Protein 7D6B (pdb70)

Structure (mmCIF, N/CA/C/O backbone):
data_7D6B
#
_entry.id   7D6B
#
_cell.length_a   52.109
_cell.length_b   83.831
_cell.length_c   207.448
_cell.angle_alpha   90.000
_cell.angle_beta   90.000
_cell.angle_gamma   90.000
#
_symmetry.space_group_name_H-M   'P 21 21 21'
#
loop_
_entity.id
_entity.type
_entity.pdbx_description
1 polymer 'Beta-glucosidase 18'
2 non-polymer D-glucono-1,5-lactone
3 non-polymer GLYCEROL
4 non-polymer 'ZINC ION'
5 water water
#
loop_
_atom_site.group_PDB
_atom_site.id
_atom_site.type_symbol
_atom_site.label_atom_id
_atom_site.label_alt_id
_atom_site.label_comp_id
_atom_site.label_asym_id
_atom_site.label_entity_id
_atom_site.label_seq_id
_atom_site.pdbx_PDB_ins_code
_atom_site.Cartn_x
_atom_site.Cartn_y
_atom_site.Cartn_z
_atom_site.occupancy
_atom_site.B_iso_or_equiv
_atom_site.auth_seq_id
_atom_site.auth_comp_id
_atom_site.auth_asym_id
_atom_site.auth_atom_id
_atom_site.pdbx_PDB_model_num
ATOM 1 N N . ALA A 1 3 ? -26.157 -20.772 -63.314 1.00 38.72 26 ALA A N 1
ATOM 2 C CA . ALA A 1 3 ? -25.846 -20.800 -64.775 1.00 39.27 26 ALA A CA 1
ATOM 3 C C . ALA A 1 3 ? -24.350 -20.694 -65.061 1.00 38.43 26 ALA A C 1
ATOM 4 O O . ALA A 1 3 ? -23.812 -21.458 -65.864 1.00 41.14 26 ALA A O 1
ATOM 6 N N . ILE A 1 4 ? -23.692 -19.740 -64.405 1.00 34.77 27 ILE A N 1
ATOM 7 C CA . ILE A 1 4 ? -22.268 -19.472 -64.611 1.00 31.62 27 ILE A CA 1
ATOM 8 C C . ILE A 1 4 ? -21.494 -19.915 -63.378 1.00 30.01 27 ILE A C 1
ATOM 9 O O . ILE A 1 4 ? -21.986 -19.772 -62.259 1.00 29.00 27 ILE A O 1
ATOM 14 N N . HIS A 1 5 ? -20.290 -20.455 -63.593 1.00 30.44 28 HIS A N 1
ATOM 15 C CA . HIS A 1 5 ? -19.436 -20.973 -62.511 1.00 30.42 28 HIS A CA 1
ATOM 16 C C . HIS A 1 5 ? -17.984 -20.505 -62.640 1.00 27.95 28 HIS A C 1
ATOM 17 O O . HIS A 1 5 ? -17.552 -20.111 -63.722 1.00 25.89 28 HIS A O 1
ATOM 24 N N . ARG A 1 6 ? -17.243 -20.577 -61.528 1.00 25.95 29 ARG A N 1
ATOM 25 C CA A ARG A 1 6 ? -15.814 -20.209 -61.459 0.50 25.50 29 ARG A CA 1
ATOM 26 C CA B ARG A 1 6 ? -15.840 -20.150 -61.516 0.50 25.18 29 ARG A CA 1
ATOM 27 C C . ARG A 1 6 ? -14.993 -20.931 -62.526 1.00 25.90 29 ARG A C 1
ATOM 28 O O . ARG A 1 6 ? -14.116 -20.349 -63.170 1.00 24.47 29 ARG A O 1
ATOM 43 N N . SER A 1 7 ? -15.281 -22.225 -62.682 1.00 26.35 30 SER A N 1
ATOM 44 C CA . SER A 1 7 ? -14.590 -23.082 -63.645 1.00 27.04 30 SER A CA 1
ATOM 45 C C . SER A 1 7 ? -14.812 -22.682 -65.108 1.00 27.65 30 SER A C 1
ATOM 46 O O . SER A 1 7 ? -14.070 -23.125 -65.979 1.00 30.09 30 SER A O 1
ATOM 49 N N . ASP A 1 8 ? -15.827 -21.861 -65.382 1.00 27.30 31 ASP A N 1
ATOM 50 C CA . ASP A 1 8 ? -16.007 -21.268 -66.711 1.00 27.09 31 ASP A CA 1
ATOM 51 C C . ASP A 1 8 ? -15.013 -20.144 -67.023 1.00 25.47 31 ASP A C 1
ATOM 52 O O . ASP A 1 8 ? -15.031 -19.617 -68.134 1.00 25.51 31 ASP A O 1
ATOM 57 N N . PHE A 1 9 ? -14.175 -19.760 -66.061 1.00 23.07 32 PHE A N 1
ATOM 58 C CA . PHE A 1 9 ? -13.109 -18.778 -66.287 1.00 23.07 32 PHE A CA 1
ATOM 59 C C . PHE A 1 9 ? -11.757 -19.453 -66.129 1.00 24.12 32 PHE A C 1
ATOM 60 O O . PHE A 1 9 ? -11.692 -20.535 -65.559 1.00 25.82 32 PHE A O 1
ATOM 68 N N . PRO A 1 10 ? -10.670 -18.826 -66.631 1.00 26.03 33 PRO A N 1
ATOM 69 C CA . PRO A 1 10 ? -9.332 -19.392 -66.419 1.00 26.46 33 PRO A CA 1
ATOM 70 C C . PRO A 1 10 ? -8.939 -19.539 -64.951 1.00 27.48 33 PRO A C 1
ATOM 71 O O . PRO A 1 10 ? -9.403 -18.777 -64.096 1.00 27.39 33 PRO A O 1
ATOM 75 N N . ALA A 1 11 ? -8.068 -20.508 -64.687 1.00 27.66 34 ALA A N 1
ATOM 76 C CA . ALA A 1 11 ? -7.630 -20.854 -63.335 1.00 28.23 34 ALA A CA 1
ATOM 77 C C . ALA A 1 11 ? -6.988 -19.698 -62.581 1.00 27.72 34 ALA A C 1
ATOM 78 O O . ALA A 1 11 ? -7.233 -19.538 -61.382 1.00 27.76 34 ALA A O 1
ATOM 80 N N . SER A 1 12 ? -6.175 -18.901 -63.280 1.00 27.60 35 SER A N 1
ATOM 81 C CA . SER A 1 12 ? -5.468 -17.755 -62.680 1.00 27.82 35 SER A CA 1
ATOM 82 C C . SER A 1 12 ? -6.223 -16.395 -62.764 1.00 26.08 35 SER A C 1
ATOM 83 O O . SER A 1 12 ? -5.626 -15.335 -62.546 1.00 28.21 35 SER A O 1
ATOM 86 N N . PHE A 1 13 ? -7.518 -16.428 -63.054 1.00 22.40 36 PHE A N 1
ATOM 87 C CA . PHE A 1 13 ? -8.335 -15.218 -63.179 1.00 19.98 36 PHE A CA 1
ATOM 88 C C . PHE A 1 13 ? -8.447 -14.508 -61.827 1.00 18.87 36 PHE A C 1
ATOM 89 O O . PHE A 1 13 ? -8.645 -15.159 -60.813 1.00 17.97 36 PHE A O 1
ATOM 97 N N . LEU A 1 14 ? -8.324 -13.178 -61.808 1.00 17.69 37 LEU A N 1
ATOM 98 C CA . LEU A 1 14 ? -8.549 -12.417 -60.576 1.00 16.88 37 LEU A CA 1
ATOM 99 C C . LEU A 1 14 ? -10.044 -12.224 -60.395 1.00 16.60 37 LEU A C 1
ATOM 100 O O . LEU A 1 14 ? -10.728 -11.812 -61.330 1.00 16.00 37 LEU A O 1
ATOM 105 N N . PHE A 1 15 ? -10.550 -12.563 -59.207 1.00 16.49 38 PHE A N 1
ATOM 106 C CA . PHE A 1 15 ? -11.909 -12.253 -58.795 1.00 16.34 38 PHE A CA 1
ATOM 107 C C . PHE A 1 15 ? -11.849 -11.435 -57.516 1.00 15.79 38 PHE A C 1
ATOM 108 O O . PHE A 1 15 ? -11.286 -11.882 -56.515 1.00 15.68 38 PHE A O 1
ATOM 116 N N . GLY A 1 16 ? -12.413 -10.234 -57.556 1.00 14.92 39 GLY A N 1
ATOM 117 C CA . GLY A 1 16 ? -12.366 -9.335 -56.420 1.00 14.35 39 GLY A CA 1
ATOM 118 C C . GLY A 1 16 ? -13.547 -8.416 -56.334 1.00 13.96 39 GLY A C 1
ATOM 119 O O . GLY A 1 16 ? -14.599 -8.672 -56.934 1.00 13.63 39 GLY A O 1
ATOM 120 N N . THR A 1 17 ? -13.367 -7.374 -55.523 1.00 13.53 40 THR A N 1
ATOM 121 C CA . THR A 1 17 ? -14.287 -6.252 -55.424 1.00 13.42 40 THR A CA 1
ATOM 122 C C . THR A 1 17 ? -13.483 -4.963 -55.577 1.00 13.05 40 THR A C 1
ATOM 123 O O . THR A 1 17 ? -12.251 -4.970 -55.455 1.00 12.99 40 THR A O 1
ATOM 127 N N . ALA A 1 18 ? -14.194 -3.868 -55.816 1.00 12.89 41 ALA A N 1
ATOM 128 C CA . ALA A 1 18 ? -13.587 -2.559 -56.068 1.00 12.97 41 ALA A CA 1
ATOM 129 C C . ALA A 1 18 ? -14.177 -1.473 -55.181 1.00 12.86 41 ALA A C 1
ATOM 130 O O . ALA A 1 18 ? -15.385 -1.471 -54.913 1.00 12.80 41 ALA A O 1
ATOM 132 N N . THR A 1 19 ? -13.302 -0.570 -54.735 1.00 12.63 42 THR A N 1
ATOM 133 C CA . THR A 1 19 ? -13.644 0.642 -53.975 1.00 12.66 42 THR A CA 1
ATOM 134 C C . THR A 1 19 ? -12.766 1.816 -54.432 1.00 12.42 42 THR A C 1
ATOM 135 O O . THR A 1 19 ? -11.890 1.642 -55.261 1.00 12.65 42 THR A O 1
ATOM 139 N N . SER A 1 20 ? -13.031 3.010 -53.900 1.00 12.49 43 SER A N 1
ATOM 140 C CA . SER A 1 20 ? -12.104 4.141 -54.009 1.00 12.36 43 SER A CA 1
ATOM 141 C C . SER A 1 20 ? -12.013 4.843 -52.662 1.00 12.34 43 SER A C 1
ATOM 142 O O . SER A 1 20 ? -12.912 4.712 -51.827 1.00 12.20 43 SER A O 1
ATOM 145 N N . SER A 1 21 ? -10.928 5.597 -52.480 1.00 11.92 44 SER A N 1
ATOM 146 C CA . SER A 1 21 ? -10.577 6.165 -51.190 1.00 11.86 44 SER A CA 1
ATOM 147 C C . SER A 1 21 ? -11.613 7.172 -50.685 1.00 11.79 44 SER A C 1
ATOM 148 O O . SER A 1 21 ? -12.065 7.067 -49.542 1.00 11.11 44 SER A O 1
ATOM 151 N N . TYR A 1 22 ? -11.989 8.141 -51.522 1.00 11.73 45 TYR A N 1
ATOM 152 C CA . TYR A 1 22 ? -12.972 9.140 -51.089 1.00 12.01 45 TYR A CA 1
ATOM 153 C C . TYR A 1 22 ? -14.309 8.485 -50.755 1.00 11.98 45 TYR A C 1
ATOM 154 O O . TYR A 1 22 ? -14.986 8.898 -49.819 1.00 12.40 45 TYR A O 1
ATOM 163 N N . GLN A 1 23 ? -14.668 7.439 -51.484 1.00 12.07 46 GLN A N 1
ATOM 164 C CA . GLN A 1 23 ? -15.998 6.845 -51.333 1.00 12.15 46 GLN A CA 1
ATOM 165 C C . GLN A 1 23 ? -16.204 6.015 -50.065 1.00 11.90 46 GLN A C 1
ATOM 166 O O . GLN A 1 23 ? -17.337 5.836 -49.660 1.00 12.02 46 GLN A O 1
ATOM 172 N N . ILE A 1 24 ? -15.129 5.533 -49.444 1.00 11.86 47 ILE A N 1
ATOM 173 C CA . ILE A 1 24 ? -15.230 4.618 -48.288 1.00 11.93 47 ILE A CA 1
ATOM 174 C C . ILE A 1 24 ? -14.474 5.008 -47.017 1.00 12.08 47 ILE A C 1
ATOM 175 O O . ILE A 1 24 ? -14.856 4.556 -45.926 1.00 11.55 47 ILE A O 1
ATOM 180 N N . GLU A 1 25 ? -13.408 5.806 -47.129 1.00 11.89 48 GLU A N 1
ATOM 181 C CA . GLU A 1 25 ? -12.459 5.923 -46.007 1.00 12.23 48 GLU A CA 1
ATOM 182 C C . GLU A 1 25 ? -12.921 6.724 -44.793 1.00 12.20 48 GLU A C 1
ATOM 183 O O . GLU A 1 25 ? -12.637 6.343 -43.647 1.00 12.75 48 GLU A O 1
ATOM 189 N N . GLY A 1 26 ? -13.574 7.853 -45.038 1.00 12.42 49 GLY A N 1
ATOM 190 C CA . GLY A 1 26 ? -13.772 8.860 -44.008 1.00 12.51 49 GLY A CA 1
ATOM 191 C C . GLY A 1 26 ? -12.452 9.368 -43.458 1.00 12.70 49 GLY A C 1
ATOM 192 O O . GLY A 1 26 ? -11.462 9.464 -44.192 1.00 12.42 49 GLY A O 1
ATOM 193 N N . ALA A 1 27 ? -12.440 9.686 -42.164 1.00 13.14 50 ALA A N 1
ATOM 194 C CA . ALA A 1 27 ? -11.250 10.172 -41.464 1.00 13.61 50 ALA A CA 1
ATOM 195 C C . ALA A 1 27 ? -10.562 11.243 -42.300 1.00 14.31 50 ALA A C 1
ATOM 196 O O . ALA A 1 27 ? -9.339 11.233 -42.490 1.00 14.17 50 ALA A O 1
ATOM 198 N N . TYR A 1 28 ? -11.371 12.169 -42.798 1.00 14.97 51 TYR A N 1
ATOM 199 C CA . TYR A 1 28 ? -10.949 13.046 -43.887 1.00 15.45 51 TYR A CA 1
ATOM 200 C C . TYR A 1 28 ? -9.916 14.088 -43.486 1.00 15.89 51 TYR A C 1
ATOM 201 O O . TYR A 1 28 ? -9.249 14.648 -44.354 1.00 16.08 51 TYR A O 1
ATOM 210 N N . LEU A 1 29 ? -9.802 14.357 -42.188 1.00 16.92 52 LEU A N 1
ATOM 211 C CA . LEU A 1 29 ? -8.751 15.232 -41.672 1.00 18.22 52 LEU A CA 1
ATOM 212 C C . LEU A 1 29 ? -7.809 14.560 -40.673 1.00 17.46 52 LEU A C 1
ATOM 213 O O . LEU A 1 29 ? -7.045 15.239 -40.003 1.00 17.84 52 LEU A O 1
ATOM 218 N N . GLU A 1 30 ? -7.826 13.229 -40.604 1.00 16.90 53 GLU A N 1
ATOM 219 C CA . GLU A 1 30 ? -6.938 12.504 -39.691 1.00 16.98 53 GLU A CA 1
ATOM 220 C C . GLU A 1 30 ? -5.598 12.189 -40.346 1.00 17.09 53 GLU A C 1
ATOM 221 O O . GLU A 1 30 ? -5.457 12.217 -41.579 1.00 16.50 53 GLU A O 1
ATOM 227 N N . GLY A 1 31 ? -4.616 11.901 -39.500 1.00 17.74 54 GLY A N 1
ATOM 228 C CA . GLY A 1 31 ? -3.296 11.461 -39.944 1.00 18.34 54 GLY A CA 1
ATOM 229 C C . GLY A 1 31 ? -2.547 12.440 -40.832 1.00 18.55 54 GLY A C 1
ATOM 230 O O . GLY A 1 31 ? -1.810 12.015 -41.727 1.00 18.84 54 GLY A O 1
ATOM 231 N N . ASN A 1 32 ? -2.716 13.735 -40.557 1.00 18.86 55 ASN A N 1
ATOM 232 C CA . ASN A 1 32 ? -2.123 14.835 -41.336 1.00 20.14 55 ASN A CA 1
ATOM 233 C C . ASN A 1 32 ? -2.580 14.921 -42.793 1.00 18.69 55 ASN A C 1
ATOM 234 O O . ASN A 1 32 ? -1.892 15.547 -43.594 1.00 17.67 55 ASN A O 1
ATOM 239 N N . LYS A 1 33 ? -3.716 14.307 -43.128 1.00 17.44 56 LYS A N 1
ATOM 240 C CA . LYS A 1 33 ? -4.254 14.356 -44.487 1.00 17.33 56 LYS A CA 1
ATOM 241 C C . LYS A 1 33 ? -4.728 15.788 -44.764 1.00 16.61 56 LYS A C 1
ATOM 242 O O . LYS A 1 33 ? -5.300 16.430 -43.885 1.00 16.82 56 LYS A O 1
ATOM 248 N N . SER A 1 34 ? -4.470 16.284 -45.967 1.00 15.81 57 SER A N 1
ATOM 249 C CA . SER A 1 34 ? -4.964 17.602 -46.379 1.00 15.82 57 SER A CA 1
ATOM 250 C C . SER A 1 34 ? -6.353 17.478 -47.024 1.00 15.58 57 SER A C 1
ATOM 251 O O . SER A 1 34 ? -6.815 16.381 -47.323 1.00 15.02 57 SER A O 1
ATOM 254 N N . LEU A 1 35 ? -7.011 18.614 -47.220 1.00 15.32 58 LEU A N 1
ATOM 255 C CA . LEU A 1 35 ? -8.313 18.634 -47.878 1.00 16.01 58 LEU A CA 1
ATOM 256 C C . LEU A 1 35 ? -8.122 18.300 -49.354 1.00 15.47 58 LEU A C 1
ATOM 257 O O . LEU A 1 35 ? -7.202 18.814 -50.002 1.00 15.86 58 LEU A O 1
ATOM 262 N N . SER A 1 36 ? -8.950 17.392 -49.856 1.00 14.54 59 SER A N 1
ATOM 263 C CA . SER A 1 36 ? -8.995 17.103 -51.279 1.00 14.21 59 SER A CA 1
ATOM 264 C C . SER A 1 36 ? -10.009 17.990 -51.973 1.00 14.07 59 SER A C 1
ATOM 265 O O . SER A 1 36 ? -10.794 18.697 -51.329 1.00 14.39 59 SER A O 1
ATOM 268 N N . ASN A 1 37 ? -9.974 17.943 -53.300 1.00 13.69 60 ASN A N 1
ATOM 269 C CA . ASN A 1 37 ? -11.005 18.562 -54.128 1.00 13.83 60 ASN A CA 1
ATOM 270 C C . ASN A 1 37 ? -12.419 18.146 -53.712 1.00 13.92 60 ASN A C 1
ATOM 271 O O . ASN A 1 37 ? -13.298 18.999 -53.595 1.00 14.52 60 ASN A O 1
ATOM 276 N N . TRP A 1 38 ? -12.630 16.855 -53.443 1.00 13.39 61 TRP A N 1
ATOM 277 C CA . TRP A 1 38 ? -13.951 16.375 -53.055 1.00 13.32 61 TRP A CA 1
ATOM 278 C C . TRP A 1 38 ? -14.347 16.735 -51.615 1.00 13.50 61 TRP A C 1
ATOM 279 O O . TRP A 1 38 ? -15.532 16.959 -51.347 1.00 13.41 61 TRP A O 1
ATOM 290 N N . ASP A 1 39 ? -13.382 16.818 -50.700 1.00 13.48 62 ASP A N 1
ATOM 291 C CA . ASP A 1 39 ? -13.642 17.389 -49.358 1.00 13.72 62 ASP A CA 1
ATOM 292 C C . ASP A 1 39 ? -14.224 18.795 -49.469 1.00 13.73 62 ASP A C 1
ATOM 293 O O . ASP A 1 39 ? -15.240 19.112 -48.848 1.00 13.17 62 ASP A O 1
ATOM 298 N N . VAL A 1 40 ? -13.572 19.622 -50.276 1.00 14.12 63 VAL A N 1
ATOM 299 C CA . VAL A 1 40 ? -13.994 21.019 -50.458 1.00 14.64 63 VAL A CA 1
ATOM 300 C C . VAL A 1 40 ? -15.338 21.092 -51.180 1.00 14.66 63 VAL A C 1
ATOM 301 O O . VAL A 1 40 ? -16.252 21.808 -50.753 1.00 14.99 63 VAL A O 1
ATOM 305 N N . PHE A 1 41 ? -15.447 20.331 -52.260 1.00 14.53 64 PHE A N 1
ATOM 306 C CA . PHE A 1 41 ? -16.642 20.293 -53.098 1.00 14.83 64 PHE A CA 1
ATOM 307 C C . PHE A 1 41 ? -17.910 19.900 -52.329 1.00 14.74 64 PHE A C 1
ATOM 308 O O . PHE A 1 41 ? -18.959 20.566 -52.444 1.00 14.00 64 PHE A O 1
ATOM 316 N N . THR A 1 42 ? -17.807 18.836 -51.534 1.00 14.44 65 THR A N 1
ATOM 317 C CA . THR A 1 42 ? -18.967 18.314 -50.818 1.00 15.00 65 THR A CA 1
ATOM 318 C C . THR A 1 42 ? -19.419 19.194 -49.661 1.00 15.87 65 THR A C 1
ATOM 319 O O . THR A 1 42 ? -20.525 19.016 -49.168 1.00 16.30 65 THR A O 1
ATOM 323 N N . HIS A 1 43 ? -18.569 20.120 -49.227 1.00 17.02 66 HIS A N 1
ATOM 324 C CA . HIS A 1 43 ? -18.934 21.097 -48.183 1.00 17.89 66 HIS A CA 1
ATOM 325 C C . HIS A 1 43 ? -19.530 22.392 -48.753 1.00 18.73 66 HIS A C 1
ATOM 326 O O . HIS A 1 43 ? -19.809 23.327 -48.001 1.00 19.01 66 HIS A O 1
ATOM 333 N N . LEU A 1 44 ? -19.706 22.447 -50.074 1.00 18.96 67 LEU A N 1
ATOM 334 C CA . LEU A 1 44 ? -20.465 23.504 -50.734 1.00 19.74 67 LEU A CA 1
ATOM 335 C C . LEU A 1 44 ? -21.897 23.005 -51.005 1.00 19.67 67 LEU A C 1
ATOM 336 O O . LEU A 1 44 ? -22.095 21.815 -51.207 1.00 19.54 67 LEU A O 1
ATOM 341 N N . PRO A 1 45 ? -22.898 23.912 -51.008 1.00 20.09 68 PRO A N 1
ATOM 342 C CA . PRO A 1 45 ? -24.286 23.490 -51.266 1.00 20.69 68 PRO A CA 1
ATOM 343 C C . PRO A 1 45 ? -24.574 23.235 -52.741 1.00 20.68 68 PRO A C 1
ATOM 344 O O . PRO A 1 45 ? -23.850 23.718 -53.608 1.00 19.79 68 PRO A O 1
ATOM 348 N N . GLY A 1 46 ? -25.642 22.490 -53.002 1.00 21.13 69 GLY A N 1
ATOM 349 C CA . GLY A 1 46 ? -26.179 22.339 -54.345 1.00 22.00 69 GLY A CA 1
ATOM 350 C C . GLY A 1 46 ? -25.480 21.347 -55.254 1.00 23.14 69 GLY A C 1
ATOM 351 O O . GLY A 1 46 ? -25.697 21.389 -56.465 1.00 25.38 69 GLY A O 1
ATOM 352 N N . ASN A 1 47 ? -24.642 20.468 -54.698 1.00 22.33 70 ASN A N 1
ATOM 353 C CA . ASN A 1 47 ? -23.915 19.467 -55.500 1.00 23.19 70 ASN A CA 1
ATOM 354 C C . ASN A 1 47 ? -24.474 18.068 -55.281 1.00 21.30 70 ASN A C 1
ATOM 355 O O . ASN A 1 47 ? -24.938 17.422 -56.204 1.00 22.04 70 ASN A O 1
ATOM 360 N N . ILE A 1 48 ? -24.449 17.613 -54.043 1.00 20.44 71 ILE A N 1
ATOM 361 C CA . ILE A 1 48 ? -24.777 16.232 -53.735 1.00 19.18 71 ILE A CA 1
ATOM 362 C C . ILE A 1 48 ? -26.276 16.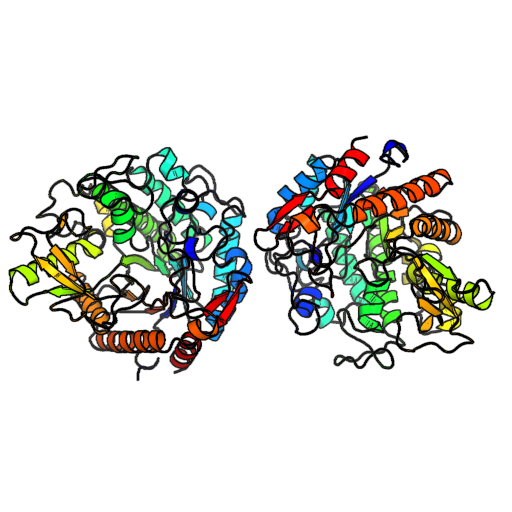131 -53.491 1.00 19.64 71 ILE A C 1
ATOM 363 O O . ILE A 1 48 ? -26.842 16.925 -52.744 1.00 19.87 71 ILE A O 1
ATOM 368 N N . LYS A 1 49 ? -26.903 15.131 -54.097 1.00 20.26 72 LYS A N 1
ATOM 369 C CA . LYS A 1 49 ? -28.369 14.993 -54.103 1.00 21.60 72 LYS A CA 1
ATOM 370 C C . LYS A 1 49 ? -29.011 14.981 -52.705 1.00 20.65 72 LYS A C 1
ATOM 371 O O . LYS A 1 49 ? -30.087 15.541 -52.506 1.00 20.36 72 LYS A O 1
ATOM 377 N N . ASP A 1 50 ? -28.356 14.334 -51.747 1.00 19.34 73 ASP A N 1
ATOM 378 C CA . ASP A 1 50 ? -28.868 14.255 -50.365 1.00 18.22 73 ASP A CA 1
ATOM 379 C C . ASP A 1 50 ? -28.122 15.192 -49.406 1.00 17.22 73 ASP A C 1
ATOM 380 O O . ASP A 1 50 ? -28.251 15.069 -48.190 1.00 17.68 73 ASP A O 1
ATOM 385 N N . GLY A 1 51 ? -27.342 16.114 -49.955 1.00 16.71 74 GLY A N 1
ATOM 386 C CA . GLY A 1 51 ? -26.508 17.020 -49.168 1.00 16.59 74 GLY A CA 1
ATOM 387 C C . GLY A 1 51 ? -25.469 16.361 -48.274 1.00 16.02 74 GLY A C 1
ATOM 388 O O . GLY A 1 51 ? -25.064 16.956 -47.292 1.00 15.24 74 GLY A O 1
ATOM 389 N N . SER A 1 52 ? -25.047 15.136 -48.609 1.00 15.45 75 SER A N 1
ATOM 390 C CA . SER A 1 52 ? -24.111 14.377 -47.794 1.00 15.03 75 SER A CA 1
ATOM 391 C C . SER A 1 52 ? -22.680 14.655 -48.260 1.00 14.79 75 SER A C 1
ATOM 392 O O . SER A 1 52 ? -22.449 15.378 -49.243 1.00 14.58 75 SER A O 1
ATOM 395 N N . ASN A 1 53 ? -21.722 14.057 -47.566 1.00 14.03 76 ASN A N 1
ATOM 396 C CA . ASN A 1 53 ? -20.316 14.170 -47.930 1.00 14.15 76 ASN A CA 1
ATOM 397 C C . ASN A 1 53 ? -19.567 12.881 -47.581 1.00 14.11 76 ASN A C 1
ATOM 398 O O . ASN A 1 53 ? -20.148 11.942 -47.023 1.00 14.16 76 ASN A O 1
ATOM 403 N N . GLY A 1 54 ? -18.274 12.860 -47.890 1.00 14.29 77 GLY A N 1
ATOM 404 C CA . GLY A 1 54 ? -17.405 11.749 -47.544 1.00 13.86 77 GLY A CA 1
ATOM 405 C C . GLY A 1 54 ? -16.594 11.914 -46.270 1.00 13.74 77 GLY A C 1
ATOM 406 O O . GLY A 1 54 ? -15.600 11.212 -46.098 1.00 13.52 77 GLY A O 1
ATOM 407 N N . ASP A 1 55 ? -17.002 12.801 -45.360 1.00 13.95 78 ASP A N 1
ATOM 408 C CA . ASP A 1 55 ? -16.239 13.026 -44.105 1.00 14.25 78 ASP A CA 1
ATOM 409 C C . ASP A 1 55 ? -16.040 11.737 -43.296 1.00 13.93 78 ASP A C 1
ATOM 410 O O . ASP A 1 55 ? -14.976 11.507 -42.734 1.00 14.44 78 ASP A O 1
ATOM 415 N N . ILE A 1 56 ? -17.086 10.926 -43.249 1.00 14.02 79 ILE A N 1
ATOM 416 C CA . ILE A 1 56 ? -17.105 9.661 -42.510 1.00 14.34 79 ILE A CA 1
ATOM 417 C C . ILE A 1 56 ? -17.237 8.480 -43.470 1.00 14.03 79 ILE A C 1
ATOM 418 O O . ILE A 1 56 ? -16.486 7.518 -43.366 1.00 13.90 79 ILE A O 1
ATOM 423 N N . ALA A 1 57 ? -18.221 8.541 -44.372 1.00 13.92 80 ALA A N 1
ATOM 424 C CA . ALA A 1 57 ? -18.456 7.482 -45.357 1.00 13.94 80 ALA A CA 1
ATOM 425 C C . ALA A 1 57 ? -18.622 6.096 -44.681 1.00 14.11 80 ALA A C 1
ATOM 426 O O . ALA A 1 57 ? -19.464 5.969 -43.795 1.00 14.15 80 ALA A O 1
ATOM 428 N N . ASP A 1 58 ? -17.829 5.088 -45.061 1.00 14.25 81 ASP A N 1
ATOM 429 C CA . ASP A 1 58 ? -17.881 3.772 -44.419 1.00 14.56 81 ASP A CA 1
ATOM 430 C C . ASP A 1 58 ? -16.912 3.638 -43.257 1.00 13.94 81 ASP A C 1
ATOM 431 O O . ASP A 1 58 ? -16.768 2.536 -42.691 1.00 13.11 81 ASP A O 1
ATOM 436 N N . ASP A 1 59 ? -16.221 4.730 -42.920 1.00 13.34 82 ASP A N 1
ATOM 437 C CA . ASP A 1 59 ? -15.213 4.730 -41.861 1.00 13.42 82 ASP A CA 1
ATOM 438 C C . ASP A 1 59 ? -14.181 3.605 -42.025 1.00 13.22 82 ASP A C 1
ATOM 439 O O . ASP A 1 59 ? -13.712 3.009 -41.042 1.00 12.76 82 ASP A O 1
ATOM 444 N N . HIS A 1 60 ? -13.826 3.352 -43.277 1.00 12.76 83 HIS A N 1
ATOM 445 C CA . HIS A 1 60 ? -12.946 2.258 -43.648 1.00 13.06 83 HIS A CA 1
ATOM 446 C C . HIS A 1 60 ? -11.523 2.496 -43.131 1.00 13.15 83 HIS A C 1
ATOM 447 O O . HIS A 1 60 ? -10.789 1.536 -42.888 1.00 12.71 83 HIS A O 1
ATOM 454 N N . TYR A 1 61 ? -11.168 3.768 -42.921 1.00 12.82 84 TYR A N 1
ATOM 455 C CA . TYR A 1 61 ? -9.898 4.144 -42.300 1.00 13.03 84 TYR A CA 1
ATOM 456 C C . TYR A 1 61 ? -9.686 3.440 -40.952 1.00 13.13 84 TYR A C 1
ATOM 457 O O . TYR A 1 61 ? -8.595 3.010 -40.668 1.00 12.31 84 TYR A O 1
ATOM 466 N N . HIS A 1 62 ? -10.743 3.347 -40.142 1.00 13.72 85 HIS A N 1
ATOM 467 C CA . HIS A 1 62 ? -10.704 2.607 -38.874 1.00 14.52 85 HIS A CA 1
ATOM 468 C C . HIS A 1 62 ? -11.178 1.165 -38.984 1.00 15.35 85 HIS A C 1
ATOM 469 O O . HIS A 1 62 ? -10.779 0.335 -38.188 1.00 16.35 85 HIS A O 1
ATOM 476 N N . ARG A 1 63 ? -12.042 0.869 -39.945 1.00 16.00 86 ARG A N 1
ATOM 477 C CA . ARG A 1 63 ? -12.710 -0.436 -40.022 1.00 16.21 86 ARG A CA 1
ATOM 478 C C . ARG A 1 63 ? -12.195 -1.360 -41.130 1.00 16.89 86 ARG A C 1
ATOM 479 O O . ARG A 1 63 ? -12.833 -2.386 -41.423 1.00 16.45 86 ARG A O 1
ATOM 487 N N . TYR A 1 64 ? -11.051 -1.004 -41.724 1.00 17.15 87 TYR A N 1
ATOM 488 C CA . TYR A 1 64 ? -10.481 -1.739 -42.859 1.00 18.41 87 TYR A CA 1
ATOM 489 C C . TYR A 1 64 ? -10.321 -3.237 -42.575 1.00 18.50 87 TYR A C 1
ATOM 490 O O . TYR A 1 64 ? -10.570 -4.039 -43.457 1.00 17.94 87 TYR A O 1
ATOM 499 N N . GLU A 1 65 ? -9.944 -3.608 -41.350 1.00 18.69 88 GLU A N 1
ATOM 500 C CA . GLU A 1 65 ? -9.681 -5.015 -41.040 1.00 20.01 88 GLU A CA 1
ATOM 501 C C . GLU A 1 65 ? -10.952 -5.874 -41.086 1.00 18.91 88 GLU A C 1
ATOM 502 O O . GLU A 1 65 ? -10.922 -7.018 -41.579 1.00 17.92 88 GLU A O 1
ATOM 508 N N . GLU A 1 66 ? -12.056 -5.328 -40.583 1.00 17.40 89 GLU A N 1
ATOM 509 C CA . GLU A 1 66 ? -13.360 -5.976 -40.730 1.00 17.73 89 GLU A CA 1
ATOM 510 C C . GLU A 1 66 ? -13.711 -6.151 -42.213 1.00 17.41 89 GLU A C 1
ATOM 511 O O . GLU A 1 66 ? -14.198 -7.211 -42.614 1.00 16.31 89 GLU A O 1
ATOM 517 N N . ASP A 1 67 ? -13.477 -5.107 -43.013 1.00 16.66 90 ASP A N 1
ATOM 518 C CA . ASP A 1 67 ? -13.797 -5.150 -44.450 1.00 16.79 90 ASP A CA 1
ATOM 519 C C . ASP A 1 67 ? -12.944 -6.169 -45.200 1.00 16.58 90 ASP A C 1
ATOM 520 O O . ASP A 1 67 ? -13.449 -6.867 -46.079 1.00 15.92 90 ASP A O 1
ATOM 525 N N . VAL A 1 68 ? -11.675 -6.278 -44.821 1.00 16.89 91 VAL A N 1
ATOM 526 C CA . VAL A 1 68 ? -10.792 -7.310 -45.375 1.00 17.89 91 VAL A CA 1
ATOM 527 C C . VAL A 1 68 ? -11.275 -8.720 -45.003 1.00 18.36 91 VAL A C 1
ATOM 528 O O . VAL A 1 68 ? -11.255 -9.623 -45.852 1.00 17.24 91 VAL A O 1
ATOM 532 N N . GLU A 1 69 ? -11.713 -8.897 -43.756 1.00 19.35 92 GLU A N 1
ATOM 533 C CA . GLU A 1 69 ? -12.302 -10.173 -43.319 1.00 20.98 92 GLU A CA 1
ATOM 534 C C . GLU A 1 69 ? -13.570 -10.534 -44.090 1.00 19.30 92 GLU A C 1
ATOM 535 O O . GLU A 1 69 ? -13.771 -11.683 -44.419 1.00 17.85 92 GLU A O 1
ATOM 541 N N . LEU A 1 70 ? -14.408 -9.549 -44.394 1.00 19.10 93 LEU A N 1
ATOM 542 C CA . LEU A 1 70 ? -15.606 -9.794 -45.191 1.00 19.82 93 LEU A CA 1
ATOM 543 C C . LEU A 1 70 ? -15.278 -10.243 -46.619 1.00 19.69 93 LEU A C 1
ATOM 544 O O . LEU A 1 70 ? -15.822 -11.251 -47.096 1.00 18.74 93 LEU A O 1
ATOM 549 N N . MET A 1 71 ? -14.373 -9.521 -47.273 1.00 19.45 94 MET A N 1
ATOM 550 C CA . MET A 1 71 ? -13.806 -9.937 -48.573 1.00 20.05 94 MET A CA 1
ATOM 551 C C . MET A 1 71 ? -13.319 -11.367 -48.564 1.00 20.05 94 MET A C 1
ATOM 552 O O . MET A 1 71 ? -13.575 -12.139 -49.486 1.00 19.59 94 MET A O 1
ATOM 557 N N . ASN A 1 72 ? -12.556 -11.675 -47.524 1.00 20.46 95 ASN A N 1
ATOM 558 C CA . ASN A 1 72 ? -11.958 -12.985 -47.362 1.00 21.56 95 ASN A CA 1
ATOM 559 C C . ASN A 1 72 ? -13.023 -14.065 -47.250 1.00 20.69 95 ASN A C 1
ATOM 560 O O . ASN A 1 72 ? -12.891 -15.116 -47.860 1.00 21.61 95 ASN A O 1
ATOM 565 N N . SER A 1 73 ? -14.091 -13.785 -46.512 1.00 20.56 96 SER A N 1
ATOM 566 C CA . SER A 1 73 ? -15.189 -14.742 -46.362 1.00 20.79 96 SER A CA 1
ATOM 567 C C . SER A 1 73 ? -15.936 -15.000 -47.687 1.00 20.72 96 SER A C 1
ATOM 568 O O . SER A 1 73 ? -16.573 -16.040 -47.834 1.00 20.19 96 SER A O 1
ATOM 571 N N . LEU A 1 74 ? -15.870 -14.061 -48.636 1.00 20.21 97 LEU A N 1
ATOM 572 C CA . LEU A 1 74 ? -16.407 -14.296 -49.976 1.00 20.50 97 LEU A CA 1
ATOM 573 C C . LEU A 1 74 ? -15.483 -15.169 -50.829 1.00 19.17 97 LEU A C 1
ATOM 574 O O . LEU A 1 74 ? -15.922 -15.736 -51.809 1.00 19.79 97 LEU A O 1
ATOM 579 N N . GLY A 1 75 ? -14.208 -15.252 -50.472 1.00 18.54 98 GLY A N 1
ATOM 580 C CA . GLY A 1 75 ? -13.231 -16.067 -51.201 1.00 18.14 98 GLY A CA 1
ATOM 581 C C . GLY A 1 75 ? -12.621 -15.349 -52.393 1.00 17.75 98 GLY A C 1
ATOM 582 O O . GLY A 1 75 ? -12.214 -15.993 -53.346 1.00 17.24 98 GLY A O 1
ATOM 583 N N . VAL A 1 76 ? -12.556 -14.014 -52.342 1.00 17.64 99 VAL A N 1
ATOM 584 C CA . VAL A 1 76 ? -11.890 -13.222 -53.384 1.00 17.25 99 VAL A CA 1
ATOM 585 C C . VAL A 1 76 ? -10.384 -13.497 -53.365 1.00 16.88 99 VAL A C 1
ATOM 586 O O . VAL A 1 76 ? -9.833 -13.841 -52.322 1.00 16.68 99 VAL A O 1
ATOM 590 N N . ASN A 1 77 ? -9.726 -13.363 -54.513 1.00 16.05 100 ASN A N 1
ATOM 591 C CA . ASN A 1 77 ? -8.255 -13.420 -54.564 1.00 16.06 100 ASN A CA 1
ATOM 592 C C . ASN A 1 77 ? -7.614 -12.061 -54.910 1.00 15.34 100 ASN A C 1
ATOM 593 O O . ASN A 1 77 ? -6.404 -11.978 -55.091 1.00 14.59 100 ASN A O 1
ATOM 598 N N . ALA A 1 78 ? -8.420 -10.995 -54.986 1.00 14.71 101 ALA A N 1
ATOM 599 C CA . ALA A 1 78 ? -7.888 -9.660 -55.233 1.00 14.35 101 ALA A CA 1
ATOM 600 C C . ALA A 1 78 ? -8.805 -8.577 -54.691 1.00 14.26 101 ALA A C 1
ATOM 601 O O . ALA A 1 78 ? -9.990 -8.811 -54.427 1.00 14.00 101 ALA A O 1
ATOM 603 N N . TYR A 1 79 ? -8.236 -7.391 -54.518 1.00 13.79 102 TYR A N 1
ATOM 604 C CA . TYR A 1 79 ? -8.980 -6.255 -54.005 1.00 13.95 102 TYR A CA 1
ATOM 605 C C . TYR A 1 79 ? -8.486 -4.979 -54.673 1.00 13.62 102 TYR A C 1
ATOM 606 O O . TYR A 1 79 ? -7.307 -4.625 -54.563 1.00 13.36 102 TYR A O 1
ATOM 615 N N . ARG A 1 80 ? -9.401 -4.325 -55.379 1.00 13.31 103 ARG A N 1
ATOM 616 C CA . ARG A 1 80 ? -9.120 -3.105 -56.099 1.00 13.31 103 ARG A CA 1
ATOM 617 C C . ARG A 1 80 ? -9.489 -1.908 -55.209 1.00 13.10 103 ARG A C 1
ATOM 618 O O . ARG A 1 80 ? -10.640 -1.762 -54.789 1.00 13.22 103 ARG A O 1
ATOM 626 N N . PHE A 1 81 ? -8.510 -1.057 -54.928 1.00 12.77 104 PHE A N 1
ATOM 627 C CA . PHE A 1 81 ? -8.727 0.125 -54.096 1.00 12.77 104 PHE A CA 1
ATOM 628 C C . PHE A 1 81 ? -7.881 1.292 -54.607 1.00 12.78 104 PHE A C 1
ATOM 629 O O . PHE A 1 81 ? -7.001 1.094 -55.447 1.00 12.98 104 PHE A O 1
ATOM 637 N N . SER A 1 82 ? -8.143 2.497 -54.114 1.00 12.64 105 SER A N 1
ATOM 638 C CA . SER A 1 82 ? -7.328 3.656 -54.490 1.00 12.72 105 SER A CA 1
ATOM 639 C C . SER A 1 82 ? -6.624 4.282 -53.290 1.00 13.06 105 SER A C 1
ATOM 640 O O . SER A 1 82 ? -7.054 4.120 -52.155 1.00 13.11 105 SER A O 1
ATOM 643 N N . ILE A 1 83 ? -5.541 4.999 -53.581 1.00 13.68 106 ILE A N 1
ATOM 644 C CA . ILE A 1 83 ? -4.740 5.696 -52.594 1.00 14.05 106 ILE A CA 1
ATOM 645 C C . ILE A 1 83 ? -5.108 7.180 -52.610 1.00 14.24 106 ILE A C 1
ATOM 646 O O . ILE A 1 83 ? -5.093 7.828 -53.657 1.00 13.88 106 ILE A O 1
ATOM 651 N N . SER A 1 84 ? -5.427 7.709 -51.435 1.00 14.22 107 SER A N 1
ATOM 652 C CA . SER A 1 84 ? -5.739 9.122 -51.273 1.00 14.66 107 SER A CA 1
ATOM 653 C C . SER A 1 84 ? -4.447 9.945 -51.393 1.00 14.95 107 SER A C 1
ATOM 654 O O . SER A 1 84 ? -3.576 9.882 -50.522 1.00 15.28 107 SER A O 1
ATOM 657 N N . TRP A 1 85 ? -4.322 10.668 -52.500 1.00 14.66 108 TRP A N 1
ATOM 658 C CA . TRP A 1 85 ? -3.147 11.522 -52.781 1.00 15.09 108 TRP A CA 1
ATOM 659 C C . TRP A 1 85 ? -2.871 12.465 -51.593 1.00 14.74 108 TRP A C 1
ATOM 660 O O . TRP A 1 85 ? -1.726 12.648 -51.190 1.00 14.64 108 TRP A O 1
ATOM 671 N N . SER A 1 86 ? -3.942 13.023 -51.047 1.00 14.07 109 SER A N 1
ATOM 672 C CA . SER A 1 86 ? -3.888 13.915 -49.910 1.00 14.77 109 SER A CA 1
ATOM 673 C C . SER A 1 86 ? -3.350 13.302 -48.606 1.00 14.78 109 SER A C 1
ATOM 674 O O . SER A 1 86 ? -2.980 14.051 -47.717 1.00 14.24 109 SER A O 1
ATOM 677 N N . ARG A 1 87 ? -3.350 11.972 -48.494 1.00 14.93 110 ARG A N 1
ATOM 678 C CA . ARG A 1 87 ? -2.721 11.271 -47.375 1.00 15.87 110 ARG A CA 1
ATOM 679 C C . ARG A 1 87 ? -1.237 11.039 -47.575 1.00 16.39 110 ARG A C 1
ATOM 680 O O . ARG A 1 87 ? -0.507 10.964 -46.595 1.00 17.23 110 ARG A O 1
ATOM 688 N N . ILE A 1 88 ? -0.803 10.887 -48.821 1.00 16.62 111 ILE A N 1
ATOM 689 C CA . ILE A 1 88 ? 0.587 10.560 -49.129 1.00 17.70 111 ILE A CA 1
ATOM 690 C C . ILE A 1 88 ? 1.422 11.824 -49.238 1.00 18.40 111 ILE A C 1
ATOM 691 O O . ILE A 1 88 ? 2.476 11.930 -48.613 1.00 18.11 111 ILE A O 1
ATOM 696 N N . LEU A 1 89 ? 0.958 12.756 -50.068 1.00 18.89 112 LEU A N 1
ATOM 697 C CA . LEU A 1 89 ? 1.634 14.034 -50.288 1.00 19.35 112 LEU A CA 1
ATOM 698 C C . LEU A 1 89 ? 0.617 15.144 -50.070 1.00 19.58 112 LEU A C 1
ATOM 699 O O . LEU A 1 89 ? 0.064 15.666 -51.040 1.00 19.45 112 LEU A O 1
ATOM 704 N N . PRO A 1 90 ? 0.352 15.493 -48.791 1.00 20.31 113 PRO A N 1
ATOM 705 C CA . PRO A 1 90 ? -0.706 16.445 -48.448 1.00 21.49 113 PRO A CA 1
ATOM 706 C C . PRO A 1 90 ? -0.575 17.805 -49.148 1.00 23.11 113 PRO A C 1
ATOM 707 O O . PRO A 1 90 ? -1.587 18.422 -49.462 1.00 20.66 113 PRO A O 1
ATOM 711 N N . LYS A 1 91 ? 0.660 18.239 -49.394 1.00 25.76 114 LYS A N 1
ATOM 712 C CA . LYS A 1 91 ? 0.924 19.538 -50.030 1.00 28.93 114 LYS A CA 1
ATOM 713 C C . LYS A 1 91 ? 1.594 19.409 -51.400 1.00 28.98 114 LYS A C 1
ATOM 714 O O . LYS A 1 91 ? 2.161 20.371 -51.918 1.00 30.80 114 LYS A O 1
ATOM 720 N N . GLY A 1 92 ? 1.488 18.231 -52.008 1.00 29.28 115 GLY A N 1
ATOM 721 C CA . GLY A 1 92 ? 2.167 17.952 -53.258 1.00 30.14 115 GLY A CA 1
ATOM 722 C C . GLY A 1 92 ? 3.660 17.759 -53.082 1.00 31.40 115 GLY A C 1
ATOM 723 O O . GLY A 1 92 ? 4.158 17.587 -51.969 1.00 27.72 115 GLY A O 1
ATOM 724 N N . ARG A 1 93 ? 4.368 17.814 -54.203 1.00 34.97 116 ARG A N 1
ATOM 725 C CA . ARG A 1 93 ? 5.707 17.220 -54.307 1.00 38.28 116 ARG A CA 1
ATOM 726 C C . ARG A 1 93 ? 6.829 17.916 -53.537 1.00 39.38 116 ARG A C 1
ATOM 727 O O . ARG A 1 93 ? 7.841 17.275 -53.240 1.00 40.97 116 ARG A O 1
ATOM 735 N N . PHE A 1 94 ? 6.652 19.200 -53.213 1.00 39.37 117 PHE A N 1
ATOM 736 C CA . PHE A 1 94 ? 7.626 19.930 -52.396 1.00 40.03 117 PHE A CA 1
ATOM 737 C C . PHE A 1 94 ? 7.305 19.910 -50.880 1.00 39.68 117 PHE A C 1
ATOM 738 O O . PHE A 1 94 ? 8.113 20.413 -50.092 1.00 37.39 117 PHE A O 1
ATOM 740 N N . GLY A 1 95 ? 6.160 19.324 -50.485 1.00 36.49 118 GLY A N 1
ATOM 741 C CA . GLY A 1 95 ? 5.666 19.346 -49.097 1.00 34.39 118 GLY A CA 1
ATOM 742 C C . GLY A 1 95 ? 6.044 18.183 -48.180 1.00 33.05 118 GLY A C 1
ATOM 743 O O . GLY A 1 95 ? 5.723 18.204 -46.997 1.00 35.42 118 GLY A O 1
ATOM 744 N N . GLY A 1 96 ? 6.711 17.170 -48.708 1.00 29.08 119 GLY A N 1
ATOM 745 C CA . GLY A 1 96 ? 7.152 16.026 -47.911 1.00 27.53 119 GLY A CA 1
ATOM 746 C C . GLY A 1 96 ? 6.140 14.886 -47.878 1.00 25.84 119 GLY A C 1
ATOM 747 O O . GLY A 1 96 ? 4.922 15.112 -47.874 1.00 24.16 119 GLY A O 1
ATOM 748 N N . VAL A 1 97 ? 6.659 13.663 -47.844 1.00 25.18 120 VAL A N 1
ATOM 749 C CA . VAL A 1 97 ? 5.838 12.450 -47.746 1.00 25.32 120 VAL A CA 1
ATOM 750 C C . VAL A 1 97 ? 5.252 12.347 -46.331 1.00 24.87 120 VAL A C 1
ATOM 751 O O . VAL A 1 97 ? 5.944 12.598 -45.340 1.00 24.88 120 VAL A O 1
ATOM 755 N N . ASN A 1 98 ? 3.977 11.983 -46.238 1.00 23.54 121 ASN A N 1
ATOM 756 C CA . ASN A 1 98 ? 3.304 11.916 -44.949 1.00 22.66 121 ASN A CA 1
ATOM 757 C C . ASN A 1 98 ? 3.391 10.476 -44.406 1.00 22.60 121 ASN A C 1
ATOM 758 O O . ASN A 1 98 ? 2.696 9.580 -44.910 1.00 20.96 121 ASN A O 1
ATOM 763 N N . PRO A 1 99 ? 4.236 10.243 -43.368 1.00 22.92 122 PRO A N 1
ATOM 764 C CA . PRO A 1 99 ? 4.405 8.852 -42.900 1.00 22.46 122 PRO A CA 1
ATOM 765 C C . PRO A 1 99 ? 3.107 8.163 -42.432 1.00 21.25 122 PRO A C 1
ATOM 766 O O . PRO A 1 99 ? 2.973 6.959 -42.599 1.00 21.44 122 PRO A O 1
ATOM 770 N N . ALA A 1 100 ? 2.149 8.918 -41.904 1.00 20.46 123 ALA A N 1
ATOM 771 C CA . ALA A 1 100 ? 0.883 8.342 -41.458 1.00 20.42 123 ALA A CA 1
ATOM 772 C C . ALA A 1 100 ? 0.052 7.768 -42.630 1.00 19.72 123 ALA A C 1
ATOM 773 O O . ALA A 1 100 ? -0.587 6.721 -42.500 1.00 18.34 123 ALA A O 1
ATOM 775 N N . GLY A 1 101 ? 0.084 8.446 -43.777 1.00 18.97 124 GLY A N 1
ATOM 776 C CA . GLY A 1 101 ? -0.537 7.931 -44.996 1.00 18.16 124 GLY A CA 1
ATOM 777 C C . GLY A 1 101 ? 0.129 6.651 -45.464 1.00 17.74 124 GLY A C 1
ATOM 778 O O . GLY A 1 101 ? -0.554 5.685 -45.797 1.00 16.54 124 GLY A O 1
ATOM 779 N N . ILE A 1 102 ? 1.465 6.655 -45.470 1.00 18.02 125 ILE A N 1
ATOM 780 C CA . ILE A 1 102 ? 2.264 5.489 -45.852 1.00 18.60 125 ILE A CA 1
ATOM 781 C C . ILE A 1 102 ? 1.928 4.305 -44.942 1.00 18.99 125 ILE A C 1
ATOM 782 O O . ILE A 1 102 ? 1.722 3.176 -45.428 1.00 18.85 125 ILE A O 1
ATOM 787 N N . ASP A 1 103 ? 1.859 4.575 -43.634 1.00 19.46 126 ASP A N 1
ATOM 788 C CA . ASP A 1 103 ? 1.532 3.549 -42.643 1.00 19.58 126 ASP A CA 1
ATOM 789 C C . ASP A 1 103 ? 0.156 2.941 -42.866 1.00 18.34 126 ASP A C 1
ATOM 790 O O . ASP A 1 103 ? 0.012 1.724 -42.808 1.00 17.27 126 ASP A O 1
ATOM 795 N N . PHE A 1 104 ? -0.845 3.779 -43.127 1.00 17.25 127 PHE A N 1
ATOM 796 C CA . PHE A 1 104 ? -2.201 3.277 -43.350 1.00 16.71 127 PHE A CA 1
ATOM 797 C C . PHE A 1 104 ? -2.260 2.326 -44.541 1.00 15.91 127 PHE A C 1
ATOM 798 O O . PHE A 1 104 ? -2.795 1.223 -44.418 1.00 15.57 127 PHE A O 1
ATOM 806 N N . TYR A 1 105 ? -1.712 2.739 -45.686 1.00 14.99 128 TYR A N 1
ATOM 807 C CA . TYR A 1 105 ? -1.766 1.865 -46.874 1.00 14.63 128 TYR A CA 1
ATOM 808 C C . TYR A 1 105 ? -0.891 0.600 -46.734 1.00 14.73 128 TYR A C 1
ATOM 809 O O . TYR A 1 105 ? -1.290 -0.452 -47.206 1.00 14.44 128 TYR A O 1
ATOM 818 N N . ASN A 1 106 ? 0.253 0.697 -46.051 1.00 15.49 129 ASN A N 1
ATOM 819 C CA . ASN A 1 106 ? 1.108 -0.491 -45.781 1.00 16.21 129 ASN A CA 1
ATOM 820 C C . ASN A 1 106 ? 0.369 -1.544 -44.987 1.00 17.06 129 ASN A C 1
ATOM 821 O O . ASN A 1 106 ? 0.416 -2.726 -45.314 1.00 17.28 129 ASN A O 1
ATOM 826 N N . LYS A 1 107 ? -0.303 -1.083 -43.941 1.00 18.53 130 LYS A N 1
ATOM 827 C CA . LYS A 1 107 ? -1.100 -1.922 -43.087 1.00 20.14 130 LYS A CA 1
ATOM 828 C C . LYS A 1 107 ? -2.257 -2.578 -43.868 1.00 19.36 130 LYS A C 1
ATOM 829 O O . LYS A 1 107 ? -2.528 -3.775 -43.716 1.00 18.21 130 LYS A O 1
ATOM 835 N N . LEU A 1 108 ? -2.914 -1.797 -44.723 1.00 18.25 131 LEU A N 1
ATOM 836 C CA . LEU A 1 108 ? -4.003 -2.313 -45.550 1.00 17.36 131 LEU A CA 1
ATOM 837 C C . LEU A 1 108 ? -3.484 -3.374 -46.528 1.00 16.82 131 LEU A C 1
ATOM 838 O O . LEU A 1 108 ? -4.063 -4.440 -46.641 1.00 16.05 131 LEU A O 1
ATOM 843 N N . ILE A 1 109 ? -2.392 -3.065 -47.223 1.00 16.53 132 ILE A N 1
ATOM 844 C CA . ILE A 1 109 ? -1.767 -4.019 -48.145 1.00 16.33 132 ILE A CA 1
ATOM 845 C C . ILE A 1 109 ? -1.331 -5.311 -47.426 1.00 16.21 132 ILE A C 1
ATOM 846 O O . ILE A 1 109 ? -1.551 -6.414 -47.931 1.00 15.62 132 ILE A O 1
ATOM 851 N N . ASP A 1 110 ? -0.700 -5.166 -46.266 1.00 16.92 133 ASP A N 1
ATOM 852 C CA . ASP A 1 110 ? -0.258 -6.334 -45.487 1.00 17.55 133 ASP A CA 1
ATOM 853 C C . ASP A 1 110 ? -1.463 -7.178 -45.026 1.00 17.52 133 ASP A C 1
ATOM 854 O O . ASP A 1 110 ? -1.405 -8.404 -45.065 1.00 17.33 133 ASP A O 1
ATOM 859 N N . SER A 1 111 ? -2.556 -6.526 -44.629 1.00 17.02 134 SER A N 1
ATOM 860 C CA . SER A 1 111 ? -3.763 -7.237 -44.207 1.00 17.65 134 SER A CA 1
ATOM 861 C C . SER A 1 111 ? -4.360 -8.099 -45.297 1.00 16.67 134 SER A C 1
ATOM 862 O O . SER A 1 111 ? -4.757 -9.235 -45.034 1.00 15.46 134 SER A O 1
ATOM 865 N N . ILE A 1 112 ? -4.460 -7.552 -46.507 1.00 16.93 135 ILE A N 1
ATOM 866 C CA . ILE A 1 112 ? -5.063 -8.313 -47.612 1.00 17.31 135 ILE A CA 1
ATOM 867 C C . ILE A 1 112 ? -4.114 -9.413 -48.089 1.00 16.96 135 ILE A C 1
ATOM 868 O O . ILE A 1 112 ? -4.566 -10.519 -48.375 1.00 16.18 135 ILE A O 1
ATOM 873 N N . LEU A 1 113 ? -2.809 -9.129 -48.130 1.00 17.91 136 LEU A N 1
ATOM 874 C CA . LEU A 1 113 ? -1.823 -10.165 -48.504 1.00 18.87 136 LEU A CA 1
ATOM 875 C C . LEU A 1 113 ? -1.734 -11.319 -47.507 1.00 20.13 136 LEU A C 1
ATOM 876 O O . LEU A 1 113 ? -1.505 -12.461 -47.915 1.00 20.17 136 LEU A O 1
ATOM 881 N N . LEU A 1 114 ? -1.933 -11.033 -46.220 1.00 20.78 137 LEU A N 1
ATOM 882 C CA . LEU A 1 114 ? -2.030 -12.095 -45.219 1.00 22.11 137 LEU A CA 1
ATOM 883 C C . LEU A 1 114 ? -3.129 -13.114 -45.563 1.00 22.19 137 LEU A C 1
ATOM 884 O O . LEU A 1 114 ? -2.969 -14.296 -45.300 1.00 23.14 137 LEU A O 1
ATOM 889 N N . LYS A 1 115 ? -4.232 -12.649 -46.148 1.00 21.94 138 LYS A N 1
ATOM 890 C CA . LYS A 1 115 ? -5.343 -13.516 -46.554 1.00 22.56 138 LYS A CA 1
ATOM 891 C C . LYS A 1 115 ? -5.229 -14.079 -47.989 1.00 21.49 138 LYS A C 1
ATOM 892 O O . LYS A 1 115 ? -6.175 -14.685 -48.470 1.00 22.83 138 LYS A O 1
ATOM 898 N N . GLY A 1 116 ? -4.095 -13.893 -48.662 1.00 19.78 139 GLY A N 1
ATOM 899 C CA . GLY A 1 116 ? -3.933 -14.297 -50.061 1.00 20.14 139 GLY A CA 1
ATOM 900 C C . GLY A 1 116 ? -4.672 -13.419 -51.072 1.00 19.87 139 GLY A C 1
ATOM 901 O O . GLY A 1 116 ? -4.946 -13.863 -52.170 1.00 19.53 139 GLY A O 1
ATOM 902 N N . ILE A 1 117 ? -4.977 -12.170 -50.705 1.00 19.25 140 ILE A N 1
ATOM 903 C CA . ILE A 1 117 ? -5.750 -11.260 -51.557 1.00 18.77 140 ILE A CA 1
ATOM 904 C C . ILE A 1 117 ? -4.766 -10.259 -52.182 1.00 19.32 140 ILE A C 1
ATOM 905 O O . ILE A 1 117 ? -4.088 -9.511 -51.474 1.00 19.87 140 ILE A O 1
ATOM 910 N N . GLN A 1 118 ? -4.694 -10.261 -53.511 1.00 19.12 141 GLN A N 1
ATOM 911 C CA . GLN A 1 118 ? -3.735 -9.451 -54.256 1.00 19.68 141 GLN A CA 1
ATOM 912 C C . GLN A 1 118 ? -4.202 -7.987 -54.360 1.00 19.17 141 GLN A C 1
ATOM 913 O O . GLN A 1 118 ? -5.350 -7.726 -54.720 1.00 17.82 141 GLN A O 1
ATOM 919 N N . PRO A 1 119 ? -3.315 -7.030 -54.045 1.00 18.45 142 PRO A N 1
ATOM 920 C CA . PRO A 1 119 ? -3.682 -5.632 -54.270 1.00 18.11 142 PRO A CA 1
ATOM 921 C C . PRO A 1 119 ? -3.774 -5.296 -55.750 1.00 17.34 142 PRO A C 1
ATOM 922 O O . PRO A 1 119 ? -2.968 -5.774 -56.542 1.00 17.14 142 PRO A O 1
ATOM 926 N N . PHE A 1 120 ? -4.766 -4.481 -56.103 1.00 16.14 143 PHE A N 1
ATOM 927 C CA . PHE A 1 120 ? -4.938 -3.970 -57.459 1.00 15.34 143 PHE A CA 1
ATOM 928 C C . PHE A 1 120 ? -5.252 -2.480 -57.284 1.00 14.89 143 PHE A C 1
ATOM 929 O O . PHE A 1 120 ? -6.393 -2.082 -57.075 1.00 14.85 143 PHE A O 1
ATOM 937 N N . VAL A 1 121 ? -4.212 -1.669 -57.350 1.00 13.97 144 VAL A N 1
ATOM 938 C CA . VAL A 1 121 ? -4.227 -0.345 -56.745 1.00 14.10 144 VAL A CA 1
ATOM 939 C C . VAL A 1 121 ? -4.377 0.737 -57.804 1.00 13.70 144 VAL A C 1
ATOM 940 O O . VAL A 1 121 ? -3.662 0.739 -58.792 1.00 13.60 144 VAL A O 1
ATOM 944 N N . THR A 1 122 ? -5.306 1.654 -57.562 1.00 13.36 145 THR A N 1
ATOM 945 C CA . THR A 1 122 ? -5.505 2.829 -58.382 1.00 13.67 145 THR A CA 1
ATOM 946 C C . THR A 1 122 ? -4.770 3.990 -57.714 1.00 13.62 145 THR A C 1
ATOM 947 O O . THR A 1 122 ? -5.010 4.263 -56.547 1.00 14.14 145 THR A O 1
ATOM 951 N N . LEU A 1 123 ? -3.890 4.676 -58.432 1.00 13.32 146 LEU A N 1
ATOM 952 C CA . LEU A 1 123 ? -3.210 5.833 -57.840 1.00 13.86 146 LEU A CA 1
ATOM 953 C C . LEU A 1 123 ? -4.181 6.992 -57.593 1.00 14.22 146 LEU A C 1
ATOM 954 O O . LEU A 1 123 ? -4.252 7.506 -56.465 1.00 14.27 146 LEU A O 1
ATOM 959 N N . THR A 1 124 ? -4.943 7.363 -58.619 1.00 14.07 147 THR A N 1
ATOM 960 C CA . THR A 1 124 ? -5.908 8.463 -58.525 1.00 14.56 147 THR A CA 1
ATOM 961 C C . THR A 1 124 ? -7.305 8.048 -59.014 1.00 13.68 147 THR A C 1
ATOM 962 O O . THR A 1 124 ? -7.462 7.480 -60.100 1.00 13.59 147 THR A O 1
ATOM 966 N N . HIS A 1 125 ? -8.302 8.343 -58.191 1.00 12.87 148 HIS A N 1
ATOM 967 C CA . HIS A 1 125 ? -9.691 8.008 -58.476 1.00 12.50 148 HIS A CA 1
ATOM 968 C C . HIS A 1 125 ? -10.547 9.237 -58.147 1.00 12.29 148 HIS A C 1
ATOM 969 O O . HIS A 1 125 ? -11.162 9.316 -57.096 1.00 12.28 148 HIS A O 1
ATOM 976 N N . TYR A 1 126 ? -10.520 10.204 -59.060 1.00 12.60 149 TYR A N 1
ATOM 977 C CA . TYR A 1 126 ? -11.224 11.517 -58.976 1.00 13.17 149 TYR A CA 1
ATOM 978 C C . TYR A 1 126 ? -10.618 12.568 -58.043 1.00 13.79 149 TYR A C 1
ATOM 979 O O . TYR A 1 126 ? -10.932 13.756 -58.186 1.00 13.69 149 TYR A O 1
ATOM 988 N N . ASP A 1 127 ? -9.767 12.145 -57.106 1.00 14.92 150 ASP A N 1
ATOM 989 C CA . ASP A 1 127 ? -9.297 12.992 -55.993 1.00 15.84 150 ASP A CA 1
ATOM 990 C C . ASP A 1 127 ? -7.928 13.602 -56.268 1.00 16.47 150 ASP A C 1
ATOM 991 O O . ASP A 1 127 ? -7.075 12.992 -56.914 1.00 17.07 150 ASP A O 1
ATOM 996 N N . ILE A 1 128 ? -7.736 14.818 -55.771 1.00 16.75 151 ILE A N 1
ATOM 997 C CA . ILE A 1 128 ? -6.446 15.475 -55.733 1.00 17.33 151 ILE A CA 1
ATOM 998 C C . ILE A 1 128 ? -6.425 16.327 -54.470 1.00 16.16 151 ILE A C 1
ATOM 999 O O . ILE A 1 128 ? -7.496 16.727 -54.005 1.00 14.95 151 ILE A O 1
ATOM 1004 N N . PRO A 1 129 ? -5.221 16.636 -53.945 1.00 15.64 152 PRO A N 1
ATOM 1005 C CA . PRO A 1 129 ? -5.142 17.654 -52.910 1.00 15.84 152 PRO A CA 1
ATOM 1006 C C . PRO A 1 129 ? -5.647 18.981 -53.464 1.00 15.89 152 PRO A C 1
ATOM 1007 O O . PRO A 1 129 ? -5.234 19.382 -54.553 1.00 15.52 152 PRO A O 1
ATOM 1011 N N . GLN A 1 130 ? -6.562 19.620 -52.739 1.00 16.63 153 GLN A N 1
ATOM 1012 C CA . GLN A 1 130 ? -7.094 20.931 -53.128 1.00 17.73 153 GLN A CA 1
ATOM 1013 C C . GLN A 1 130 ? -5.976 21.932 -53.430 1.00 18.48 153 GLN A C 1
ATOM 1014 O O . GLN A 1 130 ? -6.092 22.744 -54.354 1.00 18.04 153 GLN A O 1
ATOM 1020 N N . GLU A 1 131 ? -4.902 21.868 -52.654 1.00 19.48 154 GLU A N 1
ATOM 1021 C CA . GLU A 1 131 ? -3.758 22.735 -52.882 1.00 21.02 154 GLU A CA 1
ATOM 1022 C C . GLU A 1 131 ? -3.268 22.761 -54.354 1.00 20.43 154 GLU A C 1
ATOM 1023 O O . GLU A 1 131 ? -2.892 23.810 -54.845 1.00 19.75 154 GLU A O 1
ATOM 1029 N N . LEU A 1 132 ? -3.277 21.624 -55.047 1.00 19.81 155 LEU A N 1
ATOM 1030 C CA . LEU A 1 132 ? -2.849 21.605 -56.453 1.00 19.68 155 LEU A CA 1
ATOM 1031 C C . LEU A 1 132 ? -3.797 22.408 -57.358 1.00 19.22 155 LEU A C 1
ATOM 1032 O O . LEU A 1 132 ? -3.344 23.064 -58.308 1.00 17.75 155 LEU A O 1
ATOM 1037 N N . GLU A 1 133 ? -5.097 22.365 -57.050 1.00 18.80 156 GLU A N 1
ATOM 1038 C CA . GLU A 1 133 ? -6.076 23.222 -57.718 1.00 19.08 156 GLU A CA 1
ATOM 1039 C C . GLU A 1 133 ? -5.775 24.685 -57.410 1.00 19.75 156 GLU A C 1
ATOM 1040 O O . GLU A 1 133 ? -5.703 25.501 -58.325 1.00 19.38 156 GLU A O 1
ATOM 1046 N N . ASP A 1 134 ? -5.580 24.999 -56.132 1.00 20.85 157 ASP A N 1
ATOM 1047 C CA . ASP A 1 134 ? -5.360 26.388 -55.684 1.00 21.96 157 ASP A CA 1
ATOM 1048 C C . ASP A 1 134 ? -4.065 26.987 -56.234 1.00 21.31 157 ASP A C 1
ATOM 1049 O O . ASP A 1 134 ? -4.044 28.141 -56.614 1.00 21.10 157 ASP A O 1
ATOM 1054 N N . ARG A 1 135 ? -3.001 26.192 -56.287 1.00 22.22 158 ARG A N 1
ATOM 1055 C CA . ARG A 1 135 ? -1.679 26.684 -56.688 1.00 23.13 158 ARG A CA 1
ATOM 1056 C C . ARG A 1 135 ? -1.597 27.001 -58.189 1.00 21.13 158 ARG A C 1
ATOM 1057 O O . ARG A 1 135 ? -1.150 28.077 -58.584 1.00 19.92 158 ARG A O 1
ATOM 1065 N N . TYR A 1 136 ? -1.986 26.049 -59.024 1.00 18.98 159 TYR A N 1
ATOM 1066 C CA . TYR A 1 136 ? -1.790 26.201 -60.464 1.00 18.38 159 TYR A CA 1
ATOM 1067 C C . TYR A 1 136 ? -2.937 25.697 -61.353 1.00 17.57 159 TYR A C 1
ATOM 1068 O O . TYR A 1 136 ? -2.766 25.563 -62.562 1.00 17.28 159 TYR A O 1
ATOM 1077 N N . GLY A 1 137 ? -4.108 25.453 -60.770 1.00 17.37 160 GLY A N 1
ATOM 1078 C CA . GLY A 1 137 ? -5.256 24.940 -61.518 1.00 17.32 160 GLY A CA 1
ATOM 1079 C C . GLY A 1 137 ? -5.171 23.484 -61.928 1.00 16.88 160 GLY A C 1
ATOM 1080 O O . GLY A 1 137 ? -5.705 23.103 -62.964 1.00 17.59 160 GLY A O 1
ATOM 1081 N N . ALA A 1 138 ? -4.488 22.672 -61.128 1.00 17.07 161 ALA A N 1
ATOM 1082 C CA . ALA A 1 138 ? -4.422 21.211 -61.318 1.00 16.79 161 ALA A CA 1
ATOM 1083 C C . ALA A 1 138 ? -4.228 20.749 -62.781 1.00 16.79 161 ALA A C 1
ATOM 1084 O O . ALA A 1 138 ? -3.163 21.007 -63.358 1.00 16.81 161 ALA A O 1
ATOM 1086 N N . TRP A 1 139 ? -5.246 20.131 -63.399 1.00 16.73 162 TRP A N 1
ATOM 1087 C CA . TRP A 1 139 ? -5.105 19.477 -64.724 1.00 16.29 162 TRP A CA 1
ATOM 1088 C C . TRP A 1 139 ? -5.023 20.470 -65.896 1.00 16.46 162 TRP A C 1
ATOM 1089 O O . TRP A 1 139 ? -4.768 20.068 -67.036 1.00 16.92 162 TRP A O 1
ATOM 1100 N N . LEU A 1 140 ? -5.234 21.754 -65.626 1.00 16.69 163 LEU A N 1
ATOM 1101 C CA . LEU A 1 140 ? -5.026 22.784 -66.620 1.00 17.30 163 LEU A CA 1
ATOM 1102 C C . LEU A 1 140 ? -3.580 23.257 -66.751 1.00 17.92 163 LEU A C 1
ATOM 1103 O O . LEU A 1 140 ? -3.295 24.070 -67.629 1.00 19.43 163 LEU A O 1
ATOM 1108 N N . ASN A 1 141 ? -2.666 22.746 -65.936 1.00 17.98 164 ASN A N 1
ATOM 1109 C CA . ASN A 1 141 ? -1.256 23.147 -66.011 1.00 18.19 164 ASN A CA 1
ATOM 1110 C C . ASN A 1 141 ? -0.396 21.910 -66.119 1.00 18.68 164 ASN A C 1
ATOM 1111 O O . ASN A 1 141 ? -0.595 20.971 -65.359 1.00 19.34 164 ASN A O 1
ATOM 1116 N N . ALA A 1 142 ? 0.583 21.929 -67.027 1.00 18.70 165 ALA A N 1
ATOM 1117 C CA . ALA A 1 142 ? 1.539 20.822 -67.201 1.00 18.83 165 ALA A CA 1
ATOM 1118 C C . ALA A 1 142 ? 2.362 20.449 -65.954 1.00 18.69 165 ALA A C 1
ATOM 1119 O O . ALA A 1 142 ? 2.904 19.347 -65.900 1.00 18.03 165 ALA A O 1
ATOM 1121 N N . GLU A 1 143 ? 2.461 21.353 -64.976 1.00 19.48 166 GLU A N 1
ATOM 1122 C CA . GLU A 1 143 ? 3.109 21.072 -63.683 1.00 20.87 166 GLU A CA 1
ATOM 1123 C C . GLU A 1 143 ? 2.495 19.862 -62.957 1.00 19.87 166 GLU A C 1
ATOM 1124 O O . GLU A 1 143 ? 3.207 19.132 -62.272 1.00 19.59 166 GLU A O 1
ATOM 1130 N N . ILE A 1 144 ? 1.191 19.634 -63.142 1.00 18.50 167 ILE A N 1
ATOM 1131 C CA . ILE A 1 144 ? 0.523 18.445 -62.609 1.00 18.37 167 ILE A CA 1
ATOM 1132 C C . ILE A 1 144 ? 1.221 17.140 -62.992 1.00 17.69 167 ILE A C 1
ATOM 1133 O O . ILE A 1 144 ? 1.197 16.190 -62.225 1.00 17.40 167 ILE A O 1
ATOM 1138 N N . GLN A 1 145 ? 1.853 17.097 -64.163 1.00 17.23 168 GLN A N 1
ATOM 1139 C CA . GLN A 1 145 ? 2.563 15.891 -64.608 1.00 17.40 168 GLN A CA 1
ATOM 1140 C C . GLN A 1 145 ? 3.692 15.500 -63.648 1.00 17.68 168 GLN A C 1
ATOM 1141 O O . GLN A 1 145 ? 3.880 14.313 -63.350 1.00 17.40 168 GLN A O 1
ATOM 1147 N N . SER A 1 146 ? 4.420 16.501 -63.160 1.00 17.71 169 SER A N 1
ATOM 1148 C CA . SER A 1 146 ? 5.495 16.299 -62.192 1.00 18.07 169 SER A CA 1
ATOM 1149 C C . SER A 1 146 ? 4.960 15.938 -60.814 1.00 17.07 169 SER A C 1
ATOM 1150 O O . SER A 1 146 ? 5.512 15.082 -60.145 1.00 17.36 169 SER A O 1
ATOM 1153 N N . ASP A 1 147 ? 3.909 16.619 -60.373 1.00 17.46 170 ASP A N 1
ATOM 1154 C CA . ASP A 1 147 ? 3.245 16.235 -59.106 1.00 17.47 170 ASP A CA 1
ATOM 1155 C C . ASP A 1 147 ? 2.756 14.786 -59.140 1.00 17.00 170 ASP A C 1
ATOM 1156 O O . ASP A 1 147 ? 3.013 14.025 -58.205 1.00 16.02 170 ASP A O 1
ATOM 1161 N N . PHE A 1 148 ? 2.053 14.418 -60.216 1.00 16.29 171 PHE A N 1
ATOM 1162 C CA . PHE A 1 148 ? 1.544 13.063 -60.337 1.00 15.95 171 PHE A CA 1
ATOM 1163 C C . PHE A 1 148 ? 2.711 12.090 -60.446 1.00 15.69 171 PHE A C 1
ATOM 1164 O O . PHE A 1 148 ? 2.714 11.061 -59.791 1.00 15.72 171 PHE A O 1
ATOM 1172 N N . GLY A 1 149 ? 3.708 12.441 -61.248 1.00 15.77 172 GLY A N 1
ATOM 1173 C CA . GLY A 1 149 ? 4.938 11.665 -61.341 1.00 15.88 172 GLY A CA 1
ATOM 1174 C C . GLY A 1 149 ? 5.545 11.356 -59.984 1.00 15.98 172 GLY A C 1
ATOM 1175 O O . GLY A 1 149 ? 5.852 10.207 -59.680 1.00 15.67 172 GLY A O 1
ATOM 1176 N N . HIS A 1 150 ? 5.671 12.382 -59.158 1.00 16.85 173 HIS A N 1
ATOM 1177 C CA . HIS A 1 150 ? 6.241 12.219 -57.829 1.00 17.62 173 HIS A CA 1
ATOM 1178 C C . HIS A 1 150 ? 5.372 11.359 -56.901 1.00 17.25 173 HIS A C 1
ATOM 1179 O O . HIS A 1 150 ? 5.883 10.471 -56.209 1.00 17.10 173 HIS A O 1
ATOM 1186 N N . PHE A 1 151 ? 4.067 11.617 -56.905 1.00 16.74 174 PHE A N 1
ATOM 1187 C CA . PHE A 1 151 ? 3.097 10.783 -56.184 1.00 16.24 174 PHE A CA 1
ATOM 1188 C C . PHE A 1 151 ? 3.244 9.295 -56.558 1.00 16.32 174 PHE A C 1
ATOM 1189 O O . PHE A 1 151 ? 3.366 8.422 -55.675 1.00 15.88 174 PHE A O 1
ATOM 1197 N N . ALA A 1 152 ? 3.275 9.020 -57.862 1.00 16.30 175 ALA A N 1
ATOM 1198 C CA . ALA A 1 152 ? 3.466 7.665 -58.380 1.00 16.54 175 ALA A CA 1
ATOM 1199 C C . ALA A 1 152 ? 4.781 7.043 -57.892 1.00 16.89 175 ALA A C 1
ATOM 1200 O O . ALA A 1 152 ? 4.813 5.912 -57.412 1.00 16.74 175 ALA A O 1
ATOM 1202 N N . ASP A 1 153 ? 5.849 7.813 -57.996 1.00 16.95 176 ASP A N 1
ATOM 1203 C CA . ASP A 1 153 ? 7.182 7.379 -57.584 1.00 17.94 176 ASP A CA 1
ATOM 1204 C C . ASP A 1 153 ? 7.236 7.002 -56.091 1.00 17.99 176 ASP A C 1
ATOM 1205 O O . ASP A 1 153 ? 7.772 5.950 -55.725 1.00 18.12 176 ASP A O 1
ATOM 1210 N N . VAL A 1 154 ? 6.623 7.835 -55.250 1.00 17.98 177 VAL A N 1
ATOM 1211 C CA . VAL A 1 154 ? 6.526 7.555 -53.813 1.00 17.66 177 VAL A CA 1
ATOM 1212 C C . VAL A 1 154 ? 5.772 6.234 -53.562 1.00 17.36 177 VAL A C 1
ATOM 1213 O O . VAL A 1 154 ? 6.239 5.378 -52.803 1.00 16.21 177 VAL A O 1
ATOM 1217 N N . CYS A 1 155 ? 4.613 6.076 -54.202 1.00 16.78 178 CYS A N 1
ATOM 1218 C CA . CYS A 1 155 ? 3.789 4.873 -54.018 1.00 16.70 178 CYS A CA 1
ATOM 1219 C C . CYS A 1 155 ? 4.487 3.596 -54.497 1.00 16.31 178 CYS A C 1
ATOM 1220 O O . CYS A 1 155 ? 4.471 2.583 -53.803 1.00 16.17 178 CYS A O 1
ATOM 1223 N N . PHE A 1 156 ? 5.112 3.660 -55.666 1.00 16.44 179 PHE A N 1
ATOM 1224 C CA . PHE A 1 156 ? 5.880 2.526 -56.202 1.00 17.26 179 PHE A CA 1
ATOM 1225 C C . PHE A 1 156 ? 6.986 2.131 -55.217 1.00 17.80 179 PHE A C 1
ATOM 1226 O O . PHE A 1 156 ? 7.140 0.955 -54.877 1.00 17.76 179 PHE A O 1
ATOM 1234 N N . GLY A 1 157 ? 7.739 3.126 -54.756 1.00 18.49 180 GLY A N 1
ATOM 1235 C CA . GLY A 1 157 ? 8.841 2.893 -53.820 1.00 18.75 180 GLY A CA 1
ATOM 1236 C C . GLY A 1 157 ? 8.415 2.334 -52.477 1.00 19.38 180 GLY A C 1
ATOM 1237 O O . GLY A 1 157 ? 9.077 1.452 -51.930 1.00 19.98 180 GLY A O 1
ATOM 1238 N N . ALA A 1 158 ? 7.301 2.837 -51.952 1.00 18.87 181 ALA A N 1
ATOM 1239 C CA . ALA A 1 158 ? 6.808 2.421 -50.646 1.00 18.31 181 ALA A CA 1
ATOM 1240 C C . ALA A 1 158 ? 6.041 1.104 -50.683 1.00 17.98 181 ALA A C 1
ATOM 1241 O O . ALA A 1 158 ? 6.165 0.315 -49.759 1.00 18.33 181 ALA A O 1
ATOM 1243 N N . PHE A 1 159 ? 5.250 0.867 -51.736 1.00 17.19 182 PHE A N 1
ATOM 1244 C CA . PHE A 1 159 ? 4.310 -0.274 -51.773 1.00 16.46 182 PHE A CA 1
ATOM 1245 C C . PHE A 1 159 ? 4.582 -1.321 -52.829 1.00 16.43 182 PHE A C 1
ATOM 1246 O O . PHE A 1 159 ? 4.016 -2.418 -52.771 1.00 15.22 182 PHE A O 1
ATOM 1254 N N . GLY A 1 160 ? 5.417 -0.986 -53.806 1.00 16.95 183 GLY A N 1
ATOM 1255 C CA . GLY A 1 160 ? 5.537 -1.803 -55.004 1.00 17.92 183 GLY A CA 1
ATOM 1256 C C . GLY A 1 160 ? 6.204 -3.160 -54.828 1.00 18.21 183 GLY A C 1
ATOM 1257 O O . GLY A 1 160 ? 6.114 -4.001 -55.718 1.00 18.70 183 GLY A O 1
ATOM 1258 N N . ASP A 1 161 ? 6.890 -3.374 -53.704 1.00 18.67 184 ASP A N 1
ATOM 1259 C CA . ASP A 1 161 ? 7.387 -4.726 -53.354 1.00 19.14 184 ASP A CA 1
ATOM 1260 C C . ASP A 1 161 ? 6.254 -5.743 -53.129 1.00 19.24 184 ASP A C 1
ATOM 1261 O O . ASP A 1 161 ? 6.457 -6.955 -53.309 1.00 19.60 184 ASP A O 1
ATOM 1266 N N . ARG A 1 162 ? 5.075 -5.238 -52.744 1.00 18.94 185 ARG A N 1
ATOM 1267 C CA . ARG A 1 162 ? 3.876 -6.036 -52.486 1.00 19.26 185 ARG A CA 1
ATOM 1268 C C . ARG A 1 162 ? 2.699 -5.808 -53.466 1.00 19.98 185 ARG A C 1
ATOM 1269 O O . ARG A 1 162 ? 1.747 -6.581 -53.466 1.00 22.41 185 ARG A O 1
ATOM 1277 N N . VAL A 1 163 ? 2.741 -4.750 -54.268 1.00 20.27 186 VAL A N 1
ATOM 1278 C CA . VAL A 1 163 ? 1.685 -4.449 -55.234 1.00 19.82 186 VAL A CA 1
ATOM 1279 C C . VAL A 1 163 ? 2.207 -4.741 -56.625 1.00 19.60 186 VAL A C 1
ATOM 1280 O O . VAL A 1 163 ? 3.215 -4.173 -57.027 1.00 19.94 186 VAL A O 1
ATOM 1284 N N . LYS A 1 164 ? 1.526 -5.644 -57.330 1.00 18.98 187 LYS A N 1
ATOM 1285 C CA . LYS A 1 164 ? 1.891 -6.078 -58.680 1.00 19.50 187 LYS A CA 1
ATOM 1286 C C . LYS A 1 164 ? 0.945 -5.592 -59.774 1.00 18.20 187 LYS A C 1
ATOM 1287 O O . LYS A 1 164 ? 1.218 -5.807 -60.963 1.00 17.71 187 LYS A O 1
ATOM 1293 N N . TYR A 1 165 ? -0.158 -4.947 -59.394 1.00 17.08 188 TYR A N 1
ATOM 1294 C CA . TYR A 1 165 ? -1.045 -4.327 -60.370 1.00 16.51 188 TYR A CA 1
ATOM 1295 C C . TYR A 1 165 ? -1.347 -2.896 -59.956 1.00 15.60 188 TYR A C 1
ATOM 1296 O O . TYR A 1 165 ? -1.845 -2.661 -58.859 1.00 14.41 188 TYR A O 1
ATOM 1305 N N . TRP A 1 166 ? -1.035 -1.955 -60.844 1.00 15.27 189 TRP A N 1
ATOM 1306 C CA . TRP A 1 166 ? -1.283 -0.541 -60.634 1.00 15.51 189 TRP A CA 1
ATOM 1307 C C . TRP A 1 166 ? -2.121 0.050 -61.771 1.00 15.18 189 TRP A C 1
ATOM 1308 O O . TRP A 1 166 ? -1.934 -0.275 -62.947 1.00 15.55 189 TRP A O 1
ATOM 1319 N N . THR A 1 167 ? -3.006 0.958 -61.395 1.00 15.21 190 THR A N 1
ATOM 1320 C CA . THR A 1 167 ? -3.741 1.800 -62.317 1.00 16.06 190 THR A CA 1
ATOM 1321 C C . THR A 1 167 ? -3.337 3.258 -62.056 1.00 14.89 190 THR A C 1
ATOM 1322 O O . THR A 1 167 ? -3.357 3.718 -60.916 1.00 14.65 190 THR A O 1
ATOM 1326 N N . THR A 1 168 ? -3.007 4.000 -63.102 1.00 14.12 191 THR A N 1
ATOM 1327 C CA . THR A 1 168 ? -2.679 5.411 -62.912 1.00 13.74 191 THR A CA 1
ATOM 1328 C C . THR A 1 168 ? -3.928 6.210 -62.538 1.00 13.79 191 THR A C 1
ATOM 1329 O O . THR A 1 168 ? -3.971 6.819 -61.464 1.00 13.74 191 THR A O 1
ATOM 1333 N N . PHE A 1 169 ? -4.935 6.180 -63.417 1.00 13.68 192 PHE A N 1
ATOM 1334 C CA . PHE A 1 169 ? -6.190 6.927 -63.245 1.00 13.93 192 PHE A CA 1
ATOM 1335 C C . PHE A 1 169 ? -7.431 6.065 -63.422 1.00 13.57 192 PHE A C 1
ATOM 1336 O O . PHE A 1 169 ? -7.463 5.188 -64.288 1.00 13.40 192 PHE A O 1
ATOM 1344 N N . ASN A 1 170 ? -8.454 6.365 -62.626 1.00 13.15 193 ASN A N 1
ATOM 1345 C CA . ASN A 1 170 ? -9.795 5.812 -62.808 1.00 13.34 193 ASN A CA 1
ATOM 1346 C C . ASN A 1 170 ? -10.678 6.791 -63.576 1.00 13.30 193 ASN A C 1
ATOM 1347 O O . ASN A 1 170 ? -10.999 7.866 -63.078 1.00 12.44 193 ASN A O 1
ATOM 1352 N N . GLU A 1 171 ? -11.083 6.393 -64.778 1.00 13.51 194 GLU A N 1
ATOM 1353 C CA . GLU A 1 171 ? -12.083 7.108 -65.567 1.00 13.87 194 GLU A CA 1
ATOM 1354 C C . GLU A 1 171 ? -11.822 8.595 -65.747 1.00 13.70 194 GLU A C 1
ATOM 1355 O O . GLU A 1 171 ? -12.699 9.410 -65.487 1.00 13.50 194 GLU A O 1
ATOM 1361 N N . PRO A 1 172 ? -10.632 8.953 -66.240 1.00 14.29 195 PRO A N 1
ATOM 1362 C CA . PRO A 1 172 ? -10.403 10.362 -66.566 1.00 14.12 195 PRO A CA 1
ATOM 1363 C C . PRO A 1 172 ? -11.373 10.885 -67.640 1.00 14.36 195 PRO A C 1
ATOM 1364 O O . PRO A 1 172 ? -11.673 12.094 -67.653 1.00 14.34 195 PRO A O 1
ATOM 1368 N N . ASN A 1 173 ? -11.906 9.995 -68.490 1.00 13.62 196 ASN A N 1
ATOM 1369 C CA . ASN A 1 173 ? -12.961 10.417 -69.425 1.00 13.99 196 ASN A CA 1
ATOM 1370 C C . ASN A 1 173 ? -14.191 11.025 -68.723 1.00 14.32 196 ASN A C 1
ATOM 1371 O O . ASN A 1 173 ? -14.713 12.040 -69.181 1.00 15.03 196 ASN A O 1
ATOM 1376 N N . VAL A 1 174 ? -14.590 10.440 -67.594 1.00 14.25 197 VAL A N 1
ATOM 1377 C CA . VAL A 1 174 ? -15.691 10.957 -66.765 1.00 14.38 197 VAL A CA 1
ATOM 1378 C C . VAL A 1 174 ? -15.279 12.192 -65.961 1.00 14.55 197 VAL A C 1
ATOM 1379 O O . VAL A 1 174 ? -15.950 13.241 -66.028 1.00 14.37 197 VAL A O 1
ATOM 1383 N N . ALA A 1 175 ? -14.187 12.079 -65.206 1.00 14.54 198 ALA A N 1
ATOM 1384 C CA . ALA A 1 175 ? -13.758 13.180 -64.328 1.00 14.28 198 ALA A CA 1
ATOM 1385 C C . ALA A 1 175 ? -13.455 14.477 -65.089 1.00 14.63 198 ALA A C 1
ATOM 1386 O O . ALA A 1 175 ? -13.813 15.569 -64.619 1.00 14.08 198 ALA A O 1
ATOM 1388 N N . VAL A 1 176 ? -12.827 14.357 -66.262 1.00 14.92 199 VAL A N 1
ATOM 1389 C CA . VAL A 1 176 ? -12.482 15.529 -67.086 1.00 15.25 199 VAL A CA 1
ATOM 1390 C C . VAL A 1 176 ? -13.738 16.199 -67.650 1.00 15.45 199 VAL A C 1
ATOM 1391 O O . VAL A 1 176 ? -13.898 17.412 -67.541 1.00 14.84 199 VAL A O 1
ATOM 1395 N N . ARG A 1 177 ? -14.610 15.413 -68.277 1.00 15.78 200 ARG A N 1
ATOM 1396 C CA . ARG A 1 177 ? -15.836 15.981 -68.865 1.00 16.21 200 ARG A CA 1
ATOM 13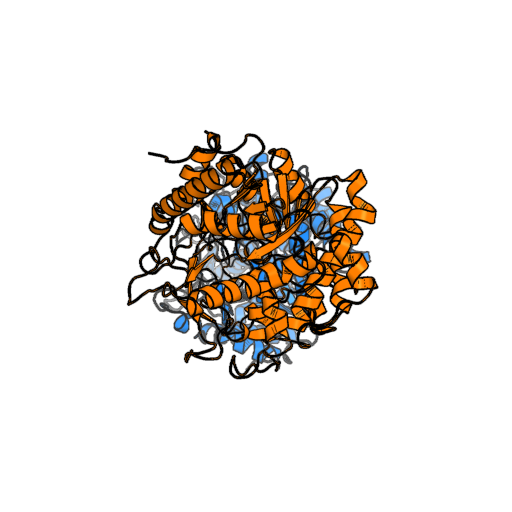97 C C . ARG A 1 177 ? -16.760 16.570 -67.797 1.00 15.78 200 ARG A C 1
ATOM 1398 O O . ARG A 1 177 ? -17.249 17.701 -67.966 1.00 15.39 200 ARG A O 1
ATOM 1406 N N . HIS A 1 178 ? -16.971 15.844 -66.698 1.00 14.84 201 HIS A N 1
ATOM 1407 C CA . HIS A 1 178 ? -17.757 16.385 -65.577 1.00 15.26 201 HIS A CA 1
ATOM 1408 C C . HIS A 1 178 ? -17.103 17.642 -64.969 1.00 14.59 201 HIS A C 1
ATOM 1409 O O . HIS A 1 178 ? -17.788 18.629 -64.655 1.00 13.44 201 HIS A O 1
ATOM 1416 N N . GLY A 1 179 ? -15.779 17.623 -64.843 1.00 14.62 202 GLY A N 1
ATOM 1417 C CA . GLY A 1 179 ? -15.047 18.718 -64.203 1.00 14.79 202 GLY A CA 1
ATOM 1418 C C . GLY A 1 179 ? -14.900 19.995 -65.020 1.00 15.21 202 GLY A C 1
ATOM 1419 O O . GLY A 1 179 ? -14.937 21.092 -64.456 1.00 15.60 202 GLY A O 1
ATOM 1420 N N . TYR A 1 180 ? -14.713 19.838 -66.334 1.00 15.25 203 TYR A N 1
ATOM 1421 C CA . TYR A 1 180 ? -14.347 20.925 -67.240 1.00 15.41 203 TYR A CA 1
ATOM 1422 C C . TYR A 1 180 ? -15.295 21.184 -68.419 1.00 15.72 203 TYR A C 1
ATOM 1423 O O . TYR A 1 180 ? -15.174 22.223 -69.065 1.00 14.96 203 TYR A O 1
ATOM 1432 N N . MET A 1 181 ? -16.217 20.261 -68.710 1.00 16.21 204 MET A N 1
ATOM 1433 C CA . MET A 1 181 ? -17.161 20.422 -69.815 1.00 16.48 204 MET A CA 1
ATOM 1434 C C . MET A 1 181 ? -18.556 20.726 -69.283 1.00 17.16 204 MET A C 1
ATOM 1435 O O . MET A 1 181 ? -19.118 21.759 -69.622 1.00 17.35 204 MET A O 1
ATOM 1440 N N . LEU A 1 182 ? -19.102 19.834 -68.455 1.00 17.71 205 LEU A N 1
ATOM 1441 C CA . LEU A 1 182 ? -20.392 20.073 -67.780 1.00 18.40 205 LEU A CA 1
ATOM 1442 C C . LEU A 1 182 ? -20.273 20.922 -66.526 1.00 17.32 205 LEU A C 1
ATOM 1443 O O . LEU A 1 182 ? -21.233 21.550 -66.135 1.00 17.28 205 LEU A O 1
ATOM 1448 N N . GLY A 1 183 ? -19.115 20.897 -65.873 1.00 16.76 206 GLY A N 1
ATOM 1449 C CA . GLY A 1 183 ? -18.916 21.616 -64.628 1.00 16.38 206 GLY A CA 1
ATOM 1450 C C . GLY A 1 183 ? -19.672 21.090 -63.420 1.00 15.93 206 GLY A C 1
ATOM 1451 O O . GLY A 1 183 ? -19.904 21.845 -62.487 1.00 15.31 206 GLY A O 1
ATOM 1452 N N . THR A 1 184 ? -20.012 19.798 -63.426 1.00 15.19 207 THR A N 1
ATOM 1453 C CA . THR A 1 184 ? -20.763 19.158 -62.344 1.00 15.30 207 THR A CA 1
ATOM 1454 C C . THR A 1 184 ? -19.885 18.464 -61.300 1.00 15.12 207 THR A C 1
ATOM 1455 O O . THR A 1 184 ? -20.390 18.056 -60.265 1.00 14.74 207 THR A O 1
ATOM 1459 N N . TYR A 1 185 ? -18.596 18.293 -61.606 1.00 14.68 208 TYR A N 1
ATOM 1460 C CA . TYR A 1 185 ? -17.601 17.800 -60.669 1.00 14.80 208 TYR A CA 1
ATOM 1461 C C . TYR A 1 185 ? -16.637 18.942 -60.451 1.00 15.09 208 TYR A C 1
ATOM 1462 O O . TYR A 1 185 ? -16.532 19.815 -61.311 1.00 15.70 208 TYR A O 1
ATOM 1471 N N . PRO A 1 186 ? -15.901 18.923 -59.331 1.00 15.15 209 PRO A N 1
ATOM 1472 C CA . PRO A 1 186 ? -14.834 19.917 -59.186 1.00 15.57 209 PRO A CA 1
ATOM 1473 C C . PRO A 1 186 ? -13.790 19.777 -60.328 1.00 15.66 209 PRO A C 1
ATOM 1474 O O . PRO A 1 186 ? -13.495 18.646 -60.743 1.00 16.03 209 PRO A O 1
ATOM 1478 N N . PRO A 1 187 ? -13.236 20.874 -60.842 1.00 15.34 210 PRO A N 1
ATOM 1479 C CA . PRO A 1 187 ? -13.328 22.221 -60.276 1.00 15.37 210 PRO A CA 1
ATOM 1480 C C . PRO A 1 187 ? -14.536 23.051 -60.725 1.00 15.58 210 PRO A C 1
ATOM 1481 O O . PRO A 1 187 ? -14.496 24.269 -60.591 1.00 15.53 210 PRO A O 1
ATOM 1485 N N . SER A 1 188 ? -15.596 22.411 -61.233 1.00 15.76 211 SER A N 1
ATOM 1486 C CA . SER A 1 188 ? -16.865 23.082 -61.557 1.00 16.18 211 SER A CA 1
ATOM 1487 C C . SER A 1 188 ? -16.707 24.182 -62.596 1.00 16.51 211 SER A C 1
ATOM 1488 O O . SER A 1 188 ? -17.141 25.321 -62.397 1.00 16.88 211 SER A O 1
ATOM 1491 N N . ARG A 1 189 ? -16.069 23.835 -63.710 1.00 17.04 212 ARG A N 1
ATOM 1492 C CA . ARG A 1 189 ? -15.799 24.798 -64.784 1.00 17.08 212 ARG A CA 1
ATOM 1493 C C . ARG A 1 189 ? -16.557 24.374 -66.044 1.00 17.49 212 ARG A C 1
ATOM 1494 O O . ARG A 1 189 ? -16.661 23.183 -66.354 1.00 16.49 212 ARG A O 1
ATOM 1502 N N . CYS A 1 190 ? -17.103 25.356 -66.748 1.00 17.71 213 CYS A N 1
ATOM 1503 C CA . CYS A 1 190 ? -17.892 25.124 -67.952 1.00 18.71 213 CYS A CA 1
ATOM 1504 C C . CYS A 1 190 ? -18.189 26.460 -68.630 1.00 18.62 213 CYS A C 1
ATOM 1505 O O . CYS A 1 190 ? -17.886 27.514 -68.089 1.00 16.90 213 CYS A O 1
ATOM 1508 N N . SER A 1 191 ? -18.781 26.389 -69.817 1.00 18.76 214 SER A N 1
ATOM 1509 C CA . SER A 1 191 ? -19.264 27.578 -70.515 1.00 19.60 214 SER A CA 1
ATOM 1510 C C . SER A 1 191 ? -20.469 27.201 -71.353 1.00 20.51 214 SER A C 1
ATOM 1511 O O . SER A 1 191 ? -20.747 26.005 -71.538 1.00 19.62 214 SER A O 1
ATOM 1514 N N . PRO A 1 192 ? -21.207 28.210 -71.852 1.00 21.89 215 PRO A N 1
ATOM 1515 C CA . PRO A 1 192 ? -22.337 27.876 -72.728 1.00 22.58 215 PRO A CA 1
ATOM 1516 C C . PRO A 1 192 ? -21.909 27.082 -73.978 1.00 21.73 215 PRO A C 1
ATOM 1517 O O . PRO A 1 192 ? -20.811 27.283 -74.473 1.00 21.40 215 PRO A O 1
ATOM 1521 N N . PRO A 1 193 ? -22.739 26.173 -74.476 1.00 22.18 216 PRO A N 1
ATOM 1522 C CA . PRO A 1 193 ? -24.091 25.912 -74.000 1.00 22.74 216 PRO A CA 1
ATOM 1523 C C . PRO A 1 193 ? -24.208 24.821 -72.899 1.00 22.60 216 PRO A C 1
ATOM 1524 O O . PRO A 1 193 ? -25.299 24.296 -72.679 1.00 21.80 216 PRO A O 1
ATOM 1528 N N . PHE A 1 194 ? -23.117 24.488 -72.212 1.00 22.11 217 PHE A N 1
ATOM 1529 C CA . PHE A 1 194 ? -23.134 23.394 -71.226 1.00 22.45 217 PHE A CA 1
ATOM 1530 C C . PHE A 1 194 ? -23.643 23.856 -69.866 1.00 23.33 217 PHE A C 1
ATOM 1531 O O . PHE A 1 194 ? -24.121 23.053 -69.076 1.00 23.86 217 PHE A O 1
ATOM 1539 N N . GLY A 1 195 ? -23.537 25.148 -69.603 1.00 24.34 218 GLY A N 1
ATOM 1540 C CA . GLY A 1 195 ? -23.982 25.716 -68.347 1.00 26.54 218 GLY A CA 1
ATOM 1541 C C . GLY A 1 195 ? -23.350 27.068 -68.146 1.00 28.06 218 GLY A C 1
ATOM 1542 O O . GLY A 1 195 ? -22.626 27.549 -69.015 1.00 26.50 218 GLY A O 1
ATOM 1543 N N . HIS A 1 196 ? -23.635 27.667 -66.993 1.00 31.79 219 HIS A N 1
ATOM 1544 C CA . HIS A 1 196 ? -23.034 28.929 -66.573 1.00 34.79 219 HIS A CA 1
ATOM 1545 C C . HIS A 1 196 ? -22.337 28.670 -65.250 1.00 33.74 219 HIS A C 1
ATOM 1546 O O . HIS A 1 196 ? -22.964 28.669 -64.193 1.00 40.20 219 HIS A O 1
ATOM 1553 N N . CYS A 1 197 ? -21.042 28.409 -65.318 1.00 29.95 220 CYS A N 1
ATOM 1554 C CA . CYS A 1 197 ? -20.251 28.151 -64.129 1.00 28.34 220 CYS A CA 1
ATOM 1555 C C . CYS A 1 197 ? -19.657 29.474 -63.635 1.00 28.97 220 CYS A C 1
ATOM 1556 O O . CYS A 1 197 ? -18.942 30.152 -64.375 1.00 26.41 220 CYS A O 1
ATOM 1559 N N . ALA A 1 198 ? -19.944 29.836 -62.383 1.00 30.87 221 ALA A N 1
ATOM 1560 C CA . ALA A 1 198 ? -19.531 31.148 -61.840 1.00 31.82 221 ALA A CA 1
ATOM 1561 C C . ALA A 1 198 ? -18.005 31.311 -61.728 1.00 31.63 221 ALA A C 1
ATOM 1562 O O . ALA A 1 198 ? -17.492 32.413 -61.785 1.00 30.64 221 ALA A O 1
ATOM 1564 N N . ARG A 1 199 ? -17.292 30.200 -61.593 1.00 33.40 222 ARG A N 1
ATOM 1565 C CA . ARG A 1 199 ? -15.826 30.199 -61.629 1.00 35.43 222 ARG A CA 1
ATOM 1566 C C . ARG A 1 199 ? -15.247 30.481 -63.024 1.00 32.21 222 ARG A C 1
ATOM 1567 O O . ARG A 1 199 ? -14.087 30.829 -63.137 1.00 34.60 222 ARG A O 1
ATOM 1575 N N . GLY A 1 200 ? -16.042 30.295 -64.076 1.00 28.04 223 GLY A N 1
ATOM 1576 C CA . GLY A 1 200 ? -15.592 30.450 -65.451 1.00 26.41 223 GLY A CA 1
ATOM 1577 C C . GLY A 1 200 ? -15.353 29.103 -66.098 1.00 24.45 223 GLY A C 1
ATOM 1578 O O . GLY A 1 200 ? -15.769 28.066 -65.580 1.00 23.08 223 GLY A O 1
ATOM 1579 N N . GLY A 1 201 ? -14.677 29.128 -67.236 1.00 22.96 224 GLY A N 1
ATOM 1580 C CA . GLY A 1 201 ? -14.368 27.922 -67.996 1.00 22.73 224 GLY A CA 1
ATOM 1581 C C . GLY A 1 201 ? -14.535 28.108 -69.487 1.00 22.09 224 GLY A C 1
ATOM 1582 O O . GLY A 1 201 ? -14.883 29.180 -69.970 1.00 22.19 224 GLY A O 1
ATOM 1583 N N . ASP A 1 202 ? -14.254 27.033 -70.207 1.00 20.98 225 ASP A N 1
ATOM 1584 C CA . ASP A 1 202 ? -14.420 26.954 -71.648 1.00 19.78 225 ASP A CA 1
ATOM 1585 C C . ASP A 1 202 ? -14.567 25.469 -71.972 1.00 18.27 225 ASP A C 1
ATOM 1586 O O . ASP A 1 202 ? -13.571 24.759 -72.127 1.00 17.37 225 ASP A O 1
ATOM 1591 N N . SER A 1 203 ? -15.819 25.036 -72.077 1.00 17.32 226 SER A N 1
ATOM 1592 C CA . SER A 1 203 ? -16.181 23.649 -72.367 1.00 17.68 226 SER A CA 1
ATOM 1593 C C . SER A 1 203 ? -15.646 23.111 -73.702 1.00 18.15 226 SER A C 1
ATOM 1594 O O . SER A 1 203 ? -15.559 21.891 -73.876 1.00 18.26 226 SER A O 1
ATOM 1597 N N . HIS A 1 204 ? -15.324 24.003 -74.643 1.00 18.18 227 HIS A N 1
ATOM 1598 C CA . HIS A 1 204 ? -14.773 23.595 -75.931 1.00 18.93 227 HIS A CA 1
ATOM 1599 C C . HIS A 1 204 ? -13.245 23.442 -75.947 1.00 18.58 227 HIS A C 1
ATOM 1600 O O . HIS A 1 204 ? -12.703 22.954 -76.945 1.00 19.73 227 HIS A O 1
ATOM 1607 N N . ALA A 1 205 ? -12.557 23.860 -74.877 1.00 17.49 228 ALA A N 1
ATOM 1608 C CA . ALA A 1 205 ? -11.079 23.859 -74.829 1.00 17.47 228 ALA A CA 1
ATOM 1609 C C . ALA A 1 205 ? -10.504 23.184 -73.589 1.00 16.59 228 ALA A C 1
ATOM 1610 O O . ALA A 1 205 ? -9.638 22.321 -73.695 1.00 17.21 228 ALA A O 1
ATOM 1612 N N . GLU A 1 206 ? -10.967 23.589 -72.417 1.00 16.23 229 GLU A N 1
ATOM 1613 C CA . GLU A 1 206 ? -10.375 23.122 -71.165 1.00 16.05 229 GLU A CA 1
ATOM 1614 C C . GLU A 1 206 ? -10.436 21.610 -70.961 1.00 15.61 229 GLU A C 1
ATOM 1615 O O . GLU A 1 206 ? -9.468 21.034 -70.490 1.00 16.12 229 GLU A O 1
ATOM 1621 N N . PRO A 1 207 ? -11.549 20.956 -71.342 1.00 15.13 230 PRO A N 1
ATOM 1622 C CA . PRO A 1 207 ? -11.533 19.492 -71.180 1.00 15.11 230 PRO A CA 1
ATOM 1623 C C . PRO A 1 207 ? -10.384 18.802 -71.925 1.00 15.34 230 PRO A C 1
ATOM 1624 O O . PRO A 1 207 ? -9.810 17.827 -71.425 1.00 15.32 230 PRO A O 1
ATOM 1628 N N . TYR A 1 208 ? -10.042 19.319 -73.103 1.00 15.16 231 TYR A N 1
ATOM 1629 C CA . TYR A 1 208 ? -9.002 18.713 -73.918 1.00 15.27 231 TYR A CA 1
ATOM 1630 C C . TYR A 1 208 ? -7.610 19.014 -73.369 1.00 15.38 231 TYR A C 1
ATOM 1631 O O . TYR A 1 208 ? -6.720 18.175 -73.479 1.00 16.05 231 TYR A O 1
ATOM 1640 N N . VAL A 1 209 ? -7.438 20.182 -72.754 1.00 15.20 232 VAL A N 1
ATOM 1641 C CA . VAL A 1 209 ? -6.198 20.494 -72.035 1.00 15.40 232 VAL A CA 1
ATOM 1642 C C . VAL A 1 209 ? -6.034 19.555 -70.828 1.00 14.99 232 VAL A C 1
ATOM 1643 O O . VAL A 1 209 ? -4.957 18.974 -70.627 1.00 13.73 232 VAL A O 1
ATOM 1647 N N . ALA A 1 210 ? -7.115 19.402 -70.057 1.00 14.47 233 ALA A N 1
ATOM 1648 C CA . ALA A 1 210 ? -7.087 18.575 -68.845 1.00 14.77 233 ALA A CA 1
ATOM 1649 C C . ALA A 1 210 ? -6.745 17.133 -69.172 1.00 14.78 233 ALA A C 1
ATOM 1650 O O . ALA A 1 210 ? -5.832 16.565 -68.574 1.00 14.63 233 ALA A O 1
ATOM 1652 N N . ALA A 1 211 ? -7.444 16.571 -70.156 1.00 14.66 234 ALA A N 1
ATOM 1653 C CA . ALA A 1 211 ? -7.188 15.203 -70.603 1.00 14.17 234 ALA A CA 1
ATOM 1654 C C . ALA A 1 211 ? -5.763 15.024 -71.112 1.00 13.95 234 ALA A C 1
ATOM 1655 O O . ALA A 1 211 ? -5.136 13.980 -70.873 1.00 13.45 234 ALA A O 1
ATOM 1657 N N . HIS A 1 212 ? -5.263 16.038 -71.810 1.00 13.70 235 HIS A N 1
ATOM 1658 C CA . HIS A 1 212 ? -3.879 16.027 -72.301 1.00 14.28 235 HIS A CA 1
ATOM 1659 C C . HIS A 1 212 ? -2.893 15.814 -71.153 1.00 13.68 235 HIS A C 1
ATOM 1660 O O . HIS A 1 212 ? -2.023 14.940 -71.220 1.00 13.40 235 HIS A O 1
ATOM 1667 N N . ASN A 1 213 ? -3.055 16.604 -70.096 1.00 13.60 236 ASN A N 1
ATOM 1668 C CA . ASN A 1 213 ? -2.211 16.481 -68.912 1.00 13.55 236 ASN A CA 1
ATOM 1669 C C . ASN A 1 213 ? -2.435 15.186 -68.130 1.00 13.37 236 ASN A C 1
ATOM 1670 O O . ASN A 1 213 ? -1.500 14.681 -67.532 1.00 13.58 236 ASN A O 1
ATOM 1675 N N . VAL A 1 214 ? -3.642 14.632 -68.147 1.00 13.00 237 VAL A N 1
ATOM 1676 C CA . VAL A 1 214 ? -3.851 13.316 -67.541 1.00 13.57 237 VAL A CA 1
ATOM 1677 C C . VAL A 1 214 ? -3.050 12.253 -68.311 1.00 13.89 237 VAL A C 1
ATOM 1678 O O . VAL A 1 214 ? -2.319 11.457 -67.720 1.00 14.00 237 VAL A O 1
ATOM 1682 N N . ILE A 1 215 ? -3.190 12.254 -69.629 1.00 14.34 238 ILE A N 1
ATOM 1683 C CA . ILE A 1 215 ? -2.454 11.320 -70.487 1.00 14.77 238 ILE A CA 1
ATOM 1684 C C . ILE A 1 215 ? -0.946 11.376 -70.211 1.00 14.62 238 ILE A C 1
ATOM 1685 O O . ILE A 1 215 ? -0.290 10.340 -70.052 1.00 14.13 238 ILE A O 1
ATOM 1690 N N . LEU A 1 216 ? -0.413 12.586 -70.140 1.00 14.50 239 LEU A N 1
ATOM 1691 C CA . LEU A 1 216 ? 1.015 12.767 -69.937 1.00 15.14 239 LEU A CA 1
ATOM 1692 C C . LEU A 1 216 ? 1.454 12.530 -68.497 1.00 15.41 239 LEU A C 1
ATOM 1693 O O . LEU A 1 216 ? 2.624 12.240 -68.256 1.00 15.82 239 LEU A O 1
ATOM 1698 N N . SER A 1 217 ? 0.519 12.644 -67.556 1.00 14.99 240 SER A N 1
ATOM 1699 C CA . SER A 1 217 ? 0.778 12.273 -66.172 1.00 15.13 240 SER A CA 1
ATOM 1700 C C . SER A 1 217 ? 0.929 10.762 -66.107 1.00 15.02 240 SER A C 1
ATOM 1701 O O . SER A 1 217 ? 1.888 10.261 -65.507 1.00 14.76 240 SER A O 1
ATOM 1704 N N . HIS A 1 218 ? 0.016 10.042 -66.765 1.00 14.78 241 HIS A N 1
ATOM 1705 C CA . HIS A 1 218 ? 0.140 8.599 -66.906 1.00 15.14 241 HIS A CA 1
ATOM 1706 C C . HIS A 1 218 ? 1.514 8.229 -67.491 1.00 15.78 241 HIS A C 1
ATOM 1707 O O . HIS A 1 218 ? 2.236 7.393 -66.938 1.00 15.94 241 HIS A O 1
ATOM 1714 N N . ALA A 1 219 ? 1.852 8.857 -68.613 1.00 16.07 242 ALA A N 1
ATOM 1715 C CA . ALA A 1 219 ? 3.096 8.566 -69.329 1.00 16.19 242 ALA A CA 1
ATOM 1716 C C . ALA A 1 219 ? 4.343 8.804 -68.467 1.00 16.06 242 ALA A C 1
ATOM 1717 O O . ALA A 1 219 ? 5.290 8.020 -68.509 1.00 15.59 242 ALA A O 1
ATOM 1719 N N . THR A 1 220 ? 4.313 9.874 -67.679 1.00 16.32 243 THR A N 1
ATOM 1720 C CA . THR A 1 220 ? 5.381 10.186 -66.725 1.00 16.77 243 THR A CA 1
ATOM 1721 C C . THR A 1 220 ? 5.506 9.079 -65.666 1.00 16.69 243 THR A C 1
ATOM 1722 O O . THR A 1 220 ? 6.608 8.613 -65.375 1.00 16.14 243 THR A O 1
ATOM 1726 N N . ALA A 1 221 ? 4.364 8.654 -65.127 1.00 16.17 244 ALA A N 1
ATOM 1727 C CA . ALA A 1 221 ? 4.309 7.612 -64.110 1.00 16.20 244 ALA A CA 1
ATOM 1728 C C . ALA A 1 221 ? 4.801 6.264 -64.621 1.00 16.71 244 ALA A C 1
ATOM 1729 O O . ALA A 1 221 ? 5.574 5.579 -63.933 1.00 15.83 244 ALA A O 1
ATOM 1731 N N . ILE A 1 222 ? 4.358 5.875 -65.812 1.00 17.37 245 ILE A N 1
ATOM 1732 C CA . ILE A 1 222 ? 4.752 4.571 -66.334 1.00 18.36 245 ILE A CA 1
ATOM 1733 C C . ILE A 1 222 ? 6.226 4.553 -66.792 1.00 18.08 245 ILE A C 1
ATOM 1734 O O . ILE A 1 222 ? 6.887 3.529 -66.653 1.00 17.03 245 ILE A O 1
ATOM 1739 N N . GLU A 1 223 ? 6.742 5.669 -67.306 1.00 18.85 246 GLU A N 1
ATOM 1740 C CA . GLU A 1 223 ? 8.178 5.766 -67.585 1.00 20.16 246 GLU A CA 1
ATOM 1741 C C . GLU A 1 223 ? 8.970 5.562 -66.286 1.00 19.23 246 GLU A C 1
ATOM 1742 O O . GLU A 1 223 ? 9.916 4.784 -66.258 1.00 18.93 246 GLU A O 1
ATOM 1748 N N . ILE A 1 224 ? 8.572 6.251 -65.223 1.00 18.62 247 ILE A N 1
ATOM 1749 C CA . ILE A 1 224 ? 9.197 6.071 -63.903 1.00 18.43 247 ILE A CA 1
ATOM 1750 C C . ILE A 1 224 ? 9.142 4.602 -63.496 1.00 18.24 247 ILE A C 1
ATOM 1751 O O . ILE A 1 224 ? 10.171 4.024 -63.128 1.00 17.85 247 ILE A O 1
ATOM 1756 N N . TYR A 1 225 ? 7.967 3.987 -63.598 1.00 17.19 248 TYR A N 1
ATOM 1757 C CA . TYR A 1 225 ? 7.824 2.588 -63.209 1.00 17.45 248 TYR A CA 1
ATOM 1758 C C . TYR A 1 225 ? 8.762 1.677 -63.996 1.00 18.56 248 TYR A C 1
ATOM 1759 O O . TYR A 1 225 ? 9.504 0.887 -63.405 1.00 18.06 248 TYR A O 1
ATOM 1768 N N . LYS A 1 226 ? 8.738 1.794 -65.321 1.00 19.78 249 LYS A N 1
ATOM 1769 C CA . LYS A 1 226 ? 9.532 0.900 -66.166 1.00 21.60 249 LYS A CA 1
ATOM 1770 C C . LYS A 1 226 ? 11.049 1.142 -66.097 1.00 22.94 249 LYS A C 1
ATOM 1771 O O . LYS A 1 226 ? 11.820 0.190 -66.156 1.00 22.81 249 LYS A O 1
ATOM 1777 N N . ARG A 1 227 ? 11.469 2.397 -65.958 1.00 24.52 250 ARG A N 1
ATOM 1778 C CA . ARG A 1 227 ? 12.888 2.712 -65.769 1.00 27.16 250 ARG A CA 1
ATOM 1779 C C . ARG A 1 227 ? 13.415 2.340 -64.372 1.00 26.60 250 ARG A C 1
ATOM 1780 O O . ARG A 1 227 ? 14.536 1.857 -64.251 1.00 26.54 250 ARG A O 1
ATOM 1788 N N . LYS A 1 228 ? 12.613 2.565 -63.331 1.00 24.81 251 LYS A N 1
ATOM 1789 C CA . LYS A 1 228 ? 13.082 2.467 -61.950 1.00 24.49 251 LYS A CA 1
ATOM 1790 C C . LYS A 1 228 ? 12.671 1.184 -61.226 1.00 23.62 251 LYS A C 1
ATOM 1791 O O . LYS A 1 228 ? 13.485 0.604 -60.509 1.00 24.39 251 LYS A O 1
ATOM 1797 N N . TYR A 1 229 ? 11.435 0.724 -61.414 1.00 21.33 252 TYR A N 1
ATOM 1798 C CA . TYR A 1 229 ? 10.865 -0.310 -60.552 1.00 20.60 252 TYR A CA 1
ATOM 1799 C C . TYR A 1 229 ? 10.522 -1.649 -61.192 1.00 21.40 252 TYR A C 1
ATOM 1800 O O . TYR A 1 229 ? 10.479 -2.656 -60.489 1.00 21.16 252 TYR A O 1
ATOM 1809 N N . GLN A 1 230 ? 10.245 -1.682 -62.491 1.00 22.95 253 GLN A N 1
ATOM 1810 C CA . GLN A 1 230 ? 9.658 -2.885 -63.096 1.00 24.94 253 GLN A CA 1
ATOM 1811 C C . GLN A 1 230 ? 10.525 -4.146 -62.990 1.00 24.47 253 GLN A C 1
ATOM 1812 O O . GLN A 1 230 ? 9.997 -5.225 -62.731 1.00 23.45 253 GLN A O 1
ATOM 1818 N N . SER A 1 231 ? 11.831 -4.033 -63.214 1.00 25.30 254 SER A N 1
ATOM 1819 C CA . SER A 1 231 ? 12.693 -5.230 -63.201 1.00 26.50 254 SER A CA 1
ATOM 1820 C C . SER A 1 231 ? 12.748 -5.886 -61.812 1.00 26.62 254 SER A C 1
ATOM 1821 O O . SER A 1 231 ? 12.743 -7.105 -61.710 1.00 27.56 254 SER A O 1
ATOM 1824 N N . LYS A 1 232 ? 12.800 -5.070 -60.760 1.00 27.53 255 LYS A N 1
ATOM 1825 C CA . LYS A 1 232 ? 12.733 -5.565 -59.380 1.00 28.76 255 LYS A CA 1
ATOM 1826 C C . LYS A 1 232 ? 11.308 -6.030 -58.999 1.00 26.43 255 LYS A C 1
ATOM 1827 O O . LYS A 1 232 ? 11.130 -7.144 -58.531 1.00 25.98 255 LYS A O 1
ATOM 1833 N N . GLN A 1 233 ? 10.307 -5.180 -59.224 1.00 23.52 256 GLN A N 1
ATOM 1834 C CA . GLN A 1 233 ? 8.945 -5.412 -58.704 1.00 22.20 256 GLN A CA 1
ATOM 1835 C C . GLN A 1 233 ? 8.065 -6.298 -59.582 1.00 21.87 256 GLN A C 1
ATOM 1836 O O . GLN A 1 233 ? 7.172 -6.979 -59.068 1.00 21.26 256 GLN A O 1
ATOM 1842 N N . ARG A 1 234 ? 8.307 -6.287 -60.893 1.00 22.19 257 ARG A N 1
ATOM 1843 C CA . ARG A 1 234 ? 7.639 -7.184 -61.850 1.00 23.58 257 ARG A CA 1
ATOM 1844 C C . ARG A 1 234 ? 6.115 -7.011 -61.891 1.00 21.61 257 ARG A C 1
ATOM 1845 O O . ARG A 1 234 ? 5.381 -7.984 -62.003 1.00 20.80 257 ARG A O 1
ATOM 1853 N N . GLY A 1 235 ? 5.643 -5.775 -61.790 1.00 20.08 258 GLY A N 1
ATOM 1854 C CA . GLY A 1 235 ? 4.206 -5.500 -61.848 1.00 19.63 258 GLY A CA 1
ATOM 1855 C C . GLY A 1 235 ? 3.752 -5.036 -63.216 1.00 19.33 258 GLY A C 1
ATOM 1856 O O . GLY A 1 235 ? 4.535 -4.999 -64.169 1.00 18.67 258 GLY A O 1
ATOM 1857 N N . MET A 1 236 ? 2.474 -4.689 -63.301 1.00 19.21 259 MET A N 1
ATOM 1858 C CA . MET A 1 236 ? 1.865 -4.180 -64.523 1.00 20.16 259 MET A CA 1
ATOM 1859 C C . MET A 1 236 ? 1.177 -2.869 -64.195 1.00 18.95 259 MET A C 1
ATOM 1860 O O . MET A 1 236 ? 0.569 -2.740 -63.127 1.00 18.34 259 MET A O 1
ATOM 1865 N N . ILE A 1 237 ? 1.279 -1.912 -65.117 1.00 18.24 260 ILE A N 1
ATOM 1866 C CA . ILE A 1 237 ? 0.710 -0.574 -64.974 1.00 18.43 260 ILE A CA 1
ATOM 1867 C C . ILE A 1 237 ? -0.299 -0.337 -66.103 1.00 17.61 260 ILE A C 1
ATOM 1868 O O . ILE A 1 237 ? 0.055 -0.420 -67.278 1.00 17.77 260 ILE A O 1
ATOM 1873 N N . GLY A 1 238 ? -1.550 -0.049 -65.744 1.00 16.30 261 GLY A N 1
ATOM 1874 C CA . GLY A 1 238 ? -2.592 0.253 -66.725 1.00 15.64 261 GLY A CA 1
ATOM 1875 C C . GLY A 1 238 ? -3.308 1.555 -66.439 1.00 15.27 261 GLY A C 1
ATOM 1876 O O . GLY A 1 238 ? -2.891 2.341 -65.575 1.00 13.92 261 GLY A O 1
ATOM 1877 N N . MET A 1 239 ? -4.374 1.786 -67.203 1.00 15.62 262 MET A N 1
ATOM 1878 C CA . MET A 1 239 ? -5.323 2.880 -66.973 1.00 15.50 262 MET A CA 1
ATOM 1879 C C . MET A 1 239 ? -6.737 2.327 -67.045 1.00 15.00 262 MET A C 1
ATOM 1880 O O . MET A 1 239 ? -7.034 1.465 -67.871 1.00 14.52 262 MET A O 1
ATOM 1885 N N . VAL A 1 240 ? -7.600 2.852 -66.185 1.00 15.01 263 VAL A N 1
ATOM 1886 C CA . VAL A 1 240 ? -9.000 2.435 -66.117 1.00 14.88 263 VAL A CA 1
ATOM 1887 C C . VAL A 1 240 ? -9.854 3.481 -66.814 1.00 15.24 263 VAL A C 1
ATOM 1888 O O . VAL A 1 240 ? -9.720 4.691 -66.541 1.00 15.51 263 VAL A O 1
ATOM 1892 N N . LEU A 1 241 ? -10.729 3.030 -67.707 1.00 15.37 264 LEU A N 1
ATOM 1893 C CA . LEU A 1 241 ? -11.639 3.936 -68.413 1.00 15.74 264 LEU A CA 1
ATOM 1894 C C . LEU A 1 241 ? -13.103 3.538 -68.291 1.00 15.33 264 LEU A C 1
ATOM 1895 O O . LEU A 1 241 ? -13.433 2.355 -68.235 1.00 14.45 264 LEU A O 1
ATOM 1900 N N . TYR A 1 242 ? -13.978 4.539 -68.238 1.00 14.95 265 TYR A N 1
ATOM 1901 C CA . TYR A 1 242 ? -15.418 4.288 -68.175 1.00 14.82 265 TYR A CA 1
ATOM 1902 C C . TYR A 1 242 ? -15.851 3.837 -69.556 1.00 14.75 265 TYR A C 1
ATOM 1903 O O . TYR A 1 242 ? -15.700 4.606 -70.514 1.00 14.69 265 TYR A O 1
ATOM 1912 N N . SER A 1 243 ? -16.370 2.608 -69.657 1.00 14.62 266 SER A N 1
ATOM 1913 C CA . SER A 1 243 ? -16.501 1.898 -70.935 1.00 14.82 266 SER A CA 1
ATOM 1914 C C . SER A 1 243 ? -17.922 1.419 -71.201 1.00 15.66 266 SER A C 1
ATOM 1915 O O . SER A 1 243 ? -18.261 0.242 -70.995 1.00 16.14 266 SER A O 1
ATOM 1918 N N . THR A 1 244 ? -18.747 2.351 -71.670 1.00 15.53 267 THR A N 1
ATOM 1919 C CA . THR A 1 244 ? -20.126 2.081 -72.041 1.00 15.68 267 THR A CA 1
ATOM 1920 C C . THR A 1 244 ? -20.189 1.529 -73.467 1.00 15.53 267 THR A C 1
ATOM 1921 O O . THR A 1 244 ? -19.520 2.039 -74.358 1.00 14.90 267 THR A O 1
ATOM 1925 N N . TRP A 1 245 ? -20.991 0.492 -73.693 1.00 15.31 268 TRP A N 1
ATOM 1926 C CA . TRP A 1 245 ? -21.212 0.019 -75.057 1.00 15.26 268 TRP A CA 1
ATOM 1927 C C . TRP A 1 245 ? -22.329 0.841 -75.720 1.00 15.48 268 TRP A C 1
ATOM 1928 O O . TRP A 1 245 ? -23.311 1.227 -75.070 1.00 14.11 268 TRP A O 1
ATOM 1939 N N . TYR A 1 246 ? -22.147 1.132 -77.010 1.00 15.82 269 TYR A N 1
ATOM 1940 C CA . TYR A 1 246 ? -23.119 1.890 -77.791 1.00 16.33 269 TYR A CA 1
ATOM 1941 C C . TYR A 1 246 ? -23.591 1.092 -78.998 1.00 16.80 269 TYR A C 1
ATOM 1942 O O . TYR A 1 246 ? -22.784 0.442 -79.663 1.00 16.74 269 TYR A O 1
ATOM 1951 N N . GLU A 1 247 ? -24.901 1.125 -79.246 1.00 17.65 270 GLU A N 1
ATOM 1952 C CA . GLU A 1 247 ? -25.531 0.511 -80.413 1.00 18.57 270 GLU A CA 1
ATOM 1953 C C . GLU A 1 247 ? -26.211 1.606 -81.230 1.00 17.81 270 GLU A C 1
ATOM 1954 O O . GLU A 1 247 ? -26.745 2.540 -80.656 1.00 17.58 270 GLU A O 1
ATOM 1960 N N . PRO A 1 248 ? -26.212 1.503 -82.574 1.00 17.15 271 PRO A N 1
ATOM 1961 C CA . PRO A 1 248 ? -26.920 2.532 -83.374 1.00 16.88 271 PRO A CA 1
ATOM 1962 C C . PRO A 1 248 ? -28.437 2.575 -83.106 1.00 17.02 271 PRO A C 1
ATOM 1963 O O . PRO A 1 248 ? -29.064 1.534 -83.058 1.00 15.90 271 PRO A O 1
ATOM 1967 N N . LEU A 1 249 ? -29.011 3.759 -82.903 1.00 17.66 272 LEU A N 1
ATOM 1968 C CA . LEU A 1 249 ? -30.447 3.843 -82.608 1.00 18.35 272 LEU A CA 1
ATOM 1969 C C . LEU A 1 249 ? -31.252 3.261 -83.783 1.00 19.13 272 LEU A C 1
ATOM 1970 O O . LEU A 1 249 ? -32.115 2.416 -83.581 1.00 18.02 272 LEU A O 1
ATOM 1975 N N . ARG A 1 250 ? -30.948 3.716 -85.002 1.00 19.69 273 ARG A N 1
ATOM 1976 C CA . ARG A 1 250 ? -31.492 3.102 -86.217 1.00 20.56 273 ARG A CA 1
ATOM 1977 C C . ARG A 1 250 ? -30.344 2.452 -86.974 1.00 20.59 273 ARG A C 1
ATOM 1978 O O . ARG A 1 250 ? -29.232 2.990 -87.019 1.00 19.23 273 ARG A O 1
ATOM 1986 N N . ASP A 1 251 ? -30.602 1.298 -87.576 1.00 21.36 274 ASP A N 1
ATOM 1987 C CA . ASP A 1 251 ? -29.544 0.564 -88.265 1.00 22.89 274 ASP A CA 1
ATOM 1988 C C . ASP A 1 251 ? -29.329 1.142 -89.671 1.00 21.30 274 ASP A C 1
ATOM 1989 O O . ASP A 1 251 ? -29.630 0.517 -90.680 1.00 22.09 274 ASP A O 1
ATOM 1994 N N . VAL A 1 252 ? -28.792 2.355 -89.708 1.00 19.70 275 VAL A N 1
ATOM 1995 C CA . VAL A 1 252 ? -28.504 3.055 -90.953 1.00 18.86 275 VAL A CA 1
ATOM 1996 C C . VAL A 1 252 ? -27.095 3.653 -90.841 1.00 17.98 275 VAL A C 1
ATOM 1997 O O . VAL A 1 252 ? -26.624 3.909 -89.735 1.00 16.58 275 VAL A O 1
ATOM 2001 N N . PRO A 1 253 ? -26.421 3.879 -91.979 1.00 17.66 276 PRO A N 1
ATOM 2002 C CA . PRO A 1 253 ? -25.037 4.355 -91.903 1.00 17.74 276 PRO A CA 1
ATOM 2003 C C . PRO A 1 253 ? -24.790 5.568 -91.002 1.00 17.33 276 PRO A C 1
ATOM 2004 O O . PRO A 1 253 ? -23.852 5.554 -90.232 1.00 16.54 276 PRO A O 1
ATOM 2008 N N . GLU A 1 254 ? -25.623 6.595 -91.065 1.00 17.89 277 GLU A N 1
ATOM 2009 C CA . GLU A 1 254 ? -25.350 7.798 -90.250 1.00 19.09 277 GLU A CA 1
ATOM 2010 C C . GLU A 1 254 ? -25.371 7.538 -88.724 1.00 18.25 277 GLU A C 1
ATOM 2011 O O . GLU A 1 254 ? -24.590 8.136 -87.997 1.00 18.01 277 GLU A O 1
ATOM 2017 N N . ASP A 1 255 ? -26.221 6.618 -88.259 1.00 17.72 278 ASP A N 1
ATOM 2018 C CA . ASP A 1 255 ? -26.249 6.242 -86.840 1.00 17.47 278 ASP A CA 1
ATOM 2019 C C . ASP A 1 255 ? -25.110 5.277 -86.500 1.00 17.32 278 ASP A C 1
ATOM 2020 O O . ASP A 1 255 ? -24.555 5.356 -85.412 1.00 17.04 278 ASP A O 1
ATOM 2025 N N . ARG A 1 256 ? -24.776 4.373 -87.419 1.00 16.72 279 ARG A N 1
ATOM 2026 C CA . ARG A 1 256 ? -23.606 3.516 -87.244 1.00 16.92 279 ARG A CA 1
ATOM 2027 C C . ARG A 1 256 ? -22.342 4.356 -87.082 1.00 16.63 279 ARG A C 1
ATOM 2028 O O . ARG A 1 256 ? -21.548 4.105 -86.178 1.00 15.67 279 ARG A O 1
ATOM 2036 N N . LEU A 1 257 ? -22.173 5.352 -87.954 1.00 15.92 280 LEU A N 1
ATOM 2037 C CA . LEU A 1 257 ? -20.999 6.218 -87.897 1.00 16.31 280 LEU A CA 1
ATOM 2038 C C . LEU A 1 257 ? -20.987 7.027 -86.604 1.00 16.04 280 LEU A C 1
ATOM 2039 O O . LEU A 1 257 ? -19.935 7.162 -85.965 1.00 15.48 280 LEU A O 1
ATOM 2044 N N . ALA A 1 258 ? -22.155 7.557 -86.237 1.00 15.59 281 ALA A N 1
ATOM 2045 C CA . ALA A 1 258 ? -22.347 8.262 -84.958 1.00 15.90 281 ALA A CA 1
ATOM 2046 C C . ALA A 1 258 ? -21.988 7.391 -83.753 1.00 15.97 281 ALA A C 1
ATOM 2047 O O . ALA A 1 258 ? -21.407 7.884 -82.787 1.00 16.75 281 ALA A O 1
ATOM 2049 N N . THR A 1 259 ? -22.359 6.113 -83.810 1.00 16.15 282 THR A N 1
ATOM 2050 C CA . THR A 1 259 ? -22.023 5.147 -82.766 1.00 16.27 282 THR A CA 1
ATOM 2051 C C . THR A 1 259 ? -20.502 4.973 -82.646 1.00 16.92 282 THR A C 1
ATOM 2052 O O . THR A 1 259 ? -19.955 4.954 -81.538 1.00 16.66 282 THR A O 1
ATOM 2056 N N . GLU A 1 260 ? -19.836 4.843 -83.788 1.00 17.49 283 GLU A N 1
ATOM 2057 C CA . GLU A 1 260 ? -18.375 4.771 -83.840 1.00 18.38 283 GLU A CA 1
ATOM 2058 C C . GLU A 1 260 ? -17.718 6.036 -83.270 1.00 17.15 283 GLU A C 1
ATOM 2059 O O . GLU A 1 260 ? -16.726 5.940 -82.543 1.00 16.76 283 GLU A O 1
ATOM 2065 N N . ARG A 1 261 ? -18.281 7.204 -83.576 1.00 15.56 284 ARG A N 1
ATOM 2066 C CA . ARG A 1 261 ? -17.824 8.458 -82.975 1.00 15.44 284 ARG A CA 1
ATOM 2067 C C . ARG A 1 261 ? -18.013 8.477 -81.449 1.00 15.02 284 ARG A C 1
ATOM 2068 O O . ARG A 1 261 ? -17.093 8.816 -80.720 1.00 14.89 284 ARG A O 1
ATOM 2076 N N . ALA A 1 262 ? -19.196 8.093 -80.970 1.00 14.63 285 ALA A N 1
ATOM 2077 C CA . ALA A 1 262 ? -19.476 8.062 -79.525 1.00 14.41 285 ALA A CA 1
ATOM 2078 C C . ALA A 1 262 ? -18.475 7.173 -78.788 1.00 14.65 285 ALA A C 1
ATOM 2079 O O . ALA A 1 262 ? -17.962 7.548 -77.723 1.00 15.18 285 ALA A O 1
ATOM 2081 N N . LEU A 1 263 ? -18.188 6.015 -79.374 1.00 13.99 286 LEU A N 1
ATOM 2082 C CA . LEU A 1 263 ? -17.211 5.090 -78.821 1.00 14.19 286 LEU A CA 1
ATOM 2083 C C . LEU A 1 263 ? -15.798 5.660 -78.843 1.00 14.49 286 LEU A C 1
ATOM 2084 O O . LEU A 1 263 ? -15.088 5.558 -77.856 1.00 14.39 286 LEU A O 1
ATOM 2089 N N . ALA A 1 264 ? -15.405 6.245 -79.974 1.00 14.56 287 ALA A N 1
ATOM 2090 C CA . ALA A 1 264 ? -14.060 6.807 -80.148 1.00 14.77 287 ALA A CA 1
ATOM 2091 C C . ALA A 1 264 ? -13.779 8.011 -79.258 1.00 14.73 287 ALA A C 1
ATOM 2092 O O . ALA A 1 264 ? -12.628 8.235 -78.860 1.00 14.47 287 ALA A O 1
ATOM 2094 N N . PHE A 1 265 ? -14.824 8.784 -78.955 1.00 14.58 288 PHE A N 1
ATOM 2095 C CA . PHE A 1 265 ? -14.708 9.946 -78.068 1.00 14.70 288 PHE A CA 1
ATOM 2096 C C . PHE A 1 265 ? -14.626 9.557 -76.580 1.00 14.71 288 PHE A C 1
ATOM 2097 O O . PHE A 1 265 ? -14.364 10.410 -75.748 1.00 14.34 288 PHE A O 1
ATOM 2105 N N . GLU A 1 266 ? -14.855 8.293 -76.235 1.00 15.34 289 GLU A N 1
ATOM 2106 C CA . GLU A 1 266 ? -14.781 7.875 -74.833 1.00 16.36 289 GLU A CA 1
ATOM 2107 C C . GLU A 1 266 ? -13.419 7.285 -74.508 1.00 16.08 289 GLU A C 1
ATOM 2108 O O . GLU A 1 266 ? -12.518 8.020 -74.136 1.00 16.93 289 GLU A O 1
ATOM 2114 N N . THR A 1 267 ? -13.244 5.980 -74.667 1.00 15.89 290 THR A N 1
ATOM 2115 C CA . THR A 1 267 ? -12.038 5.340 -74.157 1.00 15.22 290 THR A CA 1
ATOM 2116 C C . THR A 1 267 ? -10.800 5.547 -75.046 1.00 14.59 290 THR A C 1
ATOM 2117 O O . THR A 1 267 ? -9.695 5.704 -74.505 1.00 14.51 290 THR A O 1
ATOM 2121 N N . PRO A 1 268 ? -10.968 5.585 -76.391 1.00 13.67 291 PRO A N 1
ATOM 2122 C CA . PRO A 1 268 ? -9.794 5.859 -77.231 1.00 13.51 291 PRO A CA 1
ATOM 2123 C C . PRO A 1 268 ? -9.194 7.256 -77.113 1.00 13.37 291 PRO A C 1
ATOM 2124 O O . PRO A 1 268 ? -8.040 7.444 -77.479 1.00 13.31 291 PRO A O 1
ATOM 2128 N N . TRP A 1 269 ? -9.965 8.218 -76.624 1.00 13.15 292 TRP A N 1
ATOM 2129 C CA . TRP A 1 269 ? -9.456 9.541 -76.283 1.00 13.22 292 TRP A CA 1
ATOM 2130 C C . TRP A 1 269 ? -8.167 9.427 -75.467 1.00 13.35 292 TRP A C 1
ATOM 2131 O O . TRP A 1 269 ? -7.213 10.166 -75.704 1.00 13.21 292 TRP A O 1
ATOM 2142 N N . PHE A 1 270 ? -8.152 8.471 -74.536 1.00 13.75 293 PHE A N 1
ATOM 2143 C CA . PHE A 1 270 ? -6.990 8.163 -73.711 1.00 13.97 293 PHE A CA 1
ATOM 2144 C C . PHE A 1 270 ? -6.148 7.006 -74.253 1.00 14.58 293 PHE A C 1
ATOM 2145 O O . PHE A 1 270 ? -4.912 7.101 -74.294 1.00 14.51 293 PHE A O 1
ATOM 2153 N N . LEU A 1 271 ? -6.808 5.933 -74.681 1.00 14.53 294 LEU A N 1
ATOM 2154 C CA . LEU A 1 271 ? -6.109 4.719 -75.100 1.00 14.86 294 LEU A CA 1
ATOM 2155 C C . LEU A 1 271 ? -5.353 4.823 -76.432 1.00 14.55 294 LEU A C 1
ATOM 2156 O O . LEU A 1 271 ? -4.297 4.204 -76.572 1.00 13.99 294 LEU A O 1
ATOM 2161 N N . ASP A 1 272 ? -5.873 5.576 -77.406 1.00 14.77 295 ASP A N 1
ATOM 2162 C CA . ASP A 1 272 ? -5.138 5.756 -78.668 1.00 14.84 295 ASP A CA 1
ATOM 2163 C C . ASP A 1 272 ? -3.767 6.420 -78.421 1.00 14.73 295 ASP A C 1
ATOM 2164 O O . ASP A 1 272 ? -2.752 5.899 -78.895 1.00 14.08 295 ASP A O 1
ATOM 2169 N N . PRO A 1 273 ? -3.724 7.553 -77.691 1.00 14.62 296 PRO A N 1
ATOM 2170 C CA . PRO A 1 273 ? -2.411 8.130 -77.379 1.00 15.16 296 PRO A CA 1
ATOM 2171 C C . PRO A 1 273 ? -1.468 7.161 -76.658 1.00 15.64 296 PRO A C 1
ATOM 2172 O O . PRO A 1 273 ? -0.292 7.088 -77.007 1.00 15.02 296 PRO A O 1
ATOM 2176 N N . LEU A 1 274 ? -2.002 6.414 -75.694 1.00 16.08 297 LEU A N 1
ATOM 2177 C CA . LEU A 1 274 ? -1.216 5.456 -74.924 1.00 17.05 297 LEU A CA 1
ATOM 2178 C C . LEU A 1 274 ? -0.759 4.216 -75.697 1.00 17.48 297 LEU A C 1
ATOM 2179 O O . LEU A 1 274 ? 0.222 3.623 -75.312 1.00 19.22 297 LEU A O 1
ATOM 2184 N N . VAL A 1 275 ? -1.440 3.829 -76.774 1.00 17.70 298 VAL A N 1
ATOM 2185 C CA . VAL A 1 275 ? -1.063 2.641 -77.551 1.00 17.27 298 VAL A CA 1
ATOM 2186 C C . VAL A 1 275 ? -0.405 3.012 -78.889 1.00 17.64 298 VAL A C 1
ATOM 2187 O O . VAL A 1 275 ? 0.582 2.394 -79.273 1.00 17.25 298 VAL A O 1
ATOM 2191 N N . TYR A 1 276 ? -0.968 4.000 -79.591 1.00 17.32 299 TYR A N 1
ATOM 2192 C CA . TYR A 1 276 ? -0.536 4.386 -80.942 1.00 16.93 299 TYR A CA 1
ATOM 2193 C C . TYR A 1 276 ? 0.184 5.731 -81.021 1.00 17.15 299 TYR A C 1
ATOM 2194 O O . TYR A 1 276 ? 0.708 6.055 -82.069 1.00 18.03 299 TYR A O 1
ATOM 2203 N N . GLY A 1 277 ? 0.211 6.503 -79.935 1.00 16.76 300 GLY A N 1
ATOM 2204 C CA . GLY A 1 277 ? 0.915 7.783 -79.897 1.00 16.82 300 GLY A CA 1
ATOM 2205 C C . GLY A 1 277 ? 0.210 8.974 -80.523 1.00 17.15 300 GLY A C 1
ATOM 2206 O O . GLY A 1 277 ? 0.846 9.985 -80.797 1.00 17.05 300 GLY A O 1
ATOM 2207 N N . ASP A 1 278 ? -1.098 8.865 -80.752 1.00 17.23 301 ASP A N 1
ATOM 2208 C CA . ASP A 1 278 ? -1.899 9.966 -81.292 1.00 17.49 301 ASP A CA 1
ATOM 2209 C C . ASP A 1 278 ? -3.315 9.850 -80.771 1.00 16.46 301 ASP A C 1
ATOM 2210 O O . ASP A 1 278 ? -3.781 8.743 -80.485 1.00 15.45 301 ASP A O 1
ATOM 2215 N N . TYR A 1 279 ? -4.006 10.981 -80.693 1.00 15.09 302 TYR A N 1
ATOM 2216 C CA . TYR A 1 279 ? -5.440 10.973 -80.406 1.00 15.09 302 TYR A CA 1
ATOM 2217 C C . TYR A 1 279 ? -6.224 10.214 -81.461 1.00 14.53 302 TYR A C 1
ATOM 2218 O O . TYR A 1 279 ? -5.744 10.047 -82.583 1.00 14.81 302 TYR A O 1
ATOM 2227 N N . PRO A 1 280 ? -7.446 9.764 -81.120 1.00 14.61 303 PRO A N 1
ATOM 2228 C CA . PRO A 1 280 ? -8.211 9.048 -82.146 1.00 14.53 303 PRO A CA 1
ATOM 2229 C C . PRO A 1 280 ? -8.430 9.908 -83.388 1.00 14.25 303 PRO A C 1
ATOM 2230 O O . PRO A 1 280 ? -8.742 11.089 -83.251 1.00 14.12 303 PRO A O 1
ATOM 2234 N N . PRO A 1 281 ? -8.251 9.331 -84.597 1.00 13.99 304 PRO A N 1
ATOM 2235 C CA . PRO A 1 281 ? -8.497 10.135 -85.795 1.00 13.89 304 PRO A CA 1
ATOM 2236 C C . PRO A 1 281 ? -9.959 10.611 -85.882 1.00 13.83 304 PRO A C 1
ATOM 2237 O O . PRO A 1 281 ? -10.210 11.681 -86.418 1.00 13.52 304 PRO A O 1
ATOM 2241 N N . GLU A 1 282 ? -10.890 9.834 -85.322 1.00 13.86 305 GLU A N 1
ATOM 2242 C CA . GLU A 1 282 ? -12.314 10.206 -85.292 1.00 14.22 305 GLU A CA 1
ATOM 2243 C C . GLU A 1 282 ? -12.492 11.522 -84.545 1.00 14.25 305 GLU A C 1
ATOM 2244 O O . GLU A 1 282 ? -13.283 12.373 -84.956 1.00 13.86 305 GLU A O 1
ATOM 2250 N N . MET A 1 283 ? -11.731 11.684 -83.460 1.00 14.60 306 MET A N 1
ATOM 2251 C CA . MET A 1 283 ? -11.724 12.918 -82.676 1.00 14.99 306 MET A CA 1
ATOM 2252 C C . MET A 1 283 ? -10.966 14.045 -83.370 1.00 14.96 306 MET A C 1
ATOM 2253 O O . MET A 1 283 ? -11.444 15.178 -83.396 1.00 14.40 306 MET A O 1
ATOM 2258 N N A ARG A 1 284 ? -9.783 13.729 -83.904 0.50 15.70 307 ARG A N 1
ATOM 2259 N N B ARG A 1 284 ? -9.785 13.738 -83.909 0.50 15.62 307 ARG A N 1
ATOM 2260 C CA A ARG A 1 284 ? -8.931 14.712 -84.580 0.50 16.20 307 ARG A CA 1
ATOM 2261 C CA B ARG A 1 284 ? -8.949 14.747 -84.563 0.50 16.06 307 ARG A CA 1
ATOM 2262 C C A ARG A 1 284 ? -9.636 15.350 -85.773 0.50 16.51 307 ARG A C 1
ATOM 2263 C C B ARG A 1 284 ? -9.632 15.358 -85.783 0.50 16.43 307 ARG A C 1
ATOM 2264 O O A ARG A 1 284 ? -9.535 16.560 -85.978 0.50 16.48 307 ARG A O 1
ATOM 2265 O O B ARG A 1 284 ? -9.515 16.560 -86.014 0.50 16.41 307 ARG A O 1
ATOM 2280 N N . GLN A 1 285 ? -10.342 14.534 -86.553 1.00 16.88 308 GLN A N 1
ATOM 2281 C CA . GLN A 1 285 ? -11.111 15.028 -87.717 1.00 17.52 308 GLN A CA 1
ATOM 2282 C C . GLN A 1 285 ? -12.088 16.156 -87.351 1.00 17.59 308 GLN A C 1
ATOM 2283 O O . GLN A 1 285 ? -12.238 17.105 -88.100 1.00 17.26 308 GLN A O 1
ATOM 2289 N N . ILE A 1 286 ? -12.741 16.041 -86.197 1.00 17.91 309 ILE A N 1
ATOM 2290 C CA . ILE A 1 286 ? -13.722 17.039 -85.755 1.00 17.48 309 ILE A CA 1
ATOM 2291 C C . ILE A 1 286 ? -13.082 18.179 -84.969 1.00 16.93 309 ILE A C 1
ATOM 2292 O O . ILE A 1 286 ? -13.420 19.321 -85.192 1.00 16.86 309 ILE A O 1
ATOM 2297 N N . LEU A 1 287 ? -12.181 17.861 -84.040 1.00 16.85 310 LEU A N 1
ATOM 2298 C CA . LEU A 1 287 ? -11.670 18.848 -83.083 1.00 16.84 310 LEU A CA 1
ATOM 2299 C C . LEU A 1 287 ? -10.427 19.608 -83.552 1.00 16.94 310 LEU A C 1
ATOM 2300 O O . LEU A 1 287 ? -10.200 20.736 -83.099 1.00 16.86 310 LEU A O 1
ATOM 2305 N N . GLY A 1 288 ? -9.627 18.982 -84.420 1.00 16.51 311 GLY A N 1
ATOM 2306 C CA . GLY A 1 288 ? -8.397 19.585 -84.949 1.00 16.49 311 GLY A CA 1
ATOM 2307 C C . GLY A 1 288 ? -7.512 20.061 -83.814 1.00 16.45 311 GLY A C 1
ATOM 2308 O O . GLY A 1 288 ? -7.280 19.324 -82.857 1.00 15.66 311 GLY A O 1
ATOM 2309 N N . GLY A 1 289 ? -7.102 21.327 -83.887 1.00 16.35 312 GLY A N 1
ATOM 2310 C CA . GLY A 1 289 ? -6.170 21.918 -82.936 1.00 16.56 312 GLY A CA 1
ATOM 2311 C C . GLY A 1 289 ? -6.623 22.039 -81.492 1.00 16.42 312 GLY A C 1
ATOM 2312 O O . GLY A 1 289 ? -5.808 22.345 -80.625 1.00 16.64 312 GLY A O 1
ATOM 2313 N N . ARG A 1 290 ? -7.911 21.819 -81.229 1.00 16.49 313 ARG A N 1
ATOM 2314 C CA . ARG A 1 290 ? -8.406 21.721 -79.850 1.00 16.64 313 ARG A CA 1
ATOM 2315 C C . ARG A 1 290 ? -7.771 20.584 -79.056 1.00 16.19 313 ARG A C 1
ATOM 2316 O O . ARG A 1 290 ? -7.688 20.660 -77.837 1.00 16.10 313 ARG A O 1
ATOM 2324 N N . LEU A 1 291 ? -7.350 19.528 -79.741 1.00 15.99 314 LEU A N 1
ATOM 2325 C CA . LEU A 1 291 ? -6.537 18.492 -79.122 1.00 16.29 314 LEU A CA 1
ATOM 2326 C C . LEU A 1 291 ? -5.078 18.958 -79.186 1.00 16.39 314 LEU A C 1
ATOM 2327 O O . LEU A 1 291 ? -4.558 19.154 -80.265 1.00 16.05 314 LEU A O 1
ATOM 2332 N N . PRO A 1 292 ? -4.416 19.146 -78.032 1.00 16.91 315 PRO A N 1
ATOM 2333 C CA . PRO A 1 292 ? -2.999 19.561 -78.106 1.00 17.32 315 PRO A CA 1
ATOM 2334 C C . PRO A 1 292 ? -2.095 18.514 -78.749 1.00 18.27 315 PRO A C 1
ATOM 2335 O O . PRO A 1 292 ? -2.479 17.348 -78.867 1.00 17.97 315 PRO A O 1
ATOM 2339 N N . SER A 1 293 ? -0.904 18.943 -79.154 1.00 18.86 316 SER A N 1
ATOM 2340 C CA . SER A 1 293 ? 0.054 18.069 -79.792 1.00 19.17 316 SER A CA 1
ATOM 2341 C C . SER A 1 293 ? 0.883 17.369 -78.746 1.00 18.74 316 SER A C 1
ATOM 2342 O O . SER A 1 293 ? 0.970 17.812 -77.606 1.00 19.01 316 SER A O 1
ATOM 2345 N N . PHE A 1 294 ? 1.483 16.262 -79.149 1.00 18.76 317 PHE A N 1
ATOM 2346 C CA . PHE A 1 294 ? 2.462 15.570 -78.336 1.00 19.35 317 PHE A CA 1
ATOM 2347 C C . PHE A 1 294 ? 3.852 15.953 -78.849 1.00 20.72 317 PHE A C 1
ATOM 2348 O O . PHE A 1 294 ? 4.157 15.746 -80.018 1.00 21.75 317 PHE A O 1
ATOM 2356 N N . SER A 1 295 ? 4.661 16.545 -77.976 1.00 22.30 318 SER A N 1
ATOM 2357 C CA . SER A 1 295 ? 6.039 16.944 -78.289 1.00 23.41 318 SER A CA 1
ATOM 2358 C C . SER A 1 295 ? 6.938 15.714 -78.408 1.00 25.57 318 SER A C 1
ATOM 2359 O O . SER A 1 295 ? 6.531 14.621 -78.007 1.00 25.82 318 SER A O 1
ATOM 2362 N N . PRO A 1 296 ? 8.177 15.881 -78.932 1.00 27.01 319 PRO A N 1
ATOM 2363 C CA . PRO A 1 296 ? 9.087 14.730 -78.976 1.00 26.99 319 PRO A CA 1
ATOM 2364 C C . PRO A 1 296 ? 9.326 14.096 -77.604 1.00 27.13 319 PRO A C 1
ATOM 2365 O O . PRO A 1 296 ? 9.348 12.863 -77.475 1.00 27.98 319 PRO A O 1
ATOM 2369 N N . GLU A 1 297 ? 9.491 14.940 -76.596 1.00 27.36 320 GLU A N 1
ATOM 2370 C CA . GLU A 1 297 ? 9.621 14.489 -75.226 1.00 28.48 320 GLU A CA 1
ATOM 2371 C C . GLU A 1 297 ? 8.375 13.690 -74.794 1.00 26.97 320 GLU A C 1
ATOM 2372 O O . GLU A 1 297 ? 8.507 12.600 -74.224 1.00 24.72 320 GLU A O 1
ATOM 2378 N N . ASP A 1 298 ? 7.182 14.222 -75.088 1.00 24.94 321 ASP A N 1
ATOM 2379 C CA . ASP A 1 298 ? 5.924 13.513 -74.784 1.00 23.53 321 ASP A CA 1
ATOM 2380 C C . ASP A 1 298 ? 5.897 12.147 -75.436 1.00 22.46 321 ASP A C 1
ATOM 2381 O O . ASP A 1 298 ? 5.526 11.166 -74.807 1.00 21.34 321 ASP A O 1
ATOM 2386 N N . ARG A 1 299 ? 6.288 12.106 -76.706 1.00 23.41 322 ARG A N 1
ATOM 2387 C CA . ARG A 1 299 ? 6.245 10.883 -77.496 1.00 24.76 322 ARG A CA 1
ATOM 2388 C C . ARG A 1 299 ? 7.219 9.842 -76.986 1.00 25.75 322 ARG A C 1
ATOM 2389 O O . ARG A 1 299 ? 6.935 8.651 -77.059 1.00 25.54 322 ARG A O 1
ATOM 2397 N N . ARG A 1 300 ? 8.352 10.286 -76.448 1.00 27.48 323 ARG A N 1
ATOM 2398 C CA . ARG A 1 300 ? 9.313 9.370 -75.833 1.00 29.31 323 ARG A CA 1
ATOM 2399 C C . ARG A 1 300 ? 8.677 8.625 -74.644 1.00 27.81 323 ARG A C 1
ATOM 2400 O O . ARG A 1 300 ? 8.820 7.412 -74.526 1.00 26.14 323 ARG A O 1
ATOM 2408 N N . LYS A 1 301 ? 7.958 9.358 -73.793 1.00 27.19 324 LYS A N 1
ATOM 2409 C CA . LYS A 1 301 ? 7.258 8.769 -72.641 1.00 27.07 324 LYS A CA 1
ATOM 2410 C C . LYS A 1 301 ? 6.114 7.851 -73.087 1.00 25.61 324 LYS A C 1
ATOM 2411 O O . LYS A 1 301 ? 5.898 6.779 -72.508 1.00 24.54 324 LYS A O 1
ATOM 2417 N N . LEU A 1 302 ? 5.398 8.278 -74.128 1.00 24.56 325 LEU A N 1
ATOM 2418 C CA . LEU A 1 302 ? 4.299 7.496 -74.691 1.00 24.21 325 LEU A CA 1
ATOM 2419 C C . LEU A 1 302 ? 4.726 6.134 -75.257 1.00 24.73 325 LEU A C 1
ATOM 2420 O O . LEU A 1 302 ? 3.911 5.210 -75.304 1.00 22.82 325 LEU A O 1
ATOM 2425 N N . ARG A 1 303 ? 6.000 5.986 -75.633 1.00 26.13 326 ARG A N 1
ATOM 2426 C CA . ARG A 1 303 ? 6.532 4.673 -76.041 1.00 28.17 326 ARG A CA 1
ATOM 2427 C C . ARG A 1 303 ? 6.495 3.601 -74.948 1.00 26.38 326 ARG A C 1
ATOM 2428 O O . ARG A 1 303 ? 6.554 2.421 -75.264 1.00 26.27 326 ARG A O 1
ATOM 2436 N N . TYR A 1 304 ? 6.411 3.995 -73.679 1.00 26.43 327 TYR A N 1
ATOM 2437 C CA . TYR A 1 304 ? 6.169 3.037 -72.588 1.00 27.22 327 TYR A CA 1
ATOM 2438 C C . TYR A 1 304 ? 4.696 2.522 -72.537 1.00 28.26 327 TYR A C 1
ATOM 2439 O O . TYR A 1 304 ? 4.404 1.482 -71.932 1.00 30.91 327 TYR A O 1
ATOM 2448 N N . LYS A 1 305 ? 3.774 3.253 -73.162 1.00 28.43 328 LYS A N 1
ATOM 2449 C CA . LYS A 1 305 ? 2.393 2.778 -73.417 1.00 27.94 328 LYS A CA 1
ATOM 2450 C C . LYS A 1 305 ? 1.597 2.404 -72.137 1.00 25.90 328 LYS A C 1
ATOM 2451 O O . LYS A 1 305 ? 1.539 3.214 -71.180 1.00 22.16 328 LYS A O 1
ATOM 2457 N N . LEU A 1 306 ? 0.974 1.213 -72.133 1.00 23.88 329 LEU A N 1
ATOM 2458 C CA . LEU A 1 306 ? 0.370 0.634 -70.941 1.00 23.56 329 LEU A CA 1
ATOM 2459 C C . LEU A 1 306 ? 0.339 -0.891 -71.059 1.00 21.83 329 LEU A C 1
ATOM 2460 O O . LEU A 1 306 ? 0.351 -1.442 -72.156 1.00 22.04 329 LEU A O 1
ATOM 2465 N N . ASP A 1 307 ? 0.304 -1.558 -69.916 1.00 20.45 330 ASP A N 1
ATOM 2466 C CA . ASP A 1 307 ? 0.333 -3.022 -69.852 1.00 19.38 330 ASP A CA 1
ATOM 2467 C C . ASP A 1 307 ? -1.069 -3.628 -69.908 1.00 17.96 330 ASP A C 1
ATOM 2468 O O . ASP A 1 307 ? -1.222 -4.781 -70.288 1.00 17.95 330 ASP A O 1
ATOM 2473 N N . PHE A 1 308 ? -2.084 -2.877 -69.495 1.00 16.30 331 PHE A N 1
ATOM 2474 C CA . PHE A 1 308 ? -3.467 -3.362 -69.576 1.00 15.64 331 PHE A CA 1
ATOM 2475 C C . PHE A 1 308 ? -4.469 -2.234 -69.634 1.00 15.15 331 PHE A C 1
ATOM 2476 O O . PHE A 1 308 ? -4.148 -1.086 -69.314 1.00 15.14 331 PHE A O 1
ATOM 2484 N N . ILE A 1 309 ? -5.677 -2.592 -70.060 1.00 14.61 332 ILE A N 1
ATOM 2485 C CA . ILE A 1 309 ? -6.829 -1.705 -70.078 1.00 14.60 332 ILE A CA 1
ATOM 2486 C C . ILE A 1 309 ? -7.728 -2.131 -68.942 1.00 14.28 332 ILE A C 1
ATOM 2487 O O . ILE A 1 309 ? -8.112 -3.307 -68.845 1.00 14.10 332 ILE A O 1
ATOM 2492 N N . GLY A 1 310 ? -8.047 -1.182 -68.072 1.00 14.04 333 GLY A N 1
ATOM 2493 C CA . GLY A 1 310 ? -9.012 -1.401 -67.017 1.00 14.13 333 GLY A CA 1
ATOM 2494 C C . GLY A 1 310 ? -10.377 -1.001 -67.538 1.00 14.24 333 GLY A C 1
ATOM 2495 O O . GLY A 1 310 ? -10.636 0.178 -67.787 1.00 13.92 333 GLY A O 1
ATOM 2496 N N . VAL A 1 311 ? -11.249 -1.986 -67.694 1.00 14.63 334 VAL A N 1
ATOM 2497 C CA . VAL A 1 311 ? -12.568 -1.790 -68.281 1.00 14.90 334 VAL A CA 1
ATOM 2498 C C . VAL A 1 311 ? -13.589 -1.627 -67.168 1.00 15.08 334 VAL A C 1
ATOM 2499 O O . VAL A 1 311 ? -13.940 -2.615 -66.502 1.00 15.57 334 VAL A O 1
ATOM 2503 N N . ASN A 1 312 ? -14.044 -0.388 -66.938 1.00 14.88 335 ASN A N 1
ATOM 2504 C CA . ASN A 1 312 ? -15.197 -0.148 -66.054 1.00 14.95 335 ASN A CA 1
ATOM 2505 C C . ASN A 1 312 ? -16.456 -0.152 -66.923 1.00 15.06 335 ASN A C 1
ATOM 2506 O O . ASN A 1 312 ? -16.794 0.865 -67.549 1.00 15.14 335 ASN A O 1
ATOM 2511 N N . HIS A 1 313 ? -17.128 -1.297 -66.987 1.00 14.84 336 HIS A N 1
ATOM 2512 C CA . HIS A 1 313 ? -18.315 -1.440 -67.824 1.00 14.83 336 HIS A CA 1
ATOM 2513 C C . HIS A 1 313 ? -19.552 -1.735 -67.000 1.00 14.49 336 HIS A C 1
ATOM 2514 O O . HIS A 1 313 ? -19.584 -2.713 -66.246 1.00 14.41 336 HIS A O 1
ATOM 2521 N N . TYR A 1 314 ? -20.587 -0.923 -67.213 1.00 14.02 337 TYR A N 1
ATOM 2522 C CA . TYR A 1 314 ? -21.858 -1.072 -66.516 1.00 13.91 337 TYR A CA 1
ATOM 2523 C C . TYR A 1 314 ? -23.056 -1.249 -67.443 1.00 14.06 337 TYR A C 1
ATOM 2524 O O . TYR A 1 314 ? -23.912 -2.088 -67.181 1.00 14.71 337 TYR A O 1
ATOM 2533 N N . THR A 1 315 ? -23.119 -0.450 -68.505 1.00 13.96 338 THR A N 1
ATOM 2534 C CA . THR A 1 315 ? -24.344 -0.261 -69.256 1.00 14.34 338 THR A CA 1
ATOM 2535 C C . THR A 1 315 ? -24.102 -0.151 -70.760 1.00 14.28 338 THR A C 1
ATOM 2536 O O . THR A 1 315 ? -22.965 -0.061 -71.208 1.00 13.44 338 THR A O 1
ATOM 2540 N N . THR A 1 316 ? -25.213 -0.160 -71.496 1.00 15.01 339 THR A N 1
ATOM 2541 C CA . THR A 1 316 ? -25.255 -0.040 -72.948 1.00 15.18 339 THR A CA 1
ATOM 2542 C C . THR A 1 316 ? -26.355 0.948 -73.298 1.00 15.81 339 THR A C 1
ATOM 2543 O O . THR A 1 316 ? -27.422 0.934 -72.678 1.00 15.88 339 THR A O 1
ATOM 2547 N N . LEU A 1 317 ? -26.085 1.809 -74.281 1.00 16.12 340 LEU A N 1
ATOM 2548 C CA . LEU A 1 317 ? -27.019 2.839 -74.728 1.00 16.69 340 LEU A CA 1
ATOM 2549 C C . LEU A 1 317 ? -27.103 2.872 -76.259 1.00 16.70 340 LEU A C 1
ATOM 2550 O O . LEU A 1 317 ? -26.203 2.373 -76.952 1.00 16.32 340 LEU A O 1
ATOM 2555 N N . TYR A 1 318 ? -28.195 3.437 -76.778 1.00 16.69 341 TYR A N 1
ATOM 2556 C CA . TYR A 1 318 ? -28.325 3.704 -78.209 1.00 16.65 341 TYR A CA 1
ATOM 2557 C C . TYR A 1 318 ? -27.617 4.998 -78.528 1.00 16.73 341 TYR A C 1
ATOM 2558 O O . TYR A 1 318 ? -27.650 5.908 -77.724 1.00 17.14 341 TYR A O 1
ATOM 2567 N N . ALA A 1 319 ? -26.991 5.084 -79.705 1.00 17.07 342 ALA A N 1
ATOM 2568 C CA . ALA A 1 319 ? -26.389 6.334 -80.190 1.00 17.02 342 ALA A CA 1
ATOM 2569 C C . ALA A 1 319 ? -27.021 6.716 -81.520 1.00 17.49 342 ALA A C 1
ATOM 2570 O O . ALA A 1 319 ? -27.238 5.854 -82.375 1.00 16.90 342 ALA A O 1
ATOM 2572 N N . ARG A 1 320 ? -27.294 8.009 -81.689 1.00 18.18 343 ARG A N 1
ATOM 2573 C CA . ARG A 1 320 ? -27.847 8.543 -82.935 1.00 19.80 343 ARG A CA 1
ATOM 2574 C C . ARG A 1 320 ? -27.060 9.756 -83.435 1.00 18.86 343 ARG A C 1
ATOM 2575 O O . ARG A 1 320 ? -26.397 10.451 -82.667 1.00 17.81 343 ARG A O 1
ATOM 2583 N N . ASP A 1 321 ? -27.167 10.003 -84.737 1.00 18.51 344 ASP A N 1
ATOM 2584 C CA . ASP A 1 321 ? -26.426 11.071 -85.387 1.00 17.99 344 ASP A CA 1
ATOM 2585 C C . ASP A 1 321 ? -26.923 12.466 -85.025 1.00 18.12 344 ASP A C 1
ATOM 2586 O O . ASP A 1 321 ? -28.129 12.716 -85.016 1.00 17.22 344 ASP A O 1
ATOM 2591 N N . CYS A 1 322 ? -25.974 13.359 -84.751 1.00 18.49 345 CYS A N 1
ATOM 2592 C CA . CYS A 1 322 ? -26.219 14.806 -84.653 1.00 20.52 345 CYS A CA 1
ATOM 2593 C C . CYS A 1 322 ? -25.416 15.634 -85.661 1.00 20.30 345 CYS A C 1
ATOM 2594 O O . CYS A 1 322 ? -25.479 16.857 -85.632 1.00 21.35 345 CYS A O 1
ATOM 2597 N N . MET A 1 323 ? -24.662 14.982 -86.544 1.00 20.44 346 MET A N 1
ATOM 2598 C CA . MET A 1 323 ? -23.896 15.684 -87.575 1.00 20.40 346 MET A CA 1
ATOM 2599 C C . MET A 1 323 ? -24.820 16.243 -88.659 1.00 19.95 346 MET A C 1
ATOM 2600 O O . MET A 1 323 ? -24.581 17.317 -89.153 1.00 19.94 346 MET A O 1
ATOM 2605 N N . PHE A 1 324 ? -25.869 15.506 -89.006 1.00 20.80 347 PHE A N 1
ATOM 2606 C CA . PHE A 1 324 ? -26.798 15.884 -90.081 1.00 20.96 347 PHE A CA 1
ATOM 2607 C C . PHE A 1 324 ? -28.236 16.042 -89.594 1.00 21.60 347 PHE A C 1
ATOM 2608 O O . PHE A 1 324 ? -29.155 16.066 -90.407 1.00 21.67 347 PHE A O 1
ATOM 2616 N N . SER A 1 325 ? -28.419 16.131 -88.272 1.00 22.82 348 SER A N 1
ATOM 2617 C CA . SER A 1 325 ? -29.687 16.483 -87.631 1.00 23.14 348 SER A CA 1
ATOM 2618 C C . SER A 1 325 ? -29.363 17.442 -86.495 1.00 24.36 348 SER A C 1
ATOM 2619 O O . SER A 1 325 ? -28.279 17.358 -85.911 1.00 25.41 348 SER A O 1
ATOM 2622 N N . ASP A 1 326 ? -30.287 18.337 -86.170 1.00 25.02 349 ASP A N 1
ATOM 2623 C CA . ASP A 1 326 ? -30.067 19.287 -85.084 1.00 26.33 349 ASP A CA 1
ATOM 2624 C C . ASP A 1 326 ? -30.498 18.654 -83.758 1.00 25.38 349 ASP A C 1
ATOM 2625 O O . ASP A 1 326 ? -31.662 18.320 -83.582 1.00 27.18 349 ASP A O 1
ATOM 2630 N N . CYS A 1 327 ? -29.547 18.485 -82.842 1.00 23.80 350 CYS A N 1
ATOM 2631 C CA . CYS A 1 327 ? -29.796 17.855 -81.537 1.00 23.06 350 CYS A CA 1
ATOM 2632 C C . CYS A 1 327 ? -29.705 18.894 -80.411 1.00 21.38 350 CYS A C 1
ATOM 2633 O O . CYS A 1 327 ? -29.103 19.953 -80.602 1.00 19.71 350 CYS A O 1
ATOM 2636 N N . PRO A 1 328 ? -30.275 18.582 -79.225 1.00 20.63 351 PRO A N 1
ATOM 2637 C CA . PRO A 1 328 ? -30.079 19.479 -78.088 1.00 20.81 351 PRO A CA 1
ATOM 2638 C C . PRO A 1 328 ? -28.596 19.639 -77.766 1.00 20.41 351 PRO A C 1
ATOM 2639 O O . PRO A 1 328 ? -27.860 18.655 -77.743 1.00 20.64 351 PRO A O 1
ATOM 2643 N N . GLN A 1 329 ? -28.175 20.880 -77.570 1.00 20.30 352 GLN A N 1
ATOM 2644 C CA . GLN A 1 329 ? -26.792 21.203 -77.260 1.00 20.59 352 GLN A CA 1
ATOM 2645 C C . GLN A 1 329 ? -26.551 21.109 -75.755 1.00 19.89 352 GLN A C 1
ATOM 2646 O O . GLN A 1 329 ? -27.487 21.016 -74.980 1.00 19.96 352 GLN A O 1
ATOM 2652 N N . GLY A 1 330 ? -25.286 21.116 -75.356 1.00 20.45 353 GLY A N 1
ATOM 2653 C CA . GLY A 1 330 ? -24.900 21.061 -73.936 1.00 19.79 353 GLY A CA 1
ATOM 2654 C C . GLY A 1 330 ? -24.839 19.687 -73.274 1.00 19.90 353 GLY A C 1
ATOM 2655 O O . GLY A 1 330 ? -24.667 19.606 -72.065 1.00 19.94 353 GLY A O 1
ATOM 2656 N N . GLN A 1 331 ? -24.970 18.603 -74.029 1.00 19.73 354 GLN A N 1
ATOM 2657 C CA . GLN A 1 331 ? -24.758 17.271 -73.467 1.00 20.73 354 GLN A CA 1
ATOM 2658 C C . GLN A 1 331 ? -23.285 16.919 -73.652 1.00 20.10 354 GLN A C 1
ATOM 2659 O O . GLN A 1 331 ? -22.628 17.436 -74.557 1.00 18.27 354 GLN A O 1
ATOM 2665 N N . GLU A 1 332 ? -22.770 16.019 -72.819 1.00 19.86 355 GLU A N 1
ATOM 2666 C CA . GLU A 1 332 ? -21.351 15.642 -72.908 1.00 20.67 355 GLU A CA 1
ATOM 2667 C C . GLU A 1 332 ? -20.931 15.061 -74.261 1.00 20.01 355 GLU A C 1
ATOM 2668 O O . GLU A 1 332 ? -19.784 15.242 -74.670 1.00 18.93 355 GLU A O 1
ATOM 2674 N N . THR A 1 333 ? -21.872 14.413 -74.949 1.00 19.56 356 THR A N 1
ATOM 2675 C CA . THR A 1 333 ? -21.664 13.927 -76.314 1.00 20.17 356 THR A CA 1
ATOM 2676 C C . THR A 1 333 ? -21.741 14.996 -77.425 1.00 19.62 356 THR A C 1
ATOM 2677 O O . THR A 1 333 ? -21.635 14.638 -78.596 1.00 19.94 356 THR A O 1
ATOM 2681 N N . GLN A 1 334 ? -21.897 16.285 -77.091 1.00 18.81 357 GLN A N 1
ATOM 2682 C CA . GLN A 1 334 ? -22.080 17.321 -78.110 1.00 18.88 357 GLN A CA 1
ATOM 2683 C C . GLN A 1 334 ? -20.987 17.325 -79.176 1.00 18.85 357 GLN A C 1
ATOM 2684 O O . GLN A 1 334 ? -21.290 17.306 -80.373 1.00 18.65 357 GLN A O 1
ATOM 2690 N N . HIS A 1 335 ? -19.726 17.364 -78.752 1.00 17.92 358 HIS A N 1
ATOM 2691 C CA . HIS A 1 335 ? -18.618 17.483 -79.705 1.00 18.39 358 HIS A CA 1
ATOM 2692 C C . HIS A 1 335 ? -18.439 16.253 -80.601 1.00 18.08 358 HIS A C 1
ATOM 2693 O O . HIS A 1 335 ? -18.000 16.384 -81.734 1.00 17.64 358 HIS A O 1
ATOM 2700 N N . ALA A 1 336 ? -18.810 15.080 -80.089 1.00 17.62 359 ALA A N 1
ATOM 2701 C CA . ALA A 1 336 ? -18.843 13.841 -80.874 1.00 17.85 359 ALA A CA 1
ATOM 2702 C C . ALA A 1 336 ? -19.951 13.805 -81.947 1.00 17.96 359 ALA A C 1
ATOM 2703 O O . ALA A 1 336 ? -19.980 12.881 -82.774 1.00 17.56 359 ALA A O 1
ATOM 2705 N N . LEU A 1 337 ? -20.864 14.783 -81.912 1.00 18.14 360 LEU A N 1
ATOM 2706 C CA . LEU A 1 337 ? -21.979 14.887 -82.856 1.00 18.35 360 LEU A CA 1
ATOM 2707 C C . LEU A 1 337 ? -22.807 13.618 -82.856 1.00 18.41 360 LEU A C 1
ATOM 2708 O O . LEU A 1 337 ? -23.210 13.105 -83.899 1.00 19.03 360 LEU A O 1
ATOM 2713 N N . ALA A 1 338 ? -23.051 13.130 -81.651 1.00 18.40 361 ALA A N 1
ATOM 2714 C CA . ALA A 1 338 ? -23.953 12.032 -81.401 1.00 18.55 361 ALA A CA 1
ATOM 2715 C C . ALA A 1 338 ? -24.752 12.382 -80.165 1.00 18.57 361 ALA A C 1
ATOM 2716 O O . ALA A 1 338 ? -24.317 13.203 -79.355 1.00 18.18 361 ALA A O 1
ATOM 2718 N N . ALA A 1 339 ? -25.934 11.783 -80.056 1.00 18.73 362 ALA A N 1
ATOM 2719 C CA . ALA A 1 339 ? -26.765 11.867 -78.865 1.00 19.47 362 ALA A CA 1
ATOM 2720 C C . ALA A 1 339 ? -27.038 10.435 -78.440 1.00 20.18 362 ALA A C 1
ATOM 2721 O O . ALA A 1 339 ? -27.170 9.548 -79.290 1.00 19.43 362 ALA A O 1
ATOM 2723 N N . VAL A 1 340 ? -27.129 10.212 -77.133 1.00 20.91 363 VAL A N 1
ATOM 2724 C CA . VAL A 1 340 ? -27.281 8.854 -76.607 1.00 21.40 363 VAL A CA 1
ATOM 2725 C C . VAL A 1 340 ? -28.561 8.747 -75.807 1.00 21.64 363 VAL A C 1
ATOM 2726 O O . VAL A 1 340 ? -28.987 9.710 -75.190 1.00 22.15 363 VAL A O 1
ATOM 2730 N N . THR A 1 341 ? -29.176 7.575 -75.836 1.00 21.88 364 THR A N 1
ATOM 2731 C CA . THR A 1 341 ? -30.401 7.345 -75.094 1.00 22.09 364 THR A CA 1
ATOM 2732 C C . THR A 1 341 ? -30.553 5.877 -74.785 1.00 22.23 364 THR A C 1
ATOM 2733 O O . THR A 1 341 ? -30.034 5.018 -75.499 1.00 20.67 364 THR A O 1
ATOM 2737 N N . GLY A 1 342 ? -31.270 5.609 -73.703 1.00 22.73 365 GLY A N 1
ATOM 2738 C CA . GLY A 1 342 ? -31.604 4.268 -73.311 1.00 23.94 365 GLY A CA 1
ATOM 2739 C C . GLY A 1 342 ? -32.906 3.747 -73.889 1.00 25.87 365 GLY A C 1
ATOM 2740 O O . GLY A 1 342 ? -33.226 2.596 -73.634 1.00 25.51 365 GLY A O 1
ATOM 2741 N N . GLU A 1 343 ? -33.658 4.570 -74.638 1.00 29.38 366 GLU A N 1
ATOM 2742 C CA . GLU A 1 343 ? -34.952 4.153 -75.250 1.00 33.94 366 GLU A CA 1
ATOM 2743 C C . GLU A 1 343 ? -34.971 4.229 -76.770 1.00 34.55 366 GLU A C 1
ATOM 2744 O O . GLU A 1 343 ? -34.275 5.046 -77.373 1.00 32.34 366 GLU A O 1
ATOM 2750 N N . SER A 1 344 ? -35.798 3.381 -77.376 1.00 37.51 367 SER A N 1
ATOM 2751 C CA . SER A 1 344 ? -35.975 3.366 -78.822 1.00 39.66 367 SER A CA 1
ATOM 2752 C C . SER A 1 344 ? -37.377 3.812 -79.209 1.00 44.50 367 SER A C 1
ATOM 2753 O O . SER A 1 344 ? -37.526 4.804 -79.927 1.00 49.41 367 SER A O 1
ATOM 2756 N N . ASN A 1 345 ? -38.401 3.102 -78.741 1.00 47.63 368 ASN A N 1
ATOM 2757 C CA . ASN A 1 345 ? -39.796 3.505 -79.009 1.00 52.64 368 ASN A CA 1
ATOM 2758 C C . ASN A 1 345 ? -40.667 3.183 -77.811 1.00 52.37 368 ASN A C 1
ATOM 2759 O O . ASN A 1 345 ? -41.526 2.304 -77.863 1.00 52.91 368 ASN A O 1
ATOM 2764 N N . GLY A 1 346 ? -40.414 3.898 -76.718 1.00 54.35 369 GLY A N 1
ATOM 2765 C CA . GLY A 1 346 ? -41.021 3.586 -75.425 1.00 51.62 369 GLY A CA 1
ATOM 2766 C C . GLY A 1 346 ? -40.682 2.207 -74.873 1.00 49.46 369 GLY A C 1
ATOM 2767 O O . GLY A 1 346 ? -41.462 1.635 -74.103 1.00 45.98 369 GLY A O 1
ATOM 2768 N N . LEU A 1 347 ? -39.536 1.666 -75.281 1.00 44.79 370 LEU A N 1
ATOM 2769 C CA . LEU A 1 347 ? -38.990 0.454 -74.687 1.00 43.94 370 LEU A CA 1
ATOM 2770 C C . LEU A 1 347 ? -37.549 0.777 -74.318 1.00 39.38 370 LEU A C 1
ATOM 2771 O O . LEU A 1 347 ? -36.809 1.333 -75.141 1.00 37.45 370 LEU A O 1
ATOM 2776 N N . PRO A 1 348 ? -37.149 0.442 -73.080 1.00 35.18 371 PRO A N 1
ATOM 2777 C CA . PRO A 1 348 ? -35.760 0.642 -72.719 1.00 31.47 371 PRO A CA 1
ATOM 2778 C C . PRO A 1 348 ? -34.894 -0.441 -73.353 1.00 26.91 371 PRO A C 1
ATOM 2779 O O . PRO A 1 348 ? -35.371 -1.541 -73.638 1.00 25.46 371 PRO A O 1
ATOM 2783 N N . ILE A 1 349 ? -33.630 -0.109 -73.593 1.00 23.92 372 ILE A N 1
ATOM 2784 C CA . ILE A 1 349 ? -32.639 -1.052 -74.150 1.00 21.14 372 ILE A CA 1
ATOM 2785 C C . ILE A 1 349 ? -32.468 -2.336 -73.315 1.00 20.54 372 ILE A C 1
ATOM 2786 O O . ILE A 1 349 ? -32.099 -3.397 -73.826 1.00 20.48 372 ILE A O 1
ATOM 2791 N N . GLY A 1 350 ? -32.704 -2.218 -72.017 1.00 19.90 373 GLY A N 1
ATOM 2792 C CA . GLY A 1 350 ? -32.713 -3.355 -71.095 1.00 19.04 373 GLY A CA 1
ATOM 2793 C C . GLY A 1 350 ? -33.460 -2.900 -69.861 1.00 18.89 373 GLY A C 1
ATOM 2794 O O . GLY A 1 350 ? -33.938 -1.775 -69.820 1.00 17.69 373 GLY A O 1
ATOM 2795 N N . THR A 1 351 ? -33.563 -3.753 -68.852 1.00 20.24 374 THR A N 1
ATOM 2796 C CA . THR A 1 351 ? -34.304 -3.387 -67.633 1.00 21.32 374 THR A CA 1
ATOM 2797 C C . THR A 1 351 ? -33.670 -2.127 -67.037 1.00 20.78 374 THR A C 1
ATOM 2798 O O . THR A 1 351 ? -32.465 -2.099 -66.845 1.00 19.69 374 THR A O 1
ATOM 2802 N N . PRO A 1 352 ? -34.469 -1.079 -66.786 1.00 21.00 375 PRO A N 1
ATOM 2803 C CA . PRO A 1 352 ? -33.927 0.078 -66.068 1.00 20.91 375 PRO A CA 1
ATOM 2804 C C . PRO A 1 352 ? -33.515 -0.234 -64.613 1.00 20.57 375 PRO A C 1
ATOM 2805 O O . PRO A 1 352 ? -33.970 -1.223 -64.024 1.00 19.20 375 PRO A O 1
ATOM 2809 N N . THR A 1 353 ? -32.627 0.599 -64.076 1.00 19.90 376 THR A N 1
ATOM 2810 C CA . THR A 1 353 ? -32.152 0.486 -62.697 1.00 19.09 376 THR A CA 1
ATOM 2811 C C . THR A 1 353 ? -32.215 1.856 -62.028 1.00 19.23 376 THR A C 1
ATOM 2812 O O . THR A 1 353 ? -32.448 2.883 -62.687 1.00 18.98 376 THR A O 1
ATOM 2816 N N . ALA A 1 354 ? -31.947 1.876 -60.724 1.00 18.90 377 ALA A N 1
ATOM 2817 C CA . ALA A 1 354 ? -31.959 3.120 -59.960 1.00 18.60 377 ALA A CA 1
ATOM 2818 C C . ALA A 1 354 ? -30.886 4.130 -60.385 1.00 17.85 377 ALA A C 1
ATOM 2819 O O . ALA A 1 354 ? -31.030 5.311 -60.104 1.00 18.54 377 ALA A O 1
ATOM 2821 N N . MET A 1 355 ? -29.807 3.687 -61.031 1.00 17.27 378 MET A N 1
ATOM 2822 C CA . MET A 1 355 ? -28.785 4.618 -61.534 1.00 16.68 378 MET A CA 1
ATOM 2823 C C . MET A 1 355 ? -29.203 5.094 -62.925 1.00 16.78 378 MET A C 1
ATOM 2824 O O . MET A 1 355 ? -29.346 4.270 -63.818 1.00 16.75 378 MET A O 1
ATOM 2829 N N . PRO A 1 356 ? -29.386 6.416 -63.122 1.00 17.41 379 PRO A N 1
ATOM 2830 C CA . PRO A 1 356 ? -29.643 6.935 -64.474 1.00 17.56 379 PRO A CA 1
ATOM 2831 C C . PRO A 1 356 ? -28.615 6.457 -65.507 1.00 17.13 379 PRO A C 1
ATOM 2832 O O . PRO A 1 356 ? -27.417 6.464 -65.223 1.00 16.92 379 PRO A O 1
ATOM 2836 N N . THR A 1 357 ? -29.110 6.024 -66.670 1.00 16.46 380 THR A N 1
ATOM 2837 C CA . THR A 1 357 ? -28.320 5.498 -67.814 1.00 15.94 380 THR A CA 1
ATOM 2838 C C . THR A 1 357 ? -27.872 4.034 -67.686 1.00 15.63 380 THR A C 1
ATOM 2839 O O . THR A 1 357 ? -27.387 3.463 -68.673 1.00 15.15 380 THR A O 1
ATOM 2843 N N . PHE A 1 358 ? -28.040 3.436 -66.501 1.00 15.23 381 PHE A N 1
ATOM 2844 C CA . PHE A 1 358 ? -27.654 2.054 -66.265 1.00 15.44 381 PHE A CA 1
ATOM 2845 C C . PHE A 1 358 ? -28.844 1.149 -66.564 1.00 16.11 381 PHE A C 1
ATOM 2846 O O . PHE A 1 358 ? -29.846 1.170 -65.836 1.00 16.54 381 PHE A O 1
ATOM 2854 N N . TYR A 1 359 ? -28.726 0.363 -67.632 1.00 16.39 382 TYR A N 1
ATOM 2855 C CA . TYR A 1 359 ? -29.725 -0.653 -67.975 1.00 16.88 382 TYR A CA 1
ATOM 2856 C C . TYR A 1 359 ? -29.089 -2.023 -67.926 1.00 17.05 382 TYR A C 1
ATOM 2857 O O . TYR A 1 359 ? -27.877 -2.152 -68.077 1.00 16.75 382 TYR A O 1
ATOM 2866 N N . VAL A 1 360 ? -29.908 -3.048 -67.704 1.00 17.59 383 VAL A N 1
ATOM 2867 C CA . VAL A 1 360 ? -29.408 -4.417 -67.593 1.00 17.64 383 VAL A CA 1
ATOM 2868 C C . VAL A 1 360 ? -29.257 -4.931 -69.019 1.00 18.14 383 VAL A C 1
ATOM 2869 O O . VAL A 1 360 ? -30.236 -5.328 -69.640 1.00 18.42 383 VAL A O 1
ATOM 2873 N N . VAL A 1 361 ? -28.034 -4.880 -69.547 1.00 17.77 384 VAL A N 1
ATOM 2874 C CA . VAL A 1 361 ? -27.745 -5.320 -70.917 1.00 17.61 384 VAL A CA 1
ATOM 2875 C C . VAL A 1 361 ? -26.442 -6.124 -70.904 1.00 17.96 384 VAL A C 1
ATOM 2876 O O . VAL A 1 361 ? -25.384 -5.599 -71.238 1.00 17.65 384 VAL A O 1
ATOM 2880 N N . PRO A 1 362 ? -26.514 -7.408 -70.497 1.00 18.50 385 PRO A N 1
ATOM 2881 C CA . PRO A 1 362 ? -25.315 -8.240 -70.348 1.00 18.48 385 PRO A CA 1
ATOM 2882 C C . PRO A 1 362 ? -24.389 -8.322 -71.564 1.00 18.85 385 PRO A C 1
ATOM 2883 O O . PRO A 1 362 ? -23.171 -8.280 -71.398 1.00 18.13 385 PRO A O 1
ATOM 2887 N N . ASP A 1 363 ? -24.929 -8.450 -72.774 1.00 20.00 386 ASP A N 1
ATOM 2888 C CA . ASP A 1 363 ? -24.044 -8.628 -73.937 1.00 21.63 386 ASP A CA 1
ATOM 2889 C C . ASP A 1 363 ? -23.217 -7.373 -74.275 1.00 20.37 386 ASP A C 1
ATOM 2890 O O . ASP A 1 363 ? -22.280 -7.455 -75.069 1.00 19.06 386 ASP A O 1
ATOM 2895 N N . GLY A 1 364 ? -23.557 -6.233 -73.663 1.00 18.89 387 GLY A N 1
ATOM 2896 C CA . GLY A 1 364 ? -22.709 -5.045 -73.701 1.00 18.38 387 GLY A CA 1
ATOM 2897 C C . GLY A 1 364 ? -21.274 -5.277 -73.257 1.00 17.99 387 GLY A C 1
ATOM 2898 O O . GLY A 1 364 ? -20.357 -4.690 -73.828 1.00 17.66 387 GLY A O 1
ATOM 2899 N N . ILE A 1 365 ? -21.066 -6.119 -72.235 1.00 17.76 388 ILE A N 1
ATOM 2900 C CA . ILE A 1 365 ? -19.700 -6.374 -71.734 1.00 17.45 388 ILE A CA 1
ATOM 2901 C C . ILE A 1 365 ? -18.879 -7.168 -72.761 1.00 17.43 388 ILE A C 1
ATOM 2902 O O . ILE A 1 365 ? -17.703 -6.878 -72.982 1.00 16.81 388 ILE A O 1
ATOM 2907 N N . GLU A 1 366 ? -19.527 -8.130 -73.409 1.00 17.83 389 GLU A N 1
ATOM 2908 C CA . GLU A 1 366 ? -18.932 -8.881 -74.515 1.00 18.84 389 GLU A CA 1
ATOM 2909 C C . GLU A 1 366 ? -18.564 -7.952 -75.678 1.00 18.56 389 GLU A C 1
ATOM 2910 O O . GLU A 1 366 ? -17.443 -7.976 -76.187 1.00 17.21 389 GLU A O 1
ATOM 2916 N N . LYS A 1 367 ? -19.516 -7.129 -76.081 1.00 18.44 390 LYS A N 1
ATOM 2917 C CA . LYS A 1 367 ? -19.310 -6.242 -77.216 1.00 19.28 390 LYS A CA 1
ATOM 2918 C C . LYS A 1 367 ? -18.232 -5.181 -76.931 1.00 17.69 390 LYS A C 1
ATOM 2919 O O . LYS A 1 367 ? -17.412 -4.893 -77.778 1.00 16.52 390 LYS A O 1
ATOM 2925 N N . MET A 1 368 ? -18.211 -4.648 -75.715 1.00 17.28 391 MET A N 1
ATOM 2926 C CA . MET A 1 368 ? -17.200 -3.668 -75.318 1.00 16.80 391 MET A CA 1
ATOM 2927 C C . MET A 1 368 ? -15.798 -4.305 -75.351 1.00 16.68 391 MET A C 1
ATOM 2928 O O . MET A 1 368 ? -14.872 -3.741 -75.924 1.00 15.61 391 MET A O 1
ATOM 2933 N N . VAL A 1 369 ? -15.660 -5.481 -74.745 1.00 16.46 392 VAL A N 1
ATOM 2934 C CA . VAL A 1 369 ? -14.387 -6.213 -74.770 1.00 16.93 392 VAL A CA 1
ATOM 2935 C C . VAL A 1 369 ? -13.904 -6.480 -76.218 1.00 17.49 392 VAL A C 1
ATOM 2936 O O . VAL A 1 369 ? -12.737 -6.216 -76.544 1.00 16.55 392 VAL A O 1
ATOM 2940 N N . LYS A 1 370 ? -14.798 -6.966 -77.078 1.00 18.10 393 LYS A N 1
ATOM 2941 C CA . LYS A 1 370 ? -14.451 -7.191 -78.503 1.00 19.50 393 LYS A CA 1
ATOM 2942 C C . LYS A 1 370 ? -14.019 -5.900 -79.213 1.00 17.84 393 LYS A C 1
ATOM 2943 O O . LYS A 1 370 ? -13.116 -5.930 -80.050 1.00 17.42 393 LYS A O 1
ATOM 2949 N N . TYR A 1 371 ? -14.643 -4.774 -78.868 1.00 16.14 394 TYR A N 1
ATOM 2950 C CA . TYR A 1 371 ? -14.225 -3.467 -79.401 1.00 15.66 394 TYR A CA 1
ATOM 2951 C C . TYR A 1 371 ? -12.768 -3.164 -79.025 1.00 15.62 394 TYR A C 1
ATOM 2952 O O . TYR A 1 371 ? -11.971 -2.800 -79.883 1.00 14.88 394 TYR A O 1
ATOM 2961 N N . PHE A 1 372 ? -12.424 -3.332 -77.754 1.00 15.86 395 PHE A N 1
ATOM 2962 C CA . PHE A 1 372 ? -11.021 -3.195 -77.329 1.00 16.57 395 PHE A CA 1
ATOM 2963 C C . PHE A 1 372 ? -10.102 -4.177 -78.048 1.00 16.67 395 PHE A C 1
ATOM 2964 O O . PHE A 1 372 ? -9.055 -3.781 -78.557 1.00 16.09 395 PHE A O 1
ATOM 2972 N N . MET A 1 373 ? -10.499 -5.445 -78.103 1.00 18.02 396 MET A N 1
ATOM 2973 C CA . MET A 1 373 ? -9.726 -6.466 -78.816 1.00 19.79 396 MET A CA 1
ATOM 2974 C C . MET A 1 373 ? -9.330 -6.027 -80.219 1.00 19.87 396 MET A C 1
ATOM 2975 O O . MET A 1 373 ? -8.159 -6.103 -80.586 1.00 19.52 396 MET A O 1
ATOM 2980 N N . ARG A 1 374 ? -10.314 -5.589 -80.997 1.00 20.92 397 ARG A N 1
ATOM 2981 C CA . ARG A 1 374 ? -10.078 -5.181 -82.382 1.00 22.43 397 ARG A CA 1
ATOM 2982 C C . ARG A 1 374 ? -9.265 -3.895 -82.468 1.00 20.07 397 ARG A C 1
ATOM 2983 O O . ARG A 1 374 ? -8.377 -3.792 -83.300 1.00 19.03 397 ARG A O 1
ATOM 2991 N N . ARG A 1 375 ? -9.563 -2.914 -81.620 1.00 17.94 398 ARG A N 1
ATOM 2992 C CA . ARG A 1 375 ? -8.869 -1.630 -81.712 1.00 16.91 398 ARG A CA 1
ATOM 2993 C C . ARG A 1 375 ? -7.423 -1.692 -81.203 1.00 16.92 398 ARG A C 1
ATOM 2994 O O . ARG A 1 375 ? -6.557 -0.998 -81.732 1.00 16.22 398 ARG A O 1
ATOM 3002 N N . TYR A 1 376 ? -7.174 -2.517 -80.185 1.00 16.82 399 TYR A N 1
ATOM 3003 C CA . TYR A 1 376 ? -5.878 -2.564 -79.501 1.00 17.45 399 TYR A CA 1
ATOM 3004 C C . TYR A 1 376 ? -5.199 -3.945 -79.553 1.00 18.24 399 TYR A C 1
ATOM 3005 O O . TYR A 1 376 ? -4.370 -4.289 -78.692 1.00 17.73 399 TYR A O 1
ATOM 3014 N N . ASN A 1 377 ? -5.553 -4.730 -80.566 1.00 19.81 400 ASN A N 1
ATOM 3015 C CA . ASN A 1 377 ? -4.929 -6.024 -80.821 1.00 21.79 400 ASN A CA 1
ATOM 3016 C C . ASN A 1 377 ? -4.829 -6.897 -79.580 1.00 19.96 400 ASN A C 1
ATOM 3017 O O . ASN A 1 377 ? -3.767 -7.415 -79.242 1.00 18.90 400 ASN A O 1
ATOM 3022 N N . ASN A 1 378 ? -5.963 -7.023 -78.903 1.00 18.62 401 ASN A N 1
ATOM 3023 C CA . ASN A 1 378 ? -6.106 -7.883 -77.748 1.00 18.69 401 ASN A CA 1
ATOM 3024 C C . ASN A 1 378 ? -5.111 -7.611 -76.612 1.00 18.54 401 ASN A C 1
ATOM 3025 O O . ASN A 1 378 ? -4.656 -8.539 -75.937 1.00 18.46 401 ASN A O 1
ATOM 3030 N N . LEU A 1 379 ? -4.808 -6.334 -76.387 1.00 18.87 402 LEU A N 1
ATOM 3031 C CA . LEU A 1 379 ? -4.013 -5.911 -75.232 1.00 18.71 402 LEU A CA 1
ATOM 3032 C C . LEU A 1 379 ? -4.715 -6.446 -73.968 1.00 18.30 402 LEU A C 1
ATOM 3033 O O . LEU A 1 379 ? -5.952 -6.450 -73.927 1.00 17.63 402 LEU A O 1
ATOM 3038 N N . PRO A 1 380 ? -3.953 -6.933 -72.959 1.00 17.14 403 PRO A N 1
ATOM 3039 C CA . PRO A 1 380 ? -4.630 -7.484 -71.776 1.00 16.87 403 PRO A CA 1
ATOM 3040 C C . PRO A 1 380 ? -5.636 -6.533 -71.134 1.00 15.63 403 PRO A C 1
ATOM 3041 O O . PRO A 1 380 ? -5.415 -5.323 -71.103 1.00 14.64 403 PRO A O 1
ATOM 3045 N N . MET A 1 381 ? -6.736 -7.094 -70.656 1.00 15.52 404 MET A N 1
ATOM 3046 C CA . MET A 1 381 ? -7.809 -6.331 -70.035 1.00 15.70 404 MET A CA 1
ATOM 3047 C C . MET A 1 381 ? -8.152 -6.905 -68.673 1.00 15.29 404 MET A C 1
ATOM 3048 O O . MET A 1 381 ? -7.977 -8.101 -68.424 1.00 15.80 404 MET A O 1
ATOM 3053 N N . PHE A 1 382 ? -8.628 -6.045 -67.786 1.00 14.15 405 PHE A N 1
ATOM 3054 C CA . PHE A 1 382 ? -9.251 -6.466 -66.553 1.00 13.90 405 PHE A CA 1
ATOM 3055 C C . PHE A 1 382 ? -10.584 -5.747 -66.485 1.00 13.58 405 PHE A C 1
ATOM 3056 O O . PHE A 1 382 ? -10.671 -4.556 -66.826 1.00 13.12 405 PHE A O 1
ATOM 3064 N N . ILE A 1 383 ? -11.626 -6.448 -66.052 1.00 13.49 406 ILE A N 1
ATOM 3065 C CA . ILE A 1 383 ? -12.902 -5.780 -65.783 1.00 13.60 406 ILE A CA 1
ATOM 3066 C C . ILE A 1 383 ? -12.775 -5.191 -64.376 1.00 13.43 406 ILE A C 1
ATOM 3067 O O . ILE A 1 383 ? -13.015 -5.872 -63.383 1.00 13.64 406 ILE A O 1
ATOM 3072 N N . THR A 1 384 ? -12.376 -3.926 -64.310 1.00 12.95 407 THR A N 1
ATOM 3073 C CA . THR A 1 384 ? -12.021 -3.289 -63.045 1.00 12.80 407 THR A CA 1
ATOM 3074 C C . THR A 1 384 ? -13.225 -2.768 -62.267 1.00 13.02 407 THR A C 1
ATOM 3075 O O . THR A 1 384 ? -13.090 -2.443 -61.078 1.00 13.36 407 THR A O 1
ATOM 3079 N N . GLU A 1 385 ? -14.383 -2.651 -62.930 1.00 12.96 408 GLU A N 1
ATOM 3080 C CA . GLU A 1 385 ? -15.662 -2.412 -62.253 1.00 13.31 408 GLU A CA 1
ATOM 3081 C C . GLU A 1 385 ? -16.803 -2.956 -63.097 1.00 13.31 408 GLU A C 1
ATOM 3082 O O . GLU A 1 385 ? -16.811 -2.819 -64.328 1.00 13.88 408 GLU A O 1
ATOM 3088 N N . ASN A 1 386 ? -17.759 -3.566 -62.408 1.00 13.20 409 ASN A N 1
ATOM 3089 C CA . ASN A 1 386 ? -19.049 -3.962 -62.963 1.00 13.24 409 ASN A CA 1
ATOM 3090 C C . ASN A 1 386 ? -19.957 -4.122 -61.760 1.00 12.84 409 ASN A C 1
ATOM 3091 O O . ASN A 1 386 ? -19.520 -4.605 -60.723 1.00 12.87 409 ASN A O 1
ATOM 3096 N N . GLY A 1 387 ? -21.211 -3.713 -61.866 1.00 13.00 410 GLY A N 1
ATOM 3097 C CA . GLY A 1 387 ? -22.090 -3.767 -60.715 1.00 12.98 410 GLY A CA 1
ATOM 3098 C C . GLY A 1 387 ? -23.452 -3.143 -60.947 1.00 13.33 410 GLY A C 1
ATOM 3099 O O . GLY A 1 387 ? -23.768 -2.729 -62.055 1.00 13.30 410 GLY A O 1
ATOM 3100 N N . TYR A 1 388 ? -24.225 -3.054 -59.867 1.00 13.47 411 TYR A N 1
ATOM 3101 C CA . TYR A 1 388 ? -25.658 -2.767 -59.919 1.00 13.82 411 TYR A CA 1
ATOM 3102 C C . TYR A 1 388 ? -26.041 -1.934 -58.704 1.00 14.16 411 TYR A C 1
ATOM 3103 O O . TYR A 1 388 ? -25.632 -2.259 -57.580 1.00 14.00 411 TYR A O 1
ATOM 3112 N N . ALA A 1 389 ? -26.832 -0.885 -58.927 1.00 14.17 412 ALA A N 1
ATOM 3113 C CA . ALA A 1 389 ? -27.282 0.012 -57.861 1.00 14.45 412 ALA A CA 1
ATOM 3114 C C . ALA A 1 389 ? -28.720 -0.277 -57.474 1.00 14.97 412 ALA A C 1
ATOM 3115 O O . ALA A 1 389 ? -29.569 -0.470 -58.344 1.00 13.93 412 ALA A O 1
ATOM 3117 N N . GLN A 1 390 ? -28.969 -0.300 -56.163 1.00 15.60 413 GLN A N 1
ATOM 3118 C CA . GLN A 1 390 ? -30.309 -0.178 -55.616 1.00 16.71 413 GLN A CA 1
ATOM 3119 C C . GLN A 1 390 ? -30.536 1.261 -55.184 1.00 17.75 413 GLN A C 1
ATOM 3120 O O . GLN A 1 390 ? -29.610 1.936 -54.729 1.00 17.13 413 GLN A O 1
ATOM 3126 N N . GLY A 1 391 ? -31.775 1.715 -55.291 1.00 19.70 414 GLY A N 1
ATOM 3127 C CA . GLY A 1 391 ? -32.151 2.976 -54.682 1.00 22.88 414 GLY A CA 1
ATOM 3128 C C . GLY A 1 391 ? -33.635 3.231 -54.715 1.00 26.38 414 GLY A C 1
ATOM 3129 O O . GLY A 1 391 ? -34.359 2.597 -55.475 1.00 29.34 414 GLY A O 1
ATOM 3130 N N . GLY A 1 392 ? -34.079 4.167 -53.883 1.00 30.59 415 GLY A N 1
ATOM 3131 C CA . GLY A 1 392 ? -35.399 4.787 -54.026 1.00 34.45 415 GLY A CA 1
ATOM 3132 C C . GLY A 1 392 ? -36.459 4.307 -53.053 1.00 38.24 415 GLY A C 1
ATOM 3133 O O . GLY A 1 392 ? -36.155 3.608 -52.079 1.00 37.10 415 GLY A O 1
ATOM 3134 N N . ASP A 1 393 ? -37.706 4.671 -53.373 1.00 41.95 416 ASP A N 1
ATOM 3135 C CA . ASP A 1 393 ? -38.901 4.496 -52.516 1.00 45.22 416 ASP A CA 1
ATOM 3136 C C . ASP A 1 393 ? -39.121 3.075 -51.995 1.00 44.00 416 ASP A C 1
ATOM 3137 O O . ASP A 1 393 ? -39.564 2.897 -50.862 1.00 44.63 416 ASP A O 1
ATOM 3142 N N . SER A 1 394 ? -38.825 2.080 -52.838 1.00 43.48 417 SER A N 1
ATOM 3143 C CA . SER A 1 394 ? -38.989 0.652 -52.500 1.00 44.53 417 SER A CA 1
ATOM 3144 C C . SER A 1 394 ? -38.221 0.169 -51.248 1.00 42.81 417 SER A C 1
ATOM 3145 O O . SER A 1 394 ? -38.544 -0.897 -50.712 1.00 41.77 417 SER A O 1
ATOM 3148 N N . TYR A 1 395 ? -37.220 0.937 -50.796 1.00 40.31 418 TYR A N 1
ATOM 3149 C CA . TYR A 1 395 ? -36.323 0.517 -49.717 1.00 38.30 418 TYR A CA 1
ATOM 3150 C C . TYR A 1 395 ? -36.461 1.417 -48.499 1.00 39.00 418 TYR A C 1
ATOM 3151 O O . TYR A 1 395 ? -36.085 2.583 -48.541 1.00 39.05 418 TYR A O 1
ATOM 3160 N N . THR A 1 396 ? -37.019 0.863 -47.426 1.00 40.40 419 THR A N 1
ATOM 3161 C CA . THR A 1 396 ? -37.195 1.573 -46.156 1.00 41.94 419 THR A CA 1
ATOM 3162 C C . THR A 1 396 ? -36.378 0.968 -44.998 1.00 42.43 419 THR A C 1
ATOM 3163 O O . THR A 1 396 ? -36.018 1.692 -44.068 1.00 45.44 419 THR A O 1
ATOM 3167 N N . ASP A 1 397 ? -36.085 -0.334 -45.039 1.00 40.36 420 ASP A N 1
ATOM 3168 C CA . ASP A 1 397 ? -35.270 -0.970 -43.987 1.00 39.35 420 ASP A CA 1
ATOM 3169 C C . ASP A 1 397 ? -34.197 -1.894 -44.550 1.00 35.20 420 ASP A C 1
ATOM 3170 O O . ASP A 1 397 ? -34.178 -2.181 -45.749 1.00 32.93 420 ASP A O 1
ATOM 3175 N N . ALA A 1 398 ? -33.316 -2.351 -43.659 1.00 32.66 421 ALA A N 1
ATOM 3176 C CA . ALA A 1 398 ? -32.222 -3.266 -43.990 1.00 31.50 421 ALA A CA 1
ATOM 3177 C C . ALA A 1 398 ? -32.647 -4.464 -44.834 1.00 29.13 421 ALA A C 1
ATOM 3178 O O . ALA A 1 398 ? -32.006 -4.762 -45.830 1.00 27.34 421 ALA A O 1
ATOM 3180 N N . GLU A 1 399 ? -33.730 -5.126 -44.429 1.00 28.92 422 GLU A N 1
ATOM 3181 C CA . GLU A 1 399 ? -34.282 -6.296 -45.135 1.00 29.75 422 GLU A CA 1
ATOM 3182 C C . GLU A 1 399 ? -34.532 -6.035 -46.627 1.00 27.19 422 GLU A C 1
ATOM 3183 O O . GLU A 1 399 ? -34.272 -6.907 -47.455 1.00 26.47 422 GLU A O 1
ATOM 3189 N N . ASP A 1 400 ? -35.061 -4.855 -46.956 1.00 25.05 423 ASP A N 1
ATOM 3190 C CA . ASP A 1 400 ? -35.316 -4.491 -48.359 1.00 24.28 423 ASP A CA 1
ATOM 3191 C C . ASP A 1 400 ? -34.009 -4.436 -49.150 1.00 22.62 423 ASP A C 1
ATOM 3192 O O . ASP A 1 400 ? -33.926 -4.989 -50.243 1.00 22.35 423 ASP A O 1
ATOM 3197 N N . TRP A 1 401 ? -32.990 -3.783 -48.586 1.00 20.19 424 TRP A N 1
ATOM 3198 C CA . TRP A 1 401 ? -31.675 -3.695 -49.236 1.00 19.22 424 TRP A CA 1
ATOM 3199 C C . TRP A 1 401 ? -30.976 -5.058 -49.366 1.00 18.87 424 TRP A C 1
ATOM 3200 O O . TRP A 1 401 ? -30.306 -5.328 -50.367 1.00 17.83 424 TRP A O 1
ATOM 3211 N N . ILE A 1 402 ? -31.142 -5.903 -48.352 1.00 18.98 425 ILE A N 1
ATOM 3212 C CA . ILE A 1 402 ? -30.525 -7.247 -48.313 1.00 19.96 425 ILE A CA 1
ATOM 3213 C C . ILE A 1 402 ? -31.090 -8.196 -49.377 1.00 19.76 425 ILE A C 1
ATOM 3214 O O . ILE A 1 402 ? -30.362 -9.017 -49.917 1.00 19.52 425 ILE A O 1
ATOM 3219 N N . ASP A 1 403 ? -32.379 -8.063 -49.671 1.00 20.31 426 ASP A N 1
ATOM 3220 C CA . ASP A 1 403 ? -33.051 -8.872 -50.682 1.00 21.34 426 ASP A CA 1
ATOM 3221 C C . ASP A 1 403 ? -32.742 -8.344 -52.097 1.00 20.49 426 ASP A C 1
ATOM 3222 O O . ASP A 1 403 ? -33.546 -7.617 -52.693 1.00 20.39 426 ASP A O 1
ATOM 3227 N N . ASP A 1 404 ? -31.577 -8.708 -52.627 1.00 19.20 427 ASP A N 1
ATOM 3228 C CA . ASP A 1 404 ? -31.094 -8.125 -53.882 1.00 18.96 427 ASP A CA 1
ATOM 3229 C C . ASP A 1 404 ? -30.910 -9.175 -54.983 1.00 18.96 427 ASP A C 1
ATOM 3230 O O . ASP A 1 404 ? -29.839 -9.277 -55.613 1.00 18.12 427 ASP A O 1
ATOM 3235 N N . GLU A 1 405 ? -31.975 -9.947 -55.200 1.00 18.87 428 GLU A N 1
ATOM 3236 C CA . GLU A 1 405 ? -32.060 -10.897 -56.308 1.00 19.89 428 GLU A CA 1
ATOM 3237 C C . GLU A 1 405 ? -31.878 -10.176 -57.656 1.00 18.74 428 GLU A C 1
ATOM 3238 O O . GLU A 1 405 ? -31.366 -10.755 -58.595 1.00 18.63 428 GLU A O 1
ATOM 3244 N N . ASP A 1 406 ? -32.300 -8.917 -57.736 1.00 17.77 429 ASP A N 1
ATOM 3245 C CA . ASP A 1 406 ? -32.047 -8.092 -58.917 1.00 17.99 429 ASP A CA 1
ATOM 3246 C C . ASP A 1 406 ? -30.538 -7.875 -59.189 1.00 17.04 429 ASP A C 1
ATOM 3247 O O . ASP A 1 406 ? -30.107 -7.974 -60.325 1.00 16.22 429 ASP A O 1
ATOM 3252 N N . ARG A 1 407 ? -29.739 -7.643 -58.151 1.00 16.61 430 ARG A N 1
ATOM 3253 C CA . ARG A 1 407 ? -28.272 -7.578 -58.312 1.00 15.77 430 ARG A CA 1
ATOM 3254 C C . ARG A 1 407 ? -27.697 -8.925 -58.738 1.00 15.89 430 ARG A C 1
ATOM 3255 O O . ARG A 1 407 ? -26.825 -8.985 -59.609 1.00 15.03 430 ARG A O 1
ATOM 3263 N N . ILE A 1 408 ? -28.199 -10.002 -58.141 1.00 16.22 431 ILE A N 1
ATOM 3264 C CA . ILE A 1 408 ? -27.767 -11.356 -58.505 1.00 16.54 431 ILE A CA 1
ATOM 3265 C C . ILE A 1 408 ? -27.981 -11.614 -60.002 1.00 17.11 431 ILE A C 1
ATOM 3266 O O . ILE A 1 408 ? -27.074 -12.113 -60.681 1.00 16.40 431 ILE A O 1
ATOM 3271 N N . GLU A 1 409 ? -29.172 -11.284 -60.502 1.00 18.13 432 GLU A N 1
ATOM 3272 C CA . GLU A 1 409 ? -29.478 -11.461 -61.928 1.00 19.69 432 GLU A CA 1
ATOM 3273 C C . GLU A 1 409 ? -28.555 -10.650 -62.843 1.00 18.22 432 GLU A C 1
ATOM 3274 O O . GLU A 1 409 ? -28.093 -11.160 -63.848 1.00 17.02 432 GLU A O 1
ATOM 3280 N N . TYR A 1 410 ? -28.278 -9.406 -62.477 1.00 16.97 433 TYR A N 1
ATOM 3281 C CA . TYR A 1 410 ? -27.268 -8.608 -63.175 1.00 16.87 433 TYR A CA 1
ATOM 3282 C C . TYR A 1 410 ? -25.903 -9.314 -63.218 1.00 17.40 433 TYR A C 1
ATOM 3283 O O . TYR A 1 410 ? -25.355 -9.530 -64.291 1.00 17.19 433 TYR A O 1
ATOM 3292 N N . LEU A 1 411 ? -25.375 -9.692 -62.054 1.00 18.28 434 LEU A N 1
ATOM 3293 C CA . LEU A 1 411 ? -24.029 -10.271 -61.974 1.00 18.96 434 LEU A CA 1
ATOM 3294 C C . LEU A 1 411 ? -23.903 -11.569 -62.768 1.00 19.56 434 LEU A C 1
ATOM 3295 O O . LEU A 1 411 ? -22.915 -11.774 -63.492 1.00 18.42 434 LEU A O 1
ATOM 3300 N N . GLU A 1 412 ? -24.918 -12.416 -62.647 1.00 20.00 435 GLU A N 1
ATOM 3301 C CA . GLU A 1 412 ? -24.965 -13.680 -63.362 1.00 22.02 435 GLU A CA 1
ATOM 3302 C C . GLU A 1 412 ? -24.994 -13.485 -64.886 1.00 20.91 435 GLU A C 1
ATOM 3303 O O . GLU A 1 412 ? -24.251 -14.149 -65.611 1.00 21.88 435 GLU A O 1
ATOM 3309 N N . GLY A 1 413 ? -25.826 -12.563 -65.359 1.00 19.16 436 GLY A N 1
ATOM 3310 C CA . GLY A 1 413 ? -25.910 -12.245 -66.787 1.00 18.55 436 GLY A CA 1
ATOM 3311 C C . GLY A 1 413 ? -24.609 -11.706 -67.356 1.00 17.97 436 GLY A C 1
ATOM 3312 O O . GLY A 1 413 ? -24.135 -12.163 -68.405 1.00 17.31 436 GLY A O 1
ATOM 3313 N N . TYR A 1 414 ? -24.015 -10.737 -66.663 1.00 16.75 437 TYR A N 1
ATOM 3314 C CA . TYR A 1 414 ? -22.776 -10.128 -67.148 1.00 16.24 437 TYR A CA 1
ATOM 3315 C C . TYR A 1 414 ? -21.597 -11.093 -67.073 1.00 16.28 437 TYR A C 1
ATOM 3316 O O . TYR A 1 414 ? -20.797 -11.166 -68.011 1.00 16.07 437 TYR A O 1
ATOM 3325 N N . LEU A 1 415 ? -21.496 -11.849 -65.984 1.00 16.55 438 LEU A N 1
ATOM 3326 C CA . LEU A 1 415 ? -20.428 -12.849 -65.867 1.00 17.11 438 LEU A CA 1
ATOM 3327 C C . LEU A 1 415 ? -20.556 -13.939 -66.944 1.00 17.59 438 LEU A C 1
ATOM 3328 O O . LEU A 1 415 ? -19.550 -14.388 -67.492 1.00 17.08 438 LEU A O 1
ATOM 3333 N N . THR A 1 416 ? -21.788 -14.320 -67.273 1.00 18.72 439 THR A N 1
ATOM 3334 C CA . THR A 1 416 ? -22.039 -15.292 -68.356 1.00 19.10 439 THR A CA 1
ATOM 3335 C C . THR A 1 416 ? -21.458 -14.772 -69.676 1.00 19.31 439 THR A C 1
ATOM 3336 O O . THR A 1 416 ? -20.715 -15.485 -70.352 1.00 19.20 439 THR A O 1
ATOM 3340 N N . LYS A 1 417 ? -21.772 -13.526 -70.024 1.00 19.88 440 LYS A N 1
ATOM 3341 C CA . LYS A 1 417 ? -21.250 -12.936 -71.251 1.00 20.62 440 LYS A CA 1
ATOM 3342 C C . LYS A 1 417 ? -19.741 -12.699 -71.203 1.00 19.97 440 LYS A C 1
ATOM 3343 O O . LYS A 1 417 ? -19.081 -12.774 -72.239 1.00 20.54 440 LYS A O 1
ATOM 3349 N N . LEU A 1 418 ? -19.196 -12.406 -70.025 1.00 19.41 441 LEU A N 1
ATOM 3350 C CA . LEU A 1 418 ? -17.745 -12.237 -69.883 1.00 19.35 441 LEU A CA 1
ATOM 3351 C C . LEU A 1 418 ? -17.022 -13.556 -70.149 1.00 19.39 441 LEU A C 1
ATOM 3352 O O . LEU A 1 418 ? -16.051 -13.578 -70.889 1.00 19.39 441 LEU A O 1
ATOM 3357 N N . ALA A 1 419 ? -17.504 -14.650 -69.558 1.00 19.73 442 ALA A N 1
ATOM 3358 C CA . ALA A 1 419 ? -16.911 -15.970 -69.813 1.00 20.89 442 ALA A CA 1
ATOM 3359 C C . ALA A 1 419 ? -16.940 -16.322 -71.306 1.00 21.16 442 ALA A C 1
ATOM 3360 O O . ALA A 1 419 ? -15.986 -16.922 -71.818 1.00 21.88 442 ALA A O 1
ATOM 3362 N N . LYS A 1 420 ? -18.015 -15.926 -71.992 1.00 21.28 443 LYS A N 1
ATOM 3363 C CA . LYS A 1 420 ? -18.162 -16.174 -73.422 1.00 22.48 443 LYS A CA 1
ATOM 3364 C C . LYS A 1 420 ? -17.103 -15.466 -74.256 1.00 21.82 443 LYS A C 1
ATOM 3365 O O . LYS A 1 420 ? -16.517 -16.081 -75.132 1.00 21.32 443 LYS A O 1
ATOM 3371 N N . VAL A 1 421 ? -16.896 -14.172 -74.008 1.00 21.04 444 VAL A N 1
ATOM 3372 C CA . VAL A 1 421 ? -15.912 -13.390 -74.769 1.00 20.57 444 VAL A CA 1
ATOM 3373 C C . VAL A 1 421 ? -14.471 -13.881 -74.539 1.00 20.89 444 VAL A C 1
ATOM 3374 O O . VAL A 1 421 ? -13.636 -13.820 -75.450 1.00 19.84 444 VAL A O 1
ATOM 3378 N N . ILE A 1 422 ? -14.199 -14.392 -73.339 1.00 21.67 445 ILE A N 1
ATOM 3379 C CA . ILE A 1 422 ? -12.899 -14.982 -73.012 1.00 22.77 445 ILE A CA 1
ATOM 3380 C C . ILE A 1 422 ? -12.707 -16.307 -73.775 1.00 24.92 445 ILE A C 1
ATOM 3381 O O . ILE A 1 422 ? -11.643 -16.521 -74.355 1.00 24.62 445 ILE A O 1
ATOM 3386 N N . ARG A 1 423 ? -13.727 -17.172 -73.785 1.00 27.33 446 ARG A N 1
ATOM 3387 C CA . ARG A 1 423 ? -13.729 -18.372 -74.649 1.00 29.73 446 ARG A CA 1
ATOM 3388 C C . ARG A 1 423 ? -13.493 -18.003 -76.115 1.00 29.44 446 ARG A C 1
ATOM 3389 O O . ARG A 1 423 ? -12.764 -18.691 -76.814 1.00 29.61 446 ARG A O 1
ATOM 3397 N N . ASP A 1 424 ? -14.104 -16.906 -76.562 1.00 29.10 447 ASP A N 1
ATOM 3398 C CA . ASP A 1 424 ? -13.897 -16.389 -77.916 1.00 29.18 447 ASP A CA 1
ATOM 3399 C C . ASP A 1 424 ? -12.537 -15.684 -78.158 1.00 27.74 447 ASP A C 1
ATOM 3400 O O . ASP A 1 424 ? -12.332 -15.125 -79.233 1.00 29.16 447 ASP A O 1
ATOM 3405 N N . GLY A 1 425 ? -11.624 -15.692 -77.186 1.00 25.79 448 GLY A N 1
ATOM 3406 C CA . GLY A 1 425 ? -10.244 -15.232 -77.405 1.00 25.28 448 GLY A CA 1
ATOM 3407 C C . GLY A 1 425 ? -9.801 -13.956 -76.702 1.00 24.51 448 GLY A C 1
ATOM 3408 O O . GLY A 1 425 ? -8.621 -13.587 -76.794 1.00 24.24 448 GLY A O 1
ATOM 3409 N N . ALA A 1 426 ? -10.713 -13.274 -76.003 1.00 22.98 449 ALA A N 1
ATOM 3410 C CA . ALA A 1 426 ? -10.374 -12.018 -75.323 1.00 21.70 449 ALA A CA 1
ATOM 3411 C C . ALA A 1 426 ? -9.390 -12.275 -74.204 1.00 21.00 449 ALA A C 1
ATOM 3412 O O . ALA A 1 426 ? -9.597 -13.181 -73.396 1.00 21.49 449 ALA A O 1
ATOM 3414 N N . ASP A 1 427 ? -8.333 -11.469 -74.128 1.00 19.11 450 ASP A N 1
ATOM 3415 C CA . ASP A 1 427 ? -7.366 -11.616 -73.065 1.00 18.54 450 ASP A CA 1
ATOM 3416 C C . ASP A 1 427 ? -7.820 -10.811 -71.834 1.00 18.43 450 ASP A C 1
ATOM 3417 O O . ASP A 1 427 ? -7.174 -9.833 -71.436 1.00 18.07 450 ASP A O 1
ATOM 3422 N N . VAL A 1 428 ? -8.937 -11.226 -71.234 1.00 18.39 451 VAL A N 1
ATOM 3423 C CA . VAL A 1 428 ? -9.405 -10.629 -69.991 1.00 18.11 451 VAL A CA 1
ATOM 3424 C C . VAL A 1 428 ? -8.859 -11.468 -68.853 1.00 17.60 451 VAL A C 1
ATOM 3425 O O . VAL A 1 428 ? -8.971 -12.688 -68.899 1.00 18.00 451 VAL A O 1
ATOM 3429 N N . ARG A 1 429 ? -8.307 -10.814 -67.830 1.00 16.98 452 ARG A N 1
ATOM 3430 C CA . ARG A 1 429 ? -7.565 -11.491 -66.755 1.00 17.45 452 ARG A CA 1
ATOM 3431 C C . ARG A 1 429 ? -8.137 -11.337 -65.342 1.00 17.07 452 ARG A C 1
ATOM 3432 O O . ARG A 1 429 ? -7.592 -11.888 -64.381 1.00 17.63 452 ARG A O 1
ATOM 3440 N N . GLY A 1 430 ? -9.246 -10.624 -65.210 1.00 17.04 453 GLY A N 1
ATOM 3441 C CA . GLY A 1 430 ? -9.908 -10.528 -63.929 1.00 16.32 453 GLY A CA 1
ATOM 3442 C C . GLY A 1 430 ? -11.189 -9.726 -63.979 1.00 15.70 453 GLY A C 1
ATOM 3443 O O . GLY A 1 430 ? -11.508 -9.098 -64.998 1.00 15.06 453 GLY A O 1
ATOM 3444 N N . TYR A 1 431 ? -11.898 -9.761 -62.853 1.00 15.11 454 TYR A N 1
ATOM 3445 C CA . TYR A 1 431 ? -13.201 -9.132 -62.670 1.00 14.67 454 TYR A CA 1
ATOM 3446 C C . TYR A 1 431 ? -13.314 -8.625 -61.221 1.00 14.73 454 TYR A C 1
ATOM 3447 O O . TYR A 1 431 ? -13.060 -9.374 -60.263 1.00 14.27 454 TYR A O 1
ATOM 3456 N N . PHE A 1 432 ? -13.721 -7.366 -61.087 1.00 13.77 455 PHE A N 1
ATOM 3457 C CA . PHE A 1 432 ? -13.911 -6.716 -59.808 1.00 13.70 455 PHE A CA 1
ATOM 3458 C C . PHE A 1 432 ? -15.342 -6.171 -59.734 1.00 13.34 455 PHE A C 1
ATOM 3459 O O . PHE A 1 432 ? -15.738 -5.345 -60.564 1.00 13.10 455 PHE A O 1
ATOM 3467 N N . ALA A 1 433 ? -16.118 -6.664 -58.772 1.00 12.77 456 ALA A N 1
ATOM 3468 C CA . ALA A 1 433 ? -17.478 -6.173 -58.550 1.00 12.96 456 ALA A CA 1
ATOM 3469 C C . ALA A 1 433 ? -17.437 -4.844 -57.798 1.00 12.99 456 ALA A C 1
ATOM 3470 O O . ALA A 1 433 ? -16.820 -4.740 -56.730 1.00 13.25 456 ALA A O 1
ATOM 3472 N N . TRP A 1 434 ? -18.084 -3.832 -58.356 1.00 12.98 457 TRP A N 1
ATOM 3473 C CA . TRP A 1 434 ? -18.298 -2.584 -57.635 1.00 13.05 457 TRP A CA 1
ATOM 3474 C C . TRP A 1 434 ? -19.650 -2.755 -56.929 1.00 13.07 457 TRP A C 1
ATOM 3475 O O . TRP A 1 434 ? -20.675 -2.814 -57.618 1.00 13.06 457 TRP A O 1
ATOM 3486 N N . SER A 1 435 ? -19.712 -2.825 -55.594 1.00 12.92 458 SER A N 1
ATOM 3487 C CA . SER A 1 435 ? -18.605 -2.685 -54.647 1.00 12.63 458 SER A CA 1
ATOM 3488 C C . SER A 1 435 ? -18.833 -3.678 -53.505 1.00 13.46 458 SER A C 1
ATOM 3489 O O . SER A 1 435 ? -19.935 -4.229 -53.342 1.00 14.30 458 SER A O 1
ATOM 3492 N N . VAL A 1 436 ? -17.777 -3.934 -52.747 1.00 13.27 459 VAL A N 1
ATOM 3493 C CA . VAL A 1 436 ? -17.867 -4.758 -51.540 1.00 13.43 459 VAL A CA 1
ATOM 3494 C C . VAL A 1 436 ? -18.884 -4.193 -50.545 1.00 12.91 459 VAL A C 1
ATOM 3495 O O . VAL A 1 436 ? -19.640 -4.953 -49.931 1.00 12.54 459 VAL A O 1
ATOM 3499 N N . VAL A 1 437 ? -18.912 -2.869 -50.406 1.00 12.84 460 VAL A N 1
ATOM 3500 C CA . VAL A 1 437 ? -19.832 -2.193 -49.483 1.00 13.05 460 VAL A CA 1
ATOM 3501 C C . VAL A 1 437 ? -20.552 -1.027 -50.159 1.00 12.92 460 VAL A C 1
ATOM 3502 O O . VAL A 1 437 ? -20.015 -0.408 -51.085 1.00 13.03 460 VAL A O 1
ATOM 3506 N N . ASP A 1 438 ? -21.763 -0.733 -49.679 1.00 12.60 461 ASP A N 1
ATOM 3507 C CA . ASP A 1 438 ? -22.452 0.510 -50.014 1.00 12.55 461 ASP A CA 1
ATOM 3508 C C . ASP A 1 438 ? -21.527 1.668 -49.634 1.00 12.39 461 ASP A C 1
ATOM 3509 O O . ASP A 1 438 ? -20.820 1.610 -48.603 1.00 12.52 461 ASP A O 1
ATOM 3514 N N . ASN A 1 439 ? -21.519 2.716 -50.447 1.00 11.99 462 ASN A N 1
ATOM 3515 C CA . ASN A 1 439 ? -20.573 3.809 -50.223 1.00 12.29 462 ASN A CA 1
ATOM 3516 C C . ASN A 1 439 ? -21.084 5.137 -50.781 1.00 12.25 462 ASN A C 1
ATOM 3517 O O . ASN A 1 439 ? -22.226 5.213 -51.244 1.00 12.46 462 ASN A O 1
ATOM 3522 N N . PHE A 1 440 ? -20.273 6.188 -50.666 1.00 12.40 463 PHE A N 1
ATOM 3523 C CA . PHE A 1 440 ? -20.638 7.525 -51.152 1.00 12.36 463 PHE A CA 1
ATOM 3524 C C . PHE A 1 440 ? -20.588 7.513 -52.682 1.00 12.35 463 PHE A C 1
ATOM 3525 O O . PHE A 1 440 ? -19.508 7.426 -53.263 1.00 12.21 463 PHE A O 1
ATOM 3533 N N . GLU A 1 441 ? -21.753 7.597 -53.325 1.00 12.31 464 GLU A N 1
ATOM 3534 C CA . GLU A 1 441 ? -21.852 7.532 -54.796 1.00 12.84 464 GLU A CA 1
ATOM 3535 C C . GLU A 1 441 ? -21.827 8.928 -55.431 1.00 12.65 464 GLU A C 1
ATOM 3536 O O . GLU A 1 441 ? -22.773 9.350 -56.096 1.00 12.72 464 GLU A O 1
ATOM 3542 N N . TRP A 1 442 ? -20.720 9.632 -55.203 1.00 12.65 465 TRP A N 1
ATOM 3543 C CA . TRP A 1 442 ? -20.442 10.931 -55.821 1.00 12.62 465 TRP A CA 1
ATOM 3544 C C . TRP A 1 442 ? -21.671 11.867 -55.720 1.00 12.70 465 TRP A C 1
ATOM 3545 O O . TRP A 1 442 ? -22.165 12.075 -54.609 1.00 12.04 465 TRP A O 1
ATOM 3556 N N . LEU A 1 443 ? -22.203 12.371 -56.839 1.00 13.00 466 LEU A N 1
ATOM 3557 C CA . LEU A 1 443 ? -23.291 13.372 -56.785 1.00 13.58 466 LEU A CA 1
ATOM 3558 C C . LEU A 1 443 ? -24.611 12.794 -56.277 1.00 13.83 466 LEU A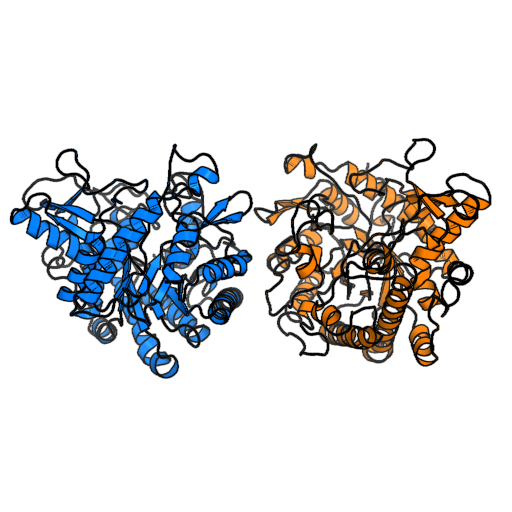 C 1
ATOM 3559 O O . LEU A 1 443 ? -25.523 13.553 -55.907 1.00 13.41 466 LEU A O 1
ATOM 3564 N N . PHE A 1 444 ? -24.714 11.462 -56.270 1.00 13.48 467 PHE A N 1
ATOM 3565 C CA . PHE A 1 444 ? -25.883 10.787 -55.728 1.00 13.94 467 PHE A CA 1
ATOM 3566 C C . PHE A 1 444 ? -25.815 10.589 -54.220 1.00 13.62 467 PHE A C 1
ATOM 3567 O O . PHE A 1 444 ? -26.796 10.136 -53.625 1.00 13.29 467 PHE A O 1
ATOM 3575 N N . GLY A 1 445 ? -24.677 10.938 -53.601 1.00 13.24 468 GLY A N 1
ATOM 3576 C CA . GLY A 1 445 ? -24.465 10.732 -52.171 1.00 13.22 468 GLY A CA 1
ATOM 3577 C C . GLY A 1 445 ? -24.685 9.281 -51.777 1.00 13.14 468 GLY A C 1
ATOM 3578 O O . GLY A 1 445 ? -24.294 8.376 -52.504 1.00 12.75 468 GLY A O 1
ATOM 3579 N N . TYR A 1 446 ? -25.372 9.063 -50.663 1.00 13.14 469 TYR A N 1
ATOM 3580 C CA . TYR A 1 446 ? -25.665 7.714 -50.203 1.00 13.68 469 TYR A CA 1
ATOM 3581 C C . TYR A 1 446 ? -26.998 7.181 -50.730 1.00 14.02 469 TYR A C 1
ATOM 3582 O O . TYR A 1 446 ? -27.421 6.095 -50.321 1.00 15.10 469 TYR A O 1
ATOM 3591 N N . THR A 1 447 ? -27.633 7.883 -51.673 1.00 14.24 470 THR A N 1
ATOM 3592 C CA . THR A 1 447 ? -28.947 7.451 -52.184 1.00 14.31 470 THR A CA 1
ATOM 3593 C C . THR A 1 447 ? -28.880 6.224 -53.114 1.00 14.49 470 THR A C 1
ATOM 3594 O O . THR A 1 447 ? -29.912 5.604 -53.386 1.00 14.96 470 THR A O 1
ATOM 3598 N N . LEU A 1 448 ? -27.697 5.908 -53.633 1.00 14.28 471 LEU A N 1
ATOM 3599 C CA . LEU A 1 448 ? -27.494 4.699 -54.424 1.00 15.08 471 LEU A CA 1
ATOM 3600 C C . LEU A 1 448 ? -26.530 3.768 -53.711 1.00 15.15 471 LEU A C 1
ATOM 3601 O O . LEU A 1 448 ? -25.477 4.194 -53.230 1.00 16.30 471 LEU A O 1
ATOM 3606 N N . ARG A 1 449 ? -26.919 2.498 -53.645 1.00 14.91 472 ARG A N 1
ATOM 3607 C CA . ARG A 1 449 ? -26.230 1.481 -52.878 1.00 14.64 472 ARG A CA 1
ATOM 3608 C C . ARG A 1 449 ? -25.814 0.373 -53.841 1.00 14.41 472 ARG A C 1
ATOM 3609 O O . ARG A 1 449 ? -26.660 -0.327 -54.409 1.00 14.83 472 ARG A O 1
ATOM 3617 N N . PHE A 1 450 ? -24.503 0.252 -54.036 1.00 13.89 473 PHE A N 1
ATOM 3618 C CA . PHE A 1 450 ? -23.901 -0.712 -54.965 1.00 13.74 473 PHE A CA 1
ATOM 3619 C C . PHE A 1 450 ? -23.311 -1.924 -54.247 1.00 14.07 473 PHE A C 1
ATOM 3620 O O . PHE A 1 450 ? -22.801 -2.839 -54.898 1.00 15.18 473 PHE A O 1
ATOM 3628 N N . GLY A 1 451 ? -23.342 -1.932 -52.917 1.00 14.33 474 GLY A N 1
ATOM 3629 C CA . GLY A 1 451 ? -22.585 -2.904 -52.156 1.00 14.68 474 GLY A CA 1
ATOM 3630 C C . GLY A 1 451 ? -23.083 -4.331 -52.215 1.00 15.18 474 GLY A C 1
ATOM 3631 O O . GLY A 1 451 ? -24.290 -4.574 -52.329 1.00 15.45 474 GLY A O 1
ATOM 3632 N N . LEU A 1 452 ? -22.151 -5.276 -52.102 1.00 15.59 475 LEU A N 1
ATOM 3633 C CA . LEU A 1 452 ? -22.490 -6.656 -51.764 1.00 15.60 475 LEU A CA 1
ATOM 3634 C C . LEU A 1 452 ? -22.879 -6.749 -50.289 1.00 15.81 475 LEU A C 1
ATOM 3635 O O . LEU A 1 452 ? -23.676 -7.610 -49.910 1.00 15.71 475 LEU A O 1
ATOM 3640 N N . TYR A 1 453 ? -22.295 -5.873 -49.468 1.00 15.63 476 TYR A N 1
ATOM 3641 C CA . TYR A 1 453 ? -22.674 -5.708 -48.077 1.00 16.41 476 TYR A CA 1
ATOM 3642 C C . TYR A 1 453 ? -23.441 -4.399 -47.869 1.00 16.08 476 TYR A C 1
ATOM 3643 O O . TYR A 1 453 ? -23.037 -3.327 -48.327 1.00 16.26 476 TYR A O 1
ATOM 3652 N N . TYR A 1 454 ? -24.552 -4.515 -47.163 1.00 15.98 477 TYR A N 1
ATOM 3653 C CA . TYR A 1 454 ? -25.329 -3.376 -46.717 1.00 16.17 477 TYR A CA 1
ATOM 3654 C C . TYR A 1 454 ? -24.630 -2.710 -45.543 1.00 16.19 477 TYR A C 1
ATOM 3655 O O . TYR A 1 454 ? -24.110 -3.388 -44.657 1.00 15.90 477 TYR A O 1
ATOM 3664 N N . ILE A 1 455 ? -24.649 -1.380 -45.536 1.00 16.22 478 ILE A N 1
ATOM 3665 C CA . ILE A 1 455 ? -24.097 -0.587 -44.452 1.00 16.53 478 ILE A CA 1
ATOM 3666 C C . ILE A 1 455 ? -25.194 0.237 -43.788 1.00 16.97 478 ILE A C 1
ATOM 3667 O O . ILE A 1 455 ? -25.854 1.045 -44.449 1.00 16.91 478 ILE A O 1
ATOM 3672 N N . ASP A 1 456 ? -25.355 0.064 -42.477 1.00 17.80 479 ASP A N 1
ATOM 3673 C CA . ASP A 1 456 ? -26.164 0.976 -41.673 1.00 18.99 479 ASP A CA 1
ATOM 3674 C C . ASP A 1 456 ? -25.239 2.116 -41.273 1.00 19.22 479 ASP A C 1
ATOM 3675 O O . ASP A 1 456 ? -24.341 1.933 -40.450 1.00 18.55 479 ASP A O 1
ATOM 3680 N N . TYR A 1 457 ? -25.463 3.291 -41.856 1.00 19.41 480 TYR A N 1
ATOM 3681 C CA . TYR A 1 457 ? -24.597 4.447 -41.594 1.00 20.34 480 TYR A CA 1
ATOM 3682 C C . TYR A 1 457 ? -24.715 5.049 -40.181 1.00 21.58 480 TYR A C 1
ATOM 3683 O O . TYR A 1 457 ? -23.814 5.750 -39.740 1.00 21.81 480 TYR A O 1
ATOM 3692 N N . ARG A 1 458 ? -25.793 4.753 -39.464 1.00 23.56 481 ARG A N 1
ATOM 3693 C CA . ARG A 1 458 ? -25.898 5.169 -38.065 1.00 25.20 481 ARG A CA 1
ATOM 3694 C C . ARG A 1 458 ? -24.901 4.398 -37.182 1.00 23.04 481 ARG A C 1
ATOM 3695 O O . ARG A 1 458 ? -24.294 4.974 -36.287 1.00 22.39 481 ARG A O 1
ATOM 3703 N N . THR A 1 459 ? -24.715 3.108 -37.460 1.00 20.27 482 THR A N 1
ATOM 3704 C CA . THR A 1 459 ? -23.886 2.251 -36.622 1.00 18.91 482 THR A CA 1
ATOM 3705 C C . THR A 1 459 ? -22.592 1.768 -37.275 1.00 18.33 482 THR A C 1
ATOM 3706 O O . THR A 1 459 ? -21.730 1.224 -36.583 1.00 17.46 482 THR A O 1
ATOM 3710 N N . GLN A 1 460 ? -22.471 1.938 -38.595 1.00 17.41 483 GLN A N 1
ATOM 3711 C CA . GLN A 1 460 ? -21.413 1.321 -39.399 1.00 16.97 483 GLN A CA 1
ATOM 3712 C C . GLN A 1 460 ? -21.455 -0.210 -39.441 1.00 17.00 483 GLN A C 1
ATOM 3713 O O . GLN A 1 460 ? -20.508 -0.830 -39.896 1.00 16.26 483 GLN A O 1
ATOM 3719 N N . GLU A 1 461 ? -22.570 -0.814 -39.041 1.00 18.34 484 GLU A N 1
ATOM 3720 C CA . GLU A 1 461 ? -22.731 -2.265 -39.150 1.00 19.22 484 GLU A CA 1
ATOM 3721 C C . GLU A 1 461 ? -22.737 -2.704 -40.633 1.00 18.13 484 GLU A C 1
ATOM 3722 O O . GLU A 1 461 ? -23.440 -2.119 -41.459 1.00 17.39 484 GLU A O 1
ATOM 3728 N N . ARG A 1 462 ? -21.927 -3.714 -40.940 1.00 17.19 485 ARG A N 1
ATOM 3729 C CA . ARG A 1 462 ? -21.905 -4.383 -42.232 1.00 16.85 485 ARG A CA 1
ATOM 3730 C C . ARG A 1 462 ? -22.823 -5.615 -42.139 1.00 17.25 485 ARG A C 1
ATOM 3731 O O . ARG A 1 462 ? -22.702 -6.382 -41.179 1.00 16.32 485 ARG A O 1
ATOM 3739 N N . SER A 1 463 ? -23.713 -5.801 -43.122 1.00 16.89 486 SER A N 1
ATOM 3740 C CA . SER A 1 463 ? -24.567 -7.008 -43.223 1.00 17.72 486 SER A CA 1
ATOM 3741 C C . SER A 1 463 ? -24.528 -7.541 -44.654 1.00 17.70 486 SER A C 1
ATOM 3742 O O . SER A 1 463 ? -24.679 -6.754 -45.602 1.00 18.61 486 SER A O 1
ATOM 3745 N N . PRO A 1 464 ? -24.332 -8.863 -44.825 1.00 17.44 487 PRO A N 1
ATOM 3746 C CA . PRO A 1 464 ? -24.317 -9.408 -46.181 1.00 17.09 487 PRO A CA 1
ATOM 3747 C C . PRO A 1 464 ? -25.682 -9.322 -46.864 1.00 16.99 487 PRO A C 1
ATOM 3748 O O . PRO A 1 464 ? -26.678 -9.713 -46.275 1.00 16.87 487 PRO A O 1
ATOM 3752 N N . LYS A 1 465 ? -25.718 -8.789 -48.088 1.00 16.31 488 LYS A N 1
ATOM 3753 C CA . LYS A 1 465 ? -26.890 -8.935 -48.945 1.00 16.15 488 LYS A CA 1
ATOM 3754 C C . LYS A 1 465 ? -26.867 -10.336 -49.564 1.00 16.15 488 LYS A C 1
ATOM 3755 O O . LYS A 1 465 ? -25.872 -11.057 -49.452 1.00 15.19 488 LYS A O 1
ATOM 3761 N N . LEU A 1 466 ? -27.956 -10.716 -50.235 1.00 16.45 489 LEU A N 1
ATOM 3762 C CA . LEU A 1 466 ? -27.991 -12.011 -50.926 1.00 16.78 489 LEU A CA 1
ATOM 3763 C C . LEU A 1 466 ? -26.891 -12.124 -51.987 1.00 16.85 489 LEU A C 1
ATOM 3764 O O . LEU A 1 466 ? -26.364 -13.217 -52.221 1.00 16.61 489 LEU A O 1
ATOM 3769 N N . SER A 1 467 ? -26.533 -11.005 -52.619 1.00 16.18 490 SER A N 1
ATOM 3770 C CA . SER A 1 467 ? -25.483 -11.005 -53.627 1.00 15.96 490 SER A CA 1
ATOM 3771 C C . SER A 1 467 ? -24.121 -11.367 -53.046 1.00 15.82 490 SER A C 1
ATOM 3772 O O . SER A 1 467 ? -23.308 -11.940 -53.762 1.00 16.16 490 SER A O 1
ATOM 3775 N N . ALA A 1 468 ? -23.856 -10.996 -51.784 1.00 15.67 491 ALA A N 1
ATOM 3776 C CA . ALA A 1 468 ? -22.610 -11.398 -51.115 1.00 15.76 491 ALA A CA 1
ATOM 3777 C C . ALA A 1 468 ? -22.557 -12.914 -50.985 1.00 15.94 491 ALA A C 1
ATOM 3778 O O . ALA A 1 468 ? -21.535 -13.530 -51.276 1.00 14.96 491 ALA A O 1
ATOM 3780 N N . LEU A 1 469 ? -23.685 -13.498 -50.587 1.00 16.79 492 LEU A N 1
ATOM 3781 C CA . LEU A 1 469 ? -23.812 -14.960 -50.465 1.00 17.79 492 LEU A CA 1
ATOM 3782 C C . LEU A 1 469 ? -23.693 -15.627 -51.835 1.00 17.66 492 LEU A C 1
ATOM 3783 O O . LEU A 1 469 ? -23.039 -16.668 -51.971 1.00 18.00 492 LEU A O 1
ATOM 3788 N N . TRP A 1 470 ? -24.320 -15.030 -52.848 1.00 17.71 493 TRP A N 1
ATOM 3789 C CA . TRP A 1 470 ? -24.209 -15.529 -54.223 1.00 18.21 493 TRP A CA 1
ATOM 3790 C C . TRP A 1 470 ? -22.752 -15.529 -54.720 1.00 17.86 493 TRP A C 1
ATOM 3791 O O . TRP A 1 470 ? -22.263 -16.539 -55.230 1.00 16.39 493 TRP A O 1
ATOM 3802 N N . TYR A 1 471 ? -22.069 -14.395 -54.560 1.00 17.17 494 TYR A N 1
ATOM 3803 C CA . TYR A 1 471 ? -20.693 -14.244 -55.049 1.00 17.16 494 TYR A CA 1
ATOM 3804 C C . TYR A 1 471 ? -19.742 -15.223 -54.360 1.00 17.82 494 TYR A C 1
ATOM 3805 O O . TYR A 1 471 ? -18.869 -15.809 -55.014 1.00 17.73 494 TYR A O 1
ATOM 3814 N N . LYS A 1 472 ? -19.935 -15.401 -53.053 1.00 18.46 495 LYS A N 1
ATOM 3815 C CA . LYS A 1 472 ? -19.248 -16.430 -52.274 1.00 19.92 495 LYS A CA 1
ATOM 3816 C C . LYS A 1 472 ? -19.457 -17.827 -52.865 1.00 20.28 495 LYS A C 1
ATOM 3817 O O . LYS A 1 472 ? -18.510 -18.584 -53.063 1.00 19.45 495 LYS A O 1
ATOM 3823 N N . GLU A 1 473 ? -20.707 -18.152 -53.147 1.00 21.49 496 GLU A N 1
ATOM 3824 C CA . GLU A 1 473 ? -21.059 -19.454 -53.713 1.00 23.20 496 GLU A CA 1
ATOM 3825 C C . GLU A 1 473 ? -20.447 -19.645 -55.105 1.00 23.18 496 GLU A C 1
ATOM 3826 O O . GLU A 1 473 ? -19.880 -20.705 -55.400 1.00 23.24 496 GLU A O 1
ATOM 3832 N N . PHE A 1 474 ? -20.534 -18.606 -55.938 1.00 22.20 497 PHE A N 1
ATOM 3833 C CA . PHE A 1 474 ? -19.856 -18.573 -57.235 1.00 21.62 497 PHE A CA 1
ATOM 3834 C C . PHE A 1 474 ? -18.350 -18.814 -57.130 1.00 23.21 497 PHE A C 1
ATOM 3835 O O . PHE A 1 474 ? -17.806 -19.623 -57.887 1.00 23.88 497 PHE A O 1
ATOM 3843 N N . LEU A 1 475 ? -17.675 -18.118 -56.217 1.00 23.36 498 LEU A N 1
ATOM 3844 C CA . LEU A 1 475 ? -16.213 -18.278 -56.066 1.00 24.37 498 LEU A CA 1
ATOM 3845 C C . LEU A 1 475 ? -15.785 -19.605 -55.431 1.00 25.84 498 LEU A C 1
ATOM 3846 O O . LEU A 1 475 ? -14.640 -20.009 -55.579 1.00 25.83 498 LEU A O 1
ATOM 3851 N N . GLN A 1 476 ? -16.695 -20.272 -54.725 1.00 29.37 499 GLN A N 1
ATOM 3852 C CA . GLN A 1 476 ? -16.463 -21.650 -54.259 1.00 32.03 499 GLN A CA 1
ATOM 3853 C C . GLN A 1 476 ? -16.555 -22.712 -55.366 1.00 34.55 499 GLN A C 1
ATOM 3854 O O . GLN A 1 476 ? -16.114 -23.837 -55.155 1.00 37.80 499 GLN A O 1
ATOM 3860 N N . ASN A 1 477 ? -17.130 -22.364 -56.521 1.00 36.80 500 ASN A N 1
ATOM 3861 C CA . ASN A 1 477 ? -17.325 -23.288 -57.653 1.00 39.42 500 ASN A CA 1
ATOM 3862 C C . ASN A 1 477 ? -18.249 -24.446 -57.246 1.00 40.52 500 ASN A C 1
ATOM 3863 O O . ASN A 1 477 ? -18.804 -25.145 -58.092 1.00 43.09 500 ASN A O 1
ATOM 3868 N N . ALA B 1 1 ? -22.279 29.889 -5.248 1.00 23.89 24 ALA B N 1
ATOM 3869 C CA . ALA B 1 1 ? -20.907 30.319 -5.655 1.00 24.77 24 ALA B CA 1
ATOM 3870 C C . ALA B 1 1 ? -19.946 29.138 -5.597 1.00 25.84 24 ALA B C 1
ATOM 3871 O O . ALA B 1 1 ? -20.234 28.135 -4.947 1.00 24.89 24 ALA B O 1
ATOM 3873 N N . MET B 1 2 ? -18.803 29.256 -6.270 1.00 28.03 25 MET B N 1
ATOM 3874 C CA . MET B 1 2 ? -17.794 28.200 -6.211 1.00 28.16 25 MET B CA 1
ATOM 3875 C C . MET B 1 2 ? -17.342 28.112 -4.758 1.00 27.32 25 MET B C 1
ATOM 3876 O O . MET B 1 2 ? -16.865 29.095 -4.196 1.00 26.73 25 MET B O 1
ATOM 3881 N N . ALA B 1 3 ? -17.563 26.950 -4.149 1.00 25.68 26 ALA B N 1
ATOM 3882 C CA . ALA B 1 3 ? -17.346 26.755 -2.716 1.00 25.78 26 ALA B CA 1
ATOM 3883 C C . ALA B 1 3 ? -15.893 26.462 -2.385 1.00 24.44 26 ALA B C 1
ATOM 3884 O O . ALA B 1 3 ? -15.496 26.560 -1.231 1.00 23.28 26 ALA B O 1
ATOM 3886 N N . ILE B 1 4 ? -15.110 26.094 -3.397 1.00 24.60 27 ILE B N 1
ATOM 3887 C CA . ILE B 1 4 ? -13.735 25.654 -3.195 1.00 24.22 27 ILE B CA 1
ATOM 3888 C C . ILE B 1 4 ? -12.912 26.104 -4.392 1.00 24.66 27 ILE B C 1
ATOM 3889 O O . ILE B 1 4 ? -13.436 26.250 -5.492 1.00 24.07 27 ILE B O 1
ATOM 3894 N N . HIS B 1 5 ? -11.630 26.377 -4.169 1.00 26.54 28 HIS B N 1
ATOM 3895 C CA . HIS B 1 5 ? -10.756 26.905 -5.222 1.00 28.08 28 HIS B CA 1
ATOM 3896 C C . HIS B 1 5 ? -9.379 26.239 -5.153 1.00 26.85 28 HIS B C 1
ATOM 3897 O O . HIS B 1 5 ? -9.029 25.618 -4.145 1.00 24.34 28 HIS B O 1
ATOM 3904 N N . ARG B 1 6 ? -8.603 26.380 -6.221 1.00 26.29 29 ARG B N 1
ATOM 3905 C CA . ARG B 1 6 ? -7.225 25.869 -6.251 1.00 27.54 29 ARG B CA 1
ATOM 3906 C C . ARG B 1 6 ? -6.374 26.415 -5.100 1.00 25.44 29 ARG B C 1
ATOM 3907 O O . ARG B 1 6 ? -5.541 25.708 -4.561 1.00 24.94 29 ARG B O 1
ATOM 3915 N N . SER B 1 7 ? -6.617 27.669 -4.736 1.00 24.64 30 SER B N 1
ATOM 3916 C CA . SER B 1 7 ? -5.938 28.332 -3.623 1.00 24.10 30 SER B CA 1
ATOM 3917 C C . SER B 1 7 ? -6.209 27.728 -2.251 1.00 22.65 30 SER B C 1
ATOM 3918 O O . SER B 1 7 ? -5.499 28.042 -1.308 1.00 22.82 30 SER B O 1
ATOM 3921 N N . ASP B 1 8 ? -7.231 26.876 -2.129 1.00 21.71 31 ASP B N 1
ATOM 3922 C CA . ASP B 1 8 ? -7.496 26.129 -0.892 1.00 21.26 31 ASP B CA 1
ATOM 3923 C C . ASP B 1 8 ? -6.616 24.867 -0.730 1.00 20.19 31 ASP B C 1
ATOM 3924 O O . ASP B 1 8 ? -6.725 24.164 0.266 1.00 18.41 31 ASP B O 1
ATOM 3929 N N . PHE B 1 9 ? -5.745 24.601 -1.708 1.00 19.27 32 PHE B N 1
ATOM 3930 C CA . PHE B 1 9 ? -4.815 23.487 -1.679 1.00 18.92 32 PHE B CA 1
ATOM 3931 C C . PHE B 1 9 ? -3.403 24.056 -1.719 1.00 19.25 32 PHE B C 1
ATOM 3932 O O . PHE B 1 9 ? -3.224 25.190 -2.119 1.00 19.19 32 PHE B O 1
ATOM 3940 N N . PRO B 1 10 ? -2.393 23.267 -1.325 1.00 20.17 33 PRO B N 1
ATOM 3941 C CA . PRO B 1 10 ? -1.002 23.738 -1.381 1.00 20.32 33 PRO B CA 1
ATOM 3942 C C . PRO B 1 10 ? -0.532 24.102 -2.786 1.00 21.13 33 PRO B C 1
ATOM 3943 O O . PRO B 1 10 ? -0.993 23.517 -3.774 1.00 19.73 33 PRO B O 1
ATOM 3947 N N . ALA B 1 11 ? 0.394 25.057 -2.860 1.00 21.69 34 ALA B N 1
ATOM 3948 C CA . ALA B 1 11 ? 0.922 25.539 -4.140 1.00 22.41 34 ALA B CA 1
ATOM 3949 C C . ALA B 1 11 ? 1.564 24.449 -4.999 1.00 22.54 34 ALA B C 1
ATOM 3950 O O . ALA B 1 11 ? 1.526 24.556 -6.213 1.00 21.68 34 ALA B O 1
ATOM 3952 N N . SER B 1 12 ? 2.146 23.414 -4.386 1.00 24.07 35 SER B N 1
ATOM 3953 C CA . SER B 1 12 ? 2.795 22.325 -5.159 1.00 25.47 35 SER B CA 1
ATOM 3954 C C . SER B 1 12 ? 1.877 21.141 -5.565 1.00 25.55 35 SER B C 1
ATOM 3955 O O . SER B 1 12 ? 2.346 20.149 -6.126 1.00 29.22 35 SER B O 1
ATOM 3958 N N . PHE B 1 13 ? 0.574 21.270 -5.350 1.00 23.29 36 PHE B N 1
ATOM 3959 C CA . PHE B 1 13 ? -0.392 20.193 -5.595 1.00 20.86 36 PHE B CA 1
ATOM 3960 C C . PHE B 1 13 ? -0.559 19.912 -7.092 1.00 20.41 36 PHE B C 1
ATOM 3961 O O . PHE B 1 13 ? -0.587 20.842 -7.886 1.00 19.78 36 PHE B O 1
ATOM 3969 N N . LEU B 1 14 ? -0.660 18.636 -7.477 1.00 18.61 37 LEU B N 1
ATOM 3970 C CA . LEU B 1 14 ? -0.977 18.273 -8.859 1.00 18.39 37 LEU B CA 1
ATOM 3971 C C . LEU B 1 14 ? -2.484 18.242 -9.059 1.00 18.00 37 LEU B C 1
ATOM 3972 O O . LEU B 1 14 ? -3.196 17.616 -8.279 1.00 18.26 37 LEU B O 1
ATOM 3977 N N . PHE B 1 15 ? -2.959 18.916 -10.103 1.00 17.30 38 PHE B N 1
ATOM 3978 C CA . PHE B 1 15 ? -4.359 18.829 -10.522 1.00 16.64 38 PHE B CA 1
ATOM 3979 C C . PHE B 1 15 ? -4.391 18.386 -11.972 1.00 15.98 38 PHE B C 1
ATOM 3980 O O . PHE B 1 15 ? -3.720 18.974 -12.822 1.00 15.49 38 PHE B O 1
ATOM 3988 N N . GLY B 1 16 ? -5.170 17.349 -12.250 1.00 15.05 39 GLY B N 1
ATOM 3989 C CA . GLY B 1 16 ? -5.262 16.828 -13.592 1.00 14.54 39 GLY B CA 1
ATOM 3990 C C . GLY B 1 16 ? -6.534 16.067 -13.871 1.00 14.29 39 GLY B C 1
ATOM 3991 O O . GLY B 1 16 ? -7.548 16.209 -13.155 1.00 13.60 39 GLY B O 1
ATOM 3992 N N . THR B 1 17 ? -6.459 15.273 -14.938 1.00 13.38 40 THR B N 1
ATOM 3993 C CA . THR B 1 17 ? -7.502 14.333 -15.300 1.00 13.16 40 THR B CA 1
ATOM 3994 C C . THR B 1 17 ? -6.835 12.977 -15.508 1.00 13.16 40 THR B C 1
ATOM 3995 O O . THR B 1 17 ? -5.610 12.899 -15.689 1.00 12.58 40 THR B O 1
ATOM 3999 N N . ALA B 1 18 ? -7.645 11.921 -15.496 1.00 13.41 41 ALA B N 1
ATOM 4000 C CA . ALA B 1 18 ? -7.161 10.562 -15.664 1.00 13.57 41 ALA B CA 1
ATOM 4001 C C . ALA B 1 18 ? -7.905 9.790 -16.767 1.00 13.75 41 ALA B C 1
ATOM 4002 O O . ALA B 1 18 ? -9.117 9.969 -16.969 1.00 14.09 41 ALA B O 1
ATOM 4004 N N . THR B 1 19 ? -7.146 8.934 -17.456 1.00 13.72 42 THR B N 1
ATOM 4005 C CA . THR B 1 19 ? -7.620 8.017 -18.483 1.00 13.69 42 THR B CA 1
ATOM 4006 C C . THR B 1 19 ? -6.885 6.669 -18.333 1.00 13.90 42 THR B C 1
ATOM 4007 O O . THR B 1 19 ? -5.992 6.547 -17.483 1.00 13.77 42 THR B O 1
ATOM 4011 N N . SER B 1 20 ? -7.264 5.684 -19.162 1.00 13.22 43 SER B N 1
ATOM 4012 C CA . SER B 1 20 ? -6.471 4.464 -19.385 1.00 13.20 43 SER B CA 1
ATOM 4013 C C . SER B 1 20 ? -6.467 4.093 -20.860 1.00 13.25 43 SER B C 1
ATOM 4014 O O . SER B 1 20 ? -7.356 4.501 -21.618 1.00 13.69 43 SER B O 1
ATOM 4017 N N . SER B 1 21 ? -5.476 3.294 -21.244 1.00 13.26 44 SER B N 1
ATOM 4018 C CA . SER B 1 21 ? -5.176 3.023 -22.649 1.00 13.51 44 SER B CA 1
ATOM 4019 C C . SER B 1 21 ? -6.342 2.336 -23.365 1.00 13.71 44 SER B C 1
ATOM 4020 O O . SER B 1 21 ? -6.784 2.800 -24.421 1.00 13.09 44 SER B O 1
ATOM 4023 N N . TYR B 1 22 ? -6.862 1.253 -22.790 1.00 13.75 45 TYR B N 1
ATOM 4024 C CA . TYR B 1 22 ? -7.944 0.535 -23.456 1.00 13.87 45 TYR B CA 1
ATOM 4025 C C . TYR B 1 22 ? -9.204 1.400 -23.561 1.00 13.69 45 TYR B C 1
ATOM 4026 O O . TYR B 1 22 ? -9.940 1.318 -24.538 1.00 13.51 45 TYR B O 1
ATOM 4035 N N . GLN B 1 23 ? -9.431 2.249 -22.571 1.00 13.60 46 GLN B N 1
ATOM 4036 C CA . GLN B 1 23 ? -10.668 3.008 -22.517 1.00 13.37 46 GLN B CA 1
ATOM 4037 C C . GLN B 1 23 ? -10.741 4.140 -23.531 1.00 13.65 46 GLN B C 1
ATOM 4038 O O . GLN B 1 23 ? -11.851 4.497 -23.944 1.00 13.31 46 GLN B O 1
ATOM 4044 N N . ILE B 1 24 ? -9.583 4.658 -23.970 1.00 13.57 47 ILE B N 1
ATOM 4045 C CA . ILE B 1 24 ? -9.559 5.829 -24.859 1.00 13.98 47 ILE B CA 1
ATOM 4046 C C . ILE B 1 24 ? -8.875 5.680 -26.216 1.00 14.26 47 ILE B C 1
ATOM 4047 O O . ILE B 1 24 ? -9.258 6.380 -27.150 1.00 14.13 47 ILE B O 1
ATOM 4052 N N . GLU B 1 25 ? -7.864 4.812 -26.335 1.00 14.53 48 GLU B N 1
ATOM 4053 C CA . GLU B 1 25 ? -6.937 4.893 -27.473 1.00 14.79 48 GLU B CA 1
ATOM 4054 C C . GLU B 1 25 ? -7.524 4.468 -28.826 1.00 15.03 48 GLU B C 1
ATOM 4055 O O . GLU B 1 25 ? -7.226 5.081 -29.863 1.00 14.51 48 GLU B O 1
ATOM 4061 N N . GLY B 1 26 ? -8.328 3.408 -28.820 1.00 15.14 49 GLY B N 1
ATOM 4062 C CA . GLY B 1 26 ? -8.663 2.712 -30.051 1.00 14.93 49 GLY B CA 1
ATOM 4063 C C . GLY B 1 26 ? -7.420 2.240 -30.784 1.00 15.19 49 GLY B C 1
ATOM 4064 O O . GLY B 1 26 ? -6.420 1.858 -30.149 1.00 15.31 49 GLY B O 1
ATOM 4065 N N . ALA B 1 27 ? -7.483 2.254 -32.120 1.00 14.75 50 ALA B N 1
ATOM 4066 C CA . ALA B 1 27 ? -6.358 1.837 -32.973 1.00 14.96 50 ALA B CA 1
ATOM 4067 C C . ALA B 1 27 ? -5.769 0.509 -32.495 1.00 15.15 50 ALA B C 1
ATOM 4068 O O . ALA B 1 27 ? -4.546 0.326 -32.429 1.00 14.05 50 ALA B O 1
ATOM 4070 N N . TYR B 1 28 ? -6.666 -0.418 -32.162 1.00 15.89 51 TYR B N 1
ATOM 4071 C CA . TYR B 1 28 ? -6.290 -1.606 -31.376 1.00 16.91 51 TYR B CA 1
ATOM 4072 C C . TYR B 1 28 ? -5.331 -2.576 -32.081 1.00 17.68 51 TYR B C 1
ATOM 4073 O O . TYR B 1 28 ? -4.637 -3.343 -31.406 1.00 16.80 51 TYR B O 1
ATOM 4082 N N . LEU B 1 29 ? -5.290 -2.540 -33.415 1.00 19.09 52 LEU B N 1
ATOM 4083 C CA . LEU B 1 29 ? -4.318 -3.330 -34.189 1.00 20.82 52 LEU B CA 1
ATOM 4084 C C . LEU B 1 29 ? -3.291 -2.495 -34.968 1.00 21.15 52 LEU B C 1
ATOM 4085 O O . LEU B 1 29 ? -2.567 -3.037 -35.810 1.00 23.21 52 LEU B O 1
ATOM 4090 N N . GLU B 1 30 ? -3.192 -1.203 -34.680 1.00 20.70 53 GLU B N 1
ATOM 4091 C CA . GLU B 1 30 ? -2.261 -0.334 -35.399 1.00 21.37 53 GLU B CA 1
ATOM 4092 C C . GLU B 1 30 ? -0.917 -0.279 -34.689 1.00 20.52 53 GLU B C 1
ATOM 4093 O O . GLU B 1 30 ? -0.823 -0.604 -33.504 1.00 19.97 53 GLU B O 1
ATOM 4099 N N . GLY B 1 31 ? 0.114 0.129 -35.427 1.00 19.94 54 GLY B N 1
ATOM 4100 C CA . GLY B 1 31 ? 1.454 0.308 -34.893 1.00 20.04 54 GLY B CA 1
ATOM 4101 C C . GLY B 1 31 ? 2.057 -0.959 -34.302 1.00 19.48 54 GLY B C 1
ATOM 4102 O O . GLY B 1 31 ? 2.730 -0.896 -33.280 1.00 19.61 54 GLY B O 1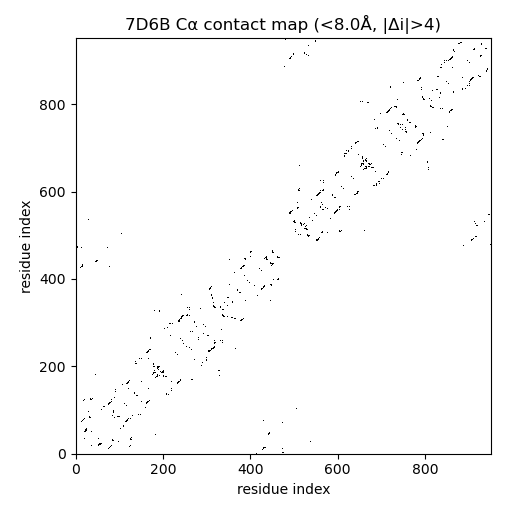
ATOM 4103 N N . ASN B 1 32 ? 1.770 -2.095 -34.934 1.00 19.12 55 ASN B N 1
ATOM 4104 C CA . ASN B 1 32 ? 2.237 -3.437 -34.521 1.00 18.97 55 ASN B CA 1
ATOM 4105 C C . ASN B 1 32 ? 1.758 -3.889 -33.128 1.00 18.18 55 ASN B C 1
ATOM 4106 O O . ASN B 1 32 ? 2.356 -4.785 -32.529 1.00 17.65 55 ASN B O 1
ATOM 4111 N N . LYS B 1 33 ? 0.683 -3.292 -32.621 1.00 17.01 56 LYS B N 1
ATOM 4112 C CA . LYS B 1 33 ? 0.132 -3.686 -31.329 1.00 16.95 56 LYS B CA 1
ATOM 4113 C C . LYS B 1 33 ? -0.513 -5.075 -31.436 1.00 16.93 56 LYS B C 1
ATOM 4114 O O . LYS B 1 33 ? -1.171 -5.372 -32.428 1.00 16.43 56 LYS B O 1
ATOM 4120 N N . SER B 1 34 ? -0.317 -5.908 -30.415 1.00 16.70 57 SER B N 1
ATOM 4121 C CA . SER B 1 34 ? -0.953 -7.217 -30.363 1.00 17.29 57 SER B CA 1
ATOM 4122 C C . SER B 1 34 ? -2.312 -7.112 -29.692 1.00 16.96 57 SER B C 1
ATOM 4123 O O . SER B 1 34 ? -2.646 -6.090 -29.080 1.00 16.71 57 SER B O 1
ATOM 4126 N N . LEU B 1 35 ? -3.085 -8.186 -29.813 1.00 16.10 58 LEU B N 1
ATOM 4127 C CA . LEU B 1 35 ? -4.350 -8.309 -29.109 1.00 16.01 58 LEU B CA 1
ATOM 4128 C C . LEU B 1 35 ? -4.122 -8.393 -27.595 1.00 15.75 58 LEU B C 1
ATOM 4129 O O . LEU B 1 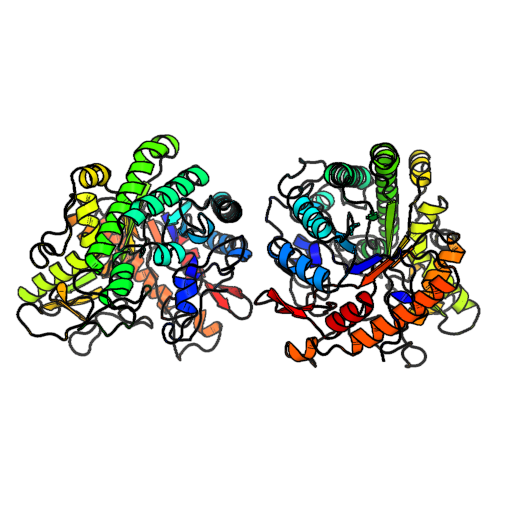35 ? -3.260 -9.149 -27.127 1.00 15.15 58 LEU B O 1
ATOM 4134 N N . SER B 1 36 ? -4.871 -7.580 -26.846 1.00 15.09 59 SER B N 1
ATOM 4135 C CA . SER B 1 36 ? -4.898 -7.665 -25.387 1.00 14.97 59 SER B CA 1
ATOM 4136 C C . SER B 1 36 ? -6.041 -8.555 -24.908 1.00 14.85 59 SER B C 1
ATOM 4137 O O . SER B 1 36 ? -6.926 -8.932 -25.675 1.00 14.53 59 SER B O 1
ATOM 4140 N N . ASN B 1 37 ? -6.014 -8.865 -23.615 1.00 14.87 60 ASN B N 1
ATOM 4141 C CA . ASN B 1 37 ? -7.129 -9.548 -22.960 1.00 14.39 60 ASN B CA 1
ATOM 4142 C C . ASN B 1 37 ? -8.484 -8.881 -23.224 1.00 14.64 60 ASN B C 1
ATOM 4143 O O . ASN B 1 37 ? -9.487 -9.572 -23.439 1.00 14.39 60 ASN B O 1
ATOM 4148 N N . TRP B 1 38 ? -8.512 -7.547 -23.211 1.00 14.43 61 TRP B N 1
ATOM 4149 C CA . TRP B 1 38 ? -9.765 -6.821 -23.421 1.00 14.49 61 TRP B CA 1
ATOM 4150 C C . TRP B 1 38 ? -10.185 -6.800 -24.905 1.00 14.93 61 TRP B C 1
ATOM 4151 O O . TRP B 1 38 ? -11.383 -6.874 -25.193 1.00 14.72 61 TRP B O 1
ATOM 4162 N N . ASP B 1 39 ? -9.221 -6.732 -25.830 1.00 14.99 62 ASP B N 1
ATOM 4163 C CA . ASP B 1 39 ? -9.529 -6.896 -27.252 1.00 15.64 62 ASP B CA 1
ATOM 4164 C C . ASP B 1 39 ? -10.286 -8.222 -27.506 1.00 15.85 62 ASP B C 1
ATOM 4165 O O . ASP B 1 39 ? -11.307 -8.231 -28.168 1.00 15.24 62 ASP B O 1
ATOM 4170 N N . VAL B 1 40 ? -9.787 -9.312 -26.933 1.00 15.99 63 VAL B N 1
ATOM 4171 C CA . VAL B 1 40 ? -10.377 -10.647 -27.118 1.00 16.20 63 VAL B CA 1
ATOM 4172 C C . VAL B 1 40 ? -11.748 -10.712 -26.438 1.00 16.87 63 VAL B C 1
ATOM 4173 O O . VAL B 1 40 ? -12.738 -11.081 -27.068 1.00 16.68 63 VAL B O 1
ATOM 4177 N N . PHE B 1 41 ? -11.795 -10.291 -25.170 1.00 16.46 64 PHE B N 1
ATOM 4178 C CA . PHE B 1 41 ? -12.997 -10.310 -24.343 1.00 17.15 64 PHE B CA 1
ATOM 4179 C C . PHE B 1 41 ? -14.180 -9.532 -24.943 1.00 17.63 64 PHE B C 1
ATOM 4180 O O . PHE B 1 41 ? -15.315 -10.025 -24.954 1.00 17.54 64 PHE B O 1
ATOM 4188 N N . THR B 1 42 ? -13.919 -8.328 -25.452 1.00 17.86 65 THR B N 1
ATOM 4189 C CA . THR B 1 42 ? -14.982 -7.488 -26.012 1.00 19.17 65 THR B CA 1
ATOM 4190 C C . THR B 1 42 ? -15.449 -7.939 -27.399 1.00 20.42 65 THR B C 1
ATOM 4191 O O . THR B 1 42 ? -16.467 -7.455 -27.881 1.00 20.94 65 THR B O 1
ATOM 4195 N N . HIS B 1 43 ? -14.709 -8.843 -28.043 1.00 21.88 66 HIS B N 1
ATOM 4196 C CA . HIS B 1 43 ? -15.160 -9.419 -29.308 1.00 23.26 66 HIS B CA 1
ATOM 4197 C C . HIS B 1 43 ? -15.950 -10.718 -29.121 1.00 24.30 66 HIS B C 1
ATOM 4198 O O . HIS B 1 43 ? -16.269 -11.378 -30.103 1.00 23.91 66 HIS B O 1
ATOM 4205 N N . LEU B 1 44 ? -16.265 -11.069 -27.869 1.00 25.19 67 LEU B N 1
ATOM 4206 C CA . LEU B 1 44 ? -17.143 -12.193 -27.559 1.00 26.14 67 LEU B CA 1
ATOM 4207 C C . LEU B 1 44 ? -18.505 -11.664 -27.136 1.00 27.33 67 LEU B C 1
ATOM 4208 O O . LEU B 1 44 ? -18.575 -10.709 -26.352 1.00 27.92 67 LEU B O 1
ATOM 4213 N N . PRO B 1 45 ? -19.595 -12.282 -27.647 1.00 28.39 68 PRO B N 1
ATOM 4214 C CA . PRO B 1 45 ? -20.946 -11.803 -27.354 1.00 28.30 68 PRO B CA 1
ATOM 4215 C C . PRO B 1 45 ? -21.334 -11.964 -25.882 1.00 27.17 68 PRO B C 1
ATOM 4216 O O . PRO B 1 45 ? -20.852 -12.874 -25.216 1.00 25.42 68 PRO B O 1
ATOM 4220 N N . GLY B 1 46 ? -22.179 -11.055 -25.392 1.00 26.52 69 GLY B N 1
ATOM 4221 C CA . GLY B 1 46 ? -22.764 -11.160 -24.063 1.00 26.69 69 GLY B CA 1
ATOM 4222 C C . GLY B 1 46 ? -21.949 -10.605 -22.910 1.00 27.10 69 GLY B C 1
ATOM 4223 O O . GLY B 1 46 ? -22.382 -10.708 -21.768 1.00 28.81 69 GLY B O 1
ATOM 4224 N N . ASN B 1 47 ? -20.785 -10.015 -23.183 1.00 25.03 70 ASN B N 1
ATOM 4225 C CA . ASN B 1 47 ? -19.925 -9.502 -22.113 1.00 24.37 70 ASN B CA 1
ATOM 4226 C C . ASN B 1 47 ? -20.147 -8.030 -21.814 1.00 22.57 70 ASN B C 1
ATOM 4227 O O . ASN B 1 47 ? -20.124 -7.637 -20.661 1.00 22.46 70 ASN B O 1
ATOM 4232 N N . ILE B 1 48 ? -20.359 -7.221 -22.847 1.00 21.53 71 ILE B N 1
ATOM 4233 C CA . ILE B 1 48 ? -20.450 -5.773 -22.693 1.00 21.05 71 ILE B CA 1
ATOM 4234 C C . ILE B 1 48 ? -21.901 -5.369 -22.858 1.00 21.32 71 ILE B C 1
ATOM 4235 O O . ILE B 1 48 ? -22.549 -5.804 -23.796 1.00 21.65 71 ILE B O 1
ATOM 4240 N N . LYS B 1 49 ? -22.389 -4.513 -21.962 1.00 21.36 72 LYS B N 1
ATOM 4241 C CA . LYS B 1 49 ? -23.816 -4.189 -21.864 1.00 22.61 72 LYS B CA 1
ATOM 4242 C C . LYS B 1 49 ? -24.454 -3.758 -23.189 1.00 21.81 72 LYS B C 1
ATOM 4243 O O . LYS B 1 49 ? -25.543 -4.216 -23.519 1.00 21.62 72 LYS B O 1
ATOM 4249 N N . ASP B 1 50 ? -23.774 -2.888 -23.935 1.00 20.45 73 ASP B N 1
ATOM 4250 C CA . ASP B 1 50 ? -24.297 -2.354 -25.204 1.00 19.51 73 ASP B CA 1
ATOM 4251 C C . ASP B 1 50 ? -23.714 -3.066 -26.437 1.00 19.15 73 ASP B C 1
ATOM 4252 O O . ASP B 1 50 ? -23.804 -2.553 -27.548 1.00 19.27 73 ASP B O 1
ATOM 4257 N N . GLY B 1 51 ? -23.121 -4.240 -26.243 1.00 18.93 74 GLY B N 1
ATOM 4258 C CA . GLY B 1 51 ? -22.448 -4.971 -27.319 1.00 18.71 74 GLY B CA 1
ATOM 4259 C C . GLY B 1 51 ? -21.291 -4.245 -27.993 1.00 19.07 74 GLY B C 1
ATOM 4260 O O . GLY B 1 51 ? -20.955 -4.578 -29.122 1.00 18.86 74 GLY B O 1
ATOM 4261 N N . SER B 1 52 ? -20.679 -3.266 -27.309 1.00 18.81 75 SER B N 1
ATOM 4262 C CA . SER B 1 52 ? -19.636 -2.417 -27.894 1.00 18.17 75 SER B CA 1
ATOM 4263 C C . SER B 1 52 ? -18.240 -2.938 -27.550 1.00 17.49 75 SER B C 1
ATOM 4264 O O . SER B 1 52 ? -18.085 -3.895 -26.785 1.00 16.46 75 SER B O 1
ATOM 4267 N N . ASN B 1 53 ? -17.226 -2.278 -28.096 1.00 16.67 76 ASN B N 1
ATOM 4268 C CA . ASN B 1 53 ? -15.838 -2.613 -27.787 1.00 16.66 76 ASN B CA 1
ATOM 4269 C C . ASN B 1 53 ? -14.965 -1.366 -27.799 1.00 16.05 76 ASN B C 1
ATOM 4270 O O . ASN B 1 53 ? -15.447 -0.259 -28.077 1.00 15.59 76 ASN B O 1
ATOM 4275 N N . GLY B 1 54 ? -13.685 -1.560 -27.505 1.00 15.56 77 GLY B N 1
ATOM 4276 C CA . GLY B 1 54 ? -12.702 -0.484 -27.536 1.00 15.76 77 GLY B CA 1
ATOM 4277 C C . GLY B 1 54 ? -11.829 -0.453 -28.771 1.00 15.77 77 GLY B C 1
ATOM 4278 O O . GLY B 1 54 ? -10.737 0.107 -28.717 1.00 15.79 77 GLY B O 1
ATOM 4279 N N . ASP B 1 55 ? -12.294 -1.016 -29.893 1.00 15.75 78 ASP B N 1
ATOM 4280 C CA . ASP B 1 55 ? -11.499 -1.013 -31.136 1.00 15.67 78 ASP B CA 1
ATOM 4281 C C . ASP B 1 55 ? -11.139 0.412 -31.540 1.00 15.48 78 ASP B C 1
ATOM 4282 O O . ASP B 1 55 ? -10.033 0.655 -32.007 1.00 15.91 78 ASP B O 1
ATOM 4287 N N . ILE B 1 56 ? -12.097 1.327 -31.366 1.00 15.21 79 ILE B N 1
ATOM 4288 C CA . ILE B 1 56 ? -11.968 2.736 -31.730 1.00 15.24 79 ILE B CA 1
ATOM 4289 C C . ILE B 1 56 ? -12.029 3.664 -30.515 1.00 15.23 79 ILE B C 1
ATOM 4290 O O . ILE B 1 56 ? -11.211 4.577 -30.416 1.00 14.59 79 ILE B O 1
ATOM 4295 N N . ALA B 1 57 ? -12.993 3.444 -29.612 1.00 15.38 80 ALA B N 1
ATOM 4296 C CA . ALA B 1 57 ? -13.101 4.216 -28.373 1.00 15.01 80 ALA B CA 1
ATOM 4297 C C . ALA B 1 57 ? -13.114 5.727 -28.674 1.00 14.90 80 ALA B C 1
ATOM 4298 O O . ALA B 1 57 ? -13.913 6.164 -29.501 1.00 14.23 80 ALA B O 1
ATOM 4300 N N . ASP B 1 58 ? -12.212 6.509 -28.073 1.00 14.66 81 ASP B N 1
ATOM 4301 C CA . ASP B 1 58 ? -12.142 7.949 -28.335 1.00 15.20 81 ASP B CA 1
ATOM 4302 C C . ASP B 1 58 ? -11.151 8.295 -29.436 1.00 14.75 81 ASP B C 1
ATOM 4303 O O . ASP B 1 58 ? -10.867 9.474 -29.649 1.00 14.06 81 ASP B O 1
ATOM 4308 N N . ASP B 1 59 ? -10.616 7.273 -30.109 1.00 14.40 82 ASP B N 1
ATOM 4309 C CA . ASP B 1 59 ? -9.686 7.434 -31.217 1.00 14.18 82 ASP B CA 1
ATOM 4310 C C . ASP B 1 59 ? -8.478 8.277 -30.800 1.00 14.49 82 ASP B C 1
ATOM 4311 O O . ASP B 1 59 ? -7.929 9.047 -31.600 1.00 13.87 82 ASP B O 1
ATOM 4316 N N . HIS B 1 60 ? -8.057 8.098 -29.547 1.00 14.22 83 HIS B N 1
ATOM 4317 C CA . HIS B 1 60 ? -7.068 8.977 -28.940 1.00 14.33 83 HIS B CA 1
ATOM 4318 C C . HIS B 1 60 ? -5.655 8.701 -29.470 1.00 14.68 83 HIS B C 1
ATOM 4319 O O . HIS B 1 60 ? -4.870 9.638 -29.587 1.00 14.31 83 HIS B O 1
ATOM 4326 N N . TYR B 1 61 ? -5.356 7.455 -29.853 1.00 15.03 84 TYR B N 1
ATOM 4327 C CA . TYR B 1 61 ? -4.101 7.145 -30.556 1.00 16.21 84 TYR B CA 1
ATOM 4328 C C . TYR B 1 61 ? -3.905 8.102 -31.722 1.00 16.72 84 TYR B C 1
ATOM 4329 O O . TYR B 1 61 ? -2.813 8.651 -31.896 1.00 16.47 84 TYR B O 1
ATOM 4338 N N . HIS B 1 62 ? -4.974 8.332 -32.491 1.00 16.64 85 HIS B N 1
ATOM 4339 C CA . HIS B 1 62 ? -4.932 9.291 -33.587 1.00 16.28 85 HIS B CA 1
ATOM 4340 C C . HIS B 1 62 ? -5.074 10.737 -33.119 1.00 16.90 85 HIS B C 1
ATOM 4341 O O . HIS B 1 62 ? -4.404 11.607 -33.659 1.00 16.48 85 HIS B O 1
ATOM 4348 N N . ARG B 1 63 ? -5.948 10.989 -32.145 1.00 16.63 86 ARG B N 1
ATOM 4349 C CA . ARG B 1 63 ? -6.389 12.342 -31.802 1.00 17.01 86 ARG B CA 1
ATOM 4350 C C . ARG B 1 63 ? -5.776 12.943 -30.528 1.00 17.02 86 ARG B C 1
ATOM 4351 O O . ARG B 1 63 ? -6.281 13.947 -30.024 1.00 16.24 86 ARG B O 1
ATOM 4359 N N . TYR B 1 64 ? -4.682 12.359 -30.032 1.00 16.63 87 TYR B N 1
ATOM 4360 C CA . TYR B 1 64 ? -4.075 12.803 -28.773 1.00 17.29 87 TYR B CA 1
ATOM 4361 C C . TYR B 1 64 ? -3.742 14.292 -28.712 1.00 17.90 87 TYR B C 1
ATOM 4362 O O . TYR B 1 64 ? -3.843 14.878 -27.651 1.00 17.55 87 TYR B O 1
ATOM 4371 N N . GLU B 1 65 ? -3.352 14.897 -29.834 1.00 19.83 88 GLU B N 1
ATOM 4372 C CA . GLU B 1 65 ? -2.940 16.309 -29.842 1.00 21.34 88 GLU B CA 1
ATOM 4373 C C . GLU B 1 65 ? -4.100 17.210 -29.452 1.00 20.65 88 GLU B C 1
ATOM 4374 O O . GLU B 1 65 ? -3.936 18.097 -28.628 1.00 19.75 88 GLU B O 1
ATOM 4380 N N . GLU B 1 66 ? -5.276 16.962 -30.025 1.00 20.75 89 GLU B N 1
ATOM 4381 C CA . GLU B 1 66 ? -6.480 17.702 -29.641 1.00 21.17 89 GLU B CA 1
ATOM 4382 C C . GLU B 1 66 ? -6.787 17.505 -28.151 1.00 19.80 89 GLU B C 1
ATOM 4383 O O . GLU B 1 66 ? -7.042 18.471 -27.433 1.00 18.47 89 GLU B O 1
ATOM 4389 N N . ASP B 1 67 ? -6.724 16.266 -27.675 1.00 19.17 90 ASP B N 1
ATOM 4390 C CA . ASP B 1 67 ? -7.013 16.014 -26.256 1.00 19.38 90 ASP B CA 1
ATOM 4391 C C . ASP B 1 67 ? -6.025 16.719 -25.314 1.00 19.00 90 ASP B C 1
ATOM 4392 O O . ASP B 1 67 ? -6.438 17.228 -24.260 1.00 18.48 90 ASP B O 1
ATOM 4397 N N . VAL B 1 68 ? -4.744 16.763 -25.691 1.00 19.15 91 VAL B N 1
ATOM 4398 C CA . VAL B 1 68 ? -3.736 17.524 -24.923 1.00 19.80 91 VAL B CA 1
ATOM 4399 C C . VAL B 1 68 ? -4.066 19.037 -24.912 1.00 20.40 91 VAL B C 1
ATOM 4400 O O . VAL B 1 68 ? -3.959 19.692 -23.873 1.00 19.08 91 VAL B O 1
ATOM 4404 N N . GLU B 1 69 ? -4.489 19.579 -26.053 1.00 21.76 92 GLU B N 1
ATOM 4405 C CA . GLU B 1 69 ? -4.905 20.987 -26.117 1.00 23.90 92 GLU B CA 1
ATOM 4406 C C . GLU B 1 69 ? -6.101 21.248 -25.219 1.00 23.42 92 GLU B C 1
ATOM 4407 O O . GLU B 1 69 ? -6.140 22.267 -24.524 1.00 23.16 92 GLU B O 1
ATOM 4413 N N . LEU B 1 70 ? -7.075 20.336 -25.232 1.00 22.57 93 LEU B N 1
ATOM 4414 C CA . LEU B 1 70 ? -8.256 20.503 -24.393 1.00 22.58 93 LEU B CA 1
ATOM 4415 C C . LEU B 1 70 ? -7.922 20.482 -22.904 1.00 21.36 93 LEU B C 1
ATOM 4416 O O . LEU B 1 70 ? -8.373 21.354 -22.168 1.00 20.13 93 LEU B O 1
ATOM 4421 N N . MET B 1 71 ? -7.121 19.515 -22.460 1.00 20.88 94 MET B N 1
ATOM 4422 C CA . MET B 1 71 ? -6.716 19.494 -21.050 1.00 21.29 94 MET B CA 1
ATOM 4423 C C . MET B 1 71 ? -5.858 20.714 -20.686 1.00 20.87 94 MET B C 1
ATOM 4424 O O . MET B 1 71 ? -5.997 21.249 -19.592 1.00 19.91 94 MET B O 1
ATOM 4429 N N . ASN B 1 72 ? -5.021 21.182 -21.611 1.00 21.16 95 ASN B N 1
ATOM 4430 C CA . ASN B 1 72 ? -4.227 22.399 -21.377 1.00 21.49 95 ASN B CA 1
ATOM 4431 C C . ASN B 1 72 ? -5.123 23.630 -21.180 1.00 21.54 95 ASN B C 1
ATOM 4432 O O . ASN B 1 72 ? -4.846 24.464 -20.317 1.00 20.91 95 ASN B O 1
ATOM 4437 N N . SER B 1 73 ? -6.216 23.712 -21.943 1.00 21.15 96 SER B N 1
ATOM 4438 C CA . SER B 1 73 ? -7.168 24.816 -21.801 1.00 21.90 96 SER B CA 1
ATOM 4439 C C . SER B 1 73 ? -7.871 24.836 -20.435 1.00 21.21 96 SER B C 1
ATOM 4440 O O . SER B 1 73 ? -8.325 25.889 -19.998 1.00 20.63 96 SER B O 1
ATOM 4443 N N . LEU B 1 74 ? -7.962 23.680 -19.769 1.00 20.57 97 LEU B N 1
ATOM 4444 C CA . LEU B 1 74 ? -8.498 23.616 -18.403 1.00 20.62 97 LEU B CA 1
ATOM 4445 C C . LEU B 1 74 ? -7.542 24.177 -17.347 1.00 19.82 97 LEU B C 1
ATOM 4446 O O . LEU B 1 74 ? -7.973 24.495 -16.247 1.00 19.80 97 LEU B O 1
ATOM 4451 N N . GLY B 1 75 ? -6.250 24.231 -17.672 1.00 19.08 98 GLY B N 1
ATOM 4452 C CA . GLY B 1 75 ? -5.208 24.711 -16.779 1.00 18.32 98 GLY B CA 1
ATOM 4453 C C . GLY B 1 75 ? -4.670 23.636 -15.855 1.00 17.85 98 GLY B C 1
ATOM 4454 O O . GLY B 1 75 ? -4.165 23.954 -14.796 1.00 16.62 98 GLY B O 1
ATOM 4455 N N . VAL B 1 76 ? -4.793 22.361 -16.237 1.00 17.46 99 VAL B N 1
ATOM 4456 C CA . VAL B 1 76 ? -4.198 21.271 -15.455 1.00 17.12 99 VAL B CA 1
ATOM 4457 C C . VAL B 1 76 ? -2.674 21.399 -15.453 1.00 17.12 99 VAL B C 1
ATOM 4458 O O . VAL B 1 76 ? -2.109 21.980 -16.370 1.00 16.91 99 VAL B O 1
ATOM 4462 N N . ASN B 1 77 ? -2.016 20.863 -14.427 1.00 17.00 100 ASN B N 1
ATOM 4463 C CA . ASN B 1 77 ? -0.560 20.743 -14.453 1.00 17.51 100 ASN B CA 1
ATOM 4464 C C . ASN B 1 77 ? -0.072 19.288 -14.486 1.00 16.79 100 ASN B C 1
ATOM 4465 O O . ASN B 1 77 ? 1.131 19.040 -14.347 1.00 16.22 100 ASN B O 1
ATOM 4470 N N . ALA B 1 78 ? -0.997 18.343 -14.675 1.00 15.99 101 ALA B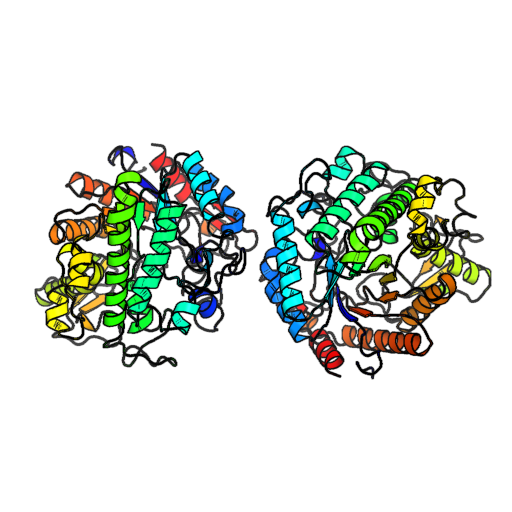 N 1
ATOM 4471 C CA . ALA B 1 78 ? -0.655 16.918 -14.770 1.00 15.38 101 ALA B CA 1
ATOM 4472 C C . ALA B 1 78 ? -1.704 16.122 -15.519 1.00 15.03 101 ALA B C 1
ATOM 4473 O O . ALA B 1 78 ? -2.863 16.548 -15.650 1.00 15.06 101 ALA B O 1
ATOM 4475 N N . TYR B 1 79 ? -1.282 14.959 -16.011 1.00 14.47 102 TYR B N 1
ATOM 4476 C CA . TYR B 1 79 ? -2.140 14.090 -16.798 1.00 14.34 102 TYR B CA 1
ATOM 4477 C C . TYR B 1 79 ? -1.820 12.646 -16.445 1.00 14.33 102 TYR B C 1
ATOM 4478 O O . TYR B 1 79 ? -0.676 12.221 -16.628 1.00 13.79 102 TYR B O 1
ATOM 4487 N N . ARG B 1 80 ? -2.829 11.935 -15.924 1.00 13.84 103 ARG B N 1
ATOM 4488 C CA . ARG B 1 80 ? -2.734 10.522 -15.587 1.00 14.07 103 ARG B CA 1
ATOM 4489 C C . ARG B 1 80 ? -3.264 9.655 -16.739 1.00 14.42 103 ARG B C 1
ATOM 4490 O O . ARG B 1 80 ? -4.446 9.748 -17.111 1.00 14.40 103 ARG B O 1
ATOM 4498 N N . PHE B 1 81 ? -2.373 8.832 -17.294 1.00 14.48 104 PHE B N 1
ATOM 4499 C CA . PHE B 1 81 ? -2.687 7.918 -18.395 1.00 14.60 104 PHE B CA 1
ATOM 4500 C C . PHE B 1 81 ? -1.965 6.576 -18.198 1.00 14.59 104 PHE B C 1
ATOM 4501 O O . PHE B 1 81 ? -1.025 6.483 -17.405 1.00 15.15 104 PHE B O 1
ATOM 4509 N N . SER B 1 82 ? -2.387 5.557 -18.943 1.00 14.66 105 SER B N 1
ATOM 4510 C CA . SER B 1 82 ? -1.761 4.247 -18.881 1.00 14.63 105 SER B CA 1
ATOM 4511 C C . SER B 1 82 ? -1.069 3.885 -20.200 1.00 14.74 105 SER B C 1
ATOM 4512 O O . SER B 1 82 ? -1.381 4.426 -21.260 1.00 14.48 105 SER B O 1
ATOM 4515 N N . ILE B 1 83 ? -0.085 2.999 -20.097 1.00 15.09 106 ILE B N 1
ATOM 4516 C CA . ILE B 1 83 ? 0.674 2.534 -21.246 1.00 15.38 106 ILE B CA 1
ATOM 4517 C C . ILE B 1 83 ? 0.153 1.156 -21.630 1.00 15.01 106 ILE B C 1
ATOM 4518 O O . ILE B 1 83 ? 0.040 0.271 -20.785 1.00 14.43 106 ILE B O 1
ATOM 4523 N N . SER B 1 84 ? -0.165 0.979 -22.911 1.00 15.12 107 SER B N 1
ATOM 4524 C CA . SER B 1 84 ? -0.622 -0.316 -23.410 1.00 15.17 107 SER B CA 1
ATOM 4525 C C . SER B 1 84 ? 0.567 -1.275 -23.516 1.00 14.72 107 SER B C 1
ATOM 4526 O O . SER B 1 84 ? 1.455 -1.090 -24.345 1.00 14.72 107 SER B O 1
ATOM 4529 N N . TRP B 1 85 ? 0.584 -2.279 -22.647 1.00 14.45 108 TRP B N 1
ATOM 4530 C CA . TRP B 1 85 ? 1.613 -3.342 -22.659 1.00 14.73 108 TRP B CA 1
ATOM 4531 C C . TRP B 1 85 ? 1.751 -3.939 -24.077 1.00 15.06 108 TRP B C 1
ATOM 4532 O O . TRP B 1 85 ? 2.857 -4.132 -24.575 1.00 14.49 108 TRP B O 1
ATOM 4543 N N . SER B 1 86 ? 0.605 -4.206 -24.703 1.00 15.43 109 SER B N 1
ATOM 4544 C CA . SER B 1 86 ? 0.537 -4.756 -26.058 1.00 16.05 109 SER B CA 1
ATOM 4545 C C . SER B 1 86 ? 1.182 -3.896 -27.161 1.00 15.70 109 SER B C 1
ATOM 4546 O O . SER B 1 86 ? 1.519 -4.422 -28.230 1.00 14.82 109 SER B O 1
ATOM 4549 N N . ARG B 1 87 ? 1.303 -2.582 -26.918 1.00 15.24 110 ARG B N 1
ATOM 4550 C CA . ARG B 1 87 ? 2.027 -1.680 -27.807 1.00 15.34 110 ARG B CA 1
ATOM 4551 C C . ARG B 1 87 ? 3.521 -1.679 -27.551 1.00 15.50 110 ARG B C 1
ATOM 4552 O O . ARG B 1 87 ? 4.288 -1.473 -28.475 1.00 16.55 110 ARG B O 1
ATOM 4560 N N . ILE B 1 88 ? 3.942 -1.824 -26.301 1.00 15.50 111 ILE B N 1
ATOM 4561 C CA . ILE B 1 88 ? 5.362 -1.725 -25.972 1.00 16.03 111 ILE B CA 1
ATOM 4562 C C . ILE B 1 88 ? 6.080 -3.052 -26.227 1.00 16.53 111 ILE B C 1
ATOM 4563 O O . ILE B 1 88 ? 7.159 -3.081 -26.834 1.00 16.67 111 ILE B O 1
ATOM 4568 N N . LEU B 1 89 ? 5.490 -4.134 -25.727 1.00 16.37 112 LEU B N 1
ATOM 4569 C CA . LEU B 1 89 ? 6.012 -5.484 -25.915 1.00 16.59 112 LEU B CA 1
ATOM 4570 C C . LEU B 1 89 ? 4.856 -6.351 -26.399 1.00 16.89 112 LEU B C 1
ATOM 4571 O O . LEU B 1 89 ? 4.208 -7.004 -25.582 1.00 16.95 112 LEU B O 1
ATOM 4576 N N . PRO B 1 90 ? 4.563 -6.337 -27.724 1.00 16.75 113 PRO B N 1
ATOM 4577 C CA . PRO B 1 90 ? 3.403 -7.066 -28.247 1.00 17.14 113 PRO B CA 1
ATOM 4578 C C . PRO B 1 90 ? 3.361 -8.535 -27.855 1.00 17.26 113 PRO B C 1
ATOM 4579 O O . PRO B 1 90 ? 2.282 -9.061 -27.672 1.00 17.85 113 PRO B O 1
ATOM 4583 N N . LYS B 1 91 ? 4.523 -9.165 -27.706 1.00 17.90 114 LYS B N 1
ATOM 4584 C CA . LYS B 1 91 ? 4.624 -10.576 -27.329 1.00 18.42 114 LYS B CA 1
ATOM 4585 C C . LYS B 1 91 ? 5.280 -10.765 -25.963 1.00 18.50 114 LYS B C 1
ATOM 4586 O O . LYS B 1 91 ? 5.802 -11.843 -25.672 1.00 18.08 114 LYS B O 1
ATOM 4592 N N . GLY B 1 92 ? 5.226 -9.736 -25.109 1.00 18.65 115 GLY B N 1
ATOM 4593 C CA . GLY B 1 92 ? 5.973 -9.729 -23.851 1.00 19.04 115 GLY B CA 1
ATOM 4594 C C . GLY B 1 92 ? 7.455 -10.069 -24.013 1.00 19.36 115 GLY B C 1
ATOM 4595 O O . GLY B 1 92 ? 8.106 -9.592 -24.947 1.00 19.06 115 GLY B O 1
ATOM 4596 N N . ARG B 1 93 ? 7.976 -10.919 -23.120 1.00 19.01 116 ARG B N 1
ATOM 4597 C CA . ARG B 1 93 ? 9.363 -11.416 -23.218 1.00 19.32 116 ARG B CA 1
ATOM 4598 C C . ARG B 1 93 ? 9.611 -12.321 -24.445 1.00 19.13 116 ARG B C 1
ATOM 4599 O O . ARG B 1 93 ? 10.753 -12.634 -24.762 1.00 17.85 116 ARG B O 1
ATOM 4607 N N . PHE B 1 94 ? 8.550 -12.719 -25.142 1.00 18.80 117 PHE B N 1
ATOM 4608 C CA . PHE B 1 94 ? 8.654 -13.676 -26.241 1.00 19.33 117 PHE B CA 1
ATOM 4609 C C . PHE B 1 94 ? 8.772 -12.990 -27.607 1.00 19.11 117 PHE B C 1
ATOM 4610 O O . PHE B 1 94 ? 8.685 -13.644 -28.637 1.00 19.82 117 PHE B O 1
ATOM 4618 N N . GLY B 1 95 ? 8.982 -11.673 -27.602 1.00 19.07 118 GLY B N 1
ATOM 4619 C CA . GLY B 1 95 ? 9.299 -10.913 -28.804 1.00 18.96 118 GLY B CA 1
ATOM 4620 C C . GLY B 1 95 ? 10.060 -9.664 -28.406 1.00 19.30 118 GLY B C 1
ATOM 4621 O O . GLY B 1 95 ? 10.457 -9.522 -27.249 1.00 19.17 118 GLY B O 1
ATOM 4622 N N . GLY B 1 96 ? 10.245 -8.749 -29.349 1.00 18.83 119 GLY B N 1
ATOM 4623 C CA . GLY B 1 96 ? 11.068 -7.562 -29.108 1.00 19.38 119 GLY B CA 1
ATOM 4624 C C . GLY B 1 96 ? 10.269 -6.365 -28.614 1.00 19.66 119 GLY B C 1
ATOM 4625 O O . GLY B 1 96 ? 9.031 -6.396 -28.552 1.00 19.27 119 GLY B O 1
ATOM 4626 N N . VAL B 1 97 ? 10.994 -5.304 -28.275 1.00 19.31 120 VAL B N 1
ATOM 4627 C CA . VAL B 1 97 ? 10.389 -4.012 -27.988 1.00 19.52 120 VAL B CA 1
ATOM 4628 C C . VAL B 1 97 ? 9.907 -3.427 -29.316 1.00 19.52 120 VAL B C 1
ATOM 4629 O O . VAL B 1 97 ? 10.619 -3.492 -30.324 1.00 19.94 120 VAL B O 1
ATOM 4633 N N . ASN B 1 98 ? 8.707 -2.849 -29.309 1.00 19.17 121 ASN B N 1
ATOM 4634 C CA . ASN B 1 98 ? 8.062 -2.353 -30.522 1.00 18.93 121 ASN B CA 1
ATOM 4635 C C . ASN B 1 98 ? 8.324 -0.845 -30.671 1.00 19.35 121 ASN B C 1
ATOM 4636 O O . ASN B 1 98 ? 7.769 -0.074 -29.897 1.00 18.82 121 ASN B O 1
ATOM 4641 N N . PRO B 1 99 ? 9.134 -0.425 -31.683 1.00 20.61 122 PRO B N 1
ATOM 4642 C CA . PRO B 1 99 ? 9.432 1.014 -31.864 1.00 20.57 122 PRO B CA 1
ATOM 4643 C C . PRO B 1 99 ? 8.221 1.919 -32.051 1.00 19.25 122 PRO B C 1
ATOM 4644 O O . PRO B 1 99 ? 8.220 3.028 -31.525 1.00 19.05 122 PRO B O 1
ATOM 4648 N N . ALA B 1 100 ? 7.193 1.450 -32.753 1.00 18.54 123 ALA B N 1
ATOM 4649 C CA . ALA B 1 100 ? 5.990 2.263 -32.970 1.00 18.48 123 ALA B CA 1
ATOM 4650 C C . ALA B 1 100 ? 5.270 2.606 -31.654 1.00 18.42 123 ALA B C 1
ATOM 4651 O O . ALA B 1 100 ? 4.822 3.736 -31.469 1.00 18.27 123 ALA B O 1
ATOM 4653 N N . GLY B 1 101 ? 5.205 1.649 -30.724 1.00 18.15 124 GLY B N 1
ATOM 4654 C CA . GLY B 1 101 ? 4.619 1.884 -29.396 1.00 17.57 124 GLY B CA 1
ATOM 4655 C C . GLY B 1 101 ? 5.420 2.893 -28.589 1.00 17.19 124 GLY B C 1
ATOM 4656 O O . GLY B 1 101 ? 4.853 3.841 -28.026 1.00 16.95 124 GLY B O 1
ATOM 4657 N N . ILE B 1 102 ? 6.740 2.700 -28.570 1.00 17.08 125 ILE B N 1
ATOM 4658 C CA . ILE B 1 102 ? 7.667 3.623 -27.906 1.00 17.34 125 ILE B CA 1
ATOM 4659 C C . ILE B 1 102 ? 7.480 5.032 -28.460 1.00 17.78 125 ILE B C 1
ATOM 4660 O O . ILE B 1 102 ? 7.340 5.994 -27.695 1.00 16.38 125 ILE B O 1
ATOM 4665 N N . ASP B 1 103 ? 7.494 5.129 -29.792 1.00 18.32 126 ASP B N 1
ATOM 466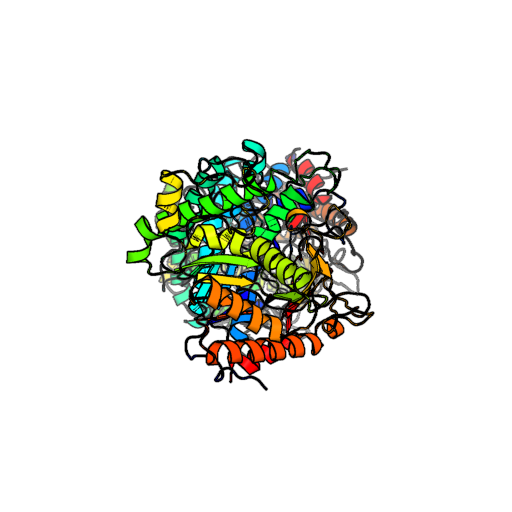6 C CA A ASP B 1 103 ? 7.332 6.410 -30.497 0.50 18.28 126 ASP B CA 1
ATOM 4667 C CA B ASP B 1 103 ? 7.340 6.402 -30.493 0.50 19.55 126 ASP B CA 1
ATOM 4668 C C . ASP B 1 103 ? 6.035 7.115 -30.115 1.00 18.61 126 ASP B C 1
ATOM 4669 O O . ASP B 1 103 ? 6.024 8.327 -29.890 1.00 19.13 126 ASP B O 1
ATOM 4678 N N . PHE B 1 104 ? 4.934 6.373 -30.040 1.00 17.89 127 PHE B N 1
ATOM 4679 C CA . PHE B 1 104 ? 3.654 7.009 -29.681 1.00 17.25 127 PHE B CA 1
ATOM 4680 C C . PHE B 1 104 ? 3.692 7.678 -28.300 1.00 16.56 127 PHE B C 1
ATOM 4681 O O . PHE B 1 104 ? 3.341 8.869 -28.148 1.00 16.04 127 PHE B O 1
ATOM 4689 N N . TYR B 1 105 ? 4.107 6.917 -27.291 1.00 15.62 128 TYR B N 1
ATOM 4690 C CA . TYR B 1 105 ? 4.117 7.450 -25.935 1.00 15.29 128 TYR B CA 1
ATOM 4691 C C . TYR B 1 105 ? 5.144 8.581 -25.799 1.00 15.86 128 TYR B C 1
ATOM 4692 O O . TYR B 1 105 ? 4.888 9.530 -25.067 1.00 16.20 128 TYR B O 1
ATOM 4701 N N . ASN B 1 106 ? 6.260 8.517 -26.530 1.00 15.95 129 ASN B N 1
ATOM 4702 C CA . ASN B 1 106 ? 7.196 9.647 -26.547 1.00 16.65 129 ASN B CA 1
ATOM 4703 C C . ASN B 1 106 ? 6.537 10.908 -27.091 1.00 17.14 129 ASN B C 1
ATOM 4704 O O . ASN B 1 106 ? 6.745 11.983 -26.547 1.00 18.06 129 ASN B O 1
ATOM 4709 N N . LYS B 1 107 ? 5.733 10.788 -28.142 1.00 18.19 130 LYS B N 1
ATOM 4710 C CA . LYS B 1 107 ? 5.025 11.968 -28.671 1.00 18.89 130 LYS B CA 1
ATOM 4711 C C . LYS B 1 107 ? 4.031 12.528 -27.660 1.00 18.01 130 LYS B C 1
ATOM 4712 O O . LYS B 1 107 ? 3.916 13.745 -27.493 1.00 18.20 130 LYS B O 1
ATOM 4718 N N . LEU B 1 108 ? 3.307 11.630 -26.997 1.00 17.22 131 LEU B N 1
ATOM 4719 C CA . LEU B 1 108 ? 2.322 12.018 -26.000 1.00 16.86 131 LEU B CA 1
ATOM 4720 C C . LEU B 1 108 ? 2.986 12.742 -24.834 1.00 16.78 131 LEU B C 1
ATOM 4721 O O . LEU B 1 108 ? 2.554 13.819 -24.438 1.00 15.44 131 LEU B O 1
ATOM 4726 N N . ILE B 1 109 ? 4.037 12.125 -24.301 1.00 17.00 132 ILE B N 1
ATOM 4727 C CA . ILE B 1 109 ? 4.789 12.685 -23.183 1.00 16.88 132 ILE B CA 1
ATOM 4728 C C . ILE B 1 109 ? 5.380 14.045 -23.555 1.00 17.18 132 ILE B C 1
ATOM 4729 O O . ILE B 1 109 ? 5.247 15.001 -22.785 1.00 16.67 132 ILE B O 1
ATOM 4734 N N . ASP B 1 110 ? 6.010 14.129 -24.726 1.00 17.74 133 ASP B N 1
ATOM 4735 C CA . ASP B 1 110 ? 6.588 15.398 -25.191 1.00 18.45 133 ASP B CA 1
ATOM 4736 C C . ASP B 1 110 ? 5.504 16.488 -25.368 1.00 19.01 133 ASP B C 1
ATOM 4737 O O . ASP B 1 110 ? 5.743 17.647 -25.002 1.00 19.14 133 ASP B O 1
ATOM 4742 N N . SER B 1 111 ? 4.321 16.121 -25.882 1.00 19.12 134 SER B N 1
ATOM 4743 C CA . SER B 1 111 ? 3.215 17.087 -26.053 1.00 20.31 134 SER B CA 1
ATOM 4744 C C . SER B 1 111 ? 2.753 17.694 -24.738 1.00 19.97 134 SER B C 1
ATOM 4745 O O . SER B 1 111 ? 2.630 18.913 -24.633 1.00 20.01 134 SER B O 1
ATOM 4748 N N . ILE B 1 112 ? 2.479 16.854 -23.740 1.00 19.62 135 ILE B N 1
ATOM 4749 C CA . ILE B 1 112 ? 2.024 17.377 -22.435 1.00 19.94 135 ILE B CA 1
ATOM 4750 C C . ILE B 1 112 ? 3.107 18.213 -21.731 1.00 20.17 135 ILE B C 1
ATOM 4751 O O . ILE B 1 112 ? 2.805 19.289 -21.198 1.00 20.57 135 ILE B O 1
ATOM 4756 N N . LEU B 1 113 ? 4.365 17.773 -21.793 1.00 20.48 136 LEU B N 1
ATOM 4757 C CA . LEU B 1 113 ? 5.466 18.532 -21.184 1.00 21.33 136 LEU B CA 1
ATOM 4758 C C . LEU B 1 113 ? 5.720 19.892 -21.838 1.00 22.35 136 LEU B C 1
ATOM 4759 O O . LEU B 1 113 ? 6.070 20.840 -21.133 1.00 23.34 136 LEU B O 1
ATOM 4764 N N . LEU B 1 114 ? 5.528 19.989 -23.156 1.00 23.69 137 LEU B N 1
ATOM 4765 C CA . LEU B 1 114 ? 5.572 21.272 -23.860 1.00 26.13 137 LEU B CA 1
ATOM 4766 C C . LEU B 1 114 ? 4.577 22.303 -23.267 1.00 26.52 137 LEU B C 1
ATOM 4767 O O . LEU B 1 114 ? 4.848 23.505 -23.288 1.00 25.91 137 LEU B O 1
ATOM 4772 N N . LYS B 1 115 ? 3.448 21.819 -22.733 1.00 25.74 138 LYS B N 1
ATOM 4773 C CA . LYS B 1 115 ? 2.437 22.654 -22.075 1.00 25.52 138 LYS B CA 1
ATOM 4774 C C . LYS B 1 115 ? 2.606 22.776 -20.561 1.00 23.92 138 LYS B C 1
ATOM 4775 O O . LYS B 1 115 ? 1.695 23.263 -19.900 1.00 24.81 138 LYS B O 1
ATOM 4781 N N . GLY B 1 116 ? 3.737 22.343 -20.000 1.00 22.58 139 GLY B N 1
ATOM 4782 C CA . GLY B 1 116 ? 3.911 22.282 -18.534 1.00 22.42 139 GLY B CA 1
ATOM 4783 C C . GLY B 1 116 ? 3.018 21.279 -17.798 1.00 21.12 139 GLY B C 1
ATOM 4784 O O . GLY B 1 116 ? 2.738 21.455 -16.610 1.00 20.42 139 GLY B O 1
ATOM 4785 N N . ILE B 1 117 ? 2.578 20.228 -18.499 1.00 20.23 140 ILE B N 1
ATOM 4786 C CA . ILE B 1 117 ? 1.689 19.198 -17.924 1.00 18.96 140 ILE B CA 1
ATOM 4787 C C . ILE B 1 117 ? 2.535 17.959 -17.629 1.00 18.87 140 ILE B C 1
ATOM 4788 O O . ILE B 1 117 ? 3.083 17.349 -18.544 1.00 17.91 140 ILE B O 1
ATOM 4793 N N . GLN B 1 118 ? 2.639 17.607 -16.346 1.00 19.03 141 GLN B N 1
ATOM 4794 C CA . GLN B 1 118 ? 3.485 16.509 -15.885 1.00 18.97 141 GLN B CA 1
ATOM 4795 C C . GLN B 1 118 ? 2.820 15.129 -16.109 1.00 18.62 141 GLN B C 1
ATOM 4796 O O . GLN B 1 118 ? 1.672 14.926 -15.729 1.00 17.88 141 GLN B O 1
ATOM 4802 N N . PRO B 1 119 ? 3.542 14.176 -16.712 1.00 17.99 142 PRO B N 1
ATOM 4803 C CA . PRO B 1 119 ? 3.006 12.815 -16.814 1.00 17.83 142 PRO B CA 1
ATOM 4804 C C . PRO B 1 119 ? 2.837 12.129 -15.455 1.00 16.76 142 PRO B C 1
ATOM 4805 O O . PRO B 1 119 ? 3.653 12.313 -14.558 1.00 15.73 142 PRO B O 1
ATOM 4809 N N . PHE B 1 120 ? 1.768 11.358 -15.315 1.00 15.51 143 PHE B N 1
ATOM 4810 C CA . PHE B 1 120 ? 1.543 10.553 -14.118 1.00 15.28 143 PHE B CA 1
ATOM 4811 C C . PHE B 1 120 ? 1.109 9.184 -14.654 1.00 15.09 143 PHE B C 1
ATOM 4812 O O . PHE B 1 120 ? -0.070 8.960 -14.953 1.00 15.03 143 PHE B O 1
ATOM 4820 N N . VAL B 1 121 ? 2.068 8.276 -14.807 1.00 14.86 144 VAL B N 1
ATOM 4821 C CA . VAL B 1 121 ? 1.897 7.165 -15.748 1.00 14.85 144 VAL B CA 1
ATOM 4822 C C . VAL B 1 121 ? 1.602 5.852 -15.056 1.00 14.86 144 VAL B C 1
ATOM 4823 O O . VAL B 1 121 ? 2.384 5.424 -14.213 1.00 15.71 144 VAL B O 1
ATOM 4827 N N . THR B 1 122 ? 0.496 5.211 -15.450 1.00 14.19 145 THR B N 1
ATOM 4828 C CA . THR B 1 122 ? 0.158 3.856 -14.999 1.00 14.10 145 THR B CA 1
ATOM 4829 C C . THR B 1 122 ? 0.753 2.842 -15.973 1.00 14.19 145 THR B C 1
ATOM 4830 O O . THR B 1 122 ? 0.539 2.948 -17.171 1.00 14.38 145 THR B O 1
ATOM 4834 N N . LEU B 1 123 ? 1.477 1.850 -15.466 1.00 14.31 146 LEU B N 1
ATOM 4835 C CA . LEU B 1 123 ? 2.023 0.809 -16.326 1.00 14.88 146 LEU B CA 1
ATOM 4836 C C . LEU B 1 123 ? 0.914 -0.122 -16.821 1.00 15.09 146 LEU B C 1
ATOM 4837 O O . LEU B 1 123 ? 0.783 -0.330 -18.019 1.00 14.70 146 LEU B O 1
ATOM 4842 N N . THR B 1 124 ? 0.101 -0.639 -15.904 1.00 15.13 147 THR B N 1
ATOM 4843 C CA . THR B 1 124 ? -0.957 -1.589 -16.252 1.00 15.31 147 THR B CA 1
ATOM 4844 C C . THR B 1 124 ? -2.289 -1.181 -15.627 1.00 14.59 147 THR B C 1
ATOM 4845 O O . THR B 1 124 ? -2.395 -0.932 -14.417 1.00 14.22 147 THR B O 1
ATOM 4849 N N . HIS B 1 125 ? -3.301 -1.100 -16.478 1.00 14.17 148 HIS B N 1
ATOM 4850 C CA . HIS B 1 125 ? -4.627 -0.679 -16.074 1.00 13.75 148 HIS B CA 1
ATOM 4851 C C . HIS B 1 125 ? -5.600 -1.687 -16.688 1.00 13.85 148 HIS B C 1
ATOM 4852 O O . HIS B 1 125 ? -6.222 -1.424 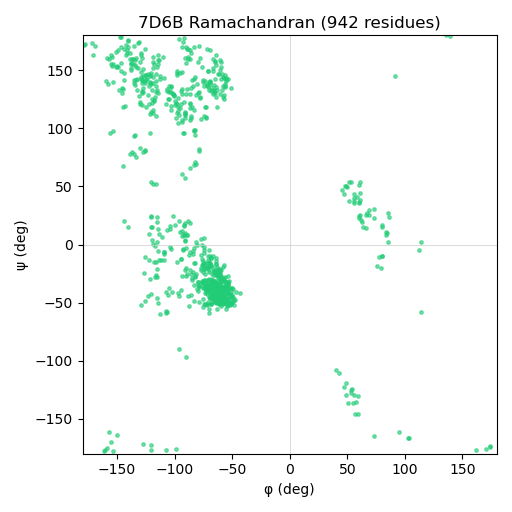-17.704 1.00 13.92 148 HIS B O 1
ATOM 4859 N N . TYR B 1 126 ? -5.640 -2.873 -16.072 1.00 14.09 149 TYR B N 1
ATOM 4860 C CA . TYR B 1 126 ? -6.494 -4.016 -16.438 1.00 14.32 149 TYR B CA 1
ATOM 4861 C C . TYR B 1 126 ? -5.984 -4.839 -17.631 1.00 15.56 149 TYR B C 1
ATOM 4862 O O . TYR B 1 126 ? -6.367 -5.999 -17.781 1.00 16.62 149 TYR B O 1
ATOM 4871 N N . ASP B 1 127 ? -5.118 -4.253 -18.455 1.00 16.53 150 ASP B N 1
ATOM 4872 C CA . ASP B 1 127 ? -4.734 -4.828 -19.740 1.00 17.11 150 ASP B CA 1
ATOM 4873 C C . ASP B 1 127 ? -3.471 -5.675 -19.646 1.00 16.46 150 ASP B C 1
ATOM 4874 O O . ASP B 1 127 ? -2.591 -5.399 -18.832 1.00 17.05 150 ASP B O 1
ATOM 4879 N N . ILE B 1 128 ? -3.411 -6.697 -20.499 1.00 15.79 151 ILE B N 1
ATOM 4880 C CA A ILE B 1 128 ? -2.216 -7.526 -20.692 0.50 15.65 151 ILE B CA 1
ATOM 4881 C CA B ILE B 1 128 ? -2.240 -7.553 -20.657 0.50 15.76 151 ILE B CA 1
ATOM 4882 C C . ILE B 1 128 ? -2.243 -8.040 -22.117 1.00 15.40 151 ILE B C 1
ATOM 4883 O O . ILE B 1 128 ? -3.314 -8.156 -22.702 1.00 14.71 151 ILE B O 1
ATOM 4892 N N . PRO B 1 129 ? -1.059 -8.342 -22.697 1.00 15.28 152 PRO B N 1
ATOM 4893 C CA . PRO B 1 129 ? -1.156 -9.007 -24.001 1.00 15.54 152 PRO B CA 1
ATOM 4894 C C . PRO B 1 129 ? -1.831 -10.375 -23.816 1.00 15.60 152 PRO B C 1
ATOM 4895 O O . PRO B 1 129 ? -1.507 -11.099 -22.858 1.00 15.00 152 PRO B O 1
ATOM 4899 N N . GLN B 1 130 ? -2.769 -10.707 -24.699 1.00 16.07 153 GLN B N 1
ATOM 4900 C CA . GLN B 1 130 ? -3.465 -11.999 -24.638 1.00 16.68 153 GLN B CA 1
ATOM 4901 C C . GLN B 1 130 ? -2.464 -13.146 -24.612 1.00 16.98 153 GLN B C 1
ATOM 4902 O O . GLN B 1 130 ? -2.709 -14.176 -23.983 1.00 17.05 153 GLN B O 1
ATOM 4908 N N . GLU B 1 131 ? -1.339 -12.960 -25.298 1.00 18.01 154 GLU B N 1
ATOM 4909 C CA . GLU B 1 131 ? -0.286 -13.970 -25.348 1.00 18.24 154 GLU B CA 1
ATOM 4910 C C . GLU B 1 131 ? 0.191 -14.441 -23.968 1.00 17.72 154 GLU B C 1
ATOM 4911 O O . GLU B 1 131 ? 0.517 -15.620 -23.802 1.00 17.38 154 GLU B O 1
ATOM 4917 N N . LEU B 1 132 ? 0.224 -13.534 -22.988 1.00 16.96 155 LEU B N 1
ATOM 4918 C CA . LEU B 1 132 ? 0.641 -13.902 -21.627 1.00 16.90 155 LEU B CA 1
ATOM 4919 C C . LEU B 1 132 ? -0.393 -14.752 -20.895 1.00 16.52 155 LEU B C 1
ATOM 4920 O O . LEU B 1 132 ? -0.028 -15.620 -20.092 1.00 16.26 155 LEU B O 1
ATOM 4925 N N . GLU B 1 133 ? -1.667 -14.520 -21.182 1.00 16.45 156 GLU B N 1
ATOM 4926 C CA . GLU B 1 133 ? -2.734 -15.407 -20.713 1.00 17.15 156 GLU B CA 1
ATOM 4927 C C . GLU B 1 133 ? -2.607 -16.779 -21.372 1.00 16.99 156 GLU B C 1
ATOM 4928 O O . GLU B 1 133 ? -2.671 -17.816 -20.697 1.00 15.99 156 GLU B O 1
ATOM 4934 N N . ASP B 1 134 ? -2.446 -16.772 -22.693 1.00 17.37 157 ASP B N 1
ATOM 4935 C CA . ASP B 1 134 ? -2.354 -18.011 -23.467 1.00 17.92 157 ASP B CA 1
ATOM 4936 C C . ASP B 1 134 ? -1.178 -18.871 -23.039 1.00 17.59 157 ASP B C 1
ATOM 4937 O O . ASP B 1 134 ? -1.335 -20.064 -22.840 1.00 17.71 157 ASP B O 1
ATOM 4942 N N . ARG B 1 135 ? -0.006 -18.260 -22.904 1.00 17.80 158 ARG B N 1
ATOM 4943 C CA . ARG B 1 135 ? 1.217 -19.010 -22.651 1.00 18.16 158 ARG B CA 1
ATOM 4944 C C . ARG B 1 135 ? 1.286 -19.629 -21.255 1.00 18.96 158 ARG B C 1
ATOM 4945 O O . ARG B 1 135 ? 1.659 -20.785 -21.137 1.00 18.95 158 ARG B O 1
ATOM 4953 N N . TYR B 1 136 ? 0.926 -18.879 -20.208 1.00 19.28 159 TYR B N 1
ATOM 4954 C CA . TYR B 1 136 ? 1.033 -19.415 -18.839 1.00 18.95 159 TYR B CA 1
ATOM 4955 C C . TYR B 1 136 ? -0.050 -18.994 -17.848 1.00 18.46 159 TYR B C 1
ATOM 4956 O O . TYR B 1 136 ? 0.119 -19.155 -16.642 1.00 19.08 159 TYR B O 1
ATOM 4965 N N . GLY B 1 137 ? -1.192 -18.538 -18.344 1.00 18.30 160 GLY B N 1
ATOM 4966 C CA . GLY B 1 137 ? -2.285 -18.115 -17.472 1.00 18.28 160 GLY B CA 1
ATOM 4967 C C . GLY B 1 137 ? -2.001 -16.840 -16.680 1.00 17.60 160 GLY B C 1
ATOM 4968 O O . GLY B 1 137 ? -2.523 -16.657 -15.581 1.00 16.79 160 GLY B O 1
ATOM 4969 N N . ALA B 1 138 ? -1.176 -15.969 -17.255 1.00 17.31 161 ALA B N 1
ATOM 4970 C CA . ALA B 1 138 ? -0.842 -14.653 -16.699 1.00 17.21 161 ALA B CA 1
ATOM 4971 C C . ALA B 1 138 ? -0.626 -14.631 -15.171 1.00 16.98 161 ALA B C 1
ATOM 4972 O O . ALA B 1 138 ? 0.361 -15.212 -14.705 1.00 16.86 161 ALA B O 1
ATOM 4974 N N . TRP B 1 139 ? -1.567 -14.047 -14.409 1.00 16.43 162 TRP B N 1
ATOM 4975 C CA . TRP B 1 139 ? -1.398 -13.785 -12.959 1.00 16.32 162 TRP B CA 1
ATOM 4976 C C . TRP B 1 139 ? -1.431 -15.050 -12.090 1.00 16.41 162 TRP B C 1
ATOM 4977 O O . TRP B 1 139 ? -1.029 -15.014 -10.926 1.00 15.83 162 TRP B O 1
ATOM 4988 N N . LEU B 1 140 ? -1.869 -16.173 -12.661 1.00 16.41 163 LEU B N 1
ATOM 4989 C CA . LEU B 1 140 ? -1.809 -17.455 -11.965 1.00 17.01 163 LEU B CA 1
ATOM 4990 C C . LEU B 1 140 ? -0.440 -18.144 -12.018 1.00 17.01 163 LEU B C 1
ATOM 4991 O O . LEU B 1 140 ? -0.308 -19.246 -11.499 1.00 18.53 163 LEU B O 1
ATOM 4996 N N . ASN B 1 141 ? 0.575 -17.530 -12.627 1.00 16.79 164 ASN B N 1
ATOM 4997 C CA . ASN B 1 141 ? 1.915 -18.129 -12.684 1.00 17.00 164 ASN B CA 1
ATOM 4998 C C . ASN B 1 141 ? 2.973 -17.087 -12.350 1.00 16.95 164 ASN B C 1
ATOM 4999 O O . ASN B 1 141 ? 2.900 -15.956 -12.833 1.00 16.51 164 ASN B O 1
ATOM 5004 N N . ALA B 1 142 ? 3.963 -17.475 -11.545 1.00 16.64 165 ALA B N 1
ATOM 5005 C CA . ALA B 1 142 ? 4.998 -16.554 -11.084 1.00 17.18 165 ALA B CA 1
ATOM 5006 C C . ALA B 1 142 ? 5.826 -15.942 -12.219 1.00 17.40 165 ALA B C 1
ATOM 5007 O O . ALA B 1 142 ? 6.424 -14.892 -12.037 1.00 17.25 165 ALA B O 1
ATOM 5009 N N . GLU B 1 143 ? 5.845 -16.587 -13.388 1.00 17.92 166 GLU B N 1
ATOM 5010 C CA . GLU B 1 143 ? 6.512 -16.040 -14.567 1.00 18.12 166 GLU B CA 1
ATOM 5011 C C . GLU B 1 143 ? 6.029 -14.644 -15.000 1.00 17.72 166 GLU B C 1
ATOM 5012 O O . GLU B 1 143 ? 6.805 -13.892 -15.582 1.00 16.94 166 GLU B O 1
ATOM 5018 N N . ILE B 1 144 ? 4.771 -14.301 -14.706 1.00 17.28 167 ILE B N 1
ATOM 5019 C CA . ILE B 1 144 ? 4.263 -12.937 -14.934 1.00 17.47 167 ILE B CA 1
ATOM 5020 C C . ILE B 1 144 ? 5.122 -11.845 -14.283 1.00 16.77 167 ILE B C 1
ATOM 5021 O O . ILE B 1 144 ? 5.159 -10.710 -14.764 1.00 17.07 167 ILE B O 1
ATOM 5026 N N . GLN B 1 145 ? 5.817 -12.193 -13.202 1.00 16.77 168 GLN B N 1
ATOM 5027 C CA . GLN B 1 145 ? 6.680 -11.252 -12.494 1.00 16.61 168 GLN B CA 1
ATOM 5028 C C . GLN B 1 145 ? 7.843 -10.823 -13.381 1.00 16.36 168 GLN B C 1
ATOM 5029 O O . GLN B 1 145 ? 8.215 -9.648 -13.390 1.00 16.08 168 GLN B O 1
ATOM 5035 N N . SER B 1 146 ? 8.401 -11.780 -14.127 1.00 15.92 169 SER B N 1
ATOM 5036 C CA . SER B 1 146 ? 9.482 -11.501 -15.084 1.00 16.10 169 SER B CA 1
ATOM 5037 C C . SER B 1 146 ? 8.991 -10.672 -16.249 1.00 15.10 169 SER B C 1
ATOM 5038 O O . SER B 1 146 ? 9.667 -9.741 -16.665 1.00 15.12 169 SER B O 1
ATOM 5041 N N . ASP B 1 147 ? 7.822 -11.028 -16.784 1.00 14.92 170 ASP B N 1
ATOM 5042 C CA . ASP B 1 147 ? 7.223 -10.251 -17.891 1.00 14.44 170 ASP B CA 1
ATOM 5043 C C . ASP B 1 147 ? 6.873 -8.829 -17.458 1.00 14.36 170 ASP B C 1
ATOM 5044 O O . ASP B 1 147 ? 7.161 -7.876 -18.193 1.00 14.31 170 ASP B O 1
ATOM 5049 N N . PHE B 1 148 ? 6.285 -8.677 -16.270 1.00 14.01 171 PHE B N 1
ATOM 5050 C CA . PHE B 1 148 ? 5.978 -7.338 -15.776 1.00 14.26 171 PHE B CA 1
ATOM 5051 C C . PHE B 1 148 ? 7.240 -6.515 -15.496 1.00 14.19 171 PHE B C 1
ATOM 5052 O O . PHE B 1 148 ? 7.293 -5.335 -15.834 1.00 14.10 171 PHE B O 1
ATOM 5060 N N . GLY B 1 149 ? 8.255 -7.145 -14.904 1.00 14.28 172 GLY B N 1
ATOM 5061 C CA . GLY B 1 149 ? 9.529 -6.473 -14.642 1.00 14.33 172 GLY B CA 1
ATOM 5062 C C . GLY B 1 149 ? 10.200 -6.002 -15.912 1.00 14.88 172 GLY B C 1
ATOM 5063 O O . GLY B 1 149 ? 10.794 -4.917 -15.949 1.00 14.92 172 GLY B O 1
ATOM 5064 N N . HIS B 1 150 ? 10.111 -6.832 -16.955 1.00 15.09 173 HIS B N 1
ATOM 5065 C CA . HIS B 1 150 ? 10.672 -6.499 -18.253 1.00 15.27 173 HIS B CA 1
ATOM 5066 C C . HIS B 1 150 ? 9.959 -5.282 -18.878 1.00 14.62 173 HIS B C 1
ATOM 5067 O O . HIS B 1 150 ? 10.599 -4.355 -19.375 1.00 14.54 173 HIS B O 1
ATOM 5074 N N . PHE B 1 151 ? 8.633 -5.313 -18.849 1.00 14.11 174 PHE B N 1
ATOM 5075 C CA . PHE B 1 151 ? 7.804 -4.206 -19.318 1.00 13.94 174 PHE B CA 1
ATOM 5076 C C . PHE B 1 151 ? 8.102 -2.898 -18.571 1.00 14.44 174 PHE B C 1
ATOM 5077 O O . PHE B 1 151 ? 8.274 -1.839 -19.195 1.00 14.41 174 PHE B O 1
ATOM 5085 N N . ALA B 1 152 ? 8.213 -2.979 -17.249 1.00 14.71 175 ALA B N 1
ATOM 5086 C CA . ALA B 1 152 ? 8.538 -1.803 -16.444 1.00 15.15 175 ALA B CA 1
ATOM 5087 C C . ALA B 1 152 ? 9.939 -1.277 -16.773 1.00 15.77 175 ALA B C 1
ATOM 5088 O O . ALA B 1 152 ? 10.114 -0.088 -16.982 1.00 15.92 175 ALA B O 1
ATOM 5090 N N . ASP B 1 153 ? 10.913 -2.180 -16.845 1.00 16.13 176 ASP B N 1
ATOM 5091 C CA . ASP B 1 153 ? 12.296 -1.836 -17.180 1.00 16.59 176 ASP B CA 1
ATOM 5092 C C . ASP B 1 153 ? 12.373 -1.079 -18.520 1.00 16.94 176 ASP B C 1
ATOM 5093 O O . ASP B 1 153 ? 12.988 -0.011 -18.593 1.00 16.46 176 ASP B O 1
ATOM 5098 N N . VAL B 1 154 ? 11.705 -1.617 -19.548 1.00 16.87 177 VAL B N 1
ATOM 5099 C CA . VAL B 1 154 ? 11.618 -0.964 -20.862 1.00 16.77 177 VAL B CA 1
ATOM 5100 C C . VAL B 1 154 ? 10.980 0.425 -20.788 1.00 16.28 177 VAL B C 1
ATOM 5101 O O . VAL B 1 154 ? 11.492 1.354 -21.407 1.00 16.18 177 VAL B O 1
ATOM 5105 N N . CYS B 1 155 ? 9.876 0.560 -20.046 1.00 15.62 178 CYS B N 1
ATOM 5106 C CA . CYS B 1 155 ? 9.209 1.854 -19.889 1.00 15.64 178 CYS B CA 1
ATOM 5107 C C . CYS B 1 155 ? 10.061 2.847 -19.104 1.00 15.50 178 CYS B C 1
ATOM 5108 O O . CYS B 1 155 ? 10.163 4.004 -19.500 1.00 15.42 178 CYS B O 1
ATOM 5111 N N . PHE B 1 156 ? 10.675 2.399 -18.005 1.00 15.18 179 PHE B N 1
ATOM 5112 C CA . PHE B 1 156 ? 11.579 3.261 -17.232 1.00 15.47 179 PHE B CA 1
ATOM 5113 C C . PHE B 1 156 ? 12.720 3.775 -18.107 1.00 15.60 179 PHE B C 1
ATOM 5114 O O . PHE B 1 156 ? 13.019 4.968 -18.105 1.00 14.98 179 PHE B O 1
ATOM 5122 N N . GLY B 1 157 ? 13.331 2.864 -18.863 1.00 15.43 180 GLY B N 1
ATOM 5123 C CA . GLY B 1 157 ? 14.418 3.205 -19.769 1.00 16.23 180 GLY B CA 1
ATOM 5124 C C . GLY B 1 157 ? 14.047 4.171 -20.883 1.00 16.57 180 GLY B C 1
ATOM 5125 O O . GLY B 1 157 ? 14.800 5.099 -21.166 1.00 15.91 180 GLY B O 1
ATOM 5126 N N . ALA B 1 158 ? 12.896 3.948 -21.514 1.00 16.47 181 ALA B N 1
ATOM 5127 C CA . ALA B 1 158 ? 12.462 4.771 -22.651 1.00 16.52 181 ALA B CA 1
ATOM 5128 C C . ALA B 1 158 ? 11.854 6.107 -22.254 1.00 16.38 181 ALA B C 1
ATOM 5129 O O . ALA B 1 158 ? 11.998 7.078 -22.982 1.00 16.08 181 ALA B O 1
ATOM 5131 N N . PHE B 1 159 ? 11.130 6.153 -21.138 1.00 16.62 182 PHE B N 1
ATOM 5132 C CA . PHE B 1 159 ? 10.341 7.350 -20.784 1.00 16.53 182 PHE B CA 1
ATOM 5133 C C . PHE B 1 159 ? 10.733 8.045 -19.483 1.00 16.83 182 PHE B C 1
ATOM 5134 O O . PHE B 1 159 ? 10.289 9.171 -19.233 1.00 16.51 182 PHE B O 1
ATOM 5142 N N . GLY B 1 160 ? 11.518 7.375 -18.638 1.00 17.06 183 GLY B N 1
ATOM 5143 C CA . GLY B 1 160 ? 11.737 7.825 -17.267 1.00 16.69 183 GLY B CA 1
ATOM 5144 C C . GLY B 1 160 ? 12.561 9.101 -17.107 1.00 17.18 183 GLY B C 1
ATOM 5145 O O . GLY B 1 160 ? 12.571 9.709 -16.037 1.00 15.99 183 GLY B O 1
ATOM 5146 N N . ASP B 1 161 ? 13.275 9.492 -18.157 1.00 18.34 184 ASP B N 1
ATOM 5147 C CA . ASP B 1 161 ? 13.966 10.786 -18.187 1.00 19.65 184 ASP B CA 1
ATOM 5148 C C . ASP B 1 161 ? 12.957 11.947 -18.104 1.00 19.80 184 ASP B C 1
ATOM 5149 O O . ASP B 1 161 ? 13.303 13.030 -17.641 1.00 20.45 184 ASP B O 1
ATOM 5154 N N . ARG B 1 162 ? 11.720 11.702 -18.551 1.00 19.48 185 ARG B N 1
ATOM 5155 C CA . ARG B 1 162 ? 10.640 12.686 -18.542 1.00 19.79 185 ARG B CA 1
ATOM 5156 C C . ARG B 1 162 ? 9.441 12.361 -17.634 1.00 20.22 185 ARG B C 1
ATOM 5157 O O . ARG B 1 162 ? 8.682 13.256 -17.303 1.00 21.59 185 ARG B O 1
ATOM 5165 N N . VAL B 1 163 ? 9.253 11.095 -17.269 1.00 20.19 186 VAL B N 1
ATOM 5166 C CA . VAL B 1 163 ? 8.172 10.674 -16.375 1.00 19.56 186 VAL B CA 1
ATOM 5167 C C . VAL B 1 163 ? 8.734 10.556 -14.970 1.00 19.02 186 VAL B C 1
ATOM 5168 O O . VAL B 1 163 ? 9.662 9.787 -14.760 1.00 19.18 186 VAL B O 1
ATOM 5172 N N . LYS B 1 164 ? 8.169 11.310 -14.027 1.00 18.77 187 LYS B N 1
ATOM 5173 C CA . LYS B 1 164 ? 8.594 11.301 -12.622 1.00 19.12 187 LYS B CA 1
ATOM 5174 C C . LYS B 1 164 ? 7.615 10.646 -11.636 1.00 18.92 187 LYS B C 1
ATOM 5175 O O . LYS B 1 164 ? 7.954 10.486 -10.451 1.00 19.58 187 LYS B O 1
ATOM 5181 N N . TYR B 1 165 ? 6.422 10.264 -12.117 1.00 17.24 188 TYR B N 1
ATOM 5182 C CA . TYR B 1 165 ? 5.435 9.562 -11.312 1.00 16.70 188 TYR B CA 1
ATOM 5183 C C . TYR B 1 165 ? 4.961 8.335 -12.093 1.00 16.12 188 TYR B C 1
ATOM 5184 O O . TYR B 1 165 ? 4.450 8.456 -13.221 1.00 15.63 188 TYR B O 1
ATOM 5193 N N . TRP B 1 166 ? 5.164 7.175 -11.484 1.00 15.24 189 TRP B N 1
ATOM 5194 C CA . TRP B 1 166 ? 4.772 5.895 -12.037 1.00 15.40 189 TRP B CA 1
ATOM 5195 C C . TRP B 1 166 ? 3.874 5.175 -11.063 1.00 15.07 189 TRP B C 1
ATOM 5196 O O . TRP B 1 166 ? 4.092 5.230 -9.859 1.00 15.32 189 TRP B O 1
ATOM 5207 N N . THR B 1 167 ? 2.884 4.480 -11.603 1.00 15.14 190 THR B N 1
ATOM 5208 C CA . THR B 1 167 ? 2.059 3.539 -10.871 1.00 14.93 190 THR B CA 1
ATOM 5209 C C . THR B 1 167 ? 2.260 2.183 -11.540 1.00 14.44 190 THR B C 1
ATOM 5210 O O . THR B 1 167 ? 2.182 2.087 -12.771 1.00 14.26 190 THR B O 1
ATOM 5214 N N . THR B 1 168 ? 2.495 1.136 -10.754 1.00 13.47 191 THR B N 1
ATOM 5215 C CA . THR B 1 168 ? 2.616 -0.201 -11.321 1.00 13.58 191 THR B CA 1
ATOM 5216 C C . THR B 1 168 ? 1.263 -0.716 -11.841 1.00 14.02 191 THR B C 1
ATOM 5217 O O . THR B 1 168 ? 1.131 -1.039 -13.037 1.00 14.47 191 THR B O 1
ATOM 5221 N N . PHE B 1 169 ? 0.260 -0.727 -10.969 1.00 14.13 192 PHE B N 1
ATOM 5222 C CA . PHE B 1 169 ? -1.052 -1.312 -11.268 1.00 14.88 192 PHE B CA 1
ATOM 5223 C C . PHE B 1 169 ? -2.203 -0.423 -10.863 1.00 15.10 192 PHE B C 1
ATOM 5224 O O . PHE B 1 169 ? -2.164 0.193 -9.790 1.00 15.62 192 PHE B O 1
ATOM 5232 N N . ASN B 1 170 ? -3.245 -0.405 -11.696 1.00 15.01 193 ASN B N 1
ATOM 5233 C CA . ASN B 1 170 ? -4.496 0.260 -11.358 1.00 15.02 193 ASN B CA 1
ATOM 5234 C C . ASN B 1 170 ? -5.495 -0.766 -10.842 1.00 15.39 193 ASN B C 1
ATOM 5235 O O . ASN B 1 170 ? -5.935 -1.642 -11.580 1.00 15.05 193 ASN B O 1
ATOM 5240 N N . GLU B 1 171 ? -5.829 -0.643 -9.563 1.00 15.28 194 GLU B N 1
ATOM 5241 C CA . GLU B 1 171 ? -6.910 -1.378 -8.935 1.00 15.93 194 GLU B CA 1
ATOM 5242 C C . GLU B 1 171 ? -6.845 -2.882 -9.125 1.00 15.65 194 GLU B C 1
ATOM 5243 O O . GLU B 1 171 ? -7.837 -3.498 -9.565 1.00 15.53 194 GLU B O 1
ATOM 5249 N N . PRO B 1 172 ? -5.703 -3.490 -8.770 1.00 15.37 195 PRO B N 1
ATOM 5250 C CA . PRO B 1 172 ? -5.671 -4.947 -8.847 1.00 15.80 195 PRO B CA 1
ATOM 5251 C C . PRO B 1 172 ? -6.688 -5.628 -7.924 1.00 16.03 195 PRO B C 1
ATOM 5252 O O . PRO B 1 172 ? -7.043 -6.777 -8.178 1.00 15.94 195 PRO B O 1
ATOM 5256 N N . ASN B 1 173 ? -7.133 -4.940 -6.862 1.00 16.08 196 ASN B N 1
ATOM 5257 C CA . ASN B 1 173 ? -8.206 -5.470 -6.008 1.00 16.08 196 ASN B CA 1
ATOM 5258 C C . ASN B 1 173 ? -9.516 -5.698 -6.796 1.00 16.31 196 ASN B C 1
ATOM 5259 O O . ASN B 1 173 ? -10.176 -6.722 -6.606 1.00 17.45 196 ASN B O 1
ATOM 5264 N N . VAL B 1 174 ? -9.836 -4.793 -7.720 1.00 15.99 197 VAL B N 1
ATOM 5265 C CA . VAL B 1 174 ? -10.982 -4.945 -8.616 1.00 16.13 197 VAL B CA 1
ATOM 5266 C C . VAL B 1 174 ? -10.708 -5.990 -9.706 1.00 16.26 197 VAL B C 1
ATOM 5267 O O . VAL B 1 174 ? -11.536 -6.881 -9.926 1.00 15.96 197 VAL B O 1
ATOM 5271 N N . ALA B 1 175 ? -9.578 -5.853 -10.400 1.00 15.42 198 ALA B N 1
ATOM 5272 C CA . ALA B 1 175 ? -9.280 -6.718 -11.539 1.00 16.07 198 ALA B CA 1
ATOM 5273 C C . ALA B 1 175 ? -9.126 -8.181 -11.130 1.00 15.77 198 ALA B C 1
ATOM 5274 O O . ALA B 1 175 ? -9.580 -9.065 -11.848 1.00 15.06 198 ALA B O 1
ATOM 5276 N N . VAL B 1 176 ? -8.479 -8.424 -9.991 1.00 15.78 199 VAL B N 1
ATOM 5277 C CA . VAL B 1 176 ? -8.301 -9.789 -9.495 1.00 15.67 199 VAL B CA 1
ATOM 5278 C C . VAL B 1 176 ? -9.634 -10.414 -9.096 1.00 15.82 199 VAL B C 1
ATOM 5279 O O . VAL B 1 176 ? -9.901 -11.560 -9.452 1.00 16.48 199 VAL B O 1
ATOM 5283 N N . ARG B 1 177 ? -10.453 -9.692 -8.343 1.00 16.10 200 ARG B N 1
ATOM 5284 C CA . ARG B 1 177 ? -11.731 -10.246 -7.901 1.00 16.43 200 ARG B CA 1
ATOM 5285 C C . ARG B 1 177 ? -12.682 -10.466 -9.086 1.00 16.17 200 ARG B C 1
ATOM 5286 O O . ARG B 1 177 ? -13.322 -11.524 -9.188 1.00 14.78 200 ARG B O 1
ATOM 5294 N N . HIS B 1 178 ? -12.758 -9.499 -9.995 1.00 15.71 201 HIS B N 1
ATOM 5295 C CA . HIS B 1 178 ? -13.601 -9.669 -11.186 1.00 16.07 201 HIS B CA 1
ATOM 5296 C C . HIS B 1 178 ? -13.089 -10.807 -12.082 1.00 16.06 201 HIS B C 1
ATOM 5297 O O . HIS B 1 178 ? -13.888 -11.592 -12.616 1.00 14.46 201 HIS B O 1
ATOM 5304 N N . GLY B 1 179 ? -11.763 -10.891 -12.228 1.00 15.85 202 GLY B N 1
ATOM 5305 C CA . GLY B 1 179 ? -11.149 -11.865 -13.111 1.00 15.70 202 GLY B CA 1
ATOM 5306 C C . GLY B 1 179 ? -11.194 -13.297 -12.617 1.00 15.55 202 GLY B C 1
ATOM 5307 O O . GLY B 1 179 ? -11.304 -14.235 -13.415 1.00 15.26 202 GLY B O 1
ATOM 5308 N N . TYR B 1 180 ? -11.050 -13.468 -11.309 1.00 15.32 203 TYR B N 1
ATOM 5309 C CA . TYR B 1 180 ? -10.815 -14.786 -10.718 1.00 16.01 203 TYR B CA 1
ATOM 5310 C C . TYR B 1 180 ? -11.795 -15.184 -9.622 1.00 16.29 203 TYR B C 1
ATOM 5311 O O . TYR B 1 180 ? -11.796 -16.342 -9.218 1.00 16.21 203 TYR B O 1
ATOM 5320 N N . MET B 1 181 ? -12.617 -14.253 -9.137 1.00 16.45 204 MET B N 1
ATOM 5321 C CA . MET B 1 181 ? -13.579 -14.562 -8.086 1.00 17.73 204 MET B CA 1
ATOM 5322 C C . MET B 1 181 ? -14.987 -14.595 -8.652 1.00 18.25 204 MET B C 1
ATOM 5323 O O . MET B 1 181 ? -15.679 -15.602 -8.505 1.00 18.67 204 MET B O 1
ATOM 5328 N N . LEU B 1 182 ? -15.409 -13.490 -9.268 1.00 18.33 205 LEU B N 1
ATOM 5329 C CA . LEU B 1 182 ? -16.710 -13.417 -9.939 1.00 19.07 205 LEU B CA 1
ATOM 5330 C C . LEU B 1 182 ? -16.675 -13.923 -11.376 1.00 18.37 205 LEU B C 1
ATOM 5331 O O . LEU B 1 182 ? -17.714 -14.315 -11.908 1.00 18.46 205 LEU B O 1
ATOM 5336 N N . GLY B 1 183 ? -15.505 -13.856 -12.005 1.00 17.53 206 GLY B N 1
ATOM 5337 C CA . GLY B 1 183 ? -15.345 -14.237 -13.396 1.00 17.87 206 GLY B CA 1
ATOM 5338 C C . GLY B 1 183 ? -16.060 -13.337 -14.383 1.00 17.75 206 GLY B C 1
ATOM 5339 O O . GLY B 1 183 ? -16.422 -13.795 -15.460 1.00 19.05 206 GLY B O 1
ATOM 5340 N N . THR B 1 184 ? -16.264 -12.070 -14.017 1.00 17.35 207 THR B N 1
ATOM 5341 C CA . THR B 1 184 ? -16.941 -11.092 -14.863 1.00 16.70 207 THR B CA 1
ATOM 5342 C C . THR B 1 184 ? -15.965 -10.245 -15.703 1.00 16.36 207 THR B C 1
ATOM 5343 O O . THR B 1 184 ? -16.397 -9.551 -16.610 1.00 16.27 207 THR B O 1
ATOM 5347 N N . TYR B 1 185 ? -14.668 -10.297 -15.390 1.00 15.68 208 TYR B N 1
ATOM 5348 C CA . TYR B 1 185 ? -13.605 -9.742 -16.233 1.00 15.85 208 TYR B CA 1
ATOM 5349 C C . TYR B 1 185 ? -12.773 -10.907 -16.751 1.00 16.24 208 TYR B C 1
ATOM 5350 O O . TYR B 1 185 ? -12.774 -11.980 -16.138 1.00 16.36 208 TYR B O 1
ATOM 5359 N N . PRO B 1 186 ? -12.036 -10.707 -17.863 1.00 16.87 209 PRO B N 1
ATOM 5360 C CA . PRO B 1 186 ? -11.057 -11.735 -18.273 1.00 17.82 209 PRO B CA 1
ATOM 5361 C C . PRO B 1 186 ? -10.048 -12.000 -17.150 1.00 18.21 209 PRO B C 1
ATOM 5362 O O . PRO B 1 186 ? -9.685 -11.055 -16.454 1.00 17.96 209 PRO B O 1
ATOM 5366 N N . PRO B 1 187 ? -9.599 -13.243 -16.952 1.00 18.73 210 PRO B N 1
ATOM 5367 C CA . PRO B 1 187 ? -9.858 -14.397 -17.832 1.00 19.04 210 PRO B CA 1
ATOM 5368 C C . PRO B 1 187 ? -11.157 -15.165 -17.558 1.00 18.74 210 PRO B C 1
ATOM 5369 O O . PRO B 1 187 ? -11.266 -16.306 -17.985 1.00 18.62 210 PRO B O 1
ATOM 5373 N N . SER B 1 188 ? -12.118 -14.560 -16.853 1.00 18.74 211 SER B N 1
ATOM 5374 C CA . SER B 1 188 ? -13.465 -15.124 -16.694 1.00 18.69 211 SER B CA 1
ATOM 5375 C C . SER B 1 188 ? -13.420 -16.480 -15.985 1.00 19.25 211 SER B C 1
ATOM 5376 O O . SER B 1 188 ? -13.942 -17.477 -16.480 1.00 19.60 211 SER B O 1
ATOM 5379 N N . ARG B 1 189 ? -12.781 -16.495 -14.821 1.00 19.35 212 ARG B N 1
ATOM 5380 C CA . ARG B 1 189 ? -12.625 -17.699 -14.028 1.00 19.32 212 ARG B CA 1
ATOM 5381 C C . ARG B 1 189 ? -13.354 -17.510 -12.711 1.00 19.63 212 ARG B C 1
ATOM 5382 O O . ARG B 1 189 ? -13.297 -16.428 -12.115 1.00 18.55 212 ARG B O 1
ATOM 5390 N N . CYS B 1 190 ? -14.082 -18.555 -12.305 1.00 20.12 213 CYS B N 1
ATOM 5391 C CA . CYS B 1 190 ? -14.915 -18.555 -11.094 1.00 20.44 213 CYS B CA 1
ATOM 5392 C C . CYS B 1 190 ? -15.396 -19.980 -10.773 1.00 20.27 213 CYS B C 1
ATOM 5393 O O . CYS B 1 190 ? -15.196 -20.891 -11.562 1.00 19.10 213 CYS B O 1
ATOM 5396 N N . SER B 1 191 ? -16.003 -20.152 -9.602 1.00 20.15 214 SER B N 1
ATOM 5397 C CA . SER B 1 191 ? -16.630 -21.422 -9.206 1.00 20.77 214 SER B CA 1
ATOM 5398 C C . SER B 1 191 ? -17.789 -21.138 -8.241 1.00 21.11 214 SER B C 1
ATOM 5399 O O . SER B 1 191 ? -17.914 -19.998 -7.749 1.00 20.51 214 SER B O 1
ATOM 5402 N N . PRO B 1 192 ? -18.670 -22.138 -8.004 1.00 21.15 215 PRO B N 1
ATOM 5403 C CA . PRO B 1 192 ? -19.811 -21.870 -7.132 1.00 21.17 215 PRO B CA 1
ATOM 5404 C C . PRO B 1 192 ? -19.374 -21.505 -5.717 1.00 20.61 215 PRO B C 1
ATOM 5405 O O . PRO B 1 192 ? -18.334 -21.994 -5.276 1.00 19.59 215 PRO B O 1
ATOM 5409 N N . PRO B 1 193 ? -20.114 -20.634 -5.021 1.00 20.76 216 PRO B N 1
ATOM 5410 C CA . PRO B 1 193 ? -21.393 -20.050 -5.459 1.00 20.38 216 PRO B CA 1
ATOM 5411 C C . PRO B 1 193 ? -21.273 -18.704 -6.208 1.00 20.23 216 PRO B C 1
ATOM 5412 O O . PRO B 1 193 ? -22.272 -17.999 -6.354 1.00 19.27 216 PRO B O 1
ATOM 5416 N N . PHE B 1 194 ? -20.078 -18.359 -6.684 1.00 19.62 217 PHE B N 1
ATOM 5417 C CA . PHE B 1 194 ? -19.868 -17.082 -7.363 1.00 20.91 217 PHE B CA 1
ATOM 5418 C C . PHE B 1 194 ? -20.353 -17.140 -8.811 1.00 21.54 217 PHE B C 1
ATOM 5419 O O . PHE B 1 194 ? -20.851 -16.143 -9.333 1.00 21.91 217 PHE B O 1
ATOM 5427 N N . GLY B 1 195 ? -20.245 -18.312 -9.428 1.00 21.85 218 GLY B N 1
ATOM 5428 C CA . GLY B 1 195 ? -20.770 -18.544 -10.781 1.00 23.61 218 GLY B CA 1
ATOM 5429 C C . GLY B 1 195 ? -20.315 -19.885 -11.323 1.00 24.06 218 GLY B C 1
ATOM 5430 O O . GLY B 1 195 ? -19.633 -20.627 -10.621 1.00 23.93 218 GLY B O 1
ATOM 5431 N N . HIS B 1 196 ? -20.665 -20.173 -12.580 1.00 26.95 219 HIS B N 1
ATOM 5432 C CA . HIS B 1 196 ? -20.345 -21.454 -13.248 1.00 28.88 219 HIS B CA 1
ATOM 5433 C C . HIS B 1 196 ? -19.501 -21.219 -14.503 1.00 28.94 219 HIS B C 1
ATOM 5434 O O . HIS B 1 196 ? -19.850 -21.696 -15.573 1.00 32.19 219 HIS B O 1
ATOM 5441 N N . CYS B 1 197 ? -18.386 -20.512 -14.377 1.00 27.92 220 CYS B N 1
ATOM 5442 C CA . CYS B 1 197 ? -17.577 -20.106 -15.535 1.00 26.24 220 CYS B CA 1
ATOM 5443 C C . CYS B 1 197 ? -17.103 -21.267 -16.421 1.00 26.74 220 CYS B C 1
ATOM 5444 O O . CYS B 1 197 ? -16.505 -22.224 -15.927 1.00 27.03 220 CYS B O 1
ATOM 5447 N N . ALA B 1 198 ? -17.340 -21.161 -17.729 1.00 27.38 221 ALA B N 1
ATOM 5448 C CA . ALA B 1 198 ? -16.993 -22.231 -18.689 1.00 27.89 221 ALA B CA 1
ATOM 5449 C C . ALA B 1 198 ? -15.495 -22.548 -18.738 1.00 28.23 221 ALA B C 1
ATOM 5450 O O . ALA B 1 198 ? -15.107 -23.697 -18.902 1.00 28.73 221 ALA B O 1
ATOM 5452 N N . ARG B 1 199 ? -14.654 -21.538 -18.560 1.00 28.82 222 ARG B N 1
ATOM 5453 C CA . ARG B 1 199 ? -13.207 -21.754 -18.504 1.00 30.70 222 ARG B CA 1
ATOM 5454 C C . ARG B 1 199 ? -12.710 -22.453 -17.233 1.00 29.09 222 ARG B C 1
ATOM 5455 O O . ARG B 1 199 ? -11.544 -22.820 -17.163 1.00 30.68 222 ARG B O 1
ATOM 5463 N N . GLY B 1 200 ? -13.577 -22.607 -16.232 1.00 26.64 223 GLY B N 1
ATOM 5464 C CA . GLY B 1 200 ? -13.218 -23.213 -14.956 1.00 24.56 223 GLY B CA 1
ATOM 5465 C C . GLY B 1 200 ? -12.840 -22.131 -13.973 1.00 22.74 223 GLY B C 1
ATOM 5466 O O . GLY B 1 200 ? -13.168 -20.954 -14.158 1.00 22.24 223 GLY B O 1
ATOM 5467 N N . GLY B 1 201 ? -12.139 -22.543 -12.930 1.00 21.40 224 GLY B N 1
ATOM 5468 C CA . GLY B 1 201 ? -11.654 -21.652 -11.901 1.00 20.42 224 GLY B CA 1
ATOM 5469 C C . GLY B 1 201 ? -11.879 -22.207 -10.510 1.00 19.99 224 GLY B C 1
ATOM 5470 O O . GLY B 1 201 ? -12.407 -23.310 -10.326 1.00 18.12 224 GLY B O 1
ATOM 5471 N N . ASP B 1 202 ? -11.449 -21.423 -9.533 1.00 19.44 225 ASP B N 1
ATOM 5472 C CA . ASP B 1 202 ? -11.648 -21.730 -8.126 1.00 19.59 225 ASP B CA 1
ATOM 5473 C C . ASP B 1 202 ? -11.648 -20.386 -7.394 1.00 19.11 225 ASP B C 1
ATOM 5474 O O . ASP B 1 202 ? -10.593 -19.823 -7.105 1.00 18.15 225 ASP B O 1
ATOM 5479 N N . SER B 1 203 ? -12.847 -19.883 -7.123 1.00 18.88 226 SER B N 1
ATOM 5480 C CA . SER B 1 203 ? -13.022 -18.585 -6.478 1.00 19.65 226 SER B CA 1
ATOM 5481 C C . SER B 1 203 ? -12.509 -18.543 -5.029 1.00 20.87 226 SER B C 1
ATOM 5482 O O . SER B 1 203 ? -12.214 -17.474 -4.524 1.00 20.59 226 SER B O 1
ATOM 5485 N N . HIS B 1 204 ? -12.425 -19.712 -4.386 1.00 21.96 227 HIS B N 1
ATOM 5486 C CA . HIS B 1 204 ? -11.884 -19.886 -3.024 1.00 23.95 227 HIS B CA 1
ATOM 5487 C C . HIS B 1 204 ? -10.372 -19.588 -2.964 1.00 22.88 227 HIS B C 1
ATOM 5488 O O . HIS B 1 204 ? -9.866 -19.145 -1.939 1.00 23.59 227 HIS B O 1
ATOM 5495 N N . ALA B 1 205 ? -9.656 -19.851 -4.058 1.00 20.99 228 ALA B N 1
ATOM 5496 C CA . ALA B 1 205 ? -8.185 -19.937 -4.043 1.00 20.51 228 ALA B CA 1
ATOM 5497 C C . ALA B 1 205 ? -7.477 -19.036 -5.050 1.00 19.91 228 ALA B C 1
ATOM 5498 O O . ALA B 1 205 ? -6.509 -18.353 -4.706 1.00 19.32 228 ALA B O 1
ATOM 5500 N N . GLU B 1 206 ? -7.929 -19.072 -6.301 1.00 18.98 229 GLU B N 1
ATOM 5501 C CA . GLU B 1 206 ? -7.232 -18.377 -7.382 1.00 18.25 229 GLU B CA 1
ATOM 5502 C C . GLU B 1 206 ? -7.063 -16.872 -7.196 1.00 16.66 229 GLU B C 1
ATOM 5503 O O . GLU B 1 206 ? -6.004 -16.357 -7.529 1.00 16.56 229 GLU B O 1
ATOM 5509 N N . PRO B 1 207 ? -8.083 -16.167 -6.671 1.00 16.29 230 PRO B N 1
ATOM 5510 C CA . PRO B 1 207 ? -7.858 -14.722 -6.455 1.00 16.53 230 PRO B CA 1
ATOM 5511 C C . PRO B 1 207 ? -6.613 -14.424 -5.613 1.00 16.60 230 PRO B C 1
ATOM 5512 O O . PRO B 1 207 ? -5.887 -13.482 -5.916 1.00 16.28 230 PRO B O 1
ATOM 5516 N N . TYR B 1 208 ? -6.339 -15.260 -4.610 1.00 16.28 231 TYR B N 1
ATOM 5517 C CA . TYR B 1 208 ? -5.218 -15.013 -3.708 1.00 16.47 231 TYR B CA 1
ATOM 5518 C C . TYR B 1 208 ? -3.889 -15.366 -4.365 1.00 16.54 231 TYR B C 1
ATOM 5519 O O . TYR B 1 208 ? -2.888 -14.704 -4.095 1.00 16.82 231 TYR B O 1
ATOM 5528 N N . VAL B 1 209 ? -3.877 -16.356 -5.259 1.00 16.72 232 VAL B N 1
ATOM 5529 C CA . VAL B 1 209 ? -2.677 -16.640 -6.065 1.00 16.70 232 VAL B CA 1
ATOM 5530 C C . VAL B 1 209 ? -2.417 -15.466 -7.029 1.00 16.08 232 VAL B C 1
ATOM 5531 O O . VAL B 1 209 ? -1.286 -15.010 -7.166 1.00 16.17 232 VAL B O 1
ATOM 5535 N N . ALA B 1 210 ? -3.468 -14.966 -7.673 1.00 15.57 233 ALA B N 1
ATOM 5536 C CA . ALA B 1 210 ? -3.327 -13.869 -8.638 1.00 15.23 233 ALA B CA 1
ATOM 5537 C C . ALA B 1 210 ? -2.837 -12.583 -7.976 1.00 14.83 233 ALA B C 1
ATOM 5538 O O . ALA B 1 210 ? -1.938 -11.918 -8.490 1.00 14.22 233 ALA B O 1
ATOM 5540 N N . ALA B 1 211 ? -3.433 -12.241 -6.838 1.00 14.57 234 ALA B N 1
ATOM 5541 C CA . ALA B 1 211 ? -3.044 -11.037 -6.101 1.00 14.45 234 ALA B CA 1
ATOM 5542 C C . ALA B 1 211 ? -1.601 -11.128 -5.636 1.00 14.66 234 ALA B C 1
ATOM 5543 O O . ALA B 1 211 ? -0.879 -10.142 -5.691 1.00 14.37 234 ALA B O 1
ATOM 5545 N N . HIS B 1 212 ? -1.183 -12.324 -5.221 1.00 14.93 235 HIS B N 1
ATOM 5546 C CA . HIS B 1 212 ? 0.193 -12.584 -4.785 1.00 15.05 235 HIS B CA 1
ATOM 5547 C C . HIS B 1 212 ? 1.198 -12.279 -5.886 1.00 14.79 235 HIS B C 1
ATOM 5548 O O . HIS B 1 212 ? 2.224 -11.640 -5.633 1.00 14.75 235 HIS B O 1
ATOM 5555 N N . ASN B 1 213 ? 0.909 -12.724 -7.109 1.00 14.57 236 ASN B N 1
ATOM 5556 C CA . ASN B 1 213 ? 1.769 -12.399 -8.257 1.00 14.30 236 ASN B CA 1
ATOM 5557 C C . ASN B 1 213 ? 1.708 -10.932 -8.708 1.00 14.31 236 ASN B C 1
ATOM 5558 O O . ASN B 1 213 ? 2.714 -10.411 -9.191 1.00 14.08 236 ASN B O 1
ATOM 5563 N N . VAL B 1 214 ? 0.562 -10.259 -8.542 1.00 13.78 237 VAL B N 1
ATOM 5564 C CA . VAL B 1 214 ? 0.508 -8.808 -8.763 1.00 14.17 237 VAL B CA 1
ATOM 5565 C C . VAL B 1 214 ? 1.436 -8.078 -7.775 1.00 14.37 237 VAL B C 1
ATOM 5566 O O . VAL B 1 214 ? 2.214 -7.193 -8.179 1.00 14.61 237 VAL B O 1
ATOM 5570 N N . ILE B 1 215 ? 1.331 -8.438 -6.488 1.00 14.47 238 ILE B N 1
ATOM 5571 C CA . ILE B 1 215 ? 2.135 -7.827 -5.429 1.00 14.54 238 ILE B CA 1
ATOM 5572 C C . ILE B 1 215 ? 3.624 -7.986 -5.744 1.00 15.27 238 ILE B C 1
ATOM 5573 O O . ILE B 1 215 ? 4.398 -7.023 -5.659 1.00 14.89 238 ILE B O 1
ATOM 5578 N N . LEU B 1 216 ? 4.015 -9.202 -6.116 1.00 14.72 239 LEU B N 1
ATOM 5579 C CA . LEU B 1 216 ? 5.411 -9.475 -6.390 1.00 15.01 239 LEU B CA 1
ATOM 5580 C C . LEU B 1 216 ? 5.891 -8.918 -7.734 1.00 14.69 239 LEU B C 1
ATOM 5581 O O . LEU B 1 216 ? 7.078 -8.691 -7.899 1.00 15.01 239 LEU B O 1
ATOM 5586 N N . SER B 1 217 ? 4.978 -8.705 -8.682 1.00 14.65 240 SER B N 1
ATOM 5587 C CA . SER B 1 217 ? 5.308 -8.004 -9.922 1.00 14.53 240 SER B CA 1
ATOM 5588 C C . SER B 1 217 ? 5.623 -6.532 -9.627 1.00 14.31 240 SER B C 1
ATOM 5589 O O . SER B 1 217 ? 6.612 -5.988 -10.134 1.00 14.02 240 SER B O 1
ATOM 5592 N N . HIS B 1 218 ? 4.798 -5.906 -8.788 1.00 14.19 241 HIS B N 1
ATOM 5593 C CA . HIS B 1 218 ? 5.079 -4.564 -8.289 1.00 14.06 241 HIS B CA 1
ATOM 5594 C C . HIS B 1 218 ? 6.461 -4.509 -7.637 1.00 14.23 241 HIS B C 1
ATOM 5595 O O . HIS B 1 218 ? 7.263 -3.644 -7.958 1.00 13.81 241 HIS B O 1
ATOM 5602 N N . ALA B 1 219 ? 6.701 -5.417 -6.692 1.00 14.13 242 ALA B N 1
ATOM 5603 C CA . ALA B 1 219 ? 7.969 -5.471 -5.960 1.00 14.52 242 ALA B CA 1
ATOM 5604 C C . ALA B 1 219 ? 9.163 -5.658 -6.910 1.00 14.64 242 ALA B C 1
ATOM 5605 O O . ALA B 1 219 ? 10.186 -4.979 -6.777 1.00 14.21 242 ALA B O 1
ATOM 5607 N N . THR B 1 220 ? 9.001 -6.547 -7.888 1.00 15.01 243 THR B N 1
ATOM 5608 C CA . THR B 1 220 ? 9.987 -6.733 -8.966 1.00 15.32 243 THR B CA 1
ATOM 5609 C C . THR B 1 220 ? 10.274 -5.417 -9.717 1.00 14.93 243 THR B C 1
ATOM 5610 O O . THR B 1 220 ? 11.433 -5.047 -9.916 1.00 14.48 243 THR B O 1
ATOM 5614 N N . ALA B 1 221 ? 9.215 -4.704 -10.085 1.00 14.75 244 ALA B N 1
ATOM 5615 C CA . ALA B 1 221 ? 9.333 -3.447 -10.831 1.00 14.98 244 ALA B CA 1
ATOM 5616 C C . ALA B 1 221 ? 9.987 -2.319 -10.029 1.00 15.34 244 ALA B C 1
ATOM 5617 O O . ALA B 1 221 ? 10.850 -1.613 -10.543 1.00 15.10 244 ALA B O 1
ATOM 5619 N N . ILE B 1 222 ? 9.563 -2.141 -8.783 1.00 15.60 245 ILE B N 1
ATOM 5620 C CA . ILE B 1 222 ? 10.124 -1.085 -7.945 1.00 16.24 245 ILE B CA 1
ATOM 5621 C C . ILE B 1 222 ? 11.585 -1.393 -7.559 1.00 16.29 245 ILE B C 1
ATOM 5622 O O . ILE B 1 222 ? 12.413 -0.474 -7.485 1.00 15.29 245 ILE B O 1
ATOM 5627 N N . GLU B 1 223 ? 11.915 -2.673 -7.353 1.00 16.58 246 GLU B N 1
ATOM 5628 C CA . GLU B 1 223 ? 13.317 -3.056 -7.146 1.00 17.47 246 GLU B CA 1
ATOM 5629 C C . GLU B 1 223 ? 14.152 -2.632 -8.354 1.00 17.21 246 GLU B C 1
ATOM 5630 O O . GLU B 1 223 ? 15.193 -2.010 -8.188 1.00 17.30 246 GLU B O 1
ATOM 5636 N N . ILE B 1 224 ? 13.687 -2.969 -9.561 1.00 16.95 247 ILE B N 1
ATOM 5637 C CA . ILE B 1 224 ? 14.350 -2.514 -10.793 1.00 16.92 247 ILE B CA 1
ATOM 5638 C C . ILE B 1 224 ? 14.470 -0.993 -10.812 1.00 17.25 247 ILE B C 1
ATOM 5639 O O . ILE B 1 224 ? 15.550 -0.466 -11.088 1.00 17.23 247 ILE B O 1
ATOM 5644 N N . TYR B 1 225 ? 13.378 -0.291 -10.509 1.00 17.21 248 TYR B N 1
ATOM 5645 C CA . TYR B 1 225 ? 13.414 1.165 -10.530 1.00 17.50 248 TYR B CA 1
ATOM 5646 C C . TYR B 1 225 ? 14.461 1.726 -9.576 1.00 17.74 248 TYR B C 1
ATOM 5647 O O . TYR B 1 225 ? 15.269 2.557 -9.975 1.00 17.56 248 TYR B O 1
ATOM 5656 N N . LYS B 1 226 ? 14.463 1.250 -8.334 1.00 18.57 249 LYS B N 1
ATOM 5657 C CA . LYS B 1 226 ? 15.353 1.808 -7.309 1.00 20.06 249 LYS B CA 1
ATOM 5658 C C . LYS B 1 226 ? 16.823 1.454 -7.535 1.00 20.39 249 LYS B C 1
ATOM 5659 O O . LYS B 1 226 ? 17.697 2.284 -7.298 1.00 20.42 249 LYS B O 1
ATOM 5665 N N . ARG B 1 227 ? 17.086 0.235 -7.996 1.00 20.87 250 ARG B N 1
ATOM 5666 C CA . ARG B 1 227 ? 18.458 -0.193 -8.289 1.00 22.65 250 ARG B CA 1
ATOM 5667 C C . ARG B 1 227 ? 19.040 0.432 -9.560 1.00 21.86 250 ARG B C 1
ATOM 5668 O O . ARG B 1 227 ? 20.207 0.767 -9.587 1.00 21.53 250 ARG B O 1
ATOM 5676 N N . LYS B 1 228 ? 18.228 0.597 -10.599 1.00 21.55 251 LYS B N 1
ATOM 5677 C CA . LYS B 1 228 ? 18.740 0.979 -11.926 1.00 21.63 251 LYS B CA 1
ATOM 5678 C C . LYS B 1 228 ? 18.495 2.446 -12.331 1.00 20.60 251 LYS B C 1
ATOM 5679 O O . LYS B 1 228 ? 19.349 3.057 -12.963 1.00 19.90 251 LYS B O 1
ATOM 5685 N N . TYR B 1 229 ? 17.338 2.998 -11.970 1.00 19.72 252 TYR B N 1
ATOM 5686 C CA . TYR B 1 229 ? 16.852 4.253 -12.561 1.00 19.54 252 TYR B CA 1
ATOM 5687 C C . TYR B 1 229 ? 16.687 5.425 -11.617 1.00 19.87 252 TYR B C 1
ATOM 5688 O O . TYR B 1 229 ? 16.767 6.576 -12.066 1.00 19.91 252 TYR B O 1
ATOM 5697 N N . GLN B 1 230 ? 16.421 5.151 -10.338 1.00 20.09 253 GLN B N 1
ATOM 5698 C CA . GLN B 1 230 ? 15.965 6.183 -9.412 1.00 20.67 253 GLN B CA 1
ATOM 5699 C C . GLN B 1 230 ? 16.992 7.289 -9.180 1.00 20.34 253 GLN B C 1
ATOM 5700 O O . GLN B 1 230 ? 16.609 8.447 -9.087 1.00 19.12 253 GLN B O 1
ATOM 5706 N N . SER B 1 231 ? 18.275 6.947 -9.075 1.00 20.79 254 SER B N 1
ATOM 5707 C CA . SER B 1 231 ? 19.280 7.960 -8.718 1.00 22.39 254 SER B CA 1
ATOM 5708 C C . SER B 1 231 ? 19.408 9.018 -9.804 1.00 22.25 254 SER B C 1
ATOM 5709 O O . SER B 1 231 ? 19.564 10.195 -9.504 1.00 22.95 254 SER B O 1
ATOM 5712 N N . LYS B 1 232 ? 19.323 8.600 -11.061 1.00 22.03 255 LYS B N 1
ATOM 5713 C CA . LYS B 1 232 ? 19.305 9.546 -12.169 1.00 22.74 255 LYS B CA 1
ATOM 5714 C C . LYS B 1 232 ? 17.923 10.206 -12.375 1.00 22.28 255 LYS B C 1
ATOM 5715 O O . LYS B 1 232 ? 17.816 11.430 -12.496 1.00 21.18 255 LYS B O 1
ATOM 5721 N N . GLN B 1 233 ? 16.866 9.399 -12.421 1.00 21.66 256 GLN B N 1
ATOM 5722 C CA . GLN B 1 233 ? 15.556 9.906 -12.842 1.00 21.09 256 GLN B CA 1
ATOM 5723 C C . GLN B 1 233 ? 14.809 10.655 -11.740 1.00 21.51 256 GLN B C 1
ATOM 5724 O O . GLN B 1 233 ? 14.060 11.584 -12.034 1.00 22.29 256 GLN B O 1
ATOM 5730 N N . ARG B 1 234 ? 15.009 10.247 -10.487 1.00 22.23 257 ARG B N 1
ATOM 5731 C CA . ARG B 1 234 ? 14.458 10.938 -9.308 1.00 23.26 257 ARG B CA 1
ATOM 5732 C C . ARG B 1 234 ? 12.915 10.990 -9.278 1.00 21.29 257 ARG B C 1
ATOM 5733 O O . ARG B 1 234 ? 12.327 12.017 -8.976 1.00 20.77 257 ARG B O 1
ATOM 5741 N N . GLY B 1 235 ? 12.278 9.864 -9.594 1.00 20.07 258 GLY B N 1
ATOM 5742 C CA . GLY B 1 235 ? 10.817 9.769 -9.598 1.00 19.77 258 GLY B CA 1
ATOM 5743 C C . GLY B 1 235 ? 10.292 8.954 -8.443 1.00 19.29 258 GLY B C 1
ATOM 5744 O O . GLY B 1 235 ? 11.051 8.495 -7.619 1.00 18.99 258 GLY B O 1
ATOM 5745 N N . MET B 1 236 ? 8.978 8.761 -8.418 1.00 20.18 259 MET B N 1
ATOM 5746 C CA . MET B 1 236 ? 8.291 8.004 -7.384 1.00 20.32 259 MET B CA 1
ATOM 5747 C C . MET B 1 236 ? 7.451 6.904 -8.035 1.00 19.62 259 MET B C 1
ATOM 5748 O O . MET B 1 236 ? 6.859 7.118 -9.092 1.00 19.44 259 MET B O 1
ATOM 5753 N N . ILE B 1 237 ? 7.432 5.733 -7.402 1.00 18.82 260 ILE B N 1
ATOM 5754 C CA . ILE B 1 237 ? 6.723 4.552 -7.876 1.00 18.49 260 ILE B CA 1
ATOM 5755 C C . ILE B 1 237 ? 5.665 4.153 -6.846 1.00 17.95 260 ILE B C 1
ATOM 5756 O O . ILE B 1 237 ? 6.001 3.773 -5.720 1.00 17.40 260 ILE B O 1
ATOM 5761 N N . GLY B 1 238 ? 4.395 4.220 -7.239 1.00 17.37 261 GLY B N 1
ATOM 5762 C CA . GLY B 1 238 ? 3.293 3.824 -6.377 1.00 16.38 261 GLY B CA 1
ATOM 5763 C C . GLY B 1 238 ? 2.447 2.701 -6.953 1.00 15.63 261 GLY B C 1
ATOM 5764 O O . GLY B 1 238 ? 2.799 2.079 -7.968 1.00 14.25 261 GLY B O 1
ATOM 5765 N N . MET B 1 239 ? 1.345 2.436 -6.253 1.00 14.95 262 MET B N 1
ATOM 5766 C CA . MET B 1 239 ? 0.306 1.519 -6.710 1.00 15.47 262 MET B CA 1
ATOM 5767 C C . MET B 1 239 ? -1.044 2.196 -6.456 1.00 15.02 262 MET B C 1
ATOM 5768 O O . MET B 1 239 ? -1.231 2.856 -5.439 1.00 14.70 262 MET B O 1
ATOM 5773 N N . VAL B 1 240 ? -1.969 2.018 -7.392 1.00 15.14 263 VAL B N 1
ATOM 5774 C CA . VAL B 1 240 ? -3.316 2.593 -7.315 1.00 14.80 263 VAL B CA 1
ATOM 5775 C C . VAL B 1 240 ? -4.284 1.512 -6.845 1.00 14.78 263 VAL B C 1
ATOM 5776 O O . VAL B 1 240 ? -4.302 0.405 -7.397 1.00 14.98 263 VAL B O 1
ATOM 5780 N N . LEU B 1 241 ? -5.072 1.816 -5.819 1.00 15.04 264 LEU B N 1
ATOM 5781 C CA . LEU B 1 241 ? -6.095 0.880 -5.329 1.00 15.39 264 LEU B CA 1
ATOM 5782 C C . LEU B 1 241 ? -7.490 1.476 -5.371 1.00 14.78 264 LEU B C 1
ATOM 5783 O O . LEU B 1 241 ? -7.677 2.670 -5.138 1.00 14.33 264 LEU B O 1
ATOM 5788 N N . TYR B 1 242 ? -8.472 0.625 -5.665 1.00 14.76 265 TYR B N 1
ATOM 5789 C CA . TYR B 1 242 ? -9.878 1.023 -5.595 1.00 14.63 265 TYR B CA 1
ATOM 5790 C C . TYR B 1 242 ? -10.260 1.151 -4.127 1.00 14.80 265 TYR B C 1
ATOM 5791 O O . TYR B 1 242 ? -10.214 0.169 -3.383 1.00 13.80 265 TYR B O 1
ATOM 5800 N N . SER B 1 243 ? -10.654 2.360 -3.720 1.00 15.24 266 SER B N 1
ATOM 5801 C CA . SER B 1 243 ? -10.700 2.729 -2.308 1.00 16.00 266 SER B CA 1
ATOM 5802 C C . SER B 1 243 ? -12.077 3.253 -1.891 1.00 16.32 266 SER B C 1
ATOM 5803 O O . SER B 1 243 ? -12.290 4.454 -1.799 1.00 17.48 266 SER B O 1
ATOM 5806 N N . THR B 1 244 ? -12.996 2.337 -1.621 1.00 16.02 267 THR B N 1
ATOM 5807 C CA . THR B 1 244 ? -14.339 2.682 -1.170 1.00 16.08 267 THR B CA 1
ATOM 5808 C C . THR B 1 244 ? -14.355 2.864 0.358 1.00 15.47 267 THR B C 1
ATOM 5809 O O . THR B 1 244 ? -13.788 2.045 1.088 1.00 14.52 267 THR B O 1
ATOM 5813 N N . TRP B 1 245 ? -15.002 3.930 0.838 1.00 15.33 268 TRP B N 1
ATOM 5814 C CA . TRP B 1 245 ? -15.229 4.077 2.268 1.00 15.57 268 TRP B CA 1
ATOM 5815 C C . TRP B 1 245 ? -16.432 3.252 2.716 1.00 16.62 268 TRP B C 1
ATOM 5816 O O . TRP B 1 245 ? -17.441 3.191 2.009 1.00 15.98 268 TRP B O 1
ATOM 5827 N N . TYR B 1 246 ? -16.297 2.593 3.874 1.00 17.61 269 TYR B N 1
ATOM 5828 C CA . TYR B 1 246 ? -17.383 1.821 4.480 1.00 18.20 269 TYR B CA 1
ATOM 5829 C C . TYR B 1 246 ? -17.737 2.339 5.872 1.00 18.68 269 TYR B C 1
ATOM 5830 O O . TYR B 1 246 ? -16.853 2.672 6.656 1.00 17.42 269 TYR B O 1
ATOM 5839 N N . GLU B 1 247 ? -19.040 2.396 6.145 1.00 19.57 270 GLU B N 1
ATOM 5840 C CA . GLU B 1 247 ? -19.603 2.786 7.433 1.00 20.64 270 GLU B CA 1
ATOM 5841 C C . GLU B 1 247 ? -20.440 1.606 7.911 1.00 19.42 270 GLU B C 1
ATOM 5842 O O . GLU B 1 247 ? -21.064 0.942 7.098 1.00 18.58 270 GLU B O 1
ATOM 5848 N N . PRO B 1 248 ? -20.486 1.356 9.230 1.00 19.08 271 PRO B N 1
ATOM 5849 C CA . PRO B 1 248 ? -21.268 0.206 9.694 1.00 18.91 271 PRO B CA 1
ATOM 5850 C C . PRO B 1 248 ? -22.770 0.425 9.497 1.00 18.25 271 PRO B C 1
ATOM 5851 O O . PRO B 1 248 ? -23.257 1.525 9.743 1.00 16.40 271 PRO B O 1
ATOM 5855 N N . LEU B 1 249 ? -23.474 -0.591 8.999 1.00 17.99 272 LEU B N 1
ATOM 5856 C CA . LEU B 1 249 ? -24.901 -0.433 8.681 1.00 18.40 272 LEU B CA 1
ATOM 5857 C C . LEU B 1 249 ? -25.693 -0.067 9.934 1.00 18.79 272 LEU B C 1
ATOM 5858 O O . LEU B 1 249 ? -26.517 0.839 9.897 1.00 17.27 272 LEU B O 1
ATOM 5863 N N . ARG B 1 250 ? -25.439 -0.793 11.021 1.00 19.57 273 ARG B N 1
ATOM 5864 C CA . ARG B 1 250 ? -25.935 -0.427 12.354 1.00 20.83 273 ARG B CA 1
ATOM 5865 C C . ARG B 1 250 ? -24.738 -0.138 13.259 1.00 21.54 273 ARG B C 1
ATOM 5866 O O . ARG B 1 250 ? -23.684 -0.786 13.149 1.00 20.26 273 ARG B O 1
ATOM 5874 N N . ASP B 1 251 ? -24.904 0.805 14.180 1.00 22.93 274 ASP B N 1
ATOM 5875 C CA . ASP B 1 251 ? -23.805 1.224 15.051 1.00 24.63 274 ASP B CA 1
ATOM 5876 C C . ASP B 1 251 ? -23.673 0.279 16.251 1.00 23.84 274 ASP B C 1
ATOM 5877 O O . ASP B 1 251 ? -23.944 0.653 17.395 1.00 23.80 274 ASP B O 1
ATOM 5882 N N . VAL B 1 252 ? -23.255 -0.958 15.965 1.00 22.03 275 VAL B N 1
ATOM 5883 C CA . VAL B 1 252 ? -23.032 -1.990 16.978 1.00 20.65 275 VAL B CA 1
ATOM 5884 C C . VAL B 1 252 ? -21.701 -2.729 16.681 1.00 19.31 275 VAL B C 1
ATOM 5885 O O . VAL B 1 252 ? -21.256 -2.759 15.529 1.00 17.90 275 VAL B O 1
ATOM 5889 N N . PRO B 1 253 ? -21.069 -3.333 17.712 1.00 18.44 276 PRO B N 1
ATOM 5890 C CA . PRO B 1 253 ? -19.763 -3.969 17.514 1.00 18.35 276 PRO B CA 1
ATOM 5891 C C . PRO B 1 253 ? -19.645 -4.912 16.311 1.00 18.38 276 PRO B C 1
ATOM 5892 O O . PRO B 1 253 ? -18.690 -4.782 15.554 1.00 17.75 276 PRO B O 1
ATOM 5896 N N . GLU B 1 254 ? -20.596 -5.824 16.109 1.00 18.39 277 GLU B N 1
ATOM 5897 C CA . GLU B 1 254 ? -20.465 -6.768 14.992 1.00 19.10 277 GLU B CA 1
ATOM 5898 C C . GLU B 1 254 ? -20.421 -6.100 13.590 1.00 18.06 277 GLU B C 1
ATOM 5899 O O . GLU B 1 254 ? -19.670 -6.544 12.729 1.00 16.46 277 GLU B O 1
ATOM 5905 N N . ASP B 1 255 ? -21.189 -5.029 13.380 1.00 17.14 278 ASP B N 1
ATOM 5906 C CA . ASP B 1 255 ? -21.130 -4.313 12.103 1.00 16.82 278 ASP B CA 1
ATOM 5907 C C . ASP B 1 255 ? -19.857 -3.474 12.021 1.00 16.31 278 ASP B C 1
ATOM 5908 O O . ASP B 1 255 ? -19.268 -3.354 10.945 1.00 15.77 278 ASP B O 1
ATOM 5913 N N . ARG B 1 256 ? -19.445 -2.885 13.138 1.00 16.29 279 ARG B N 1
ATOM 5914 C CA . ARG B 1 256 ? -18.170 -2.162 13.180 1.00 17.09 279 ARG B CA 1
ATOM 5915 C C . ARG B 1 256 ? -16.994 -3.077 12.816 1.00 16.84 279 ARG B C 1
ATOM 5916 O O . ARG B 1 256 ? -16.136 -2.684 12.039 1.00 16.55 279 ARG B O 1
ATOM 5924 N N . LEU B 1 257 ? -16.964 -4.285 13.375 1.00 16.41 280 LEU B N 1
ATOM 5925 C CA . LEU B 1 257 ? -15.879 -5.240 13.077 1.00 16.47 280 LEU B CA 1
ATOM 5926 C C . LEU B 1 257 ? -15.949 -5.715 11.630 1.00 16.73 280 LEU B C 1
ATOM 5927 O O . LEU B 1 257 ? -14.912 -5.866 10.960 1.00 16.50 280 LEU B O 1
ATOM 5932 N N . ALA B 1 258 ? -17.178 -5.923 11.156 1.00 16.22 281 ALA B N 1
ATOM 5933 C CA . ALA B 1 258 ? -17.438 -6.267 9.765 1.00 15.97 281 ALA B CA 1
ATOM 5934 C C . ALA B 1 258 ? -16.972 -5.165 8.835 1.00 16.19 281 ALA B C 1
ATOM 5935 O O . ALA B 1 258 ? -16.391 -5.453 7.799 1.00 16.23 281 ALA B O 1
ATOM 5937 N N . THR B 1 259 ? -17.236 -3.908 9.207 1.00 16.58 282 THR B N 1
ATOM 5938 C CA . THR B 1 259 ? -16.766 -2.742 8.451 1.00 16.90 282 THR B CA 1
ATOM 5939 C C . THR B 1 259 ? -15.230 -2.732 8.360 1.00 17.20 282 THR B C 1
ATOM 5940 O O . THR B 1 259 ? -14.674 -2.453 7.302 1.00 16.31 282 THR B O 1
ATOM 5944 N N . GLU B 1 260 ? -14.559 -3.057 9.462 1.00 17.77 283 GLU B N 1
ATOM 5945 C CA . GLU B 1 260 ? -13.086 -3.134 9.469 1.00 18.70 283 GLU B CA 1
ATOM 5946 C C . GLU B 1 260 ? -12.564 -4.276 8.588 1.00 17.17 283 GLU B C 1
ATOM 5947 O O . GLU B 1 260 ? -11.557 -4.115 7.908 1.00 15.96 283 GLU B O 1
ATOM 5953 N N . ARG B 1 261 ? -13.263 -5.412 8.588 1.00 16.27 284 ARG B N 1
ATOM 5954 C CA . ARG B 1 261 ? -12.933 -6.513 7.682 1.00 16.05 284 ARG B CA 1
ATOM 5955 C C . ARG B 1 261 ? -13.114 -6.108 6.216 1.00 15.76 284 ARG B C 1
ATOM 5956 O O . ARG B 1 261 ? -12.237 -6.385 5.395 1.00 15.64 284 ARG B O 1
ATOM 5964 N N . ALA B 1 262 ? -14.239 -5.465 5.885 1.00 14.97 285 ALA B N 1
ATOM 5965 C CA . ALA B 1 262 ? -14.488 -5.044 4.497 1.00 14.99 285 ALA B CA 1
ATOM 5966 C C . ALA B 1 262 ? -13.372 -4.121 4.020 1.00 15.09 285 ALA B C 1
ATOM 5967 O O . ALA B 1 262 ? -12.856 -4.287 2.916 1.00 15.37 285 ALA B O 1
ATOM 5969 N N . LEU B 1 263 ? -12.978 -3.170 4.873 1.00 14.97 286 LEU B N 1
ATOM 5970 C CA . LEU B 1 263 ? -11.857 -2.277 4.561 1.00 14.81 286 LEU B CA 1
ATOM 5971 C C . LEU B 1 263 ? -10.543 -3.038 4.387 1.00 15.13 286 LEU B C 1
ATOM 5972 O O . LEU B 1 263 ? -9.814 -2.790 3.425 1.00 15.24 286 LEU B O 1
ATOM 5977 N N . ALA B 1 264 ? -10.251 -3.971 5.292 1.00 15.05 287 ALA B N 1
ATOM 5978 C CA . ALA B 1 264 ? -8.955 -4.655 5.280 1.00 15.23 287 ALA B CA 1
ATOM 5979 C C . ALA B 1 264 ? -8.789 -5.610 4.099 1.00 15.50 287 ALA B C 1
ATOM 5980 O O . ALA B 1 264 ? -7.658 -5.834 3.648 1.00 15.30 287 ALA B O 1
ATOM 5982 N N . PHE B 1 265 ? -9.904 -6.180 3.629 1.00 15.35 288 PHE B N 1
ATOM 5983 C CA . PHE B 1 265 ? -9.921 -7.059 2.448 1.00 15.69 288 PHE B CA 1
ATOM 5984 C C . PHE B 1 265 ? -9.782 -6.304 1.118 1.00 15.97 288 PHE B C 1
ATOM 5985 O O . PHE B 1 265 ? -9.537 -6.925 0.091 1.00 16.08 288 PHE B O 1
ATOM 5993 N N . GLU B 1 266 ? -9.954 -4.981 1.127 1.00 15.82 289 GLU B N 1
ATOM 5994 C CA . GLU B 1 266 ? -9.763 -4.189 -0.073 1.00 16.70 289 GLU B CA 1
ATOM 5995 C C . GLU B 1 266 ? -8.321 -3.713 -0.202 1.00 16.22 289 GLU B C 1
ATOM 5996 O O . GLU B 1 266 ? -7.480 -4.468 -0.676 1.00 17.91 289 GLU B O 1
ATOM 6002 N N . THR B 1 267 ? -8.006 -2.496 0.221 1.00 16.13 290 THR B N 1
ATOM 6003 C CA . THR B 1 267 ? -6.697 -1.910 -0.116 1.00 15.41 290 THR B CA 1
ATOM 6004 C C . THR B 1 267 ? -5.504 -2.522 0.656 1.00 15.05 290 THR B C 1
ATOM 6005 O O . THR B 1 267 ? -4.432 -2.726 0.063 1.00 14.66 290 THR B O 1
ATOM 6009 N N . PRO B 1 268 ? -5.680 -2.855 1.956 1.00 14.41 291 PRO B N 1
ATOM 6010 C CA . PRO B 1 268 ? -4.570 -3.490 2.675 1.00 14.32 291 PRO B CA 1
ATOM 6011 C C . PRO B 1 268 ? -4.162 -4.884 2.183 1.00 14.71 291 PRO B C 1
ATOM 6012 O O . PRO B 1 268 ? -3.021 -5.293 2.402 1.00 14.82 291 PRO B O 1
ATOM 6016 N N . TRP B 1 269 ? -5.056 -5.602 1.516 1.00 14.63 292 TRP B N 1
ATOM 6017 C CA . TRP B 1 269 ? -4.678 -6.834 0.787 1.00 14.89 292 TRP B CA 1
ATOM 6018 C C . TRP B 1 269 ? -3.372 -6.653 0.011 1.00 14.65 292 TRP B C 1
ATOM 6019 O O . TRP B 1 269 ? -2.517 -7.543 -0.001 1.00 14.69 292 TRP B O 1
ATOM 6030 N N . PHE B 1 270 ? -3.230 -5.487 -0.619 1.00 14.82 293 PHE B N 1
ATOM 6031 C CA . PHE B 1 270 ? -2.018 -5.105 -1.350 1.00 15.18 293 PHE B CA 1
ATOM 6032 C C . PHE B 1 270 ? -1.052 -4.239 -0.560 1.00 15.57 293 PHE B C 1
ATOM 6033 O O . PHE B 1 270 ? 0.170 -4.445 -0.637 1.00 16.29 293 PHE B O 1
ATOM 6041 N N . LEU B 1 271 ? -1.583 -3.275 0.190 1.00 15.29 294 LEU B N 1
ATOM 6042 C CA . LEU B 1 271 ? -0.745 -2.288 0.868 1.00 15.27 294 LEU B CA 1
ATOM 6043 C C . LEU B 1 271 ? -0.017 -2.803 2.122 1.00 15.32 294 LEU B C 1
ATOM 6044 O O . LEU B 1 271 ? 1.099 -2.370 2.398 1.00 15.45 294 LEU B O 1
ATOM 6049 N N . ASP B 1 272 ? -0.627 -3.731 2.859 1.00 15.31 295 ASP B N 1
ATOM 6050 C CA . ASP B 1 272 ? 0.051 -4.353 4.005 1.00 15.41 295 ASP B CA 1
ATOM 6051 C C . ASP B 1 272 ? 1.316 -5.116 3.573 1.00 15.24 295 ASP B C 1
ATOM 6052 O O . ASP B 1 272 ? 2.370 -4.916 4.171 1.00 14.81 295 ASP B O 1
ATOM 6057 N N . PRO B 1 273 ? 1.221 -5.978 2.533 1.00 15.29 296 PRO B N 1
ATOM 6058 C CA . PRO B 1 273 ? 2.450 -6.597 2.047 1.00 15.47 296 PRO B CA 1
ATOM 6059 C C . PRO B 1 273 ? 3.511 -5.599 1.581 1.00 15.92 296 PRO B C 1
ATOM 6060 O O . PRO B 1 273 ? 4.684 -5.778 1.886 1.00 16.12 296 PRO B O 1
ATOM 6064 N N . LEU B 1 274 ? 3.095 -4.550 0.877 1.00 16.51 297 LEU B N 1
ATOM 6065 C CA . LEU B 1 274 ? 4.032 -3.570 0.365 1.00 17.31 297 LEU B CA 1
ATOM 6066 C C . LEU B 1 274 ? 4.560 -2.596 1.419 1.00 17.62 297 LEU B C 1
ATOM 6067 O O . LEU B 1 274 ? 5.560 -1.970 1.176 1.00 18.12 297 LEU B O 1
ATOM 6072 N N . VAL B 1 275 ? 3.912 -2.468 2.574 1.00 17.77 298 VAL B N 1
ATOM 6073 C CA . VAL B 1 275 ? 4.387 -1.554 3.622 1.00 17.60 298 VAL B CA 1
ATOM 6074 C C . VAL B 1 275 ? 4.981 -2.309 4.809 1.00 17.67 298 VAL B C 1
ATOM 6075 O O . VAL B 1 275 ? 5.991 -1.887 5.332 1.00 16.91 298 VAL B O 1
ATOM 6079 N N . TYR B 1 276 ? 4.356 -3.418 5.213 1.00 17.90 299 TYR B N 1
ATOM 6080 C CA . TYR B 1 276 ? 4.733 -4.158 6.420 1.00 17.90 299 TYR B CA 1
ATOM 6081 C C . TYR B 1 276 ? 5.274 -5.556 6.175 1.00 18.70 299 TYR B C 1
ATOM 6082 O O . TYR B 1 276 ? 5.685 -6.207 7.127 1.00 19.32 299 TYR B O 1
ATOM 6091 N N . GLY B 1 277 ? 5.258 -6.025 4.923 1.00 18.75 300 GLY B N 1
ATOM 6092 C CA . GLY B 1 277 ? 5.855 -7.308 4.562 1.00 18.67 300 GLY B CA 1
ATOM 6093 C C . GLY B 1 277 ? 4.969 -8.522 4.782 1.00 19.27 300 GLY B C 1
ATOM 6094 O O . GLY B 1 277 ? 5.443 -9.652 4.662 1.00 18.50 300 GLY B O 1
ATOM 6095 N N . ASP B 1 278 ? 3.683 -8.304 5.082 1.00 19.87 301 ASP B N 1
ATOM 6096 C CA . ASP B 1 278 ? 2.741 -9.394 5.327 1.00 20.72 301 ASP B CA 1
ATOM 6097 C C . ASP B 1 278 ? 1.334 -8.991 4.944 1.00 18.54 301 ASP B C 1
ATOM 6098 O O . ASP B 1 278 ? 0.982 -7.820 5.016 1.00 18.60 301 ASP B O 1
ATOM 6103 N N . TYR B 1 279 ? 0.518 -9.973 4.590 1.00 16.23 302 TYR B N 1
ATOM 6104 C CA . TYR B 1 279 ? -0.891 -9.737 4.350 1.00 15.54 302 TYR B CA 1
ATOM 6105 C C . TYR B 1 279 ? -1.588 -9.181 5.604 1.00 15.13 302 TYR B C 1
ATOM 6106 O O . TYR B 1 279 ? -1.103 -9.375 6.728 1.00 14.85 302 TYR B O 1
ATOM 6115 N N . PRO B 1 280 ? -2.730 -8.488 5.419 1.00 14.42 303 PRO B N 1
ATOM 6116 C CA . PRO B 1 280 ? -3.458 -8.000 6.597 1.00 14.23 303 PRO B CA 1
ATOM 6117 C C . PRO B 1 280 ? -3.806 -9.124 7.556 1.00 14.38 303 PRO B C 1
ATOM 6118 O O . PRO B 1 280 ? -4.248 -10.196 7.096 1.00 13.11 303 PRO B O 1
ATOM 6122 N N . PRO B 1 281 ? -3.591 -8.907 8.875 1.00 14.59 304 PRO B N 1
ATOM 6123 C CA . PRO B 1 281 ? -3.925 -9.963 9.825 1.00 14.93 304 PRO B CA 1
ATOM 6124 C C . PRO B 1 281 ? -5.425 -10.303 9.822 1.00 15.41 304 PRO B C 1
ATOM 6125 O O . PRO B 1 281 ? -5.783 -11.448 10.099 1.00 15.47 304 PRO B O 1
ATOM 6129 N N . GLU B 1 282 ? -6.265 -9.318 9.492 1.00 15.51 305 GLU B N 1
ATOM 6130 C CA . GLU B 1 282 ? -7.706 -9.503 9.375 1.00 15.75 305 GLU B CA 1
ATOM 6131 C C . GLU B 1 282 ? -8.043 -10.551 8.297 1.00 15.96 305 GLU B C 1
ATOM 6132 O O . GLU B 1 282 ? -8.953 -11.356 8.475 1.00 15.55 305 GLU B O 1
ATOM 6138 N N . MET B 1 283 ? -7.295 -10.526 7.192 1.00 15.92 306 MET B N 1
ATOM 6139 C CA . MET B 1 283 ? -7.414 -11.518 6.131 1.00 15.54 306 MET B CA 1
ATOM 6140 C C . MET B 1 283 ? -6.778 -12.854 6.516 1.00 16.24 306 MET B C 1
ATOM 6141 O O . MET B 1 283 ? -7.381 -13.906 6.310 1.00 16.04 306 MET B O 1
ATOM 6146 N N . ARG B 1 284 ? -5.561 -12.814 7.052 1.00 16.99 307 ARG B N 1
ATOM 6147 C CA . ARG B 1 284 ? -4.843 -14.031 7.470 1.00 18.49 307 ARG B CA 1
ATOM 6148 C C . ARG B 1 284 ? -5.617 -14.861 8.508 1.00 18.46 307 ARG B C 1
ATOM 6149 O O . ARG B 1 284 ? -5.612 -16.091 8.444 1.00 18.80 307 ARG B O 1
ATOM 6157 N N . GLN B 1 285 ? -6.286 -14.180 9.438 1.00 17.82 308 GLN B N 1
ATOM 6158 C CA . GLN B 1 285 ? -7.126 -14.840 10.443 1.00 18.38 308 GLN B CA 1
ATOM 6159 C C . GLN B 1 285 ? -8.185 -15.740 9.795 1.00 17.91 308 GLN B C 1
ATOM 6160 O O . GLN B 1 285 ? -8.405 -16.846 10.255 1.00 16.97 308 GLN B O 1
ATOM 6166 N N . ILE B 1 286 ? -8.819 -15.238 8.735 1.00 17.76 309 ILE B N 1
ATOM 6167 C CA . ILE B 1 286 ? -9.904 -15.927 8.049 1.00 17.74 309 ILE B CA 1
ATOM 6168 C C . ILE B 1 286 ? -9.371 -16.895 6.999 1.00 18.14 309 ILE B C 1
ATOM 6169 O O . ILE B 1 286 ? -9.861 -18.009 6.911 1.00 17.24 309 ILE B O 1
ATOM 6174 N N . LEU B 1 287 ? -8.374 -16.472 6.218 1.00 18.12 310 LEU B N 1
ATOM 6175 C CA . LEU B 1 287 ? -7.933 -17.222 5.027 1.00 18.29 310 LEU B CA 1
ATOM 6176 C C . LEU B 1 287 ? -6.820 -18.260 5.239 1.00 19.47 310 LEU B C 1
ATOM 6177 O O . LEU B 1 287 ? -6.656 -19.134 4.402 1.00 18.82 310 LEU B O 1
ATOM 6182 N N . GLY B 1 288 ? -6.049 -18.142 6.320 1.00 20.57 311 GLY B N 1
ATOM 6183 C CA . GLY B 1 288 ? -4.904 -19.030 6.577 1.00 21.64 311 GLY B CA 1
ATOM 6184 C C . GLY B 1 288 ? -3.956 -19.200 5.394 1.00 21.90 311 GLY B C 1
ATOM 6185 O O . GLY B 1 288 ? -3.560 -18.216 4.744 1.00 21.86 311 GLY B O 1
ATOM 6186 N N . GLY B 1 289 ? -3.653 -20.456 5.075 1.00 21.78 312 GLY B N 1
ATOM 6187 C CA . GLY B 1 289 ? -2.729 -20.798 4.000 1.00 22.16 312 GLY B CA 1
ATOM 6188 C C . GLY B 1 289 ? -3.206 -20.538 2.576 1.00 22.70 312 GLY B C 1
ATOM 6189 O O . GLY B 1 289 ? -2.439 -20.729 1.655 1.00 23.07 312 GLY B O 1
ATOM 6190 N N . ARG B 1 290 ? -4.456 -20.117 2.379 1.00 22.83 313 ARG B N 1
ATOM 6191 C CA . ARG B 1 290 ? -4.894 -19.627 1.061 1.00 22.85 313 ARG B CA 1
ATOM 6192 C C . ARG B 1 290 ? -4.157 -18.372 0.617 1.00 21.38 313 ARG B C 1
ATOM 6193 O O . ARG B 1 290 ? -4.060 -18.112 -0.575 1.00 20.69 313 ARG B O 1
ATOM 6201 N N . LEU B 1 291 ? -3.651 -17.599 1.575 1.00 19.96 314 LEU B N 1
ATOM 6202 C CA . LEU B 1 291 ? -2.716 -16.515 1.281 1.00 19.75 314 LEU B CA 1
ATOM 6203 C C . LEU B 1 291 ? -1.333 -17.129 1.171 1.00 19.79 314 LEU B C 1
ATOM 6204 O O . LEU B 1 291 ? -0.841 -17.672 2.160 1.00 18.27 314 LEU B O 1
ATOM 6209 N N . PRO B 1 292 ? -0.706 -17.080 -0.031 1.00 20.18 315 PRO B N 1
ATOM 6210 C CA . PRO B 1 292 ? 0.611 -17.708 -0.125 1.00 20.41 315 PRO B CA 1
ATOM 6211 C C . PRO B 1 292 ? 1.665 -17.021 0.748 1.00 20.94 315 PRO B C 1
ATOM 6212 O O . PRO B 1 292 ? 1.518 -15.838 1.106 1.00 19.89 315 PRO B O 1
ATOM 6216 N N . SER B 1 293 ? 2.708 -17.766 1.092 1.00 21.23 316 SER B N 1
ATOM 6217 C CA . SER B 1 293 ? 3.825 -17.229 1.865 1.00 23.09 316 SER B CA 1
ATOM 6218 C C . SER B 1 293 ? 4.768 -16.456 0.959 1.00 23.14 316 SER B C 1
ATOM 6219 O O . SER B 1 293 ? 4.815 -16.685 -0.256 1.00 24.06 316 SER B O 1
ATOM 6222 N N . PHE B 1 294 ? 5.519 -15.547 1.568 1.00 23.13 317 PHE B N 1
ATOM 6223 C CA . PHE B 1 294 ? 6.561 -14.802 0.891 1.00 23.43 317 PHE B CA 1
ATOM 6224 C C . PHE B 1 294 ? 7.901 -15.438 1.214 1.00 25.17 317 PHE B C 1
ATOM 6225 O O . PHE B 1 294 ? 8.243 -15.586 2.387 1.00 24.65 317 PHE B O 1
ATOM 6233 N N . SER B 1 295 ? 8.632 -15.831 0.170 1.00 26.98 318 SER B N 1
ATOM 6234 C CA . SER B 1 295 ? 10.011 -16.325 0.285 1.00 29.23 318 SER B CA 1
ATOM 6235 C C . SER B 1 295 ? 11.004 -15.217 0.681 1.00 30.95 318 SER B C 1
ATOM 6236 O O . SER B 1 295 ? 10.666 -14.034 0.617 1.00 28.50 318 SER B O 1
ATOM 6239 N N . PRO B 1 296 ? 12.243 -15.597 1.074 1.00 32.72 319 PRO B N 1
ATOM 6240 C CA . PRO B 1 296 ? 13.295 -14.600 1.324 1.00 33.09 319 PRO B CA 1
ATOM 6241 C C . PRO B 1 296 ? 13.565 -13.648 0.153 1.00 31.96 319 PRO B C 1
ATOM 6242 O O . PRO B 1 296 ? 13.760 -12.461 0.377 1.00 31.23 319 PRO B O 1
ATOM 6246 N N . GLU B 1 297 ? 13.559 -14.172 -1.069 1.00 32.56 320 GLU B N 1
ATOM 6247 C CA . GLU B 1 297 ? 13.704 -13.352 -2.273 1.00 36.07 320 GLU B CA 1
ATOM 6248 C C . GLU B 1 297 ? 12.542 -12.363 -2.427 1.00 33.40 320 GLU B C 1
ATOM 6249 O O . GLU B 1 297 ? 12.773 -11.192 -2.725 1.00 34.46 320 GLU B O 1
ATOM 6255 N N . ASP B 1 298 ? 11.310 -12.847 -2.225 1.00 30.56 321 ASP B N 1
ATOM 6256 C CA . ASP B 1 298 ? 10.109 -11.986 -2.186 1.00 28.65 321 ASP B CA 1
ATOM 6257 C C . ASP B 1 298 ? 10.271 -10.860 -1.166 1.00 27.41 321 ASP B C 1
ATOM 6258 O O . ASP B 1 298 ? 10.020 -9.693 -1.473 1.00 24.92 321 ASP B O 1
ATOM 6263 N N . ARG B 1 299 ? 10.709 -11.221 0.039 1.00 27.29 322 ARG B N 1
ATOM 6264 C CA . ARG B 1 299 ? 10.795 -10.275 1.160 1.00 27.36 322 ARG B CA 1
ATOM 6265 C C . ARG B 1 299 ? 11.829 -9.180 0.923 1.00 27.13 322 ARG B C 1
ATOM 6266 O O . ARG B 1 299 ? 11.587 -8.023 1.252 1.00 26.21 322 ARG B O 1
ATOM 6274 N N . ARG B 1 300 ? 12.964 -9.552 0.336 1.00 28.42 323 ARG B N 1
ATOM 6275 C CA . ARG B 1 300 ? 13.974 -8.594 -0.110 1.00 29.47 323 ARG B CA 1
ATOM 6276 C C . ARG B 1 300 ? 13.332 -7.543 -1.023 1.00 28.39 323 ARG B C 1
ATOM 6277 O O . ARG B 1 300 ? 13.490 -6.347 -0.799 1.00 29.90 323 ARG B O 1
ATOM 6285 N N . LYS B 1 301 ? 12.576 -7.998 -2.018 1.00 26.27 324 LYS B N 1
ATOM 6286 C CA . LYS B 1 301 ? 11.897 -7.089 -2.947 1.00 26.19 324 LYS B CA 1
ATOM 6287 C C . LYS B 1 301 ? 10.820 -6.244 -2.264 1.00 24.95 324 LYS B C 1
ATOM 6288 O O . LYS B 1 301 ? 10.685 -5.059 -2.566 1.00 23.82 324 LYS B O 1
ATOM 6294 N N . LEU B 1 302 ? 10.065 -6.853 -1.356 1.00 24.05 325 LEU B N 1
ATOM 6295 C CA . LEU B 1 302 ? 9.051 -6.119 -0.578 1.00 24.43 325 LEU B CA 1
ATOM 6296 C C . LEU B 1 302 ? 9.624 -4.990 0.280 1.00 24.53 325 LEU B C 1
ATOM 6297 O O . LEU B 1 302 ? 8.921 -4.014 0.534 1.00 23.22 325 LEU B O 1
ATOM 6302 N N . ARG B 1 303 ? 10.891 -5.097 0.695 1.00 25.13 326 ARG B N 1
ATOM 6303 C CA . ARG B 1 303 ? 11.545 -4.005 1.436 1.00 26.06 326 ARG B CA 1
ATOM 6304 C C . ARG B 1 303 ? 11.725 -2.703 0.650 1.00 23.98 326 ARG B C 1
ATOM 6305 O O . ARG B 1 303 ? 11.954 -1.671 1.256 1.00 22.98 326 ARG B O 1
ATOM 6313 N N . TYR B 1 304 ? 11.610 -2.739 -0.678 1.00 23.40 327 TYR B N 1
ATOM 6314 C CA . TYR B 1 304 ? 11.514 -1.508 -1.477 1.00 22.71 327 TYR B CA 1
ATOM 6315 C C . TYR B 1 304 ? 10.117 -0.845 -1.377 1.00 21.98 327 TYR B C 1
ATOM 6316 O O . TYR B 1 304 ? 9.956 0.325 -1.731 1.00 20.70 327 TYR B O 1
ATOM 6325 N N . LYS B 1 305 ? 9.112 -1.596 -0.921 1.00 21.41 328 LYS B N 1
ATOM 6326 C CA . LYS B 1 305 ? 7.788 -1.046 -0.586 1.00 21.56 328 LYS B CA 1
ATOM 6327 C C . LYS B 1 305 ? 7.108 -0.278 -1.748 1.00 20.24 328 LYS B C 1
ATOM 6328 O O . LYS B 1 305 ? 7.000 -0.808 -2.855 1.00 19.84 328 LYS B O 1
ATOM 6334 N N . LEU B 1 306 ? 6.634 0.946 -1.491 1.00 19.94 329 LEU B N 1
ATOM 6335 C CA . LEU B 1 306 ? 6.096 1.835 -2.520 1.00 19.50 329 LEU B CA 1
ATOM 6336 C C . LEU B 1 306 ? 6.242 3.269 -2.020 1.00 18.42 329 LEU B C 1
ATOM 6337 O O . LEU B 1 306 ? 6.302 3.496 -0.822 1.00 17.96 329 LEU B O 1
ATOM 6342 N N . ASP B 1 307 ? 6.294 4.226 -2.939 1.00 17.35 330 ASP B N 1
ATOM 6343 C CA . ASP B 1 307 ? 6.529 5.633 -2.593 1.00 17.09 330 ASP B CA 1
ATOM 6344 C C . ASP B 1 307 ? 5.236 6.403 -2.350 1.00 16.96 330 ASP B C 1
ATOM 6345 O O . ASP B 1 307 ? 5.243 7.429 -1.677 1.00 17.42 330 ASP B O 1
ATOM 6350 N N . PHE B 1 308 ? 4.125 5.921 -2.889 1.00 16.20 331 PHE B N 1
ATOM 6351 C CA . PHE B 1 308 ? 2.839 6.533 -2.608 1.00 15.83 331 PHE B CA 1
ATOM 6352 C C . PHE B 1 308 ? 1.688 5.583 -2.862 1.00 15.36 331 PHE B C 1
ATOM 6353 O O . PHE B 1 308 ? 1.826 4.591 -3.605 1.00 14.83 331 PHE B O 1
ATOM 6361 N N . ILE B 1 309 ? 0.558 5.922 -2.245 1.00 14.97 332 ILE B N 1
ATOM 6362 C CA . ILE B 1 309 ? -0.713 5.244 -2.448 1.00 14.91 332 ILE B CA 1
ATOM 6363 C C . ILE B 1 309 ? -1.533 6.062 -3.426 1.00 14.63 332 ILE B C 1
ATOM 6364 O O . ILE B 1 309 ? -1.804 7.239 -3.180 1.00 14.48 332 ILE B O 1
ATOM 6369 N N . GLY B 1 310 ? -1.912 5.434 -4.537 1.00 14.05 333 GLY B N 1
ATOM 6370 C CA . GLY B 1 310 ? -2.864 6.003 -5.475 1.00 14.05 333 GLY B CA 1
ATOM 6371 C C . GLY B 1 310 ? -4.272 5.667 -5.024 1.00 13.66 333 GLY B C 1
ATOM 6372 O O . GLY B 1 310 ? -4.682 4.508 -5.079 1.00 13.38 333 GLY B O 1
ATOM 6373 N N . VAL B 1 311 ? -5.003 6.684 -4.574 1.00 13.53 334 VAL B N 1
ATOM 6374 C CA . VAL B 1 311 ? -6.371 6.526 -4.072 1.00 13.91 334 VAL B CA 1
ATOM 6375 C C . VAL B 1 311 ? -7.399 6.767 -5.177 1.00 13.93 334 VAL B C 1
ATOM 6376 O O . VAL B 1 311 ? -7.629 7.906 -5.572 1.00 14.26 334 VAL B O 1
ATOM 6380 N N . ASN B 1 312 ? -8.006 5.692 -5.682 1.00 13.88 335 ASN B N 1
ATOM 6381 C CA . ASN B 1 312 ? -9.169 5.800 -6.554 1.00 14.09 335 ASN B CA 1
ATOM 6382 C C . ASN B 1 312 ? -10.408 5.707 -5.681 1.00 14.09 335 ASN B C 1
ATOM 6383 O O . ASN B 1 312 ? -10.847 4.602 -5.344 1.00 13.09 335 ASN B O 1
ATOM 6388 N N . HIS B 1 313 ? -10.950 6.873 -5.311 1.00 14.13 336 HIS B N 1
ATOM 6389 C CA . HIS B 1 313 ? -12.123 6.957 -4.443 1.00 14.28 336 HIS B CA 1
ATOM 6390 C C . HIS B 1 313 ? -13.288 7.609 -5.147 1.00 14.17 336 HIS B C 1
ATOM 6391 O O . HIS B 1 313 ? -13.191 8.750 -5.627 1.00 14.07 336 HIS B O 1
ATOM 6398 N N . TYR B 1 314 ? -14.399 6.884 -5.160 1.00 13.79 337 TYR B N 1
ATOM 6399 C CA . TYR B 1 314 ? -15.642 7.367 -5.733 1.00 14.19 337 TYR B CA 1
ATOM 6400 C C . TYR B 1 314 ? -16.801 7.416 -4.753 1.00 14.20 337 TYR B C 1
ATOM 6401 O O . TYR B 1 314 ? -17.560 8.370 -4.777 1.00 14.72 337 TYR B O 1
ATOM 6410 N N . THR B 1 315 ? -16.950 6.386 -3.920 1.00 14.07 338 THR B N 1
ATOM 6411 C CA . THR B 1 315 ? -18.200 6.149 -3.222 1.00 13.79 338 THR B CA 1
ATOM 6412 C C . THR B 1 315 ? -17.997 5.658 -1.797 1.00 14.21 338 THR B C 1
ATOM 6413 O O . THR B 1 315 ? -16.877 5.287 -1.383 1.00 13.90 338 THR B O 1
ATOM 6417 N N . THR B 1 316 ? -19.102 5.693 -1.058 1.00 14.12 339 THR B N 1
ATOM 6418 C CA . THR B 1 316 ? -19.181 5.190 0.300 1.00 14.51 339 THR B CA 1
ATOM 6419 C C . THR B 1 316 ? -20.387 4.261 0.386 1.00 14.85 339 THR B C 1
ATOM 6420 O O . THR B 1 316 ? -21.424 4.520 -0.245 1.00 14.77 339 THR B O 1
ATOM 6424 N N . LEU B 1 317 ? -20.231 3.180 1.152 1.00 15.06 340 LEU B N 1
ATOM 6425 C CA . LEU B 1 317 ? -21.280 2.166 1.342 1.00 16.09 340 LEU B CA 1
ATOM 6426 C C . LEU B 1 317 ? -21.393 1.728 2.809 1.00 16.16 340 LEU B C 1
ATOM 6427 O O . LEU B 1 317 ? -20.455 1.910 3.603 1.00 15.71 340 LEU B O 1
ATOM 6432 N N . TYR B 1 318 ? -22.546 1.165 3.166 1.00 16.14 341 TYR B N 1
ATOM 6433 C CA . TYR B 1 318 ? -22.707 0.530 4.468 1.00 16.94 341 TYR B CA 1
ATOM 6434 C C . TYR B 1 318 ? -22.178 -0.889 4.405 1.00 16.55 341 TYR B C 1
ATOM 6435 O O . TYR B 1 318 ? -22.352 -1.560 3.404 1.00 16.05 341 TYR B O 1
ATOM 6444 N N . ALA B 1 319 ? -21.544 -1.336 5.483 1.00 16.36 342 ALA B N 1
ATOM 6445 C CA . ALA B 1 319 ? -21.125 -2.725 5.636 1.00 16.19 342 ALA B CA 1
ATOM 6446 C C . ALA B 1 319 ? -21.829 -3.323 6.858 1.00 16.69 342 ALA B C 1
ATOM 6447 O O . ALA B 1 319 ? -21.956 -2.665 7.901 1.00 16.74 342 ALA B O 1
ATOM 6449 N N . ARG B 1 320 ? -22.286 -4.564 6.723 1.00 16.98 343 ARG B N 1
ATOM 6450 C CA . ARG B 1 320 ? -22.871 -5.313 7.823 1.00 17.47 343 ARG B CA 1
ATOM 6451 C C . ARG B 1 320 ? -22.222 -6.670 7.968 1.00 17.03 343 ARG B C 1
ATOM 6452 O O . ARG B 1 320 ? -21.646 -7.201 7.025 1.00 16.12 343 ARG B O 1
ATOM 6460 N N . ASP B 1 321 ? -22.396 -7.248 9.152 1.00 17.01 344 ASP B N 1
ATOM 6461 C CA . ASP B 1 321 ? -21.809 -8.528 9.488 1.00 17.25 344 ASP B CA 1
ATOM 6462 C C . ASP B 1 321 ? -22.502 -9.707 8.814 1.00 17.77 344 ASP B C 1
ATOM 6463 O O . ASP B 1 321 ? -23.724 -9.779 8.786 1.00 17.36 344 ASP B O 1
ATOM 6468 N N . CYS B 1 322 ? -21.693 -10.635 8.306 1.00 18.87 345 CYS B N 1
ATOM 6469 C CA . CYS B 1 322 ? -22.146 -11.955 7.865 1.00 20.22 345 CYS B CA 1
ATOM 6470 C C . CYS B 1 322 ? -21.537 -13.110 8.656 1.00 20.27 345 CYS B C 1
ATOM 6471 O O . CYS B 1 322 ? -21.862 -14.258 8.393 1.00 18.88 345 CYS B O 1
ATOM 6474 N N . MET B 1 323 ? -20.660 -12.815 9.610 1.00 20.93 346 MET B N 1
ATOM 6475 C CA . MET B 1 323 ? -20.074 -13.851 10.450 1.00 22.12 346 MET B CA 1
ATOM 6476 C C . MET B 1 323 ? -21.101 -14.506 11.379 1.00 22.34 346 MET B C 1
ATOM 6477 O O . MET B 1 323 ? -21.021 -15.694 11.627 1.00 22.45 346 MET B O 1
ATOM 6482 N N . PHE B 1 324 ? -22.058 -13.726 11.882 1.00 22.99 347 PHE B N 1
ATOM 6483 C CA . PHE B 1 324 ? -23.082 -14.211 12.817 1.00 24.03 347 PHE B CA 1
ATOM 6484 C C . PHE B 1 324 ? -24.518 -14.003 12.320 1.00 26.17 347 PHE B C 1
ATOM 6485 O O . PHE B 1 324 ? -25.458 -14.203 13.080 1.00 26.31 347 PHE B O 1
ATOM 6493 N N . SER B 1 325 ? -24.675 -13.597 11.056 1.00 27.32 348 SER B N 1
ATOM 6494 C CA . SER B 1 325 ? -25.972 -13.346 10.426 1.00 27.98 348 SER B CA 1
ATOM 6495 C C . SER B 1 325 ? -25.929 -13.911 9.022 1.00 29.09 348 SER B C 1
ATOM 6496 O O . SER B 1 325 ? -24.856 -14.033 8.429 1.00 29.55 348 SER B O 1
ATOM 6499 N N . ASP B 1 326 ? -27.101 -14.217 8.483 1.00 30.03 349 ASP B N 1
ATOM 6500 C CA . ASP B 1 326 ? -27.213 -14.695 7.114 1.00 31.41 349 ASP B CA 1
ATOM 6501 C C . ASP B 1 326 ? -27.025 -13.559 6.128 1.00 29.05 349 ASP B C 1
ATOM 6502 O O . ASP B 1 326 ? -27.459 -12.429 6.373 1.00 27.41 349 ASP B O 1
ATOM 6507 N N . CYS B 1 327 ? -26.334 -13.875 5.037 1.00 26.90 350 CYS B N 1
ATOM 6508 C CA . CYS B 1 327 ? -26.110 -12.952 3.934 1.00 26.61 350 CYS B CA 1
ATOM 6509 C C . CYS B 1 327 ? -26.144 -13.761 2.648 1.00 24.80 350 CYS B C 1
ATOM 6510 O O . CYS B 1 327 ? -25.709 -14.910 2.651 1.00 24.26 350 CYS B O 1
ATOM 6513 N N . PRO B 1 328 ? -26.622 -13.157 1.541 1.00 24.02 351 PRO B N 1
ATOM 6514 C CA . PRO B 1 328 ? -26.524 -13.844 0.253 1.00 23.91 351 PRO B CA 1
ATOM 6515 C C . PRO B 1 328 ? -25.078 -14.219 -0.074 1.00 23.41 351 PRO B C 1
ATOM 6516 O O . PRO B 1 328 ? -24.161 -13.415 0.148 1.00 23.13 351 PRO B O 1
ATOM 6520 N N . GLN B 1 329 ? -24.886 -15.433 -0.573 1.00 21.74 352 GLN B N 1
ATOM 6521 C CA . GLN B 1 329 ? -23.576 -15.910 -0.966 1.00 21.41 352 GLN B CA 1
ATOM 6522 C C . GLN B 1 329 ? -23.237 -15.493 -2.397 1.00 21.38 352 GLN B C 1
ATOM 6523 O O . GLN B 1 329 ? -24.101 -15.063 -3.165 1.00 20.41 352 GLN B O 1
ATOM 6529 N N . GLY B 1 330 ? -21.959 -15.602 -2.730 1.00 21.13 353 GLY B N 1
ATOM 6530 C CA . GLY B 1 330 ? -21.474 -15.350 -4.079 1.00 21.89 353 GLY B CA 1
ATOM 6531 C C . GLY B 1 330 ? -21.192 -13.903 -4.438 1.00 22.10 353 GLY B C 1
ATOM 6532 O O . GLY B 1 330 ? -20.970 -13.600 -5.616 1.00 21.76 353 GLY B O 1
ATOM 6533 N N . GLN B 1 331 ? -21.193 -13.007 -3.451 1.00 21.69 354 GLN B N 1
ATOM 6534 C CA . GLN B 1 331 ? -20.721 -11.638 -3.675 1.00 22.70 354 GLN B CA 1
ATOM 6535 C C . GLN B 1 331 ? -19.221 -11.592 -3.418 1.00 21.88 354 GLN B C 1
ATOM 6536 O O . GLN B 1 331 ? -18.679 -12.455 -2.713 1.00 21.10 354 GLN B O 1
ATOM 6542 N N . GLU B 1 332 ? -18.556 -10.570 -3.956 1.00 20.89 355 GLU B N 1
ATOM 6543 C CA . GLU B 1 332 ? -17.097 -10.446 -3.813 1.00 20.91 355 GLU B CA 1
ATOM 6544 C C . GLU B 1 332 ? -16.636 -10.249 -2.361 1.00 19.97 355 GLU B C 1
ATOM 6545 O O . GLU B 1 332 ? -15.525 -10.651 -2.000 1.00 18.97 355 GLU B O 1
ATOM 6551 N N . THR B 1 333 ? -17.520 -9.693 -1.532 1.00 19.05 356 THR B N 1
ATOM 6552 C CA . THR B 1 333 ? -17.306 -9.592 -0.094 1.00 19.22 356 THR B CA 1
ATOM 6553 C C . THR B 1 333 ? -17.514 -10.886 0.715 1.00 18.77 356 THR B C 1
ATOM 6554 O O . THR B 1 333 ? -17.339 -10.858 1.932 1.00 19.31 356 THR B O 1
ATOM 6558 N N . GLN B 1 334 ? -17.872 -12.006 0.081 1.00 18.96 357 GLN B N 1
ATOM 6559 C CA . GLN B 1 334 ? -18.184 -13.237 0.819 1.00 18.86 357 GLN B CA 1
ATOM 6560 C C . GLN B 1 334 ? -17.121 -13.633 1.819 1.00 18.71 357 GLN B C 1
ATOM 6561 O O . GLN B 1 334 ? -17.440 -13.920 2.979 1.00 18.57 357 GLN B O 1
ATOM 6567 N N . HIS B 1 335 ? -15.868 -13.669 1.373 1.00 19.06 358 HIS B N 1
ATOM 6568 C CA . HIS B 1 335 ? -14.780 -14.156 2.224 1.00 19.44 358 HIS B CA 1
ATOM 6569 C C . HIS B 1 335 ? -14.505 -13.244 3.410 1.00 18.45 358 HIS B C 1
ATOM 6570 O O . HIS B 1 335 ? -14.144 -13.723 4.483 1.00 17.51 358 HIS B O 1
ATOM 6577 N N . ALA B 1 336 ? -14.729 -11.949 3.221 1.00 17.90 359 ALA B N 1
ATOM 6578 C CA . ALA B 1 336 ? -14.608 -10.970 4.301 1.00 18.20 359 ALA B CA 1
ATOM 6579 C C . ALA B 1 336 ? -15.688 -11.113 5.376 1.00 18.05 359 ALA B C 1
ATOM 6580 O O . ALA B 1 336 ? -15.597 -10.467 6.432 1.00 18.64 359 ALA B O 1
ATOM 6582 N N . LEU B 1 337 ? -16.718 -11.920 5.112 1.00 17.79 360 LEU B N 1
ATOM 6583 C CA . LEU B 1 337 ? -17.832 -12.120 6.040 1.00 18.40 360 LEU B CA 1
ATOM 6584 C C . LEU B 1 337 ? -18.529 -10.795 6.363 1.00 18.10 360 LEU B C 1
ATOM 6585 O O . LEU B 1 337 ? -18.911 -10.521 7.496 1.00 16.98 360 LEU B O 1
ATOM 6590 N N . ALA B 1 338 ? -18.680 -9.994 5.317 1.00 17.94 361 ALA B N 1
ATOM 6591 C CA . ALA B 1 338 ? -19.412 -8.749 5.354 1.00 18.70 361 ALA B CA 1
ATOM 6592 C C . ALA B 1 338 ? -20.253 -8.636 4.078 1.00 18.84 361 ALA B C 1
ATOM 6593 O O . ALA B 1 338 ? -19.916 -9.225 3.043 1.00 18.71 361 ALA B O 1
ATOM 6595 N N . ALA B 1 339 ? -21.371 -7.925 4.172 1.00 18.70 362 ALA B N 1
ATOM 6596 C CA . ALA B 1 339 ? -22.196 -7.608 3.016 1.00 18.92 362 ALA B CA 1
ATOM 6597 C C . ALA B 1 339 ? -22.267 -6.101 2.948 1.00 18.93 362 ALA B C 1
ATOM 6598 O O . ALA B 1 339 ? -22.369 -5.442 3.990 1.00 19.30 362 ALA B O 1
ATOM 6600 N N . VAL B 1 340 ? -22.202 -5.553 1.737 1.00 18.62 363 VAL B N 1
ATOM 6601 C CA . VAL B 1 340 ? -22.214 -4.104 1.556 1.00 19.17 363 VAL B CA 1
ATOM 6602 C C . VAL B 1 340 ? -23.500 -3.682 0.855 1.00 19.37 363 VAL B C 1
ATOM 6603 O O . VAL B 1 340 ? -24.029 -4.409 0.034 1.00 19.42 363 VAL B O 1
ATOM 6607 N N . THR B 1 341 ? -24.014 -2.521 1.227 1.00 19.41 364 THR B N 1
ATOM 6608 C CA . THR B 1 341 ? -25.218 -1.981 0.632 1.00 19.85 364 THR B CA 1
ATOM 6609 C C . THR B 1 341 ? -25.165 -0.457 0.645 1.00 20.01 364 THR B C 1
ATOM 6610 O O . THR B 1 341 ? -24.510 0.136 1.508 1.00 18.81 364 THR B O 1
ATOM 6614 N N . GLY B 1 342 ? -25.856 0.154 -0.317 1.00 20.28 365 GLY B N 1
ATOM 6615 C CA . GLY B 1 342 ? -25.997 1.601 -0.392 1.00 20.86 365 GLY B CA 1
ATOM 6616 C C . GLY B 1 342 ? -27.150 2.177 0.415 1.00 21.66 365 GLY B C 1
ATOM 6617 O O . GLY B 1 342 ? -27.279 3.407 0.504 1.00 21.73 365 GLY B O 1
ATOM 6618 N N . GLU B 1 343 ? -27.983 1.313 1.002 1.00 21.77 366 GLU B N 1
ATOM 6619 C CA . GLU B 1 343 ? -29.193 1.745 1.707 1.00 23.54 366 GLU B CA 1
ATOM 6620 C C . GLU B 1 343 ? -29.252 1.289 3.148 1.00 23.30 366 GLU B C 1
ATOM 6621 O O . GLU B 1 343 ? -28.782 0.204 3.475 1.00 22.27 366 GLU B O 1
ATOM 6627 N N . SER B 1 344 ? -29.851 2.129 3.992 1.00 23.47 367 SER B N 1
ATOM 6628 C CA . SER B 1 344 ? -30.247 1.762 5.350 1.00 24.43 367 SER B CA 1
ATOM 6629 C C . SER B 1 344 ? -31.759 1.954 5.476 1.00 25.70 367 SER B C 1
ATOM 6630 O O . SER B 1 344 ? -32.251 3.082 5.373 1.00 24.29 367 SER B O 1
ATOM 6633 N N . ASN B 1 345 ? -32.482 0.851 5.671 1.00 28.16 368 ASN B N 1
ATOM 6634 C CA . ASN B 1 345 ? -33.957 0.836 5.703 1.00 29.53 368 ASN B CA 1
ATOM 6635 C C . ASN B 1 345 ? -34.588 1.585 4.521 1.00 27.93 368 ASN B C 1
ATOM 6636 O O . ASN B 1 345 ? -35.436 2.448 4.697 1.00 28.67 368 ASN B O 1
ATOM 6641 N N . GLY B 1 346 ? -34.135 1.269 3.317 1.00 26.45 369 GLY B N 1
ATOM 6642 C CA . GLY B 1 346 ? -34.630 1.930 2.116 1.00 26.80 369 GLY B CA 1
ATOM 6643 C C . GLY B 1 346 ? -34.056 3.305 1.787 1.00 25.61 369 GLY B C 1
ATOM 6644 O O . GLY B 1 346 ? -34.292 3.784 0.692 1.00 27.08 369 GLY B O 1
ATOM 6645 N N . LEU B 1 347 ? -33.296 3.926 2.695 1.00 24.33 370 LEU B N 1
ATOM 6646 C CA . LEU B 1 347 ? -32.767 5.288 2.497 1.00 24.66 370 LEU B CA 1
ATOM 6647 C C . LEU B 1 347 ? -31.321 5.233 1.977 1.00 23.11 370 LEU B C 1
ATOM 6648 O O . LEU B 1 347 ? -30.447 4.690 2.667 1.00 21.11 370 LEU B O 1
ATOM 6653 N N . PRO B 1 348 ? -31.066 5.775 0.766 1.00 21.15 371 PRO B N 1
ATOM 6654 C CA . PRO B 1 348 ? -29.693 5.756 0.260 1.00 20.67 371 PRO B CA 1
ATOM 6655 C C . PRO B 1 348 ? -28.712 6.535 1.141 1.00 19.92 371 PRO B C 1
ATOM 6656 O O . PRO B 1 348 ? -29.087 7.504 1.784 1.00 21.15 371 PRO B O 1
ATOM 6660 N N . ILE B 1 349 ? -27.477 6.053 1.201 1.00 18.78 372 ILE B N 1
ATOM 6661 C CA . ILE B 1 349 ? -26.410 6.670 1.976 1.00 17.59 372 ILE B CA 1
ATOM 6662 C C . ILE B 1 349 ? -26.112 8.100 1.506 1.00 17.34 372 ILE B C 1
ATOM 6663 O O . ILE B 1 349 ? -25.695 8.927 2.284 1.00 16.52 372 ILE B O 1
ATOM 6668 N N . GLY B 1 350 ? -26.315 8.350 0.217 1.00 17.47 373 GLY B N 1
ATOM 6669 C CA . GLY B 1 350 ? -26.272 9.691 -0.381 1.00 17.44 373 GLY B CA 1
ATOM 6670 C C . GLY B 1 350 ? -27.024 9.588 -1.696 1.00 17.52 373 GLY B C 1
ATOM 6671 O O . GLY B 1 350 ? -27.560 8.520 -2.012 1.00 17.10 373 GLY B O 1
ATOM 6672 N N . THR B 1 351 ? -27.078 10.673 -2.469 1.00 17.58 374 THR B N 1
ATOM 6673 C CA . THR B 1 351 ? -27.823 10.677 -3.736 1.00 17.45 374 THR B CA 1
ATOM 6674 C C . THR B 1 351 ? -27.285 9.562 -4.651 1.00 17.53 374 THR B C 1
ATOM 6675 O O . THR B 1 351 ? -26.077 9.521 -4.900 1.00 17.68 374 THR B O 1
ATOM 6679 N N . PRO B 1 352 ? -28.158 8.647 -5.137 1.00 17.98 375 PRO B N 1
ATOM 6680 C CA . PRO B 1 352 ? -27.684 7.660 -6.120 1.00 17.87 375 PRO B CA 1
ATOM 6681 C C . PRO B 1 352 ? -27.292 8.283 -7.459 1.00 17.86 375 PRO B C 1
ATOM 6682 O O . PRO B 1 352 ? -27.675 9.412 -7.759 1.00 17.40 375 PRO B O 1
ATOM 6686 N N . THR B 1 353 ? -26.492 7.554 -8.228 1.00 17.59 376 THR B N 1
ATOM 6687 C CA . THR B 1 353 ? -26.001 8.015 -9.522 1.00 17.67 376 THR B CA 1
ATOM 6688 C C . THR B 1 353 ? -26.240 6.914 -10.533 1.00 17.48 376 THR B C 1
ATOM 6689 O O . THR B 1 353 ? -26.648 5.809 -10.164 1.00 17.73 376 THR B O 1
ATOM 6693 N N . ALA B 1 354 ? -25.958 7.205 -11.799 1.00 16.94 377 ALA B N 1
ATOM 6694 C CA . ALA B 1 354 ? -26.120 6.217 -12.865 1.00 16.71 377 ALA B CA 1
ATOM 6695 C C . ALA B 1 354 ? -25.198 5.007 -12.715 1.00 16.68 377 ALA B C 1
ATOM 6696 O O . ALA B 1 354 ? -25.509 3.952 -13.254 1.00 15.84 377 ALA B O 1
ATOM 6698 N N . MET B 1 355 ? -24.071 5.140 -12.007 1.00 16.61 378 MET B N 1
ATOM 6699 C CA . MET B 1 355 ? -23.185 3.974 -11.773 1.00 16.50 378 MET B CA 1
ATOM 6700 C C . MET B 1 355 ? -23.655 3.211 -10.532 1.00 16.52 378 MET B C 1
ATOM 6701 O O . MET B 1 355 ? -23.711 3.805 -9.451 1.00 16.43 378 MET B O 1
ATOM 6706 N N . PRO B 1 356 ? -23.988 1.905 -10.672 1.00 17.06 379 PRO B N 1
ATOM 6707 C CA . PRO B 1 356 ? -24.355 1.125 -9.474 1.00 17.14 379 PRO B CA 1
ATOM 6708 C C . PRO B 1 356 ? -23.253 1.151 -8.403 1.00 16.90 379 PRO B C 1
ATOM 6709 O O . PRO B 1 356 ? -22.053 1.023 -8.732 1.00 16.31 379 PRO B O 1
ATOM 6713 N N . THR B 1 357 ? -23.689 1.304 -7.150 1.00 16.06 380 THR B N 1
ATOM 6714 C CA . THR B 1 357 ? -22.846 1.472 -5.952 1.00 15.66 380 THR B CA 1
ATOM 6715 C C . THR B 1 357 ? -22.234 2.862 -5.749 1.00 15.19 380 THR B C 1
ATOM 6716 O O . THR B 1 357 ? -21.698 3.125 -4.663 1.00 14.50 380 THR B O 1
ATOM 6720 N N . PHE B 1 358 ? -22.321 3.741 -6.757 1.00 14.72 381 PHE B N 1
ATOM 6721 C CA . PHE B 1 358 ? -21.751 5.093 -6.668 1.00 14.62 381 PHE B CA 1
ATOM 6722 C C . PHE B 1 358 ? -22.821 6.032 -6.133 1.00 14.76 381 PHE B C 1
ATOM 6723 O O . PHE B 1 358 ? -23.813 6.318 -6.825 1.00 14.43 381 PHE B O 1
ATOM 6731 N N . TYR B 1 359 ? -22.629 6.462 -4.883 1.00 14.94 382 TYR B N 1
ATOM 6732 C CA . TYR B 1 359 ? -23.485 7.443 -4.224 1.00 15.22 382 TYR B CA 1
ATOM 6733 C C . TYR B 1 359 ? -22.692 8.714 -3.921 1.00 15.86 382 TYR B C 1
ATOM 6734 O O . TYR B 1 359 ? -21.466 8.668 -3.768 1.00 17.02 382 TYR B O 1
ATOM 6743 N N . VAL B 1 360 ? -23.390 9.842 -3.851 1.00 15.65 383 VAL B N 1
ATOM 6744 C CA . VAL B 1 360 ? -22.748 11.134 -3.616 1.00 16.19 383 VAL B CA 1
ATOM 6745 C C . VAL B 1 360 ? -22.541 11.296 -2.108 1.00 16.57 383 VAL B C 1
ATOM 6746 O O . VAL B 1 360 ? -23.470 11.652 -1.396 1.00 16.25 383 VAL B O 1
ATOM 6750 N N . VAL B 1 361 ? -21.327 10.990 -1.633 1.00 17.10 384 VAL B N 1
ATOM 6751 C CA . VAL B 1 361 ? -20.984 11.057 -0.201 1.00 17.54 384 VAL B CA 1
ATOM 6752 C C . VAL B 1 361 ? -19.580 11.672 -0.033 1.00 18.34 384 VAL B C 1
ATOM 6753 O O . VAL B 1 361 ? -18.601 10.945 0.181 1.00 17.44 384 VAL B O 1
ATOM 6757 N N . PRO B 1 362 ? -19.473 13.016 -0.152 1.00 18.57 385 PRO B N 1
ATOM 6758 C CA . PRO B 1 362 ? -18.190 13.742 -0.093 1.00 18.54 385 PRO B CA 1
ATOM 6759 C C . PRO B 1 362 ? -17.315 13.398 1.097 1.00 18.72 385 PRO B C 1
ATOM 6760 O O . PRO B 1 362 ? -16.080 13.356 0.980 1.00 18.14 385 PRO B O 1
ATOM 6764 N N . ASP B 1 363 ? -17.961 13.181 2.235 1.00 18.90 386 ASP B N 1
ATOM 6765 C CA . ASP B 1 363 ? -17.284 12.881 3.470 1.00 20.95 386 ASP B CA 1
ATOM 6766 C C . ASP B 1 363 ? -16.434 11.598 3.388 1.00 18.94 386 ASP B C 1
ATOM 6767 O O . ASP B 1 363 ? -15.462 11.481 4.115 1.00 17.70 386 ASP B O 1
ATOM 6772 N N . GLY B 1 364 ? -16.817 10.661 2.512 1.00 17.43 387 GLY B N 1
ATOM 6773 C CA . GLY B 1 364 ? -16.056 9.435 2.255 1.00 17.13 387 GLY B CA 1
ATOM 6774 C C . GLY B 1 364 ? -14.602 9.650 1.868 1.00 16.38 387 GLY B C 1
ATOM 6775 O O . GLY B 1 364 ? -13.757 8.844 2.217 1.00 16.14 387 GLY B O 1
ATOM 6776 N N . ILE B 1 365 ? -14.303 10.722 1.136 1.00 16.32 388 ILE B N 1
ATOM 6777 C CA . ILE B 1 365 ? -12.922 10.942 0.692 1.00 16.52 388 ILE B CA 1
ATOM 6778 C C . ILE B 1 365 ? -12.035 11.329 1.869 1.00 16.92 388 ILE B C 1
ATOM 6779 O O . ILE B 1 365 ? -10.899 10.859 1.974 1.00 16.44 388 ILE B O 1
ATOM 6784 N N . GLU B 1 366 ? -12.583 12.138 2.771 1.00 17.79 389 GLU B N 1
ATOM 6785 C CA . GLU B 1 366 ? -11.901 12.511 4.010 1.00 18.72 389 GLU B CA 1
ATOM 6786 C C . GLU B 1 366 ? -11.629 11.275 4.865 1.00 18.01 389 GLU B C 1
ATOM 6787 O O . GLU B 1 366 ? -10.506 11.046 5.299 1.00 16.07 389 GLU B O 1
ATOM 6793 N N . LYS B 1 367 ? -12.659 10.465 5.070 1.00 18.09 390 LYS B N 1
ATOM 6794 C CA . LYS B 1 367 ? -12.521 9.291 5.917 1.00 18.63 390 LYS B CA 1
ATOM 6795 C C . LYS B 1 367 ? -11.610 8.211 5.345 1.00 17.18 390 LYS B C 1
ATOM 6796 O O . LYS B 1 367 ? -10.869 7.577 6.090 1.00 15.73 390 LYS B O 1
ATOM 6802 N N . MET B 1 368 ? -11.670 8.004 4.032 1.00 16.25 391 MET B N 1
ATOM 6803 C CA . MET B 1 368 ? -10.806 7.021 3.378 1.00 15.64 391 MET B CA 1
ATOM 6804 C C . MET B 1 368 ? -9.352 7.446 3.538 1.00 15.36 391 MET B C 1
ATOM 6805 O O . MET B 1 368 ? -8.500 6.633 3.890 1.00 15.35 391 MET B O 1
ATOM 6810 N N . VAL B 1 369 ? -9.076 8.718 3.267 1.00 15.41 392 VAL B N 1
ATOM 6811 C CA . VAL B 1 369 ? -7.737 9.277 3.438 1.00 15.52 392 VAL B CA 1
ATOM 6812 C C . VAL B 1 369 ? -7.226 9.111 4.872 1.00 15.99 392 VAL B C 1
ATOM 6813 O O . VAL B 1 369 ? -6.077 8.693 5.071 1.00 15.62 392 VAL B O 1
ATOM 6817 N N . LYS B 1 370 ? -8.075 9.409 5.858 1.00 16.69 393 LYS B N 1
ATOM 6818 C CA . LYS B 1 370 ? -7.705 9.247 7.265 1.00 17.23 393 LYS B CA 1
ATOM 6819 C C . LYS B 1 370 ? -7.420 7.780 7.600 1.00 16.51 393 LYS B C 1
ATOM 6820 O O . LYS B 1 370 ? -6.535 7.486 8.393 1.00 15.52 393 LYS B O 1
ATOM 6826 N N . TYR B 1 371 ? -8.180 6.865 7.005 1.00 15.88 394 TYR B N 1
ATOM 6827 C CA . TYR B 1 371 ? -7.933 5.443 7.203 1.00 16.36 394 TYR B CA 1
ATOM 6828 C C . TYR B 1 371 ? -6.513 5.066 6.774 1.00 16.07 394 TYR B C 1
ATOM 6829 O O . TYR B 1 371 ? -5.834 4.352 7.503 1.00 15.98 394 TYR B O 1
ATOM 6838 N N . PHE B 1 372 ? -6.084 5.538 5.601 1.00 16.17 395 PHE B N 1
ATOM 6839 C CA . PHE B 1 372 ? -4.703 5.317 5.121 1.00 16.41 395 PHE B CA 1
ATOM 6840 C C . PHE B 1 372 ? -3.664 5.948 6.050 1.00 16.63 395 PHE B C 1
ATOM 6841 O O . PHE B 1 372 ? -2.660 5.308 6.380 1.00 15.82 395 PHE B O 1
ATOM 6849 N N . MET B 1 373 ? -3.918 7.194 6.453 1.00 17.47 396 MET B N 1
ATOM 6850 C CA . MET B 1 373 ? -3.057 7.913 7.393 1.00 19.17 396 MET B CA 1
ATOM 6851 C C . MET B 1 373 ? -2.786 7.096 8.648 1.00 18.87 396 MET B C 1
ATOM 6852 O O . MET B 1 373 ? -1.633 6.926 9.034 1.00 18.07 396 MET B O 1
ATOM 6857 N N . ARG B 1 374 ? -3.851 6.590 9.262 1.00 19.15 397 ARG B N 1
ATOM 6858 C CA . ARG B 1 374 ? -3.730 5.757 10.456 1.00 20.29 397 ARG B CA 1
ATOM 6859 C C . ARG B 1 374 ? -3.042 4.420 10.171 1.00 19.05 397 ARG B C 1
ATOM 6860 O O . ARG B 1 374 ? -2.203 3.987 10.942 1.00 18.59 397 ARG B O 1
ATOM 6868 N N . ARG B 1 375 ? -3.397 3.749 9.080 1.00 17.78 398 ARG B N 1
ATOM 6869 C CA . ARG B 1 375 ? -2.849 2.397 8.847 1.00 16.87 398 ARG B CA 1
ATOM 6870 C C . ARG B 1 375 ? -1.389 2.416 8.357 1.00 16.49 398 ARG B C 1
ATOM 6871 O O . ARG B 1 375 ? -0.623 1.512 8.698 1.00 16.17 398 ARG B O 1
ATOM 6879 N N . TYR B 1 376 ? -1.015 3.447 7.591 1.00 16.42 399 TYR B N 1
ATOM 6880 C CA . TYR B 1 376 ? 0.300 3.517 6.930 1.00 16.88 399 TYR B CA 1
ATOM 6881 C C . TYR B 1 376 ? 1.143 4.729 7.339 1.00 17.67 399 TYR B C 1
ATOM 6882 O O . TYR B 1 376 ? 2.044 5.134 6.613 1.00 17.50 399 TYR B O 1
ATOM 6891 N N . ASN B 1 377 ? 0.867 5.277 8.519 1.00 19.06 400 ASN B N 1
ATOM 6892 C CA . ASN B 1 377 ? 1.615 6.413 9.062 1.00 21.01 400 ASN B CA 1
ATOM 6893 C C . ASN B 1 377 ? 1.758 7.577 8.067 1.00 19.29 400 ASN B C 1
ATOM 6894 O O . ASN B 1 377 ? 2.849 8.079 7.833 1.00 19.22 400 ASN B O 1
ATOM 6899 N N . ASN B 1 378 ? 0.639 7.970 7.472 1.00 17.95 401 ASN B N 1
ATOM 6900 C CA . ASN B 1 378 ? 0.568 9.113 6.562 1.00 17.08 401 ASN B CA 1
ATOM 6901 C C . ASN B 1 378 ? 1.565 9.012 5.377 1.00 16.64 401 ASN B C 1
ATOM 6902 O O . ASN B 1 378 ? 2.182 9.997 4.965 1.00 15.24 401 ASN B O 1
ATOM 6907 N N . LEU B 1 379 ? 1.705 7.807 4.824 1.00 16.18 402 LEU B N 1
ATOM 6908 C CA . LEU B 1 379 ? 2.488 7.611 3.599 1.00 16.78 402 LEU B CA 1
ATOM 6909 C C . LEU B 1 379 ? 1.881 8.507 2.513 1.00 16.18 402 LEU B C 1
ATOM 6910 O O . LEU B 1 379 ? 0.659 8.703 2.507 1.00 16.48 402 LEU B O 1
ATOM 6915 N N . PRO B 1 380 ? 2.714 9.082 1.618 1.00 15.62 403 PRO B N 1
ATOM 6916 C CA . PRO B 1 380 ? 2.157 10.003 0.625 1.00 15.22 403 PRO B CA 1
ATOM 6917 C C . PRO B 1 380 ? 1.011 9.396 -0.214 1.00 15.15 403 PRO B C 1
ATOM 6918 O O . PRO B 1 380 ? 1.019 8.192 -0.524 1.00 14.39 403 PRO B O 1
ATOM 6922 N N . MET B 1 381 ? 0.029 10.229 -0.530 1.00 14.72 404 MET B N 1
ATOM 6923 C CA . MET B 1 381 ? -1.128 9.823 -1.297 1.00 14.84 404 MET B CA 1
ATOM 6924 C C . MET B 1 381 ? -1.355 10.778 -2.455 1.00 14.86 404 MET B C 1
ATOM 6925 O O . MET B 1 381 ? -1.020 11.970 -2.375 1.00 15.31 404 MET B O 1
ATOM 6930 N N . PHE B 1 382 ? -1.893 10.239 -3.543 1.00 14.50 405 PHE B N 1
ATOM 6931 C CA . PHE B 1 382 ? -2.496 11.035 -4.613 1.00 14.23 405 PHE B CA 1
ATOM 6932 C C . PHE B 1 382 ? -3.898 10.495 -4.813 1.00 13.89 405 PHE B C 1
ATOM 6933 O O . PHE B 1 382 ? -4.104 9.274 -4.790 1.00 13.11 405 PHE B O 1
ATOM 6941 N N . ILE B 1 383 ? -4.859 11.391 -5.012 1.00 13.74 406 ILE B N 1
ATOM 6942 C CA . ILE B 1 383 ? -6.191 10.978 -5.445 1.00 14.13 406 ILE B CA 1
ATOM 6943 C C . ILE B 1 383 ? -6.081 10.806 -6.959 1.00 14.42 406 ILE B C 1
ATOM 6944 O O . ILE B 1 383 ? -6.113 11.781 -7.725 1.00 15.06 406 ILE B O 1
ATOM 6949 N N . THR B 1 384 ? -5.908 9.558 -7.373 1.00 14.39 407 THR B N 1
ATOM 6950 C CA . THR B 1 384 ? -5.604 9.218 -8.761 1.00 14.35 407 THR B CA 1
ATOM 6951 C C . THR B 1 384 ? -6.852 9.059 -9.635 1.00 14.69 407 THR B C 1
ATOM 6952 O O . THR B 1 384 ? -6.766 9.146 -10.867 1.00 14.55 407 THR B O 1
ATOM 6956 N N . GLU B 1 385 ? -7.998 8.789 -9.008 1.00 15.12 408 GLU B N 1
ATOM 6957 C CA . GLU B 1 385 ? -9.302 8.956 -9.661 1.00 15.31 408 GLU B CA 1
ATOM 6958 C C . GLU B 1 385 ? -10.346 9.452 -8.681 1.00 15.10 408 GLU B C 1
ATOM 6959 O O . GLU B 1 385 ? -10.370 9.037 -7.524 1.00 15.03 408 GLU B O 1
ATOM 6965 N N . ASN B 1 386 ? -11.206 10.339 -9.174 1.00 15.08 409 ASN B N 1
ATOM 6966 C CA . ASN B 1 386 ? -12.426 10.754 -8.492 1.00 15.02 409 ASN B CA 1
ATOM 6967 C C . ASN B 1 386 ? -13.373 11.304 -9.557 1.00 15.04 409 ASN B C 1
ATOM 6968 O O . ASN B 1 386 ? -12.943 12.003 -10.456 1.00 14.78 409 ASN B O 1
ATOM 6973 N N . GLY B 1 387 ? -14.656 10.977 -9.488 1.00 15.48 410 GLY B N 1
ATOM 6974 C CA . GLY B 1 387 ? -15.551 11.388 -10.565 1.00 16.04 410 GLY B CA 1
ATOM 6975 C C . GLY B 1 387 ? -16.962 10.863 -10.487 1.00 16.01 410 GLY B C 1
ATOM 6976 O O . GLY B 1 387 ? -17.339 10.188 -9.532 1.00 16.03 410 GLY B O 1
ATOM 6977 N N . TYR B 1 388 ? -17.716 11.158 -11.540 1.00 16.54 411 TYR B N 1
ATOM 6978 C CA . TYR B 1 388 ? -19.173 11.047 -11.543 1.00 16.39 411 TYR B CA 1
ATOM 6979 C C . TYR B 1 388 ? -19.643 10.605 -12.925 1.00 16.26 411 TYR B C 1
ATOM 6980 O O . TYR B 1 388 ? -19.213 11.164 -13.936 1.00 15.50 411 TYR B O 1
ATOM 6989 N N . ALA B 1 389 ? -20.547 9.624 -12.960 1.00 16.98 412 ALA B N 1
ATOM 6990 C CA . ALA B 1 389 ? -21.079 9.090 -14.216 1.00 17.65 412 ALA B CA 1
ATOM 6991 C C . ALA B 1 389 ? -22.469 9.607 -14.499 1.00 18.30 412 ALA B C 1
ATOM 6992 O O . ALA B 1 389 ? -23.317 9.616 -13.604 1.00 18.29 412 ALA B O 1
ATOM 6994 N N . GLN B 1 390 ? -22.691 10.007 -15.751 1.00 18.39 413 GLN B N 1
ATOM 6995 C CA . GLN B 1 390 ? -24.035 10.176 -16.299 1.00 19.48 413 GLN B CA 1
ATOM 6996 C C . GLN B 1 390 ? -24.467 8.928 -17.057 1.00 20.92 413 GLN B C 1
ATOM 6997 O O . GLN B 1 390 ? -23.643 8.259 -17.700 1.00 19.90 413 GLN B O 1
ATOM 7003 N N . GLY B 1 391 ? -25.767 8.658 -17.009 1.00 22.94 414 GLY B N 1
ATOM 7004 C CA . GLY B 1 391 ? -26.403 7.584 -17.773 1.00 27.08 414 GLY B CA 1
ATOM 7005 C C . GLY B 1 391 ? -27.543 8.184 -18.577 1.00 32.52 414 GLY B C 1
ATOM 7006 O O . GLY B 1 391 ? -27.911 9.334 -18.341 1.00 35.04 414 GLY B O 1
ATOM 7007 N N . GLY B 1 392 ? -28.096 7.421 -19.525 1.00 36.44 415 GLY B N 1
ATOM 7008 C CA . GLY B 1 392 ? -29.071 7.947 -20.505 1.00 38.58 415 GLY B CA 1
ATOM 7009 C C . GLY B 1 392 ? -30.441 7.292 -20.513 1.00 39.69 415 GLY B C 1
ATOM 7010 O O . GLY B 1 392 ? -30.693 6.384 -19.738 1.00 41.13 415 GLY B O 1
ATOM 7011 N N . ASP B 1 393 ? -31.276 7.747 -21.454 1.00 44.85 416 ASP B N 1
ATOM 7012 C CA . ASP B 1 393 ? -32.746 7.496 -21.606 1.00 48.01 416 ASP B CA 1
ATOM 7013 C C . ASP B 1 393 ? -33.448 8.830 -21.379 1.00 49.93 416 ASP B C 1
ATOM 7014 O O . ASP B 1 393 ? -34.169 9.322 -22.249 1.00 49.78 416 ASP B O 1
ATOM 7019 N N . SER B 1 394 ? -33.209 9.408 -20.202 1.00 51.81 417 SER B N 1
ATOM 7020 C CA . SER B 1 394 ? -33.454 10.836 -19.951 1.00 52.42 417 SER B CA 1
ATOM 7021 C C . SER B 1 394 ? -32.599 11.729 -20.877 1.00 55.42 417 SER B C 1
ATOM 7022 O O . SER B 1 394 ? -33.036 12.814 -21.281 1.00 55.22 417 SER B O 1
ATOM 7025 N N . TYR B 1 395 ? -31.395 11.246 -21.211 1.00 55.79 418 TYR B N 1
ATOM 7026 C CA . TYR B 1 395 ? -30.443 11.944 -22.071 1.00 55.91 418 TYR B CA 1
ATOM 7027 C C . TYR B 1 395 ? -30.592 11.340 -23.453 1.00 53.74 418 TYR B C 1
ATOM 7028 O O . TYR B 1 395 ? -30.226 10.186 -23.672 1.00 51.70 418 TYR B O 1
ATOM 7037 N N . THR B 1 396 ? -31.161 12.109 -24.373 1.00 51.65 419 THR B N 1
ATOM 7038 C CA . THR B 1 396 ? -31.320 11.672 -25.751 1.00 50.58 419 THR B CA 1
ATOM 7039 C C . THR B 1 396 ? -30.394 12.415 -26.720 1.00 48.80 419 THR B C 1
ATOM 7040 O O . THR B 1 396 ? -30.247 11.973 -27.859 1.00 52.37 419 THR B O 1
ATOM 7044 N N . ASP B 1 397 ? -29.773 13.521 -26.288 1.00 45.03 420 ASP B N 1
ATOM 7045 C CA . ASP B 1 397 ? -28.911 14.326 -27.172 1.00 42.13 420 ASP B CA 1
ATOM 7046 C C . ASP B 1 397 ? -27.724 14.983 -26.451 1.00 38.81 420 ASP B C 1
ATOM 7047 O O . ASP B 1 397 ? -27.647 14.975 -25.218 1.00 35.85 420 ASP B O 1
ATOM 7052 N N . ALA B 1 398 ? -26.811 15.551 -27.240 1.00 34.81 421 ALA B N 1
ATOM 7053 C CA . ALA B 1 398 ? -25.599 16.196 -26.731 1.00 33.39 421 ALA B CA 1
ATOM 7054 C C . ALA B 1 398 ? -25.875 17.206 -25.610 1.00 32.32 421 ALA B C 1
ATOM 7055 O O . ALA B 1 398 ? -25.164 17.215 -24.602 1.00 28.48 421 ALA B O 1
ATOM 7057 N N . GLU B 1 399 ? -26.921 18.019 -25.789 1.00 31.78 422 GLU B N 1
ATOM 7058 C CA . GLU B 1 399 ? -27.306 19.088 -24.838 1.00 33.13 422 GLU B CA 1
ATOM 7059 C C . GLU B 1 399 ? -27.635 18.575 -23.426 1.00 30.75 422 GLU B C 1
ATOM 7060 O O . GLU B 1 399 ? -27.333 19.234 -22.422 1.00 28.64 422 GLU B O 1
ATOM 7066 N N . ASP B 1 400 ? -28.282 17.412 -23.365 1.00 28.69 423 ASP B N 1
ATOM 7067 C CA . ASP B 1 400 ? -28.595 16.758 -22.094 1.00 27.49 423 ASP B CA 1
ATOM 7068 C C . ASP B 1 400 ? -27.311 16.348 -21.365 1.00 25.77 423 ASP B C 1
ATOM 7069 O O . ASP B 1 400 ? -27.184 16.576 -20.162 1.00 26.00 423 ASP B O 1
ATOM 7074 N N . TRP B 1 401 ? -26.367 15.756 -22.098 1.00 22.91 424 TRP B N 1
ATOM 7075 C CA . TRP B 1 401 ? -25.080 15.350 -21.514 1.00 22.27 424 TRP B CA 1
ATOM 7076 C C . TRP B 1 401 ? -24.237 16.547 -21.043 1.00 21.49 424 TRP B C 1
ATOM 7077 O O . TRP B 1 401 ? -23.571 16.473 -20.008 1.00 19.69 424 TRP B O 1
ATOM 7088 N N . ILE B 1 402 ? -24.285 17.639 -21.807 1.00 21.94 425 ILE B N 1
ATOM 7089 C CA . ILE B 1 402 ? -23.481 18.840 -21.542 1.00 22.27 425 ILE B CA 1
ATOM 7090 C C . ILE B 1 402 ? -23.929 19.585 -20.273 1.00 23.31 425 ILE B C 1
ATOM 7091 O O . ILE B 1 402 ? -23.089 20.142 -19.553 1.00 22.54 425 ILE B O 1
ATOM 7096 N N . ASP B 1 403 ? -25.235 19.575 -19.991 1.00 23.77 426 ASP B N 1
ATOM 7097 C CA . ASP B 1 403 ? -25.789 20.200 -18.773 1.00 25.32 426 ASP B CA 1
ATOM 7098 C C . ASP B 1 403 ? -25.567 19.262 -17.574 1.00 23.93 426 ASP B C 1
ATOM 7099 O O . ASP B 1 403 ? -26.469 18.521 -17.185 1.00 23.65 426 ASP B O 1
ATOM 7104 N N . ASP B 1 404 ? -24.365 19.311 -16.998 1.00 22.63 427 ASP B N 1
ATOM 7105 C CA . ASP B 1 404 ? -23.957 18.368 -15.949 1.00 22.98 427 ASP B CA 1
ATOM 7106 C C . ASP B 1 404 ? -23.693 19.050 -14.600 1.00 23.33 427 ASP B C 1
ATOM 7107 O O . ASP B 1 404 ? -22.636 18.868 -13.968 1.00 21.50 427 ASP B O 1
ATOM 7112 N N . GLU B 1 405 ? -24.671 19.835 -14.163 1.00 23.27 428 GLU B N 1
ATOM 7113 C CA . GLU B 1 405 ? -24.631 20.435 -12.832 1.00 25.24 428 GLU B CA 1
ATOM 7114 C C . GLU B 1 405 ? -24.462 19.388 -11.732 1.00 22.76 428 GLU B C 1
ATOM 7115 O O . GLU B 1 405 ? -23.828 19.656 -10.722 1.00 21.47 428 GLU B O 1
ATOM 7121 N N . ASP B 1 406 ? -25.049 18.213 -11.931 1.00 21.00 429 ASP B N 1
ATOM 7122 C CA . ASP B 1 406 ? -24.852 17.098 -10.999 1.00 21.11 429 ASP B CA 1
ATOM 7123 C C . ASP B 1 406 ? -23.369 16.712 -10.830 1.00 19.72 429 ASP B C 1
ATOM 7124 O O . ASP B 1 406 ? -22.915 16.491 -9.702 1.00 18.94 429 ASP B O 1
ATOM 7129 N N . ARG B 1 407 ? -22.616 16.670 -11.927 1.00 19.00 430 ARG B N 1
ATOM 7130 C CA . ARG B 1 407 ? -21.175 16.401 -11.848 1.00 18.49 430 ARG B CA 1
ATOM 7131 C C . ARG B 1 407 ? -20.458 17.517 -11.085 1.00 18.80 430 ARG B C 1
ATOM 7132 O O . ARG B 1 407 ? -19.625 17.237 -10.229 1.00 18.72 430 ARG B O 1
ATOM 7140 N N . ILE B 1 408 ? -20.787 18.769 -11.393 1.00 18.61 431 ILE B N 1
ATOM 7141 C CA . ILE B 1 408 ? -20.180 19.917 -10.701 1.00 19.33 431 ILE B CA 1
ATOM 7142 C C . ILE B 1 408 ? -20.385 19.813 -9.191 1.00 19.44 431 ILE B C 1
ATOM 7143 O O . ILE B 1 408 ? -19.429 19.968 -8.417 1.00 18.75 431 ILE B O 1
ATOM 7148 N N . GLU B 1 409 ? -21.621 19.528 -8.778 1.00 20.53 432 GLU B N 1
ATOM 7149 C CA . GLU B 1 409 ? -21.940 19.396 -7.351 1.00 21.92 432 GLU B CA 1
ATOM 7150 C C . GLU B 1 409 ? -21.135 18.284 -6.679 1.00 19.85 432 GLU B C 1
ATOM 7151 O O . GLU B 1 409 ? -20.696 18.438 -5.542 1.00 18.61 432 GLU B O 1
ATOM 7157 N N . TYR B 1 410 ? -20.913 17.187 -7.403 1.00 18.71 433 TYR B N 1
ATOM 7158 C CA . TYR B 1 410 ? -20.079 16.085 -6.917 1.00 17.60 433 TYR B CA 1
ATOM 7159 C C . TYR B 1 410 ? -18.632 16.565 -6.718 1.00 17.06 433 TYR B C 1
ATOM 7160 O O . TYR B 1 410 ? -18.079 16.434 -5.635 1.00 16.66 433 TYR B O 1
ATOM 7169 N N . LEU B 1 411 ? -18.042 17.125 -7.764 1.00 17.78 434 LEU B N 1
ATOM 7170 C CA . LEU B 1 411 ? -16.633 17.549 -7.739 1.00 18.40 434 LEU B CA 1
ATOM 7171 C C . LEU B 1 411 ? -16.381 18.551 -6.636 1.00 18.58 434 LEU B C 1
ATOM 7172 O O . LEU B 1 411 ? -15.412 18.430 -5.875 1.00 17.75 434 LEU B O 1
ATOM 7177 N N . GLU B 1 412 ? -17.293 19.510 -6.526 1.00 19.49 435 GLU B N 1
ATOM 7178 C CA . GLU B 1 412 ? -17.203 20.543 -5.508 1.00 20.61 435 GLU B CA 1
ATOM 7179 C C . GLU B 1 412 ? -17.270 19.990 -4.093 1.00 19.41 435 GLU B C 1
ATOM 7180 O O . GLU B 1 412 ? -16.465 20.368 -3.248 1.00 19.24 435 GLU B O 1
ATOM 7186 N N . GLY B 1 413 ? -18.230 19.101 -3.834 1.00 18.29 436 GLY B N 1
ATOM 7187 C CA . GLY B 1 413 ? -18.339 18.457 -2.531 1.00 17.34 436 GLY B CA 1
ATOM 7188 C C . GLY B 1 413 ? -17.097 17.657 -2.150 1.00 16.52 436 GLY B C 1
ATOM 7189 O O . GLY B 1 413 ? -16.589 17.766 -1.023 1.00 16.11 436 GLY B O 1
ATOM 7190 N N . TYR B 1 414 ? -16.595 16.850 -3.078 1.00 15.96 437 TYR B N 1
ATOM 7191 C CA . TYR B 1 414 ? -15.458 15.973 -2.764 1.00 15.65 437 TYR B CA 1
ATOM 7192 C C . TYR B 1 414 ? -14.164 16.787 -2.630 1.00 15.67 437 TYR B C 1
ATOM 7193 O O . TYR B 1 414 ? -13.370 16.529 -1.735 1.00 15.71 437 TYR B O 1
ATOM 7202 N N . LEU B 1 415 ? -13.969 17.771 -3.504 1.00 15.61 438 LEU B N 1
ATOM 7203 C CA . LEU B 1 415 ? -12.794 18.640 -3.421 1.00 15.93 438 LEU B CA 1
ATOM 7204 C C . LEU B 1 415 ? -12.790 19.469 -2.139 1.00 16.15 438 LEU B C 1
ATOM 7205 O O . LEU B 1 415 ? -11.732 19.687 -1.558 1.00 16.13 438 LEU B O 1
ATOM 7210 N N . THR B 1 416 ? -13.971 19.902 -1.696 1.00 16.66 439 THR B N 1
ATOM 7211 C CA . THR B 1 416 ? -14.113 20.602 -0.421 1.00 17.90 439 THR B CA 1
ATOM 7212 C C . THR B 1 416 ? -13.623 19.740 0.746 1.00 18.00 439 THR B C 1
ATOM 7213 O O . THR B 1 416 ? -12.803 20.195 1.545 1.00 18.12 439 THR B O 1
ATOM 7217 N N . LYS B 1 417 ? -14.095 18.496 0.820 1.00 18.05 440 LYS B N 1
ATOM 7218 C CA . LYS B 1 417 ? -13.630 17.569 1.848 1.00 17.92 440 LYS B CA 1
ATOM 7219 C C . LYS B 1 417 ? -12.152 17.193 1.720 1.00 17.23 440 LYS B C 1
ATOM 7220 O O . LYS B 1 417 ? -11.486 16.981 2.738 1.00 17.00 440 LYS B O 1
ATOM 7226 N N . LEU B 1 418 ? -11.646 17.100 0.494 1.00 16.32 441 LEU B N 1
ATOM 7227 C CA . LEU B 1 418 ? -10.225 16.824 0.284 1.00 16.09 441 LEU B CA 1
ATOM 7228 C C . LEU B 1 418 ? -9.354 17.967 0.815 1.00 16.13 441 LEU B C 1
ATOM 7229 O O . LEU B 1 418 ? -8.359 17.707 1.472 1.00 16.09 441 LEU B O 1
ATOM 7234 N N . ALA B 1 419 ? -9.726 19.216 0.526 1.00 16.44 442 ALA B N 1
ATOM 7235 C CA . ALA B 1 419 ? -8.999 20.371 1.066 1.00 17.11 442 ALA B CA 1
ATOM 7236 C C . ALA B 1 419 ? -8.951 20.309 2.589 1.00 17.68 442 ALA B C 1
ATOM 7237 O O . ALA B 1 419 ? -7.910 20.564 3.177 1.00 17.33 442 ALA B O 1
ATOM 7239 N N . LYS B 1 420 ? -10.069 19.927 3.209 1.00 18.62 443 LYS B N 1
ATOM 7240 C CA . LYS B 1 420 ? -10.157 19.816 4.660 1.00 19.87 443 LYS B CA 1
ATOM 7241 C C . LYS B 1 420 ? -9.232 18.755 5.247 1.00 19.32 443 LYS B C 1
ATOM 7242 O O . LYS B 1 420 ? -8.567 19.011 6.247 1.00 19.53 443 LYS B O 1
ATOM 7248 N N . VAL B 1 421 ? -9.208 17.562 4.659 1.00 18.69 444 VAL B N 1
ATOM 7249 C CA . VAL B 1 421 ? -8.381 16.486 5.209 1.00 18.43 444 VAL B CA 1
ATOM 7250 C C . VAL B 1 421 ? -6.870 16.807 5.043 1.00 18.60 444 VAL B C 1
ATOM 7251 O O . VAL B 1 421 ? -6.048 16.451 5.896 1.00 18.03 444 VAL B O 1
ATOM 7255 N N . ILE B 1 422 ? -6.524 17.513 3.967 1.00 19.02 445 ILE B N 1
ATOM 7256 C CA . ILE B 1 422 ? -5.171 18.051 3.797 1.00 20.17 445 ILE B CA 1
ATOM 7257 C C . ILE B 1 422 ? -4.842 19.106 4.880 1.00 21.65 445 ILE B C 1
ATOM 7258 O O . ILE B 1 422 ? -3.771 19.048 5.478 1.00 20.98 445 ILE B O 1
ATOM 7263 N N . ARG B 1 423 ? -5.758 20.035 5.150 1.00 23.12 446 ARG B N 1
ATOM 7264 C CA . ARG B 1 423 ? -5.566 21.010 6.253 1.00 25.00 446 ARG B CA 1
ATOM 7265 C C . ARG B 1 423 ? -5.361 20.319 7.591 1.00 24.84 446 ARG B C 1
ATOM 7266 O O . ARG B 1 423 ? -4.573 20.779 8.409 1.00 24.08 446 ARG B O 1
ATOM 7274 N N . ASP B 1 424 ? -6.077 19.212 7.786 1.00 24.69 447 ASP B N 1
ATOM 7275 C CA . ASP B 1 424 ? -5.953 18.381 8.972 1.00 24.59 447 ASP B CA 1
ATOM 7276 C C . ASP B 1 424 ? -4.677 17.523 9.022 1.00 23.55 447 ASP B C 1
ATOM 7277 O O . ASP B 1 424 ? -4.475 16.829 10.007 1.00 24.32 447 ASP B O 1
ATOM 7282 N N . GLY B 1 425 ? -3.829 17.562 7.990 1.00 22.22 448 GLY B N 1
ATOM 7283 C CA . GLY B 1 425 ? -2.500 16.920 8.023 1.00 21.61 448 GLY B CA 1
ATOM 7284 C C . GLY B 1 425 ? -2.268 15.747 7.077 1.00 20.45 448 GLY B C 1
ATOM 7285 O O . GLY B 1 425 ? -1.188 15.168 7.085 1.00 19.45 448 GLY B O 1
ATOM 7286 N N . ALA B 1 426 ? -3.261 15.402 6.258 1.00 19.84 449 ALA B N 1
ATOM 7287 C CA . ALA B 1 426 ? -3.115 14.333 5.255 1.00 19.04 449 ALA B CA 1
ATOM 7288 C C . ALA B 1 426 ? -2.072 14.700 4.213 1.00 18.43 449 ALA B C 1
ATOM 7289 O O . ALA B 1 426 ? -2.155 15.760 3.596 1.00 16.96 449 ALA B O 1
ATOM 7291 N N . ASP B 1 427 ? -1.104 13.809 4.004 1.00 18.08 450 ASP B N 1
ATOM 7292 C CA . ASP B 1 427 ? -0.096 14.001 2.972 1.00 18.24 450 ASP B CA 1
ATOM 7293 C C . ASP B 1 427 ? -0.666 13.553 1.622 1.00 18.26 450 ASP B C 1
ATOM 7294 O O . ASP B 1 427 ? -0.272 12.509 1.079 1.00 18.37 450 ASP B O 1
ATOM 7299 N N . VAL B 1 428 ? -1.607 14.349 1.103 1.00 18.35 451 VAL B N 1
ATOM 7300 C CA . VAL B 1 428 ? -2.168 14.170 -0.238 1.00 18.14 451 VAL B CA 1
ATOM 7301 C C . VAL B 1 428 ? -1.484 15.197 -1.135 1.00 18.02 451 VAL B C 1
ATOM 7302 O O . VAL B 1 428 ? -1.444 16.379 -0.790 1.00 17.90 451 VAL B O 1
ATOM 7306 N N . ARG B 1 429 ? -0.961 14.743 -2.274 1.00 16.95 452 ARG B N 1
ATOM 7307 C CA . ARG B 1 429 ? -0.120 15.585 -3.136 1.00 16.97 452 ARG B CA 1
ATOM 7308 C C . ARG B 1 429 ? -0.707 15.885 -4.520 1.00 16.79 452 ARG B C 1
ATOM 7309 O O . ARG B 1 429 ? -0.083 16.579 -5.332 1.00 16.85 452 ARG B O 1
ATOM 7317 N N . GLY B 1 430 ? -1.912 15.394 -4.783 1.00 16.25 453 GLY B N 1
ATOM 7318 C CA . GLY B 1 430 ? -2.555 15.668 -6.056 1.00 16.18 453 GLY B CA 1
ATOM 7319 C C . GLY B 1 430 ? -3.935 15.067 -6.189 1.00 15.73 453 GLY B C 1
ATOM 7320 O O . GLY B 1 430 ? -4.367 14.256 -5.355 1.00 15.75 453 GLY B O 1
ATOM 7321 N N . TYR B 1 431 ? -4.598 15.462 -7.268 1.00 15.15 454 TYR B N 1
ATOM 7322 C CA . TYR B 1 431 ? -5.966 15.062 -7.563 1.00 14.89 454 TYR B CA 1
ATOM 7323 C C . TYR B 1 431 ? -6.128 14.982 -9.074 1.00 14.65 454 TYR B C 1
ATOM 7324 O O . TYR B 1 431 ? -5.727 15.895 -9.792 1.00 14.49 454 TYR B O 1
ATOM 7333 N N . PHE B 1 432 ? -6.721 13.883 -9.529 1.00 14.22 455 PHE B N 1
ATOM 7334 C CA . PHE B 1 432 ? -7.003 13.644 -10.935 1.00 14.50 455 PHE B CA 1
ATOM 7335 C C . PHE B 1 432 ? -8.479 13.270 -11.110 1.00 14.26 455 PHE B C 1
ATOM 7336 O O . PHE B 1 432 ? -8.939 12.270 -10.556 1.00 13.80 455 PHE B O 1
ATOM 7344 N N . ALA B 1 433 ? -9.208 14.077 -11.883 1.00 14.36 456 ALA B N 1
ATOM 7345 C CA . ALA B 1 433 ? -10.623 13.810 -12.170 1.00 14.39 456 ALA B CA 1
ATOM 7346 C C . ALA B 1 433 ? -10.752 12.729 -13.233 1.00 14.35 456 ALA B C 1
ATOM 7347 O O . ALA B 1 433 ? -10.148 12.841 -14.296 1.00 14.27 456 ALA B O 1
ATOM 7349 N N . TRP B 1 434 ? -11.522 11.682 -12.945 1.00 14.28 457 TRP B N 1
ATOM 7350 C CA . TRP B 1 434 ? -11.896 10.714 -13.968 1.00 14.61 457 TRP B CA 1
ATOM 7351 C C . TRP B 1 434 ? -13.208 11.198 -14.574 1.00 14.96 457 TRP B C 1
ATOM 7352 O O . TRP B 1 434 ? -14.225 11.178 -13.865 1.00 14.95 457 TRP B O 1
ATOM 7363 N N . SER B 1 435 ? -13.245 11.598 -15.851 1.00 14.79 458 SER B N 1
ATOM 7364 C CA . SER B 1 435 ? -12.126 11.602 -16.811 1.00 14.71 458 SER B CA 1
ATOM 7365 C C . SER B 1 435 ? -12.203 12.861 -17.655 1.00 14.63 458 SER B C 1
ATOM 7366 O O . SER B 1 435 ? -13.198 13.592 -17.601 1.00 15.06 458 SER B O 1
ATOM 7369 N N . VAL B 1 436 ? -11.159 13.119 -18.435 1.00 14.83 459 VAL B N 1
ATOM 7370 C CA . VAL B 1 436 ? -11.166 14.255 -19.381 1.00 15.12 459 VAL B CA 1
ATOM 7371 C C . VAL B 1 436 ? -12.254 14.094 -20.450 1.00 14.89 459 VAL B C 1
ATOM 7372 O O . VAL B 1 436 ? -12.910 15.068 -20.811 1.00 13.91 459 VAL B O 1
ATOM 7376 N N . VAL B 1 437 ? -12.472 12.855 -20.902 1.00 14.93 460 VAL B N 1
ATOM 7377 C CA . VAL B 1 437 ? -13.464 12.550 -21.936 1.00 15.15 460 VAL B CA 1
ATOM 7378 C C . VAL B 1 437 ? -14.320 11.336 -21.560 1.00 15.48 460 VAL B C 1
ATOM 7379 O O . VAL B 1 437 ? -13.861 10.436 -20.843 1.00 16.39 460 VAL B O 1
ATOM 7383 N N . ASP B 1 438 ? -15.549 11.304 -22.074 1.00 14.81 461 ASP B N 1
ATOM 7384 C CA . ASP B 1 438 ? -16.353 10.085 -22.051 1.00 15.13 461 ASP B CA 1
ATOM 7385 C C . ASP B 1 438 ? -15.556 8.988 -22.729 1.00 14.43 461 ASP B C 1
ATOM 7386 O O . ASP B 1 438 ? -14.814 9.246 -23.670 1.00 14.40 461 ASP B O 1
ATOM 7391 N N . ASN B 1 439 ? -15.704 7.762 -22.254 1.00 14.20 462 ASN B N 1
ATOM 7392 C CA . ASN B 1 439 ? -14.884 6.673 -22.765 1.00 14.04 462 ASN B CA 1
ATOM 7393 C C . ASN B 1 439 ? -15.526 5.310 -22.511 1.00 13.99 462 ASN B C 1
ATOM 7394 O O . ASN B 1 439 ? -16.664 5.233 -22.049 1.00 13.96 462 ASN B O 1
ATOM 7399 N N . PHE B 1 440 ? -14.807 4.240 -22.846 1.00 14.11 463 PHE B N 1
ATOM 7400 C CA . PHE B 1 440 ? -15.317 2.879 -22.717 1.00 13.99 463 PHE B CA 1
ATOM 7401 C C . PHE B 1 440 ? -15.280 2.441 -21.261 1.00 14.34 463 PHE B C 1
ATOM 7402 O O . PHE B 1 440 ? -14.204 2.153 -20.730 1.00 14.33 463 PHE B O 1
ATOM 7410 N N . GLU B 1 441 ? -16.457 2.356 -20.633 1.00 14.19 464 GLU B N 1
ATOM 7411 C CA . GLU B 1 441 ? -16.580 2.004 -19.216 1.00 14.93 464 GLU B CA 1
ATOM 7412 C C . GLU B 1 441 ? -16.747 0.485 -19.013 1.00 15.40 464 GLU B C 1
ATOM 7413 O O . GLU B 1 441 ? -17.729 0.010 -18.411 1.00 14.83 464 GLU B O 1
ATOM 7419 N N . TRP B 1 442 ? -15.760 -0.257 -19.522 1.00 15.57 465 TRP B N 1
ATOM 7420 C CA . TRP B 1 442 ? -15.635 -1.701 -19.324 1.00 15.55 465 TRP B CA 1
ATOM 7421 C C . TRP B 1 442 ? -16.972 -2.423 -19.612 1.00 15.78 465 TRP B C 1
ATOM 7422 O O . TRP B 1 442 ? -17.479 -2.301 -20.729 1.00 15.95 465 TRP B O 1
ATOM 7433 N N . LEU B 1 443 ? -17.567 -3.109 -18.633 1.00 15.64 466 LEU B N 1
ATOM 7434 C CA . LEU B 1 443 ? -18.774 -3.914 -18.881 1.00 16.17 466 LEU B CA 1
ATOM 7435 C C . LEU B 1 443 ? -20.008 -3.070 -19.211 1.00 15.93 466 LEU B C 1
ATOM 7436 O O . LEU B 1 443 ? -20.982 -3.581 -19.770 1.00 15.54 466 LEU B O 1
ATOM 7441 N N . PHE B 1 444 ? -19.967 -1.782 -18.874 1.00 15.48 467 PHE B N 1
ATOM 7442 C CA . PHE B 1 444 ? -21.045 -0.863 -19.206 1.00 15.12 467 PHE B CA 1
ATOM 7443 C C . PHE B 1 444 ? -20.914 -0.305 -20.617 1.00 15.36 467 PHE B C 1
ATOM 7444 O O . PHE B 1 444 ? -21.834 0.369 -21.094 1.00 14.94 467 PHE B O 1
ATOM 7452 N N . GLY B 1 445 ? -19.790 -0.580 -21.285 1.00 15.26 468 GLY B N 1
ATOM 7453 C CA . GLY B 1 445 ? -19.531 -0.028 -22.605 1.00 15.26 468 GLY B CA 1
ATOM 7454 C C . GLY B 1 445 ? -19.572 1.488 -22.553 1.00 15.17 468 GLY B C 1
ATOM 7455 O O . GLY B 1 445 ? -19.078 2.097 -21.606 1.00 14.43 468 GLY B O 1
ATOM 7456 N N . TYR B 1 446 ? -20.232 2.086 -23.534 1.00 15.20 469 TYR B N 1
ATOM 7457 C CA . TYR B 1 446 ? -20.330 3.537 -23.629 1.00 15.11 469 TYR B CA 1
ATOM 7458 C C . TYR B 1 446 ? -21.576 4.090 -22.941 1.00 15.59 469 TYR B C 1
ATOM 7459 O O . TYR B 1 446 ? -21.843 5.296 -23.036 1.00 15.70 469 TYR B O 1
ATOM 7468 N N . THR B 1 447 ? -22.309 3.238 -22.208 1.00 15.22 470 THR B N 1
ATOM 7469 C CA . THR B 1 447 ? -23.566 3.652 -21.586 1.00 15.37 470 THR B CA 1
ATOM 7470 C C . THR B 1 447 ? -23.343 4.532 -20.354 1.00 15.29 470 THR B C 1
ATOM 7471 O O . THR B 1 447 ? -24.279 5.164 -19.902 1.00 15.03 470 THR B O 1
ATOM 7475 N N . LEU B 1 448 ? -22.133 4.548 -19.798 1.00 15.09 471 LEU B N 1
ATOM 7476 C CA . LEU B 1 448 ? -21.805 5.481 -18.712 1.00 15.30 471 LEU B CA 1
ATOM 7477 C C . LEU B 1 448 ? -20.757 6.468 -19.180 1.00 15.04 471 LEU B C 1
ATOM 7478 O O . LEU B 1 448 ? -19.732 6.083 -19.755 1.00 15.25 471 LEU B O 1
ATOM 7483 N N . ARG B 1 449 ? -21.040 7.744 -18.939 1.00 14.84 472 ARG B N 1
ATOM 7484 C CA . ARG B 1 449 ? -20.234 8.846 -19.433 1.00 14.89 472 ARG B CA 1
ATOM 7485 C C . ARG B 1 449 ? -19.693 9.622 -18.239 1.00 14.56 472 ARG B C 1
ATOM 7486 O O . ARG B 1 449 ? -20.453 10.225 -17.489 1.00 14.88 472 ARG B O 1
ATOM 7494 N N . PHE B 1 450 ? -18.373 9.564 -18.065 1.00 14.11 473 PHE B N 1
ATOM 7495 C CA . PHE B 1 450 ? -17.667 10.163 -16.932 1.00 13.96 473 PHE B CA 1
ATOM 7496 C C . PHE B 1 450 ? -16.935 11.469 -17.309 1.00 14.11 473 PHE B C 1
ATOM 7497 O O . PHE B 1 450 ? -16.328 12.108 -16.455 1.00 13.93 473 PHE B O 1
ATOM 7505 N N . GLY B 1 451 ? -16.992 11.855 -18.579 1.00 14.04 474 GLY B N 1
ATOM 7506 C CA . GLY B 1 451 ? -16.136 12.902 -19.091 1.00 14.41 474 GLY B CA 1
ATOM 7507 C C . GLY B 1 451 ? -16.464 14.295 -18.615 1.00 14.94 474 GLY B C 1
ATOM 7508 O O . GLY B 1 451 ? -17.616 14.613 -18.350 1.00 15.05 474 GLY B O 1
ATOM 7509 N N . LEU B 1 452 ? -15.426 15.123 -18.516 1.00 15.23 475 LEU B N 1
ATOM 7510 C CA . LEU B 1 452 ? -15.588 16.562 -18.500 1.00 15.91 475 LEU B CA 1
ATOM 7511 C C . LEU B 1 452 ? -15.973 17.041 -19.905 1.00 16.35 475 LEU B C 1
ATOM 7512 O O . LEU B 1 452 ? -16.715 18.018 -20.039 1.00 16.37 475 LEU B O 1
ATOM 7517 N N . TYR B 1 453 ? -15.440 16.374 -20.936 1.00 15.93 476 TYR B N 1
ATOM 7518 C CA . TYR B 1 453 ? -15.842 16.598 -22.325 1.00 16.13 476 TYR B CA 1
ATOM 7519 C C . TYR B 1 453 ? -16.759 15.460 -22.823 1.00 16.75 476 TYR B C 1
ATOM 7520 O O . TYR B 1 453 ? -16.449 14.274 -22.664 1.00 16.61 476 TYR B O 1
ATOM 7529 N N . TYR B 1 454 ? -17.872 15.856 -23.443 1.00 17.20 477 TYR B N 1
ATOM 7530 C CA . TYR B 1 454 ? -18.772 14.958 -24.153 1.00 18.34 477 TYR B CA 1
ATOM 7531 C C . TYR B 1 454 ? -18.132 14.532 -25.481 1.00 18.16 477 TYR B C 1
ATOM 7532 O O . TYR B 1 454 ? -17.478 15.342 -26.140 1.00 17.46 477 TYR B O 1
ATOM 7541 N N . ILE B 1 455 ? -18.301 13.257 -25.846 1.00 17.88 478 ILE B N 1
ATOM 7542 C CA . ILE B 1 455 ? -17.805 12.738 -27.117 1.00 18.34 478 ILE B CA 1
ATOM 7543 C C . ILE B 1 455 ? -18.964 12.217 -27.952 1.00 18.45 478 ILE B C 1
ATOM 7544 O O . ILE B 1 455 ? -19.728 11.347 -27.502 1.00 17.36 478 ILE B O 1
ATOM 7549 N N . ASP B 1 456 ? -19.078 12.732 -29.175 1.00 18.75 479 ASP B N 1
ATOM 7550 C CA . ASP B 1 456 ? -19.967 12.142 -30.159 1.00 19.57 479 ASP B CA 1
ATOM 7551 C C . ASP B 1 456 ? -19.152 11.051 -30.830 1.00 19.34 479 ASP B C 1
ATOM 7552 O O . ASP B 1 456 ? -18.256 11.349 -31.596 1.00 19.16 479 ASP B O 1
ATOM 7557 N N . TYR B 1 457 ? -19.449 9.791 -30.529 1.00 19.70 480 TYR B N 1
ATOM 7558 C CA . TYR B 1 457 ? -18.645 8.673 -31.052 1.00 20.08 480 TYR B CA 1
ATOM 7559 C C . TYR B 1 457 ? -18.773 8.478 -32.574 1.00 21.16 480 TYR B C 1
ATOM 7560 O O . TYR B 1 457 ? -17.917 7.835 -33.184 1.00 21.74 480 TYR B O 1
ATOM 7569 N N . ARG B 1 458 ? -19.809 9.045 -33.188 1.00 21.19 481 ARG B N 1
ATOM 7570 C CA . ARG B 1 458 ? -19.919 9.026 -34.651 1.00 22.28 481 ARG B CA 1
ATOM 7571 C C . ARG B 1 458 ? -18.879 9.943 -35.318 1.00 20.20 481 ARG B C 1
ATOM 7572 O O . ARG B 1 458 ? -18.165 9.530 -36.229 1.00 19.44 481 ARG B O 1
ATOM 7580 N N . THR B 1 459 ? -18.791 11.181 -34.851 1.00 19.68 482 THR B N 1
ATOM 7581 C CA . THR B 1 459 ? -17.908 12.179 -35.452 1.00 19.54 482 THR B CA 1
ATOM 7582 C C . THR B 1 459 ? -16.581 12.331 -34.712 1.00 18.76 482 THR B C 1
ATOM 7583 O O . THR B 1 459 ? -15.665 12.926 -35.255 1.00 17.08 482 THR B O 1
ATOM 7587 N N . GLN B 1 460 ? -16.505 11.808 -33.481 1.00 18.56 483 GLN B N 1
ATOM 7588 C CA . GLN B 1 460 ? -15.375 12.014 -32.550 1.00 18.41 483 GLN B CA 1
ATOM 7589 C C . GLN B 1 460 ? -15.210 13.461 -32.044 1.00 19.33 483 GLN B C 1
ATOM 7590 O O . GLN B 1 460 ? -14.197 13.790 -31.413 1.00 18.93 483 GLN B O 1
ATOM 7596 N N . GLU B 1 461 ? -16.229 14.298 -32.239 1.00 19.62 484 GLU B N 1
ATOM 7597 C CA . GLU B 1 461 ? -16.189 15.674 -31.750 1.00 20.48 484 GLU B CA 1
ATOM 7598 C C . GLU B 1 461 ? -16.188 15.692 -30.213 1.00 19.61 484 GLU B C 1
ATOM 7599 O O . GLU B 1 461 ? -16.980 14.996 -29.580 1.00 18.77 484 GLU B O 1
ATOM 7605 N N . ARG B 1 462 ? -15.282 16.488 -29.646 1.00 19.00 485 ARG B N 1
ATOM 7606 C CA . ARG B 1 462 ? -15.237 16.790 -28.215 1.00 19.04 485 ARG B CA 1
ATOM 7607 C C . ARG B 1 462 ? -16.007 18.082 -27.974 1.00 19.01 485 ARG B C 1
ATOM 7608 O O . ARG B 1 462 ? -15.744 19.057 -28.662 1.00 18.53 485 ARG B O 1
ATOM 7616 N N . SER B 1 463 ? -16.942 18.085 -27.021 1.00 18.57 486 SER B N 1
ATOM 7617 C CA . SER B 1 463 ? -17.645 19.313 -26.610 1.00 19.06 486 SER B CA 1
ATOM 7618 C C . SER B 1 463 ? -17.540 19.446 -25.098 1.00 18.57 486 SER B C 1
ATOM 7619 O O . SER B 1 463 ? -17.819 18.480 -24.374 1.00 19.43 486 SER B O 1
ATOM 7622 N N . PRO B 1 464 ? -17.150 20.631 -24.605 1.00 18.59 487 PRO B N 1
ATOM 7623 C CA . PRO B 1 464 ? -17.026 20.802 -23.157 1.00 18.34 487 PRO B CA 1
ATOM 7624 C C . PRO B 1 464 ? -18.373 20.757 -22.441 1.00 18.91 487 PRO B C 1
ATOM 7625 O O . PRO B 1 464 ? -19.329 21.402 -22.876 1.00 19.99 487 PRO B O 1
ATOM 7629 N N . LYS B 1 465 ? -18.463 19.977 -21.365 1.00 18.16 488 LYS B N 1
ATOM 7630 C CA . LYS B 1 465 ? -19.657 19.993 -20.534 1.00 17.92 488 LYS B CA 1
ATOM 7631 C C . LYS B 1 465 ? -19.487 21.168 -19.584 1.00 18.91 488 LYS B C 1
ATOM 7632 O O . LYS B 1 465 ? -18.396 21.756 -19.498 1.00 19.00 488 LYS B O 1
ATOM 7638 N N . LEU B 1 466 ? -20.551 21.514 -18.868 1.00 19.38 489 LEU B N 1
ATOM 7639 C CA . LEU B 1 466 ? -20.468 22.573 -17.859 1.00 19.47 489 LEU B CA 1
ATOM 7640 C C . LEU B 1 466 ? -19.363 22.295 -16.840 1.00 19.04 489 LEU B C 1
ATOM 7641 O O . LEU B 1 466 ? -18.659 23.219 -16.429 1.00 18.70 489 LEU B O 1
ATOM 7646 N N . SER B 1 467 ? -19.162 21.023 -16.478 1.00 18.42 490 SER B N 1
ATOM 7647 C CA . SER B 1 467 ? -18.097 20.667 -15.539 1.00 18.48 490 SER B CA 1
ATOM 7648 C C . SER B 1 467 ? -16.697 21.051 -16.028 1.00 18.29 490 SER B C 1
ATOM 7649 O O . SER B 1 467 ? -15.850 21.407 -15.212 1.00 18.16 490 SER B O 1
ATOM 7652 N N . ALA B 1 468 ? -16.456 20.963 -17.337 1.00 18.16 491 ALA B N 1
ATOM 7653 C CA . ALA B 1 468 ? -15.179 21.381 -17.918 1.00 18.79 491 ALA B CA 1
ATOM 7654 C C . ALA B 1 468 ? -14.894 22.865 -17.639 1.00 19.14 491 ALA B C 1
ATOM 7655 O O . ALA B 1 468 ? -13.799 23.222 -17.195 1.00 18.91 491 ALA B O 1
ATOM 7657 N N . LEU B 1 469 ? -15.898 23.700 -17.891 1.00 19.71 492 LEU B N 1
ATOM 7658 C CA . LEU B 1 469 ? -15.847 25.143 -17.586 1.00 20.82 492 LEU B CA 1
ATOM 7659 C C . LEU B 1 469 ? -15.666 25.385 -16.091 1.00 20.26 492 LEU B C 1
ATOM 7660 O O . LEU B 1 469 ? -14.916 26.270 -15.694 1.00 20.31 492 LEU B O 1
ATOM 7665 N N . TRP B 1 470 ? -16.363 24.604 -15.267 1.00 19.76 493 TRP B N 1
ATOM 7666 C CA . TRP B 1 470 ? -16.225 24.701 -13.814 1.00 20.20 493 TRP B CA 1
ATOM 7667 C C . TRP B 1 470 ? -14.806 24.369 -13.356 1.00 19.82 493 TRP B C 1
ATOM 7668 O O . TRP B 1 470 ? -14.246 25.097 -12.538 1.00 18.56 493 TRP B O 1
ATOM 7679 N N . TYR B 1 471 ? -14.252 23.268 -13.869 1.00 18.86 494 TYR B N 1
ATOM 7680 C CA . TYR B 1 471 ? -12.911 22.815 -13.472 1.00 18.59 494 TYR B CA 1
ATOM 7681 C C . TYR B 1 471 ? -11.856 23.823 -13.944 1.00 19.02 494 TYR B C 1
ATOM 7682 O O . TYR B 1 471 ? -10.946 24.138 -13.205 1.00 19.18 494 TYR B O 1
ATOM 7691 N N . LYS B 1 472 ? -12.005 24.336 -15.160 1.00 20.54 495 LYS B N 1
ATOM 7692 C CA . LYS B 1 472 ? -11.166 25.430 -15.654 1.00 22.35 495 LYS B CA 1
ATOM 7693 C C . LYS B 1 472 ? -11.141 26.620 -14.677 1.00 23.08 495 LYS B C 1
ATOM 7694 O O . LYS B 1 472 ? -10.069 27.086 -14.270 1.00 22.42 495 LYS B O 1
ATOM 7700 N N . GLU B 1 473 ? -12.319 27.090 -14.286 1.00 23.56 496 GLU B N 1
ATOM 7701 C CA . GLU B 1 473 ? -12.416 28.224 -13.358 1.00 24.82 496 GLU B CA 1
ATOM 7702 C C . GLU B 1 473 ? -11.832 27.889 -11.975 1.00 23.18 496 GLU B C 1
ATOM 7703 O O . GLU B 1 473 ? -11.139 28.709 -11.371 1.00 21.83 496 GLU B O 1
ATOM 7709 N N . PHE B 1 474 ? -12.105 26.681 -11.489 1.00 21.38 497 PHE B N 1
ATOM 7710 C CA . PHE B 1 474 ? -11.475 26.178 -10.270 1.00 21.30 497 PHE B CA 1
ATOM 7711 C C . PHE B 1 474 ? -9.940 26.231 -10.337 1.00 21.68 497 PHE B C 1
ATOM 7712 O O . PHE B 1 474 ? -9.301 26.650 -9.373 1.00 20.93 497 PHE B O 1
ATOM 7720 N N . LEU B 1 475 ? -9.372 25.794 -11.460 1.00 22.74 498 LEU B N 1
ATOM 7721 C CA . LEU B 1 475 ? -7.914 25.713 -11.625 1.00 24.78 498 LEU B CA 1
ATOM 7722 C C . LEU B 1 475 ? -7.236 27.033 -12.010 1.00 27.68 498 LEU B C 1
ATOM 7723 O O . LEU B 1 475 ? -6.066 27.220 -11.704 1.00 26.64 498 LEU B O 1
ATOM 7728 N N . GLN B 1 476 ? -7.941 27.925 -12.698 1.00 33.09 499 GLN B N 1
ATOM 7729 C CA . GLN B 1 476 ? -7.335 29.196 -13.130 1.00 38.68 499 GLN B CA 1
ATOM 7730 C C . GLN B 1 476 ? -7.326 30.233 -12.017 1.00 41.18 499 GLN B C 1
ATOM 7731 O O . GLN B 1 476 ? -6.484 31.124 -12.029 1.00 42.85 499 GLN B O 1
ATOM 7737 N N . ASN B 1 477 ? -8.262 30.106 -11.072 1.00 44.62 500 ASN B N 1
ATOM 7738 C CA . ASN B 1 477 ? -8.146 30.692 -9.732 1.00 46.82 500 ASN B CA 1
ATOM 7739 C C . ASN B 1 477 ? -8.012 32.221 -9.735 1.00 49.05 500 ASN B C 1
ATOM 7740 O O . ASN B 1 477 ? -8.600 32.899 -10.575 1.00 51.66 500 ASN B O 1
#

Secondary structure (DSSP, 8-state):
---GGGS-TT-EEEEE--HHHH---TTSTTPPPBHHHHHHTSSSSSTTS--SSSTT-HHHHHHHHHHHHHHHT-SEEEEE--HHHH-TT-TTS---HHHHHHHHHHHHHHHHTTPEEEEEEESS--BHHHHHHH-GGGSTTHHHHHHHHHHHHHHHHTTT--EEEEEE-HHHHHHIIIII--STT----TTS---TT---TTTHHHHHHHHHHHHHHHHHHHIIIIIHHHH--EEEEEEE--EEEESSSSHHHHHHHHHHHHTTSHHHHHHHHHSS--HHHHHHHGGGSPPPPHHHHHHHTT--SEEEEE---EEEEEE-SSS---SSSTTTTTTEEEESBSSS-BSSEE-SSTT-EE-THHHHHHHHHHHHHTTT--EEEEEE---B-STT--SHHHHH--HHHHHHHHHHHHHHHHHHHTT--EEEEEEE-SB----GGGGGGSB--SEEEETTTTEEEE-HHHHHHHHHHH-/-----GGGS-TT-EEEEE--HHHH---TTSTTPPPBHHHHHHTSTTSSTTS--SSSTT-HHHHHHHHHHHHHHHT-SEEEEE--HHHH-TTGGGS---HHHHHHHHHHHHHHHHTTPEEEEEEESS--BHHHHHHH-GGGSTTHHHHHHHHHHHHHHHHTTT--EEEEEE-HHHHHHIIIII--STT----TTT---TT---TTTHHHHHHHHHHHHHHHHHHHIIIIIHHHH--EEEEEEE--EEEESSSSHHHHHHHHHHHHHHTHHHHHHHHHSS--HHHHHHHGGGSPPPPHHHHHHHTT--SEEEEE---EEEEEE-SSS---SSSTTTTTTEEEESEETTEESSEE-SSTT-EE-THHHHHHHHHHHHHHTT--EEEEEE---B--SS--SHHHHH--HHHHHHHHHHHHHHHHHHHTT--EEEEEEE-SB----GGGGGGSB--SEEE-TTT--EEE-HHHHHHHHHHH-

InterPro domains:
  IPR001360 Glycoside hydrolase family 1 [PF00232] (29-500)
  IPR001360 Glycoside hydrolase family 1 [PR00131] (328-342)
  IPR001360 Glycoside hydrolase family 1 [PR00131] (404-412)
  IPR001360 Glycoside hydrolase family 1 [PR00131] (427-438)
  IPR001360 Glycoside hydrolase family 1 [PR00131] (448-465)
  IPR001360 Glycoside hydrolase family 1 [PR00131] (472-484)
  IPR001360 Glycoside hydrolase family 1 [PTHR10353] (32-502)
  IPR017853 Glycoside hydrolase superfamily [SSF51445] (21-500)
  IPR033132 Glycosyl hydrolases family 1, N-terminal conserved site [PS00653] (36-50)

Organism: Oryza sativa subsp. japonica (NCBI:txid39947)

GO terms:
  GO:0008422 beta-glucosidase activity (F, IDA)
  GO:0033907 beta-D-fucosidase activity (F, IDA)
  GO:0004565 beta-galactosidase activity (F, IDA)
  GO:0016137 glycoside metabolic process (P, IDA)
  GO:0033491 coniferin metabolic process (P, IDA)
  GO:0047782 coniferin beta-glucosidase activity (F, IDA)

Radius of gyration: 33.41 Å; Cα contacts (8 Å, |Δi|>4): 2094; chains: 2; bounding box: 60×54×109 Å

Solvent-accessible surface area: 34508 Å² total; per-residue (Å²): 107,15,90,40,80,56,10,59,101,100,3,6,2,0,0,0,1,0,5,16,1,5,9,4,9,48,99,16,25,104,17,27,77,3,12,1,2,50,8,11,96,106,123,86,47,14,154,64,66,24,43,2,27,42,5,0,16,5,13,36,67,7,40,76,0,0,78,38,0,54,51,2,47,9,44,0,0,0,4,2,0,6,0,0,4,0,1,18,104,0,114,93,39,42,66,8,91,31,2,26,91,14,0,37,67,3,0,69,9,0,63,145,63,50,0,64,3,0,0,0,0,6,4,26,3,9,0,27,54,0,21,103,132,38,18,0,26,50,60,62,64,0,22,44,5,0,1,63,0,0,30,22,0,0,45,30,0,0,88,56,0,74,40,0,0,0,8,4,10,5,2,22,26,4,10,40,0,6,0,48,13,54,15,21,10,36,47,4,24,87,77,20,24,171,30,119,126,30,27,59,1,72,31,26,0,0,53,0,0,17,8,5,0,5,0,0,0,16,0,0,20,41,0,61,178,125,27,62,81,171,14,173,8,41,0,0,0,0,0,42,1,7,26,12,45,35,44,131,107,46,94,64,4,105,94,0,7,90,12,3,8,0,5,33,2,0,0,0,0,8,0,1,25,116,12,52,9,0,85,51,0,124,161,56,10,42,78,101,14,40,94,15,45,119,88,19,88,110,30,7,189,59,96,8,28,0,0,0,0,0,0,12,0,1,10,40,0,77,6,19,71,136,52,158,16,103,107,7,113,41,24,33,13,2,54,3,22,51,47,5,85,50,140,77,131,50,32,15,91,78,27,42,15,77,72,24,27,36,18,36,45,0,0,9,62,1,0,63,25,1,40,165,49,6,124,49,41,21,0,2,0,0,10,0,2,20,1,2,14,48,147,96,44,121,74,39,132,45,27,49,77,0,103,54,3,30,127,6,3,45,20,0,0,53,64,0,0,72,0,26,163,84,41,5,41,5,98,0,1,0,1,9,1,2,2,0,4,0,20,14,43,58,0,40,46,10,25,6,0,2,7,23,0,42,48,190,61,14,106,19,22,63,0,60,0,0,96,40,1,73,124,11,26,122,103,145,32,66,10,70,62,79,60,13,66,116,103,6,7,1,0,0,0,0,0,6,16,1,5,8,5,9,42,42,32,25,100,18,27,78,4,11,1,2,51,10,11,90,75,128,85,45,11,154,64,71,23,44,2,26,33,5,0,0,4,32,43,57,27,108,71,1,3,87,38,0,50,48,3,23,8,34,0,1,0,4,2,0,5,0,0,2,0,0,18,109,0,97,70,30,57,66,8,92,30,0,26,75,9,0,36,115,2,0,73,28,0,64,153,70,52,0,64,3,0,0,0,0,5,5,28,4,8,0,34,42,0,40,102,135,35,19,0,25,49,61,62,62,0,22,58,0,0,1,63,0,0,35,24,0,0,44,28,0,0,86,56,0,70,41,0,0,0,7,4,12,5,1,21,25,4,10,40,0,6,0,48,12,54,18,20,19,11,55,4,24,92,79,24,22,169,30,109,131,31,25,58,0,102,33,27,0,0,57,0,0,16,9,4,0,4,0,0,0,16,0,0,15,42,0,68,174,126,27,61,97,176,18,186,9,44,0,0,0,0,0,40,0,6,24,12,54,32,44,129,111,46,96,60,4,102,97,0,9,91,12,3,8,0,4,33,2,0,0,0,0,8,0,1,22,128,14,51,8,0,83,48,0,121,160,51,6,44,80,66,13,39,103,16,48,116,103,21,76,98,24,5,168,68,98,7,27,0,0,0,0,0,0,12,1,2,10,41,0,67,4,21,73,140,53,140,18,101,106,6,110,41,23,37,14,3,55,3,19,51,47,7,79,32,162,56,132,46,32,18,94,75,27,46,17,80,70,23,32,37,22,37,45,0,0,12,73,2,0,62,19,2,44,167,50,6,134,47,42,21,0,2,0,0,11,0,2,21,1,2,15,41,140,103,50,118,67,34,122,50,27,46,91,0,85,52,3,14,116,6,3,35,20,0,0,52,64,0,1,71,0,25,166,76,42,6,39,6,95,0,0,0,2,10,1,2,2,0,3,0,20,12,45,55,0,36,47,9,26,7,0,2,8,22,0,46,57,140,51,10,107,17,23,61,0,65,0,1,98,24,1,80,110,0,4,110,108

Foldseek 3Di:
DDFPVLDDPQFFEAAADECLWAAAPCPPLPFAHKLQNVVLPDPDFAPVSDGSNCWLNCLVVVLVLLVLRLLLPGQEYEYEQALRNQQVQFDVRDGRVSSLVSVVVSLVSNVVSNYAYAYEHDELIDRVNCCVPPNQLLDLVVLVRLLRSLLSCCVSCLLRHQHYAHYAALLVSLCCDADLLSGPVREHDPPQDDGVVYHHNLARSLSSLLSSLLSLLSSLVCCVVPPCVPRVHFYHHEHEFAQEDALDPDVQSVVLNVLVRLSGPQCRQCCLQVNDRDVLLCVQSPVSNPHQDPVSSVSSVSRGQEYAYAYFAYWYKGAQPPPPDDPNDSCRSSRIDIGQDRPPDGVACDAPDPRGHLDQLRLLVRLVVCCVVRVQREYEHNEYFGKHADDQDDDPVSVQAPVVRVVSVVSNVVNVSVSVVVPHNYRYHHYHRQWQTQPGSNGSRIGGHCWYADVVVSDTHGRVVSVVSSVSSVD/DQPAFPVLADPQFFEAAADECLWAAACCPPLPFAAKLQNVQLVDPPQAPVSDGSNCWLNCLPVVLVLLVLRLLLVGQEYEYEQALRNQAVQQVVDDGRVSSLVSVVVNLVSNVVSNYAYAYEHEELIDNVNCCVPPNQLLDLCVLVSLQSSLLSCCVSPLLRHFHYAHYAALLVSLCCDAQLLSGPVREHDPPQDDGPVYHYNLFRSLSSLLSSLLSLLSNLVCCVVPPCVPSVHFYHHEHEFAAEDALDPDVQSVVLNVLVRLSGPQCRQCCLQVVDRDVLLCVQNPCSNPDADPVSSVSSVSRGQEYAYAYFYYWYKGAQPPPPDDPNDSCRSSRIDIGQDRPNHGPACDAPDPRGHQDLLRLLVRLVVCCVVRVLRAYEHNEYFGKHADPVDDDPVSVQAPVVGVVSCSSNVVSVSVSVVVPRNYRYHHYHRQWQTQPRSNGSRIGTHCWYADVVVSDTHGHVVSVVSSRSNVD

Sequence (952 aa):
AIHRRSDFPASFLFGTATSSYQIEGAYLEGNKSLSNWDVFTHLPGNIKDGSNGDIADDHYHRYEEDVELMNSLGVNAYRFSISWSRILPKGRFGGVNPAGIDFYNKLIDSILLKGIQPFVTLTHYDIPQELEDRYGAWLNAEIQSDFGHFADVCFGAFGDRVKYWTTFNEPNVAVRHGYMLGTYPPSRCSPPFGHCARGGDSHAEPYVAAHNVILSHATAIEIYKRKYQSKQRGMIGMVLYSTWYEPLRDVPEDRLATERALAFETPWFLDPLVYGDYPPEMRRQILGGRLPSFSPEDRRKLRYKLDFIGVNHYTTLYARDCMFSDCPQGQETQHALAAVTGESNGLPIGTPTAMPTFYVVPDGIEKMVKYFMRRYNNLPMFITENGYAQGGDSYTDAEDWIDDEDRIEYLEGYLTKLAKVIRDGADVRGYFAWSVVDNFEWLFGYTLRFGLYYIDYRTQERSPKLSALWYKEFLQNAMAIHRSDFPASFLFGTATSSYQIEGAYLEGNKSLSNWDVFTHLPGNIKDGSNGDIADDHYHRYEEDVELMNSLGVNAYRFSISWSRILPKGRFGGVNPAGIDDFYNKLIDSILLKGIQPFVTLTHYDIIPQELEDRYGAWLNAEIQSDFGHFADVCFGAFGDRVKYWTTFNEPNVAVRHGYMLGTYPPSRCSPPFGHCARGGDSHAEPYVAAHNVILSHATAIEIYKRKYQSKQRGMIGMVLYSTWYEPLRDVPEDRLATERALAFETPWFLDPLVYGDYPPEMRQILGGRLPSFSPEDRRKLRYKLDFIGVNHYTTLYARDCMFSDCPQGQETQHALAAVTGESNGLPIGTPTAMPTFYVVPDGIEKMVKYFMRRYNNLPMFITENGYAQGGDSYTDAEDWIDDEDRIEYLEGYLTKLAKVIRDGADVRGYFAWSVVDNFEWLFGYTLRFGLYYIDYRTQERSPKLSALWYKEFLQN

B-factor: mean 20.21, std 7.31, range [8.65, 63.13]

Nearest PDB structures (foldseek):
  7d6a-assembly1_A  TM=1.002E+00  e=4.074E-98  Oryza sativa Japonica Group
  3ptq-assembly1_A  TM=9.702E-01  e=3.576E-60  Oryza sativa
  2jf6-assembly1_B  TM=9.648E-01  e=3.620E-56  Rauvolfia serpentina
  1cbg-assembly1_A-2  TM=9.697E-01  e=5.420E-55  Trifolium repens
  7z1i-assembly2_C  TM=9.502E-01  e=3.940E-51  Arabidopsis thaliana

CATH classification: 3.20.20.80